Protein AF-A0A3C0VDK7-F1 (afdb_monomer_lite)

Radius of gyration: 65.08 Å; chains: 1; bounding box: 127×152×174 Å

Sequence (1157 aa):
PPAIGKFSNLSITDSTGPVTLPDAIAPVGVYDGAARIVPTGVYASWKASAETAYFVAERTQNGATEEIMLPGDMREVIDDGAAVGFVSYRLTAYTGAGVAGGNATINIWTNGMNGAGYVKQWNISPHLNQPYGWWPSIPDALKDYITDGAGITEANILPIPGTQVNTAFGGAAASTGCQCGPWLGAACTCAPVTFMYKADRGDGYLDFNDIFSDINDVMTYMVAYATNTTGADLGLYFEFNSDDSMVIMIDNTVWNIYQGCCNGNGVGLLPPGEHRLMLKVFEGGGGHNARLRILNTQTMQPFPTGDLLISAYPAAMTSVPGPLPAPVGMTMGGFVTDWLLIGQYRQPYGCGPSVANMLKDYLTEGAGGTQKTEENIVPVEGMQVFTDYAVAESTSCEKGTAAGATCDPLTVLATYTGDGRVNFSSIFGDQNDLMAYMVAYVTNNTDADVVVQLGTGSDDSIAVKLDNIVWQAVSWCRGYTANQDTTIMVIPPGTHRLMAKVFEGGGGFDGGVSLRDWETRGPLAPGVLSVSRTPPVGFVVPPAPVCISGLAAALTGEGVELAWTSPQAYDRFVIERKAVLENNWAVIATDVDGAATSFVDDEPLAGVAAAYYRVTPVIVIGPVSFGVCQQVAGVVNPGYVVYQEGMFPTAAYTGTQDTHIIINTADSNQGSSPLFEEGDWNAPNGYDHKEALLGFDIAALPAGKELQGATLGVFFDSSRNGVYNDHTVYIRQVMKQWNQGTGCCSDGPTAQTGEASWNWARQNEEAWEIPGAYGSTDITTPSPEVSAVFGAAAQRWVTFGGEGLKNILDTWFYEIFPNNGFKITQCEGVGTCTPGEANTYIQGAYDFCSSEHGDVTRRPVLVLNINRAPKVTVTPAGPLAAQLCFPAIAFDLAATVTDGDGDPLTIAWTSTGGTLTVGDPPTTANAAFDAIGEYVVTCTASDGITSTSKDVAISITECTNTAPTVALDPAGPVSIELCGATASQSFAATVSDPDEGQTLTAT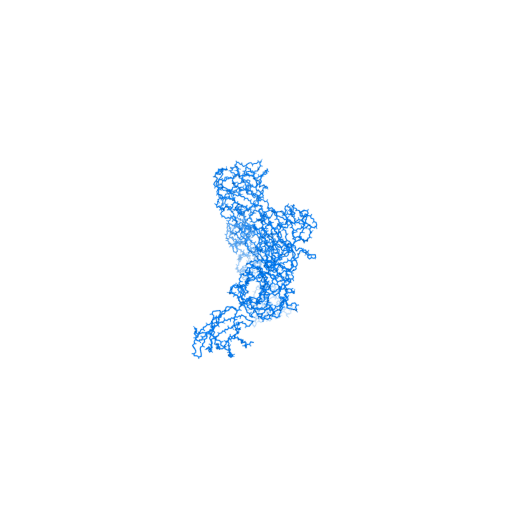WSATGGTVVADGTSAIVTFDAVGEYEVTVSVSDGIATTTATAAVSVVECAGVQLYVGDANCSKALDIADAICILGYLFGPESDACKSPCCLAQMDTNDSNAVDIADAIRLLSYLFVNGDMKGPDASTIMPANAGCHLYPQPDVTLPCARSCPEY

Secondary structure (DSSP, 8-state):
-----EESS-------------TTS-SSBEEEEEEEEETTEEEEEEEE-TT--EEEEEEEETTEEEEEEEETT--EEEETT--SSEEEEEEEEE-TTS-EEEEEEEEEESSSB-TTSBB-EEEE--EEE-TT-SS--HHHHTS-SS--SSS--TTT----TT-EE---BTTTBS--EEE--TTSGGG--BTTEE-EEEE-SSSS-EEHHHHH-S-SSEEEEEEEEEEE-SSSPEEEEEEEEESS-EEEEETTEEEEEE-SSS-EEEEEEE-SEEEEEEEEEEESSS--EEEEEEEETTTSSPPPTTTEEEESS-SS--SPPPPPPPPBSB-TTSBB-EEEEEEEEE-SSTT---HHHHHS-S--B-SSTT---TTT----TT-EE-B-TTTSS--EE---S-TT--TTTEE-EEEE-TTS-EEHHHHH-S-SSEEEEEEEEEEE-SSS-EEEEEEEEESSEEEEEETTEEEEEE-------TTSEEEEEEE-SEEEEEEEEEEESSS--EEEEEEEETTTSSPPPTTSEEEESSPPTT--PPPPPPPPEEEEEEEETTEEEEEEE-SS--SEEEEEEEETT--PPEEEEEEEETT-SEEEE-S--TT-SEEEEEEEEEEEETTEEEE---EEEEEE-TTEEEEBTTTBS-TT---EEEEEEESTTTTB--TT-SEEEEEETTTTS-S-EEEEEEEE-PPPPPTTEEEEEEEEEEEEEEETTS----EEEEEEEB-S-----S--STT-SBPPTTS--SSEEETTTEE-SSTTTTSTTTBPPPPTT-EEEE-SS-SEEEEEESHHHHHHHHHHHTTSS----EEEES--STTSS-TTS---PPBEEEEEE-TT-SSGGGS-EEEEEEEEPPEEEEES-S-EEEEE-SS-EEEEEEEEEE-SS----EEEEEESSSEEEE-SSTTEEEEEE-SSEEEEEEEEEE-SS-EEEEEEEEEEEE----PPEEEEES-S-EEEEESSS-EEEEEEEEEE-SSTT---EEEEEESSSEEEEETTEEEEEE-SSEEEEEEEEEE-SS-EEEEEEEEEEEE--EEEE-TT-TTSSSS-SHHHHHHHHHHHHS-TT-GGGS-SBGGGT--SSSSS--HHHHHHHHHHHHH---EE-TTSPEE-TTT-S-EEEETTT--S-BSS-GGG-

Structure (mmCIF, N/CA/C/O backbone):
data_AF-A0A3C0VDK7-F1
#
_entry.id   AF-A0A3C0VDK7-F1
#
loop_
_atom_site.group_PDB
_atom_site.id
_atom_site.type_symbol
_atom_site.label_atom_id
_atom_site.label_alt_id
_atom_site.label_comp_id
_atom_site.label_asym_id
_atom_site.label_entity_id
_atom_site.label_seq_id
_atom_site.pdbx_PDB_ins_code
_atom_site.Cartn_x
_atom_site.Cartn_y
_atom_site.Cartn_z
_atom_site.occupancy
_atom_site.B_iso_or_equiv
_atom_site.auth_seq_id
_atom_site.auth_comp_id
_atom_site.auth_asym_id
_atom_site.auth_atom_id
_atom_site.pdbx_PDB_model_num
ATOM 1 N N . PRO A 1 1 ? 59.991 -10.531 -40.711 1.00 26.83 1 PRO A N 1
ATOM 2 C CA . PRO A 1 1 ? 60.380 -9.819 -39.470 1.00 26.83 1 PRO A CA 1
ATOM 3 C C . PRO A 1 1 ? 61.558 -10.535 -38.797 1.00 26.83 1 PRO A C 1
ATOM 5 O O . PRO A 1 1 ? 61.674 -11.748 -38.989 1.00 26.83 1 PRO A O 1
ATOM 8 N N . PRO A 1 2 ? 62.403 -9.829 -38.027 1.00 27.52 2 PRO A N 1
ATOM 9 C CA . PRO A 1 2 ? 63.231 -10.449 -36.991 1.00 27.52 2 PRO A CA 1
ATOM 10 C C . PRO A 1 2 ? 62.355 -11.276 -36.034 1.00 27.52 2 PRO A C 1
ATOM 12 O O . PRO A 1 2 ? 61.133 -11.105 -36.008 1.00 27.52 2 PRO A O 1
ATOM 15 N N . ALA A 1 3 ? 62.947 -12.185 -35.261 1.00 36.28 3 ALA A N 1
ATOM 16 C CA . ALA A 1 3 ? 62.185 -12.981 -34.302 1.00 36.28 3 ALA A CA 1
ATOM 17 C C . ALA A 1 3 ? 61.598 -12.076 -33.201 1.00 36.28 3 ALA A C 1
ATOM 19 O O . ALA A 1 3 ? 62.323 -11.608 -32.329 1.00 36.28 3 ALA A O 1
ATOM 20 N N . ILE A 1 4 ? 60.285 -11.829 -33.247 1.00 43.25 4 ILE A N 1
ATOM 21 C CA . ILE A 1 4 ? 59.568 -11.085 -32.204 1.00 43.25 4 ILE A CA 1
ATOM 22 C C . ILE A 1 4 ? 59.483 -11.986 -30.965 1.00 43.25 4 ILE A C 1
ATOM 24 O O . ILE A 1 4 ? 58.785 -13.003 -30.986 1.00 43.25 4 ILE A O 1
ATOM 28 N N . GLY A 1 5 ? 60.204 -11.628 -29.902 1.00 47.78 5 GLY A N 1
ATOM 29 C CA . GLY A 1 5 ? 60.156 -12.330 -28.619 1.00 47.78 5 GLY A CA 1
ATOM 30 C C . GLY A 1 5 ? 58.871 -12.033 -27.836 1.00 47.78 5 GLY A C 1
ATOM 31 O O . GLY A 1 5 ? 58.411 -10.892 -27.812 1.00 47.78 5 GLY A O 1
ATOM 32 N N . LYS A 1 6 ? 58.313 -13.063 -27.187 1.00 44.38 6 LYS A N 1
ATOM 33 C CA . LYS A 1 6 ? 57.185 -12.988 -26.235 1.00 44.38 6 LYS A CA 1
ATOM 34 C C . LYS A 1 6 ? 57.665 -13.404 -24.842 1.00 44.38 6 LYS A C 1
ATOM 36 O O . LYS A 1 6 ? 58.492 -14.316 -24.764 1.00 44.38 6 LYS A O 1
ATOM 41 N N . PHE A 1 7 ? 57.145 -12.789 -23.777 1.00 51.00 7 PHE A N 1
ATOM 42 C CA . PHE A 1 7 ? 57.640 -12.983 -22.411 1.00 51.00 7 PHE A CA 1
ATOM 43 C C . PHE A 1 7 ? 56.571 -12.863 -21.324 1.00 51.00 7 PHE A C 1
ATOM 45 O O . PHE A 1 7 ? 56.129 -11.757 -21.024 1.00 51.00 7 PHE A O 1
ATOM 52 N N . SER A 1 8 ? 56.355 -13.972 -20.605 1.00 46.56 8 SER A N 1
ATOM 53 C CA . SER A 1 8 ? 55.557 -14.035 -19.368 1.00 46.56 8 SER A CA 1
ATOM 54 C C . SER A 1 8 ? 56.127 -13.234 -18.191 1.00 46.56 8 SER A C 1
ATOM 56 O O . SER A 1 8 ? 55.441 -13.037 -17.193 1.00 46.56 8 SER A O 1
ATOM 58 N N . ASN A 1 9 ? 57.389 -12.809 -18.289 1.00 46.94 9 ASN A N 1
ATOM 59 C CA . ASN A 1 9 ? 57.920 -11.510 -17.864 1.00 46.94 9 ASN A CA 1
ATOM 60 C C . ASN A 1 9 ? 59.316 -11.342 -18.520 1.00 46.94 9 ASN A C 1
ATOM 62 O O . ASN A 1 9 ? 59.993 -12.322 -18.843 1.00 46.94 9 ASN A O 1
ATOM 66 N N . LEU A 1 10 ? 59.694 -10.095 -18.796 1.00 48.69 10 LEU A N 1
ATOM 67 C CA . LEU A 1 10 ? 60.588 -9.641 -19.880 1.00 48.69 10 LEU A CA 1
ATOM 68 C C . LEU A 1 10 ? 62.064 -10.157 -19.852 1.00 48.69 10 LEU A C 1
ATOM 70 O O . LEU A 1 10 ? 62.749 -10.047 -18.838 1.00 48.69 10 LEU A O 1
ATOM 74 N N . SER A 1 11 ? 62.593 -10.658 -20.989 1.00 34.03 11 SER A N 1
ATOM 75 C CA . SER A 1 11 ? 64.037 -10.931 -21.259 1.00 34.03 11 SER A CA 1
ATOM 76 C C . SER A 1 11 ? 64.343 -10.890 -22.787 1.00 34.03 11 SER A C 1
ATOM 78 O O . SER A 1 11 ? 63.443 -10.490 -23.515 1.00 34.03 11 SER A O 1
ATOM 80 N N . ILE A 1 12 ? 65.562 -11.197 -23.305 1.00 33.84 12 ILE A N 1
ATOM 81 C CA . ILE A 1 12 ? 65.876 -11.445 -24.761 1.00 33.84 12 ILE A CA 1
ATOM 82 C C . ILE A 1 12 ? 67.352 -11.846 -25.020 1.00 33.84 12 ILE A C 1
ATOM 84 O O . ILE A 1 12 ? 68.192 -11.681 -24.139 1.00 33.84 12 ILE A O 1
ATOM 88 N N . THR A 1 13 ? 67.629 -12.348 -26.240 1.00 29.30 13 THR A N 1
ATOM 89 C CA . THR A 1 13 ? 6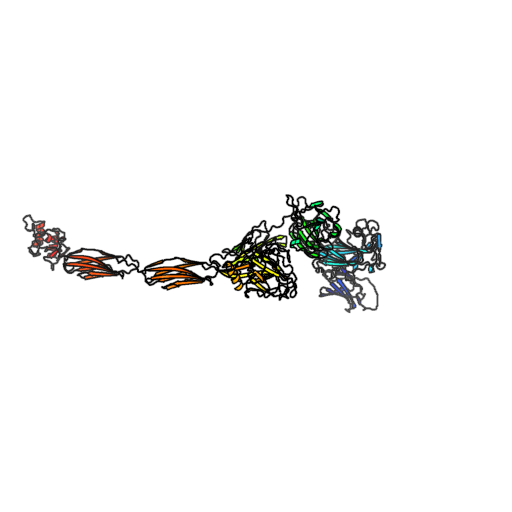8.892 -12.390 -27.042 1.00 29.30 13 THR A CA 1
ATOM 90 C C . THR A 1 13 ? 68.514 -12.666 -28.527 1.00 29.30 13 THR A C 1
ATOM 92 O O . THR A 1 13 ? 67.419 -13.179 -28.754 1.00 29.30 13 THR A O 1
ATOM 95 N N . ASP A 1 14 ? 69.275 -12.408 -29.608 1.00 32.03 14 ASP A N 1
ATOM 96 C CA . ASP A 1 14 ? 70.532 -11.664 -29.888 1.00 32.03 14 ASP A CA 1
ATOM 97 C C . ASP A 1 14 ? 70.614 -11.317 -31.415 1.00 32.03 14 ASP A C 1
ATOM 99 O O . ASP A 1 14 ? 69.988 -12.000 -32.233 1.00 32.03 14 ASP A O 1
ATOM 103 N N . SER A 1 15 ? 71.414 -10.302 -31.788 1.00 26.67 15 SER A N 1
ATOM 104 C CA . SER A 1 15 ? 72.238 -10.139 -33.021 1.00 26.67 15 SER A CA 1
ATOM 105 C C . SER A 1 15 ? 72.021 -8.887 -33.906 1.00 26.67 15 SER A C 1
ATOM 107 O O . SER A 1 15 ? 70.914 -8.424 -34.175 1.00 26.67 15 SER A O 1
ATOM 109 N N . THR A 1 16 ? 73.141 -8.308 -34.369 1.00 29.38 16 THR A N 1
ATOM 110 C CA . THR A 1 16 ? 73.264 -6.912 -34.845 1.00 29.38 16 THR A CA 1
ATOM 111 C C . THR A 1 16 ? 73.231 -6.697 -36.370 1.00 29.38 16 THR A C 1
ATOM 113 O O . THR A 1 16 ? 73.725 -7.504 -37.156 1.00 29.38 16 THR A O 1
ATOM 116 N N . GLY A 1 17 ? 72.757 -5.511 -36.784 1.00 27.64 17 GLY A N 1
ATOM 117 C CA . GLY A 1 17 ? 72.985 -4.891 -38.101 1.00 27.64 17 GLY A CA 1
ATOM 118 C C . GLY A 1 17 ? 72.663 -3.375 -38.054 1.00 27.64 17 GLY A C 1
ATOM 119 O O . GLY A 1 17 ? 71.754 -3.014 -37.309 1.00 27.64 17 GLY A O 1
ATOM 120 N N . PRO A 1 18 ? 73.419 -2.460 -38.710 1.00 36.03 18 PRO A N 1
ATOM 121 C CA . PRO A 1 18 ? 73.851 -1.256 -37.971 1.00 36.03 18 PRO A CA 1
ATOM 122 C C . PRO A 1 18 ? 73.666 0.137 -38.648 1.00 36.03 18 PRO A C 1
ATOM 124 O O . PRO A 1 18 ? 73.374 0.216 -39.838 1.00 36.03 18 PRO A O 1
ATOM 127 N N . VAL A 1 19 ? 74.011 1.200 -37.878 1.00 32.91 19 VAL A N 1
ATOM 128 C CA . VAL A 1 19 ? 74.494 2.571 -38.272 1.00 32.91 19 VAL A CA 1
ATOM 129 C C . VAL A 1 19 ? 73.453 3.663 -38.660 1.00 32.91 19 VAL A C 1
ATOM 131 O O . VAL A 1 19 ? 72.521 3.350 -39.389 1.00 32.91 19 VAL A O 1
ATOM 134 N N . THR A 1 20 ? 73.543 4.985 -38.342 1.00 32.81 20 THR A N 1
ATOM 135 C CA . THR A 1 20 ? 74.218 5.872 -37.319 1.00 32.81 20 THR A CA 1
ATOM 136 C C . THR A 1 20 ? 73.711 7.339 -37.497 1.00 32.81 20 THR A C 1
ATOM 138 O O . THR A 1 20 ? 73.282 7.646 -38.604 1.00 32.81 20 THR A O 1
ATOM 141 N N . LEU A 1 21 ? 73.785 8.233 -36.475 1.00 30.28 21 LEU A N 1
ATOM 142 C CA . LEU A 1 21 ? 74.039 9.725 -36.469 1.00 30.28 21 LEU A CA 1
ATOM 143 C C . LEU A 1 21 ? 73.641 10.329 -35.076 1.00 30.28 21 LEU A C 1
ATOM 145 O O . LEU A 1 21 ? 72.786 9.715 -34.440 1.00 30.28 21 LEU A O 1
ATOM 149 N N . PRO A 1 22 ? 74.048 11.551 -34.621 1.00 37.16 22 PRO A N 1
ATOM 150 C CA . PRO A 1 22 ? 75.329 12.294 -34.684 1.00 37.16 22 PRO A CA 1
ATOM 151 C C . PRO A 1 22 ? 75.871 12.795 -33.290 1.00 37.16 22 PRO A C 1
ATOM 153 O O . PRO A 1 22 ? 75.269 12.583 -32.241 1.00 37.16 22 PRO A O 1
ATOM 156 N N . ASP A 1 23 ? 77.001 13.523 -33.278 1.00 40.81 23 ASP A N 1
ATOM 157 C CA . ASP A 1 23 ? 78.022 13.591 -32.193 1.00 40.81 23 ASP A CA 1
ATOM 158 C C . ASP A 1 23 ? 77.792 14.441 -30.900 1.00 40.81 23 ASP A C 1
ATOM 160 O O . ASP A 1 23 ? 78.776 14.804 -30.250 1.00 40.81 23 ASP A O 1
ATOM 164 N N . ALA A 1 24 ? 76.571 14.822 -30.493 1.00 43.38 24 ALA A N 1
ATOM 165 C CA . ALA A 1 24 ? 76.382 15.836 -29.418 1.00 43.38 24 ALA A CA 1
ATOM 166 C C . ALA A 1 24 ? 75.483 15.454 -28.220 1.00 43.38 24 ALA A C 1
ATOM 168 O O . ALA A 1 24 ? 75.142 16.312 -27.404 1.00 43.38 24 ALA A O 1
ATOM 169 N N . ILE A 1 25 ?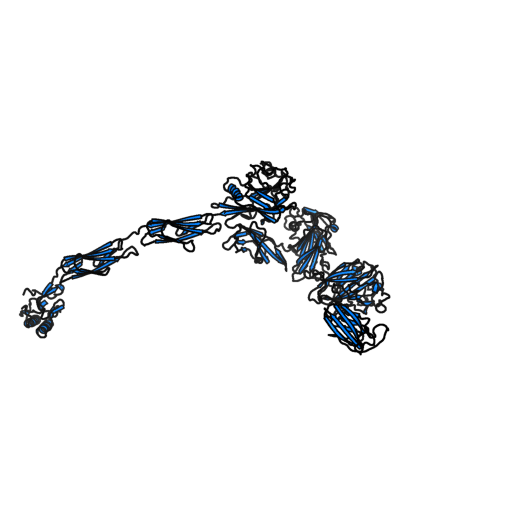 75.118 14.181 -28.081 1.00 43.25 25 ILE A N 1
ATOM 170 C CA . ILE A 1 25 ? 74.449 13.629 -26.888 1.00 43.25 25 ILE A CA 1
ATOM 171 C C . ILE A 1 25 ? 75.426 12.639 -26.225 1.00 43.25 25 ILE A C 1
ATOM 173 O O . ILE A 1 25 ? 76.427 12.269 -26.840 1.00 43.25 25 ILE A O 1
ATOM 177 N N . ALA A 1 26 ? 75.207 12.264 -24.957 1.00 50.00 26 ALA A N 1
ATOM 178 C CA . ALA A 1 26 ? 76.058 11.307 -24.239 1.00 50.00 26 ALA A CA 1
ATOM 179 C C . ALA A 1 26 ? 76.410 10.090 -25.128 1.00 50.00 26 ALA A C 1
ATOM 181 O O . ALA A 1 26 ? 75.528 9.614 -25.844 1.00 50.00 26 ALA A O 1
ATOM 182 N N . PRO A 1 27 ? 77.653 9.564 -25.084 1.00 56.44 27 PRO A N 1
ATOM 183 C CA . PRO A 1 27 ? 78.163 8.601 -26.074 1.00 56.44 27 PRO A CA 1
ATOM 184 C C . PRO A 1 27 ? 77.418 7.254 -26.109 1.00 56.44 27 PRO A C 1
ATOM 186 O O . PRO A 1 27 ? 77.722 6.408 -26.938 1.00 56.44 27 PRO A O 1
ATOM 189 N N . VAL A 1 28 ? 76.438 7.059 -25.225 1.00 61.75 28 VAL A N 1
ATOM 190 C CA . VAL A 1 28 ? 75.443 5.989 -25.260 1.00 61.75 28 VAL A CA 1
ATOM 191 C C . VAL A 1 28 ? 74.068 6.610 -24.998 1.00 61.75 28 VAL A C 1
ATOM 193 O O . VAL A 1 28 ? 73.945 7.440 -24.095 1.00 61.75 28 VAL A O 1
ATOM 196 N N . GLY A 1 29 ? 73.024 6.202 -25.721 1.00 66.12 29 GLY A N 1
ATOM 197 C CA . GLY A 1 29 ? 71.654 6.635 -25.440 1.00 66.12 29 GLY A CA 1
ATOM 198 C C . GLY A 1 29 ? 70.573 5.861 -26.197 1.00 66.12 29 GLY A C 1
ATOM 199 O O . GLY A 1 29 ? 70.860 5.192 -27.189 1.00 66.12 29 GLY A O 1
ATOM 200 N N . VAL A 1 30 ? 69.330 5.973 -25.719 1.00 66.69 30 VAL A N 1
ATOM 201 C CA . VAL A 1 30 ? 68.099 5.469 -26.363 1.00 66.69 30 VAL A CA 1
ATOM 202 C C . VAL A 1 30 ? 67.367 6.622 -27.057 1.00 66.69 30 VAL A C 1
ATOM 204 O O . VAL A 1 30 ? 67.351 7.733 -26.532 1.00 66.69 30 VAL A O 1
ATOM 207 N N . TYR A 1 31 ? 66.757 6.380 -28.219 1.00 67.38 31 TYR A N 1
ATOM 208 C CA . TYR A 1 31 ? 65.971 7.371 -28.968 1.00 67.38 31 TYR A CA 1
ATOM 209 C C . TYR A 1 31 ? 64.865 6.706 -29.808 1.00 67.38 31 TYR A C 1
ATOM 211 O O . TYR A 1 31 ? 64.861 5.490 -29.988 1.00 67.38 31 TYR A O 1
ATOM 219 N N . ASP A 1 32 ? 63.908 7.499 -30.299 1.00 64.50 32 ASP A N 1
ATOM 220 C CA . ASP A 1 32 ? 62.759 7.063 -31.115 1.00 64.50 32 ASP A CA 1
ATOM 221 C C . ASP A 1 32 ? 61.973 5.868 -30.531 1.00 64.50 32 ASP A C 1
ATOM 223 O O . ASP A 1 32 ? 61.628 4.924 -31.241 1.00 64.50 32 ASP A O 1
ATOM 227 N N . GLY A 1 33 ? 61.715 5.898 -29.219 1.00 63.97 33 GLY A N 1
ATOM 228 C CA . GLY A 1 33 ? 60.898 4.897 -28.533 1.00 63.97 33 GLY A CA 1
ATOM 229 C C . GLY A 1 33 ? 59.406 5.038 -28.854 1.00 63.97 33 GLY A C 1
ATOM 230 O O . GLY A 1 33 ? 58.841 6.121 -28.716 1.00 63.97 33 GLY A O 1
ATOM 231 N N . ALA A 1 34 ? 58.763 3.941 -29.244 1.00 61.16 34 ALA A N 1
ATOM 232 C CA . ALA A 1 34 ? 57.342 3.848 -29.556 1.00 61.16 34 ALA A CA 1
ATOM 233 C C . ALA A 1 34 ? 56.737 2.572 -28.950 1.00 61.16 34 ALA A C 1
ATOM 235 O O . ALA A 1 34 ? 57.418 1.561 -28.800 1.00 61.16 34 ALA A O 1
ATOM 236 N N . ALA A 1 35 ? 55.441 2.590 -28.639 1.00 67.69 35 ALA A N 1
ATOM 237 C CA . ALA A 1 35 ? 54.700 1.392 -28.252 1.00 67.69 35 ALA A CA 1
ATOM 238 C C . ALA A 1 35 ? 53.276 1.395 -28.821 1.00 67.69 35 ALA A C 1
ATOM 240 O O . ALA A 1 35 ? 52.722 2.444 -29.154 1.00 67.69 35 ALA A O 1
ATOM 241 N N . ARG A 1 36 ? 52.687 0.202 -28.927 1.00 62.09 36 ARG A N 1
ATOM 242 C CA . ARG A 1 36 ? 51.284 -0.042 -29.288 1.00 62.09 36 ARG A CA 1
ATOM 243 C C . ARG A 1 36 ? 50.771 -1.277 -28.549 1.00 62.09 36 ARG A C 1
ATOM 245 O O . ARG A 1 36 ? 51.556 -2.163 -28.215 1.00 62.09 36 ARG A O 1
ATOM 252 N N . ILE A 1 37 ? 49.464 -1.363 -28.326 1.00 66.50 37 ILE A N 1
ATOM 253 C CA . ILE A 1 37 ? 48.863 -2.609 -27.835 1.00 66.50 37 ILE A CA 1
ATOM 254 C C . ILE A 1 37 ? 48.857 -3.620 -28.984 1.00 66.50 37 ILE A C 1
ATOM 256 O O . ILE A 1 37 ? 48.680 -3.258 -30.149 1.00 66.50 37 ILE A O 1
ATOM 260 N N . VAL A 1 38 ? 49.064 -4.887 -28.650 1.00 59.88 38 VAL A N 1
ATOM 261 C CA . VAL A 1 38 ? 48.845 -6.042 -29.519 1.00 59.88 38 VAL A CA 1
ATOM 262 C C . VAL A 1 38 ? 48.029 -7.094 -28.748 1.00 59.88 38 VAL A C 1
ATOM 264 O O . VAL A 1 38 ? 47.970 -7.032 -27.522 1.00 59.88 38 VAL A O 1
ATOM 267 N N . PRO A 1 39 ? 47.434 -8.099 -29.417 1.00 54.47 39 PRO A N 1
ATOM 268 C CA . PRO A 1 39 ? 46.597 -9.126 -28.779 1.00 54.47 39 PRO A CA 1
ATOM 269 C C . PRO A 1 39 ? 47.213 -9.865 -27.587 1.00 54.47 39 PRO A C 1
ATOM 271 O O . PRO A 1 39 ? 46.504 -10.465 -26.789 1.00 54.47 39 PRO A O 1
ATOM 274 N N . THR A 1 40 ? 48.542 -9.864 -27.493 1.00 58.97 40 THR A N 1
ATOM 275 C CA . THR A 1 40 ? 49.301 -10.538 -26.440 1.00 58.97 40 THR A CA 1
ATOM 276 C C . THR A 1 40 ? 50.105 -9.549 -25.594 1.00 58.97 40 THR A C 1
ATOM 278 O O . THR A 1 40 ? 51.230 -9.870 -25.242 1.00 58.97 40 THR A O 1
ATOM 281 N N . GLY A 1 41 ? 49.597 -8.336 -25.344 1.00 67.62 41 GLY A N 1
ATOM 282 C CA . GLY A 1 41 ? 50.217 -7.355 -24.440 1.00 67.62 41 GLY A CA 1
ATOM 283 C C . GLY A 1 41 ? 50.727 -6.078 -25.117 1.00 67.62 41 GLY A C 1
ATOM 284 O O . GLY A 1 41 ? 50.204 -5.638 -26.141 1.00 67.62 41 GLY A O 1
ATOM 285 N N . VAL A 1 42 ? 51.753 -5.449 -24.544 1.00 71.69 42 VAL A N 1
ATOM 286 C CA . VAL A 1 42 ? 52.343 -4.206 -25.071 1.00 71.69 42 VAL A CA 1
ATOM 287 C C . VAL A 1 42 ? 53.491 -4.521 -26.017 1.00 71.69 42 VAL A C 1
ATOM 289 O O . VAL A 1 42 ? 54.535 -4.994 -25.582 1.00 71.69 42 VAL A O 1
ATOM 292 N N . TYR A 1 43 ? 53.350 -4.177 -27.296 1.00 71.62 43 TYR A N 1
ATOM 293 C CA . TYR A 1 43 ? 54.487 -4.110 -28.211 1.00 71.62 43 TYR A CA 1
ATOM 294 C C . TYR A 1 43 ? 55.233 -2.790 -28.013 1.00 71.62 43 TYR A C 1
ATOM 296 O O . TYR A 1 43 ? 54.630 -1.726 -28.154 1.00 71.62 43 TYR A O 1
ATOM 304 N N . ALA A 1 44 ? 56.542 -2.839 -27.785 1.00 72.12 44 ALA A N 1
ATOM 305 C CA . ALA A 1 44 ? 57.412 -1.666 -27.739 1.00 72.12 44 ALA A CA 1
ATOM 306 C C . ALA A 1 44 ? 58.575 -1.800 -28.733 1.00 72.12 44 ALA A C 1
ATOM 308 O O . ALA A 1 44 ? 59.042 -2.906 -29.002 1.00 72.12 44 ALA A O 1
ATOM 309 N N . SER A 1 45 ? 59.048 -0.677 -29.271 1.00 68.50 45 SER A N 1
ATOM 310 C CA . SER A 1 45 ? 60.205 -0.587 -30.166 1.00 68.50 45 SER A CA 1
ATOM 311 C C . SER A 1 45 ? 61.000 0.706 -29.955 1.00 68.50 45 SER A C 1
ATOM 313 O O . SER A 1 45 ? 60.440 1.720 -29.549 1.00 68.50 45 SER A O 1
ATOM 315 N N . TRP A 1 46 ? 62.315 0.688 -30.187 1.00 71.75 46 TRP A N 1
ATOM 316 C CA . TRP A 1 46 ? 63.205 1.845 -30.004 1.00 71.75 46 TRP A CA 1
ATOM 317 C C . TRP A 1 46 ? 64.506 1.723 -30.809 1.00 71.75 46 TRP A C 1
ATOM 319 O O . TRP A 1 46 ? 64.875 0.657 -31.305 1.00 71.75 46 TRP A O 1
ATOM 329 N N . LYS A 1 47 ? 65.251 2.828 -30.893 1.00 73.69 47 LYS A N 1
ATOM 330 C CA . LYS A 1 47 ? 66.630 2.893 -31.397 1.00 73.69 47 LYS A CA 1
ATOM 331 C C . LYS A 1 47 ? 67.602 3.165 -30.246 1.00 73.69 47 LYS A C 1
ATOM 333 O O . LYS A 1 47 ? 67.213 3.645 -29.183 1.00 73.69 47 LYS A O 1
ATOM 338 N N . ALA A 1 48 ? 68.882 2.865 -30.454 1.00 73.75 48 ALA A N 1
ATOM 339 C CA . ALA A 1 48 ? 69.934 3.159 -29.484 1.00 73.75 48 ALA A CA 1
ATOM 340 C C . ALA A 1 48 ? 71.306 3.334 -30.151 1.00 73.75 48 ALA A C 1
ATOM 342 O O . ALA A 1 48 ? 71.520 2.860 -31.270 1.00 73.75 48 ALA A O 1
ATOM 343 N N . SER A 1 49 ? 72.233 3.998 -29.456 1.00 75.31 49 SER A N 1
ATOM 344 C CA . SER A 1 49 ? 73.637 4.145 -29.869 1.00 75.31 49 SER A CA 1
ATOM 345 C C . SER A 1 49 ? 74.346 2.789 -29.965 1.00 75.31 49 SER A C 1
ATOM 347 O O . SER A 1 49 ? 73.989 1.843 -29.254 1.00 75.31 49 SER A O 1
ATOM 349 N N . ALA A 1 50 ? 75.369 2.697 -30.819 1.00 70.44 50 ALA A N 1
ATOM 350 C CA . ALA A 1 50 ? 76.111 1.459 -31.081 1.00 70.44 50 ALA A CA 1
ATOM 351 C C . ALA A 1 50 ? 76.914 0.966 -29.860 1.00 70.44 50 ALA A C 1
ATOM 353 O O . ALA A 1 50 ? 77.217 -0.215 -29.736 1.00 70.44 50 ALA A O 1
ATOM 354 N N . GLU A 1 51 ? 77.223 1.880 -28.948 1.00 75.81 51 GLU A N 1
ATOM 355 C CA . GLU A 1 51 ? 78.015 1.710 -27.733 1.00 75.81 51 GLU A CA 1
ATOM 356 C C . GLU A 1 51 ? 77.203 1.133 -26.553 1.00 75.81 51 GLU A C 1
ATOM 358 O O . GLU A 1 51 ? 77.740 0.940 -25.457 1.00 75.81 51 GLU A O 1
ATOM 363 N N . THR A 1 52 ? 75.907 0.865 -26.757 1.00 77.69 52 THR A N 1
ATOM 364 C CA . THR A 1 52 ? 75.024 0.293 -25.732 1.00 77.69 52 THR A CA 1
ATOM 365 C C . THR A 1 52 ? 75.296 -1.197 -25.550 1.00 77.69 52 THR A C 1
ATOM 367 O O . THR A 1 52 ? 75.055 -1.989 -26.457 1.00 77.69 52 THR A O 1
ATOM 370 N N . ALA A 1 53 ? 75.748 -1.598 -24.362 1.00 76.75 53 ALA A N 1
ATOM 371 C CA . ALA A 1 53 ? 75.964 -3.003 -24.007 1.00 76.75 53 ALA A CA 1
ATOM 372 C C . ALA A 1 53 ? 74.729 -3.649 -23.360 1.00 76.75 53 ALA A C 1
ATOM 374 O O . ALA A 1 53 ? 74.463 -4.829 -23.580 1.00 76.75 53 ALA A O 1
ATOM 375 N N . TYR A 1 54 ? 73.965 -2.878 -22.584 1.00 76.88 54 TYR A N 1
ATOM 376 C CA . TYR A 1 54 ? 72.683 -3.280 -22.003 1.00 76.88 54 TYR A CA 1
ATOM 377 C C . TYR A 1 54 ? 71.802 -2.050 -21.745 1.00 76.88 54 TYR A C 1
ATOM 379 O O . TYR A 1 54 ? 72.301 -0.923 -21.716 1.00 76.88 54 TYR A O 1
ATOM 387 N N . PHE A 1 55 ? 70.504 -2.261 -21.544 1.00 78.44 55 PHE A N 1
ATOM 388 C CA . PHE A 1 55 ? 69.597 -1.271 -20.971 1.00 78.44 55 PHE A CA 1
ATOM 389 C C . PHE A 1 55 ? 69.099 -1.742 -19.601 1.00 78.44 55 PHE A C 1
ATOM 391 O O . PHE A 1 55 ? 68.985 -2.942 -19.355 1.00 78.44 55 PHE A O 1
ATOM 398 N N . VAL A 1 56 ? 68.744 -0.795 -18.738 1.00 82.44 56 VAL A N 1
ATOM 399 C CA . VAL A 1 56 ? 67.791 -1.021 -17.643 1.00 82.44 56 VAL A CA 1
ATOM 400 C C . VAL A 1 56 ? 66.457 -0.454 -18.109 1.00 82.44 56 VAL A C 1
ATOM 402 O O . VAL A 1 56 ? 66.393 0.728 -18.446 1.00 82.44 56 VAL A O 1
ATOM 405 N N . ALA A 1 57 ? 65.419 -1.281 -18.165 1.00 78.31 57 ALA A N 1
ATOM 406 C CA . ALA A 1 57 ? 64.044 -0.855 -18.374 1.00 78.31 57 ALA A CA 1
ATOM 407 C C . ALA A 1 57 ? 63.315 -0.828 -17.028 1.00 78.31 57 ALA A C 1
ATOM 409 O O . ALA A 1 57 ? 63.065 -1.874 -16.435 1.00 78.31 57 ALA A O 1
ATOM 410 N N . GLU A 1 58 ? 62.985 0.365 -16.547 1.00 82.31 58 GLU A N 1
ATOM 411 C CA . GLU A 1 58 ? 62.113 0.555 -15.388 1.00 82.31 58 GLU A CA 1
ATOM 412 C C . GLU A 1 58 ? 60.654 0.485 -15.878 1.00 82.31 58 GLU A C 1
ATOM 414 O O . GLU A 1 58 ? 60.200 1.410 -16.557 1.00 82.31 58 GLU A O 1
ATOM 419 N N . ARG A 1 59 ? 59.918 -0.596 -15.582 1.00 82.25 59 ARG A N 1
ATOM 420 C CA . ARG A 1 59 ? 58.469 -0.691 -15.842 1.00 82.25 59 ARG A CA 1
ATOM 421 C C . ARG A 1 59 ? 57.715 -0.177 -14.621 1.00 82.25 59 ARG A C 1
ATOM 423 O O . ARG A 1 59 ? 57.704 -0.841 -13.590 1.00 82.25 59 ARG A O 1
ATOM 430 N N . THR A 1 60 ? 57.055 0.973 -14.739 1.00 77.56 60 THR A N 1
ATOM 431 C CA . THR A 1 60 ? 56.124 1.493 -13.727 1.00 77.56 60 THR A CA 1
ATOM 432 C C . THR A 1 60 ? 54.681 1.208 -14.126 1.00 77.56 60 THR A C 1
ATOM 434 O O . THR A 1 60 ? 54.213 1.715 -15.146 1.00 77.56 60 THR A O 1
ATOM 437 N N . GLN A 1 61 ? 53.954 0.468 -13.287 1.00 75.38 61 GLN A N 1
ATOM 438 C CA . GLN A 1 61 ? 52.512 0.243 -13.405 1.00 75.38 61 GLN A CA 1
ATOM 439 C C . GLN A 1 61 ? 51.850 0.301 -12.021 1.00 75.38 61 GLN A C 1
ATOM 441 O O . GLN A 1 61 ? 52.390 -0.207 -11.043 1.00 75.38 61 GLN A O 1
ATOM 446 N N . ASN A 1 62 ? 50.675 0.933 -11.922 1.00 71.25 62 ASN A N 1
ATOM 447 C CA . ASN A 1 62 ? 49.889 1.048 -10.680 1.00 71.25 62 ASN A CA 1
ATOM 448 C C . ASN A 1 62 ? 50.689 1.571 -9.460 1.00 71.25 62 ASN A C 1
ATOM 450 O O . ASN A 1 62 ? 50.410 1.215 -8.319 1.00 71.25 62 ASN A O 1
ATOM 454 N N . GLY A 1 63 ? 51.698 2.417 -9.702 1.00 69.81 63 GLY A N 1
ATOM 455 C CA . GLY A 1 63 ? 52.580 2.977 -8.670 1.00 69.81 63 GLY A CA 1
ATOM 456 C C . GLY A 1 63 ? 53.736 2.071 -8.222 1.00 69.81 63 GLY A C 1
ATOM 457 O O . GLY A 1 63 ? 54.591 2.532 -7.470 1.00 69.81 63 GLY A O 1
ATOM 458 N N . ALA A 1 64 ? 53.808 0.825 -8.697 1.00 74.56 64 ALA A N 1
ATOM 459 C CA . ALA A 1 64 ? 54.958 -0.053 -8.511 1.00 74.56 64 ALA A CA 1
ATOM 460 C C . ALA A 1 64 ? 55.923 0.078 -9.700 1.00 74.56 64 ALA A C 1
ATOM 462 O O . ALA A 1 64 ? 55.475 0.116 -10.845 1.00 74.56 64 ALA A O 1
ATOM 463 N N . THR A 1 65 ? 57.231 0.122 -9.435 1.00 81.81 65 THR A N 1
ATOM 464 C CA . THR A 1 65 ? 58.282 0.058 -10.464 1.00 81.81 65 THR A CA 1
ATOM 465 C C . THR A 1 65 ? 59.096 -1.217 -10.289 1.00 81.81 65 THR A C 1
ATOM 467 O O . THR A 1 65 ? 59.560 -1.499 -9.185 1.00 81.81 65 THR A O 1
ATOM 470 N N . GLU A 1 66 ? 59.317 -1.946 -11.378 1.00 82.38 66 GLU A N 1
ATOM 471 C CA . GLU A 1 66 ? 60.299 -3.030 -11.470 1.00 82.38 66 GLU A CA 1
ATOM 472 C C . GLU A 1 66 ? 61.421 -2.658 -12.451 1.00 82.38 66 GLU A C 1
ATOM 474 O O . GLU A 1 66 ? 61.179 -1.989 -13.455 1.00 82.38 66 GLU A O 1
ATOM 479 N N . GLU A 1 67 ? 62.652 -3.080 -12.161 1.00 78.00 67 GLU A N 1
ATOM 480 C CA . GLU A 1 67 ? 63.807 -2.892 -13.045 1.00 78.00 67 GLU A CA 1
ATOM 481 C C . GLU A 1 67 ? 64.122 -4.183 -13.798 1.00 78.00 67 GLU A C 1
ATOM 483 O O . GLU A 1 67 ? 64.235 -5.256 -13.201 1.00 78.00 67 GLU A O 1
ATOM 488 N N . ILE A 1 68 ? 64.313 -4.071 -15.111 1.00 73.31 68 ILE A N 1
ATOM 489 C CA . ILE A 1 68 ? 64.525 -5.212 -15.997 1.00 73.31 68 ILE A CA 1
ATOM 490 C C . ILE A 1 68 ? 65.778 -4.976 -16.839 1.00 73.31 68 ILE A C 1
ATOM 492 O O . ILE A 1 68 ? 65.891 -3.987 -17.563 1.00 73.31 68 ILE A O 1
ATOM 496 N N . MET A 1 69 ? 66.730 -5.904 -16.765 1.00 74.06 69 MET A N 1
ATOM 497 C CA . MET A 1 69 ? 67.966 -5.853 -17.547 1.00 74.06 69 MET A CA 1
ATOM 498 C C . MET A 1 69 ? 67.724 -6.379 -18.965 1.00 74.06 69 MET A C 1
ATOM 500 O O . MET A 1 69 ? 67.403 -7.551 -19.158 1.00 74.06 69 MET A O 1
ATOM 504 N N . LEU A 1 70 ? 67.917 -5.515 -19.958 1.00 70.19 70 LEU A N 1
ATOM 505 C CA . LEU A 1 70 ? 67.712 -5.794 -21.379 1.00 70.19 70 LEU A CA 1
ATOM 506 C C . LEU A 1 70 ? 69.059 -5.820 -22.125 1.00 70.19 70 LEU A C 1
ATOM 508 O O . LEU A 1 70 ? 69.898 -4.956 -21.871 1.00 70.19 70 LEU A O 1
ATOM 512 N N . PRO A 1 71 ? 69.297 -6.734 -23.080 1.00 71.44 71 PRO A N 1
ATOM 513 C CA . PRO A 1 71 ? 70.488 -6.687 -23.932 1.00 71.44 71 PRO A CA 1
ATOM 514 C C . PRO A 1 71 ? 70.581 -5.408 -24.769 1.00 71.44 71 PRO A C 1
ATOM 516 O O . PRO A 1 71 ? 69.572 -4.908 -25.264 1.00 71.44 71 PRO A O 1
ATOM 519 N N . GLY A 1 72 ? 71.798 -4.888 -24.962 1.00 68.31 72 GLY A N 1
ATOM 520 C CA . GLY A 1 72 ? 72.047 -3.606 -25.636 1.00 68.31 72 GLY A CA 1
ATOM 521 C C . GLY A 1 72 ? 71.744 -3.588 -27.137 1.00 68.31 72 GLY A C 1
ATOM 522 O O . GLY A 1 72 ? 71.694 -2.521 -27.754 1.00 68.31 72 GLY A O 1
ATOM 523 N N . ASP A 1 73 ? 71.490 -4.751 -27.728 1.00 64.38 73 ASP A N 1
ATOM 524 C CA . ASP A 1 73 ? 71.081 -4.982 -29.112 1.00 64.38 73 ASP A CA 1
ATOM 525 C C . ASP A 1 73 ? 69.558 -5.149 -29.289 1.00 64.38 73 ASP A C 1
ATOM 527 O O . ASP A 1 73 ? 69.077 -5.053 -30.416 1.00 64.38 73 ASP A O 1
ATOM 531 N N . MET A 1 74 ? 68.775 -5.286 -28.208 1.00 66.88 74 MET A N 1
ATOM 532 C CA . MET A 1 74 ? 67.307 -5.329 -28.286 1.00 66.88 74 MET A CA 1
ATOM 533 C C . MET A 1 74 ? 66.734 -4.026 -28.858 1.00 66.88 74 MET A C 1
ATOM 535 O O . MET A 1 74 ? 67.101 -2.937 -28.412 1.00 66.88 74 MET A O 1
ATOM 539 N N . ARG A 1 75 ? 65.817 -4.126 -29.827 1.00 67.19 75 ARG A N 1
ATOM 540 C CA . ARG A 1 75 ? 65.133 -2.968 -30.435 1.00 67.19 75 ARG A CA 1
ATOM 541 C C . ARG A 1 75 ? 63.608 -3.069 -30.457 1.00 67.19 75 ARG A C 1
ATOM 543 O O . ARG A 1 75 ? 62.978 -2.037 -30.640 1.00 67.19 75 ARG A O 1
ATOM 550 N N . GLU A 1 76 ? 63.021 -4.257 -30.289 1.00 69.88 76 GLU A N 1
ATOM 551 C CA . GLU A 1 76 ? 61.565 -4.480 -30.273 1.00 69.88 76 GLU A CA 1
ATOM 552 C C . GLU A 1 76 ? 61.203 -5.636 -29.320 1.00 69.88 76 GLU A C 1
ATOM 554 O O . GLU A 1 76 ? 61.979 -6.587 -29.203 1.00 69.88 76 GLU A O 1
ATOM 559 N N . VAL A 1 77 ? 60.043 -5.578 -28.654 1.00 69.00 77 VAL A N 1
ATOM 560 C CA . VAL A 1 77 ? 59.584 -6.602 -27.691 1.00 69.00 77 VAL A CA 1
ATOM 561 C C . VAL A 1 77 ? 58.061 -6.595 -27.500 1.00 69.00 77 VAL A C 1
ATOM 563 O O . VAL A 1 77 ? 57.411 -5.604 -27.829 1.00 69.00 77 VAL A O 1
ATOM 566 N N . ILE A 1 78 ? 57.494 -7.678 -26.952 1.00 71.12 78 ILE A N 1
ATOM 567 C CA . ILE A 1 78 ? 56.129 -7.715 -26.404 1.00 71.12 78 ILE A CA 1
ATOM 568 C C . ILE A 1 78 ? 56.181 -8.032 -24.898 1.00 71.12 78 ILE A C 1
ATOM 570 O O . ILE A 1 78 ? 56.687 -9.088 -24.517 1.00 71.12 78 ILE A O 1
ATOM 574 N N . ASP A 1 79 ? 55.641 -7.140 -24.065 1.00 72.75 79 ASP A N 1
ATOM 575 C CA . ASP A 1 79 ? 55.364 -7.370 -22.639 1.00 72.75 79 ASP A CA 1
ATOM 576 C C . ASP A 1 79 ? 53.938 -7.920 -22.481 1.00 72.75 79 ASP A C 1
ATOM 578 O O . ASP A 1 79 ? 52.966 -7.166 -22.568 1.00 72.75 79 ASP A O 1
ATOM 582 N N . ASP A 1 80 ? 53.820 -9.238 -22.288 1.00 69.00 80 ASP A N 1
ATOM 583 C CA . ASP A 1 80 ? 52.534 -9.927 -22.106 1.00 69.00 80 ASP A CA 1
ATOM 584 C C . ASP A 1 80 ? 52.054 -9.971 -20.639 1.00 69.00 80 ASP A C 1
ATOM 586 O O . ASP A 1 80 ? 50.909 -10.337 -20.373 1.00 69.00 80 ASP A O 1
ATOM 590 N N . GLY A 1 81 ? 52.882 -9.487 -19.701 1.00 66.81 81 GLY A N 1
ATOM 591 C CA . GLY A 1 81 ? 52.550 -9.336 -18.281 1.00 66.81 81 GLY A CA 1
ATOM 592 C C . GLY A 1 81 ? 51.965 -7.968 -17.900 1.00 66.81 81 GLY A C 1
ATOM 593 O O . GLY A 1 81 ? 51.594 -7.768 -16.743 1.00 66.81 81 GLY A O 1
ATOM 594 N N . ALA A 1 82 ? 51.886 -7.020 -18.839 1.00 67.81 82 ALA A N 1
ATOM 595 C CA . ALA A 1 82 ? 51.333 -5.689 -18.606 1.00 67.81 82 ALA A CA 1
ATOM 596 C C . ALA A 1 82 ? 49.806 -5.740 -18.394 1.00 67.81 82 ALA A C 1
ATOM 598 O O . ALA A 1 82 ? 49.043 -5.996 -19.327 1.00 67.81 82 ALA A O 1
ATOM 599 N N . ALA A 1 83 ? 49.345 -5.456 -17.172 1.00 66.62 83 ALA A N 1
ATOM 600 C CA . ALA A 1 83 ? 47.917 -5.446 -16.841 1.00 66.62 83 ALA A CA 1
ATOM 601 C C . ALA A 1 83 ? 47.177 -4.262 -17.500 1.00 66.62 83 ALA A C 1
ATOM 603 O O . ALA A 1 83 ? 47.804 -3.345 -18.036 1.00 66.62 83 ALA A O 1
ATOM 604 N N . VAL A 1 84 ? 45.843 -4.231 -17.421 1.00 66.75 84 VAL A N 1
ATOM 605 C CA . VAL A 1 84 ? 45.013 -3.121 -17.929 1.00 66.75 84 VAL A CA 1
ATOM 606 C C . VAL A 1 84 ? 45.277 -1.836 -17.119 1.00 66.75 84 VAL A C 1
ATOM 608 O O . VAL A 1 84 ? 45.113 -1.828 -15.902 1.00 66.75 84 VAL A O 1
ATOM 611 N N . GLY A 1 85 ? 45.700 -0.745 -17.769 1.00 62.69 85 GLY A N 1
ATOM 612 C CA . GLY A 1 85 ? 46.005 0.540 -17.123 1.00 62.69 85 GLY A CA 1
ATOM 613 C C . GLY A 1 85 ? 47.090 1.362 -17.831 1.00 62.69 85 GLY A C 1
ATOM 614 O O . GLY A 1 85 ? 47.422 1.116 -18.989 1.00 62.69 85 GLY A O 1
ATOM 615 N N . PHE A 1 86 ? 47.650 2.357 -17.136 1.00 65.38 86 PHE A N 1
ATOM 616 C CA 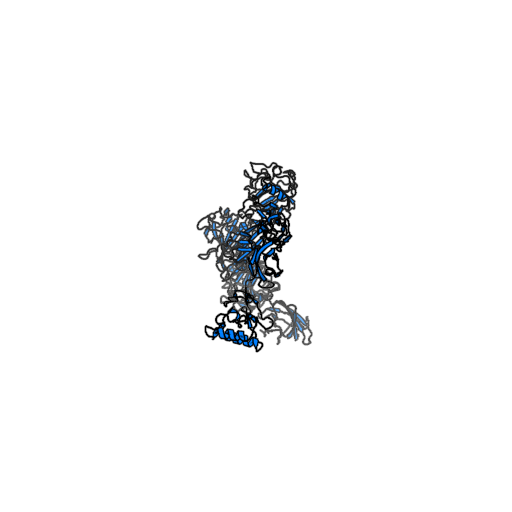. PHE A 1 86 ? 48.817 3.110 -17.610 1.00 65.38 86 PHE A CA 1
ATOM 617 C C . PHE A 1 86 ? 50.117 2.395 -17.235 1.00 65.38 86 PHE A C 1
ATOM 619 O O . PHE A 1 86 ? 50.310 2.028 -16.073 1.00 65.38 86 PHE A O 1
ATOM 626 N N . VAL A 1 87 ? 51.014 2.251 -18.210 1.00 70.00 87 VAL A N 1
ATOM 627 C CA . VAL A 1 87 ? 52.350 1.680 -18.040 1.00 70.00 87 VAL A CA 1
ATOM 628 C C . VAL A 1 87 ? 53.387 2.625 -18.639 1.00 70.00 87 VAL A C 1
ATOM 630 O O . VAL A 1 87 ? 53.262 3.086 -19.775 1.00 70.00 87 VAL A O 1
ATOM 633 N N . SER A 1 88 ? 54.421 2.909 -17.856 1.00 75.38 88 SER A N 1
ATOM 634 C CA . SER A 1 88 ? 55.603 3.664 -18.269 1.00 75.38 88 SER A CA 1
ATOM 635 C C . SER A 1 88 ? 56.796 2.720 -18.308 1.00 75.38 88 SER A C 1
ATOM 637 O O . SER A 1 88 ? 57.061 2.036 -17.323 1.00 75.38 88 SER A O 1
ATOM 639 N N . TYR A 1 89 ? 57.529 2.702 -19.417 1.00 74.19 89 TYR A N 1
ATOM 640 C CA . TYR A 1 89 ? 58.799 1.998 -19.559 1.00 74.19 89 TYR A CA 1
ATOM 641 C C . TYR A 1 89 ? 59.909 3.029 -19.725 1.00 74.19 89 TYR A C 1
ATOM 643 O O . TYR A 1 89 ? 59.978 3.699 -20.757 1.00 74.19 89 TYR A O 1
ATOM 651 N N . ARG A 1 90 ? 60.804 3.165 -18.748 1.00 82.19 90 ARG A N 1
ATOM 652 C CA . ARG A 1 90 ? 61.982 4.030 -18.872 1.00 82.19 90 ARG A CA 1
ATOM 653 C C . ARG A 1 90 ? 63.216 3.193 -19.174 1.00 82.19 90 ARG A C 1
ATOM 655 O O . ARG A 1 90 ? 63.753 2.520 -18.303 1.00 82.19 90 ARG A O 1
ATOM 662 N N . LEU A 1 91 ? 63.657 3.237 -20.429 1.00 79.56 91 LEU A N 1
ATOM 663 C CA . LEU A 1 91 ? 64.832 2.526 -20.916 1.00 79.56 91 LEU A CA 1
ATOM 664 C C . LEU A 1 91 ? 66.065 3.422 -20.796 1.00 79.56 91 LEU A C 1
ATOM 666 O O . LEU A 1 91 ? 66.205 4.405 -21.523 1.00 79.56 91 LEU A O 1
ATOM 670 N N . THR A 1 92 ? 66.981 3.064 -19.903 1.00 82.56 92 THR A N 1
ATOM 671 C CA . THR A 1 92 ? 68.287 3.713 -19.735 1.00 82.56 92 THR A CA 1
ATOM 672 C C . THR A 1 92 ? 69.369 2.834 -20.346 1.00 82.56 92 THR A C 1
ATOM 674 O O . THR A 1 92 ? 69.547 1.700 -19.916 1.00 82.56 92 THR A O 1
ATOM 677 N N . ALA A 1 93 ? 70.102 3.338 -21.340 1.00 81.25 93 ALA A N 1
ATOM 678 C CA . ALA A 1 93 ? 71.216 2.620 -21.962 1.00 81.25 93 ALA A CA 1
ATOM 679 C C . ALA A 1 93 ? 72.494 2.680 -21.106 1.00 81.25 93 ALA A C 1
ATOM 681 O O . ALA A 1 93 ? 72.755 3.694 -20.463 1.00 81.25 93 ALA A O 1
ATOM 682 N N . TYR A 1 94 ? 73.324 1.635 -21.142 1.00 81.69 94 TYR A N 1
ATOM 683 C CA . TYR A 1 94 ? 74.598 1.548 -20.419 1.00 81.69 94 TYR A CA 1
ATOM 684 C C . TYR A 1 94 ? 75.735 1.042 -21.318 1.00 81.69 94 TYR A C 1
ATOM 686 O O . TYR A 1 94 ? 75.539 0.184 -22.180 1.00 81.69 94 TYR A O 1
ATOM 694 N N . THR A 1 95 ? 76.953 1.540 -21.086 1.00 81.56 95 THR A N 1
ATOM 695 C CA . THR A 1 95 ? 78.190 0.988 -21.681 1.00 81.56 95 THR A CA 1
ATOM 696 C C . THR A 1 95 ? 78.541 -0.385 -21.095 1.00 81.56 95 THR A C 1
ATOM 698 O O . THR A 1 95 ? 78.140 -0.728 -19.983 1.00 81.56 95 THR A O 1
ATOM 701 N N . GLY A 1 96 ? 79.436 -1.124 -21.762 1.00 74.31 96 GLY A N 1
ATOM 702 C CA . GLY A 1 96 ? 80.049 -2.345 -21.210 1.00 74.31 96 GLY A CA 1
ATOM 703 C C . GLY A 1 96 ? 80.916 -2.131 -19.955 1.00 74.31 96 GLY A C 1
ATOM 704 O O . GLY A 1 96 ? 81.358 -3.102 -19.351 1.00 74.31 96 GLY A O 1
ATOM 705 N N . ALA A 1 97 ? 81.150 -0.877 -19.549 1.00 78.94 97 ALA A N 1
ATOM 706 C CA . ALA A 1 97 ? 81.795 -0.505 -18.289 1.00 78.94 97 ALA A CA 1
ATOM 707 C C . ALA A 1 97 ? 80.787 -0.105 -17.187 1.00 78.94 97 ALA A C 1
ATOM 709 O O . ALA A 1 97 ? 81.194 0.394 -16.141 1.00 78.94 97 ALA A O 1
ATOM 710 N N . GLY A 1 98 ? 79.479 -0.279 -17.419 1.00 75.62 98 GLY A N 1
ATOM 711 C CA . GLY A 1 98 ? 78.417 0.051 -16.461 1.00 75.62 98 GLY A CA 1
ATOM 712 C C . GLY A 1 98 ? 78.091 1.545 -16.343 1.00 75.62 98 GLY A C 1
ATOM 713 O O . GLY A 1 98 ? 77.380 1.951 -15.427 1.00 75.62 98 GLY A O 1
ATOM 714 N N . VAL A 1 99 ? 78.595 2.386 -17.252 1.00 78.12 99 VAL A N 1
ATOM 715 C CA . VAL A 1 99 ? 78.291 3.829 -17.275 1.00 78.12 99 VAL A CA 1
ATOM 716 C C . VAL A 1 99 ? 76.951 4.065 -17.969 1.00 78.12 99 VAL A C 1
ATOM 718 O O . VAL A 1 99 ? 76.817 3.705 -19.140 1.00 78.12 99 VAL A O 1
ATOM 721 N N . ALA A 1 100 ? 76.001 4.678 -17.257 1.00 73.56 100 ALA A N 1
ATOM 722 C CA . ALA A 1 100 ? 74.691 5.074 -17.775 1.00 73.56 100 ALA A CA 1
ATOM 723 C C . ALA A 1 100 ? 74.794 6.191 -18.828 1.00 73.56 100 ALA A C 1
ATOM 725 O O . ALA A 1 100 ? 75.591 7.122 -18.695 1.00 73.56 100 ALA A O 1
ATOM 726 N N . GLY A 1 101 ? 73.954 6.101 -19.854 1.00 71.44 101 GLY A N 1
ATOM 727 C CA . GLY A 1 101 ? 73.812 7.057 -20.945 1.00 71.44 101 GLY A CA 1
ATOM 728 C C . GLY A 1 101 ? 72.449 7.755 -20.963 1.00 71.44 101 GLY A C 1
ATOM 729 O O . GLY A 1 101 ? 71.743 7.831 -19.956 1.00 71.44 101 GLY A O 1
ATOM 730 N N . GLY A 1 102 ? 72.068 8.275 -22.131 1.00 72.62 102 GLY A N 1
ATOM 731 C CA . GLY A 1 102 ? 70.740 8.846 -22.362 1.00 72.62 102 GLY A CA 1
ATOM 732 C C . GLY A 1 102 ? 69.630 7.800 -22.203 1.00 72.62 102 GLY A C 1
ATOM 733 O O . GLY A 1 102 ? 69.765 6.668 -22.669 1.00 72.62 102 GLY A O 1
ATOM 734 N N . ASN A 1 103 ? 68.529 8.188 -21.559 1.00 74.50 103 ASN A N 1
ATOM 735 C CA . ASN A 1 103 ? 67.341 7.350 -21.390 1.00 74.50 103 ASN A CA 1
ATOM 736 C C . ASN A 1 103 ? 66.173 7.855 -22.246 1.00 74.50 103 ASN A C 1
ATOM 738 O O . ASN A 1 103 ? 66.090 9.048 -22.536 1.00 74.50 103 ASN A O 1
ATOM 742 N N . ALA A 1 104 ? 65.278 6.942 -22.617 1.00 66.88 104 ALA A N 1
ATOM 743 C CA . ALA A 1 104 ? 64.002 7.242 -23.254 1.00 66.88 104 ALA A CA 1
ATOM 744 C C . ALA A 1 104 ? 62.862 6.661 -22.411 1.00 66.88 104 ALA A C 1
ATOM 746 O O . ALA A 1 104 ? 62.968 5.541 -21.912 1.00 66.88 104 ALA A O 1
ATOM 747 N N . THR A 1 105 ? 61.765 7.405 -22.284 1.00 70.06 105 THR A N 1
ATOM 748 C CA . THR A 1 105 ? 60.554 6.944 -21.596 1.00 70.06 105 THR A CA 1
ATOM 749 C C . THR A 1 105 ? 59.456 6.693 -22.619 1.00 70.06 105 THR A C 1
ATOM 751 O O . THR A 1 105 ? 59.110 7.588 -23.388 1.00 70.06 105 THR A O 1
ATOM 754 N N . ILE A 1 106 ? 58.907 5.483 -22.617 1.00 69.06 106 ILE A N 1
ATOM 755 C CA . ILE A 1 106 ? 57.805 5.046 -23.470 1.00 69.06 106 ILE A CA 1
ATOM 756 C C . ILE A 1 106 ? 56.575 4.883 -22.579 1.00 69.06 106 ILE A C 1
ATOM 758 O O . ILE A 1 106 ? 56.529 4.006 -21.722 1.00 69.06 106 ILE A O 1
ATOM 762 N N . ASN A 1 107 ? 55.582 5.744 -22.777 1.00 64.31 107 ASN A N 1
ATOM 763 C CA . ASN A 1 107 ? 54.345 5.764 -22.002 1.00 64.31 107 ASN A CA 1
ATOM 764 C C . ASN A 1 107 ? 53.202 5.193 -22.841 1.00 64.31 107 ASN A C 1
ATOM 766 O O . ASN A 1 107 ? 52.968 5.667 -23.953 1.00 64.31 107 ASN A O 1
ATOM 770 N N . ILE A 1 108 ? 52.458 4.225 -22.310 1.00 64.06 108 ILE A N 1
ATOM 771 C CA . ILE A 1 108 ? 51.318 3.624 -23.003 1.00 64.06 108 ILE A CA 1
ATOM 772 C C . ILE A 1 108 ? 50.178 3.302 -22.037 1.00 64.06 108 ILE A C 1
ATOM 774 O O . ILE A 1 108 ? 50.384 2.946 -20.882 1.00 64.06 108 ILE A O 1
ATOM 778 N N . TRP A 1 109 ? 48.947 3.439 -22.521 1.00 62.03 109 TRP A N 1
ATOM 779 C CA . TRP A 1 109 ? 47.787 2.820 -21.887 1.00 62.03 109 TRP A CA 1
ATOM 780 C C . TRP A 1 109 ? 47.573 1.461 -22.549 1.00 62.03 109 TRP A C 1
ATOM 782 O O . TRP A 1 109 ? 47.549 1.392 -23.775 1.00 62.03 109 TRP A O 1
ATOM 792 N N . THR A 1 110 ? 47.462 0.400 -21.754 1.00 67.56 110 THR A N 1
ATOM 793 C CA . THR A 1 110 ? 47.299 -0.991 -22.220 1.00 67.56 110 THR A CA 1
ATOM 794 C C . THR A 1 110 ? 45.852 -1.347 -22.554 1.00 67.56 110 THR A C 1
ATOM 796 O O . THR A 1 110 ? 45.590 -2.400 -23.123 1.00 67.56 110 THR A O 1
ATOM 799 N N . ASN A 1 111 ? 44.925 -0.438 -22.252 1.00 75.06 111 ASN A N 1
ATOM 800 C CA . ASN A 1 111 ? 43.649 -0.313 -22.939 1.00 75.06 111 ASN A CA 1
ATOM 801 C C . ASN A 1 111 ? 43.805 0.754 -24.037 1.00 75.06 111 ASN A C 1
ATOM 803 O O . ASN A 1 111 ? 44.397 1.809 -23.793 1.00 75.06 111 ASN A O 1
ATOM 807 N N . GLY A 1 112 ? 43.245 0.530 -25.226 1.00 77.50 112 GLY A N 1
ATOM 808 C CA . GLY A 1 112 ? 43.176 1.497 -26.330 1.00 77.50 112 GLY A CA 1
ATOM 809 C C . GLY A 1 112 ? 42.270 2.699 -26.041 1.00 77.50 112 GLY A C 1
ATOM 810 O O . GLY A 1 112 ? 41.905 3.428 -26.958 1.00 77.50 112 GLY A O 1
ATOM 811 N N . MET A 1 113 ? 41.922 2.907 -24.772 1.00 83.38 113 MET A N 1
ATOM 812 C CA . MET A 1 113 ? 41.087 3.954 -24.209 1.00 83.38 113 MET A CA 1
ATOM 813 C C . MET A 1 113 ? 41.838 4.622 -23.039 1.00 83.38 113 MET A C 1
ATOM 815 O O . MET A 1 113 ? 42.605 3.962 -22.336 1.00 83.38 113 MET A O 1
ATOM 819 N N . ASN A 1 114 ? 41.682 5.933 -22.817 1.00 79.62 114 ASN A N 1
ATOM 820 C CA . ASN A 1 114 ? 42.213 6.578 -21.601 1.00 79.62 114 ASN A CA 1
ATOM 821 C C . ASN A 1 114 ? 41.254 6.439 -20.406 1.00 79.62 114 ASN A C 1
ATOM 823 O O . ASN A 1 114 ? 40.075 6.148 -20.571 1.00 79.62 114 ASN A O 1
ATOM 827 N N . GLY A 1 115 ? 41.744 6.727 -19.195 1.00 77.44 115 GLY A N 1
ATOM 828 C CA . GLY A 1 115 ? 40.934 6.709 -17.967 1.00 77.44 115 GLY A CA 1
ATOM 829 C C . GLY A 1 115 ? 39.779 7.724 -17.906 1.00 77.44 115 GLY A C 1
ATOM 830 O O . GLY A 1 115 ? 39.108 7.794 -16.885 1.00 77.44 115 GLY A O 1
ATOM 831 N N . ALA A 1 116 ? 39.542 8.510 -18.963 1.00 85.81 116 ALA A N 1
ATOM 832 C CA . ALA A 1 116 ? 38.362 9.358 -19.114 1.00 85.81 116 ALA A CA 1
ATOM 833 C C . ALA A 1 116 ? 37.337 8.790 -20.118 1.00 85.81 116 ALA A C 1
ATOM 835 O O . ALA A 1 116 ? 36.299 9.418 -20.310 1.00 85.81 116 ALA A O 1
ATOM 836 N N . GLY A 1 117 ? 37.585 7.625 -20.730 1.00 88.50 117 GLY A N 1
ATOM 837 C CA . GLY A 1 117 ? 36.669 6.946 -21.656 1.00 88.50 117 GLY A CA 1
ATOM 838 C C . GLY A 1 117 ? 36.942 7.193 -23.147 1.00 88.50 117 GLY A C 1
ATOM 839 O O . GLY A 1 117 ? 36.229 6.659 -23.990 1.00 88.50 117 GLY A O 1
ATOM 840 N N . TYR A 1 118 ? 37.946 7.998 -23.512 1.00 90.38 118 TYR A N 1
ATOM 841 C CA . TYR A 1 118 ? 38.216 8.323 -24.919 1.00 90.38 118 TYR A CA 1
ATOM 842 C C . TYR A 1 118 ? 39.016 7.235 -25.627 1.00 90.38 118 TYR A C 1
ATOM 844 O O . TYR A 1 118 ? 40.039 6.798 -25.097 1.00 90.38 118 TYR A O 1
ATOM 852 N N . VAL A 1 119 ? 38.586 6.849 -26.831 1.00 90.06 119 VAL A N 1
ATOM 853 C CA . VAL A 1 119 ? 39.261 5.859 -27.681 1.00 90.06 119 VAL A CA 1
ATOM 854 C C . VAL A 1 119 ? 40.441 6.492 -28.415 1.00 90.06 119 VAL A C 1
ATOM 856 O O . VAL A 1 119 ? 40.310 7.521 -29.074 1.00 90.06 119 VAL A O 1
ATOM 859 N N . LYS A 1 120 ? 41.597 5.837 -28.316 1.00 85.31 120 LYS A N 1
ATOM 860 C CA . LYS A 1 120 ? 42.913 6.375 -28.682 1.00 85.31 120 LYS A CA 1
ATOM 861 C C . LYS A 1 120 ? 43.645 5.604 -29.767 1.00 85.31 120 LYS A C 1
ATOM 863 O O . LYS A 1 120 ? 44.678 6.065 -30.242 1.00 85.31 120 LYS A O 1
ATOM 868 N N . GLN A 1 121 ? 43.176 4.406 -30.101 1.00 82.69 121 GLN A N 1
ATOM 869 C CA . GLN A 1 121 ? 43.834 3.513 -31.049 1.00 82.69 121 GLN A CA 1
ATOM 870 C C . GLN A 1 121 ? 42.878 3.145 -32.168 1.00 82.69 121 GLN A C 1
ATOM 872 O O . GLN A 1 121 ? 41.819 2.576 -31.917 1.00 82.69 121 GLN A O 1
ATOM 877 N N . TRP A 1 122 ? 43.291 3.448 -33.394 1.00 89.81 122 TRP A N 1
ATOM 878 C CA . TRP A 1 122 ? 42.470 3.272 -34.579 1.00 89.81 122 TRP A CA 1
ATOM 879 C C . TRP A 1 122 ? 43.297 2.730 -35.741 1.00 89.81 122 TRP A C 1
ATOM 881 O O . TRP A 1 122 ? 44.418 3.177 -35.997 1.00 89.81 122 TRP A O 1
ATOM 891 N N . ASN A 1 123 ? 42.705 1.810 -36.494 1.00 90.88 123 ASN A N 1
ATOM 892 C CA . ASN A 1 123 ? 43.105 1.518 -37.861 1.00 90.88 123 ASN A CA 1
ATOM 893 C C . ASN A 1 123 ? 42.284 2.403 -38.778 1.00 90.88 123 ASN A C 1
ATOM 895 O O . ASN A 1 123 ? 41.068 2.233 -38.861 1.00 90.88 123 ASN A O 1
ATOM 899 N N . ILE A 1 124 ? 42.937 3.333 -39.463 1.00 92.62 124 ILE A N 1
ATOM 900 C CA . ILE A 1 124 ? 42.253 4.249 -40.370 1.00 92.62 124 ILE A CA 1
ATOM 901 C C . ILE A 1 124 ? 42.507 3.884 -41.827 1.00 92.62 124 ILE A C 1
ATOM 903 O O . ILE A 1 124 ? 43.600 3.424 -42.177 1.00 92.62 124 ILE A O 1
ATOM 907 N N . SER A 1 125 ? 41.509 4.098 -42.681 1.00 93.38 125 SER A N 1
ATOM 908 C CA . SER A 1 125 ? 41.741 4.160 -44.124 1.00 93.38 125 SER A CA 1
ATOM 909 C C . SER A 1 125 ? 42.477 5.466 -44.480 1.00 93.38 125 SER A C 1
ATOM 911 O O . SER A 1 125 ? 42.540 6.389 -43.663 1.00 93.38 125 SER A O 1
ATOM 913 N N . PRO A 1 126 ? 43.021 5.602 -45.699 1.00 91.69 126 PRO A N 1
ATOM 914 C CA . PRO A 1 126 ? 43.183 6.913 -46.319 1.00 91.69 126 PRO A CA 1
ATOM 915 C C . PRO A 1 126 ? 41.812 7.574 -46.544 1.00 91.69 126 PRO A C 1
ATOM 917 O O . PRO A 1 126 ? 40.772 6.927 -46.369 1.00 91.69 126 PRO A O 1
ATOM 920 N N . HIS A 1 127 ? 41.803 8.825 -47.002 1.00 92.12 127 HIS A N 1
ATOM 921 C CA . HIS A 1 127 ? 40.568 9.460 -47.461 1.00 92.12 127 HIS A CA 1
ATOM 922 C C . HIS A 1 127 ? 40.012 8.711 -48.669 1.00 92.12 127 HIS A C 1
ATOM 924 O O . HIS A 1 127 ? 40.739 8.442 -49.627 1.00 92.12 127 HIS A O 1
ATOM 930 N N . LEU A 1 128 ? 38.720 8.413 -48.639 1.00 93.81 128 LEU A N 1
ATOM 931 C CA . LEU A 1 128 ? 37.967 7.841 -49.746 1.00 93.81 128 LEU A CA 1
ATOM 932 C C . LEU A 1 128 ? 37.057 8.931 -50.313 1.00 93.81 128 LEU A C 1
ATOM 934 O O . LEU A 1 128 ? 36.226 9.473 -49.590 1.00 93.81 128 LEU A O 1
ATOM 938 N N . ASN A 1 129 ? 37.204 9.262 -51.594 1.00 93.31 129 ASN A N 1
ATOM 939 C CA . ASN A 1 129 ? 36.434 10.326 -52.239 1.00 93.31 129 ASN A CA 1
ATOM 940 C C . ASN A 1 129 ? 34.948 9.950 -52.248 1.00 93.31 129 ASN A C 1
ATOM 942 O O . ASN A 1 129 ? 34.580 8.918 -52.824 1.00 93.31 129 ASN A O 1
ATOM 946 N N . GLN A 1 130 ? 34.095 10.782 -51.654 1.00 89.69 130 GLN A N 1
ATOM 947 C CA . GLN A 1 130 ? 32.673 10.502 -51.460 1.00 89.69 130 GLN A CA 1
ATOM 948 C C . GLN A 1 130 ? 31.819 11.605 -52.121 1.00 89.69 130 GLN A C 1
ATOM 950 O O . GLN A 1 130 ? 32.107 12.782 -51.948 1.00 89.69 130 GLN A O 1
ATOM 955 N N . PRO A 1 131 ? 30.798 11.265 -52.929 1.00 86.81 131 PRO A N 1
ATOM 956 C CA . PRO A 1 131 ? 30.090 12.243 -53.764 1.00 86.81 131 PRO A CA 1
ATOM 957 C C . PRO A 1 131 ? 28.887 12.929 -53.084 1.00 86.81 131 PRO A C 1
ATOM 959 O O . PRO A 1 131 ? 28.080 13.543 -53.782 1.00 86.81 131 PRO A O 1
ATOM 962 N N . TYR A 1 132 ? 28.709 12.781 -51.769 1.00 87.88 132 TYR A N 1
ATOM 963 C CA . TYR A 1 132 ? 27.500 13.181 -51.035 1.00 87.88 132 TYR A CA 1
ATOM 964 C C . TYR A 1 132 ? 27.707 14.398 -50.109 1.00 87.88 132 TYR A C 1
ATOM 966 O O . TYR A 1 132 ? 26.742 14.872 -49.511 1.00 87.88 132 TYR A O 1
ATOM 974 N N . GLY A 1 133 ? 28.932 14.929 -50.025 1.00 84.50 133 GLY A N 1
ATOM 975 C CA . GLY A 1 133 ? 29.284 16.102 -49.220 1.00 84.50 133 GLY A CA 1
ATOM 976 C C . GLY A 1 133 ? 29.166 15.877 -47.709 1.00 84.50 133 GLY A C 1
ATOM 977 O O . GLY A 1 133 ? 29.076 14.747 -47.236 1.00 84.50 133 GLY A O 1
ATOM 978 N N . TRP A 1 134 ? 29.162 16.971 -46.951 1.00 81.56 134 TRP A N 1
ATOM 979 C CA . TRP A 1 134 ? 29.197 16.984 -45.483 1.00 81.56 134 TRP A CA 1
ATOM 980 C C . TRP A 1 134 ? 27.977 16.353 -44.789 1.00 81.56 134 TRP A C 1
ATOM 982 O O . TRP A 1 134 ? 28.068 15.888 -43.650 1.00 81.56 134 TRP A O 1
ATOM 992 N N . TRP A 1 135 ? 26.837 16.303 -45.485 1.00 85.88 135 TRP A N 1
ATOM 993 C CA . TRP A 1 135 ? 25.552 15.798 -44.989 1.00 85.88 135 TRP A CA 1
ATOM 994 C C . TRP A 1 135 ? 25.004 14.695 -45.920 1.00 85.88 135 TRP A C 1
ATOM 996 O O . TRP A 1 135 ? 23.998 14.904 -46.608 1.00 85.88 135 TRP A O 1
ATOM 1006 N N . PRO A 1 136 ? 25.645 13.508 -45.984 1.00 88.81 136 PRO A N 1
ATOM 1007 C CA . PRO A 1 136 ? 25.118 12.376 -46.742 1.00 88.81 136 PRO A CA 1
ATOM 1008 C C . PRO A 1 136 ? 23.739 11.981 -46.205 1.00 88.81 136 PRO A C 1
ATOM 1010 O O . PRO A 1 136 ? 23.515 12.006 -44.993 1.00 88.81 136 PRO A O 1
ATOM 1013 N N . SER A 1 137 ? 22.806 11.573 -47.073 1.00 87.94 137 SER A N 1
ATOM 1014 C CA . SER A 1 137 ? 21.529 11.019 -46.600 1.00 87.94 137 SER A CA 1
ATOM 1015 C C . SER A 1 137 ? 21.761 9.717 -45.818 1.00 87.94 137 SER A C 1
ATOM 1017 O O . SER A 1 137 ? 22.778 9.054 -46.018 1.00 87.94 137 SER A O 1
ATOM 1019 N N . ILE A 1 138 ? 20.825 9.304 -44.951 1.00 85.94 138 ILE A N 1
ATOM 1020 C CA . ILE A 1 138 ? 20.949 8.038 -44.200 1.00 85.94 138 ILE A CA 1
ATOM 1021 C C . ILE A 1 138 ? 21.253 6.847 -45.144 1.00 85.94 138 ILE A C 1
ATOM 1023 O O . ILE A 1 138 ? 22.235 6.146 -44.900 1.00 85.94 138 ILE A O 1
ATOM 1027 N N . PRO A 1 139 ? 20.528 6.642 -46.266 1.00 89.94 139 PRO A N 1
ATOM 1028 C CA . PRO A 1 139 ? 20.890 5.627 -47.258 1.00 89.94 139 PRO A CA 1
ATOM 1029 C C . PRO A 1 139 ? 22.290 5.771 -47.873 1.00 89.94 139 PRO A C 1
ATOM 1031 O O . PRO A 1 139 ? 22.877 4.759 -48.245 1.00 89.94 139 PRO A O 1
ATOM 1034 N N . ASP A 1 140 ? 22.831 6.985 -48.006 1.00 91.25 140 ASP A N 1
ATOM 1035 C CA . ASP A 1 140 ? 24.170 7.217 -48.565 1.00 91.25 140 ASP A CA 1
ATOM 1036 C C . ASP A 1 140 ? 25.280 6.954 -47.539 1.00 91.25 140 ASP A C 1
ATOM 1038 O O . ASP A 1 140 ? 26.288 6.324 -47.867 1.00 91.25 140 ASP A O 1
ATOM 1042 N N . ALA A 1 141 ? 25.078 7.359 -46.284 1.00 90.19 141 ALA A N 1
ATOM 1043 C CA . ALA A 1 141 ? 25.997 7.095 -45.178 1.00 90.19 141 ALA A CA 1
ATOM 1044 C C . ALA A 1 141 ? 26.145 5.583 -44.897 1.00 90.19 141 ALA A C 1
ATOM 1046 O O . ALA A 1 141 ? 27.213 5.096 -44.515 1.00 90.19 141 ALA A O 1
ATOM 1047 N N . LEU A 1 142 ? 25.082 4.814 -45.149 1.00 91.38 142 LEU A N 1
ATOM 1048 C CA . LEU A 1 142 ? 25.034 3.363 -44.959 1.00 91.38 142 LEU A CA 1
ATOM 1049 C C . LEU A 1 142 ? 25.606 2.532 -46.120 1.00 91.38 142 LEU A C 1
ATOM 1051 O O . LEU A 1 142 ? 25.678 1.311 -46.001 1.00 91.38 142 LEU A O 1
ATOM 1055 N N . LYS A 1 143 ? 26.052 3.147 -47.223 1.00 93.56 143 LYS A N 1
ATOM 1056 C CA . LYS A 1 143 ? 26.708 2.416 -48.322 1.00 93.56 143 LYS A CA 1
ATOM 1057 C C . LYS A 1 143 ? 28.076 1.857 -47.915 1.00 93.56 143 LYS A C 1
ATOM 1059 O O . LYS A 1 143 ? 28.738 2.392 -47.027 1.00 93.56 143 LYS A O 1
ATOM 1064 N N . ASP A 1 144 ? 28.513 0.818 -48.623 1.00 94.31 144 ASP A N 1
ATOM 1065 C CA . ASP A 1 144 ? 29.870 0.269 -48.546 1.00 94.31 144 ASP A CA 1
ATOM 1066 C C . ASP A 1 144 ? 30.827 1.123 -49.401 1.00 94.31 144 ASP A C 1
ATOM 1068 O O . ASP A 1 144 ? 30.639 1.259 -50.614 1.00 94.31 144 ASP A O 1
ATOM 1072 N N . TYR A 1 145 ? 31.853 1.711 -48.782 1.00 94.94 145 TYR A N 1
ATOM 1073 C CA . TYR A 1 145 ? 32.874 2.519 -49.460 1.00 94.94 145 TYR A CA 1
ATOM 1074 C C . TYR A 1 145 ? 34.200 1.761 -49.662 1.00 94.94 145 TYR A C 1
ATOM 1076 O O . TYR A 1 145 ? 35.137 2.340 -50.217 1.00 94.94 145 TYR A O 1
ATOM 1084 N N . ILE A 1 146 ? 34.311 0.493 -49.246 1.00 92.44 146 ILE A N 1
ATOM 1085 C CA . ILE A 1 146 ? 35.573 -0.267 -49.217 1.00 92.44 146 ILE A CA 1
ATOM 1086 C C . ILE A 1 146 ? 35.427 -1.746 -49.622 1.00 92.44 146 ILE A C 1
ATOM 1088 O O . ILE A 1 146 ? 36.128 -2.622 -49.118 1.00 92.44 146 ILE A O 1
ATOM 1092 N N . THR A 1 147 ? 34.561 -2.032 -50.596 1.00 94.19 147 THR A N 1
ATOM 1093 C CA . THR A 1 147 ? 34.472 -3.353 -51.239 1.00 94.19 147 THR A CA 1
ATOM 1094 C C . THR A 1 147 ? 35.394 -3.496 -52.455 1.00 94.19 147 THR A C 1
ATOM 1096 O O . THR A 1 147 ? 35.578 -2.559 -53.234 1.00 94.19 147 THR A O 1
ATOM 1099 N N . ASP A 1 148 ? 35.940 -4.699 -52.660 1.00 93.25 148 ASP A N 1
ATOM 1100 C CA . ASP A 1 148 ? 36.663 -5.091 -53.880 1.00 93.25 148 ASP A CA 1
ATOM 1101 C C . ASP A 1 148 ? 35.743 -5.611 -55.007 1.00 93.25 148 ASP A C 1
ATOM 1103 O O . ASP A 1 148 ? 36.208 -5.907 -56.108 1.00 93.25 148 ASP A O 1
ATOM 1107 N N . GLY A 1 149 ? 34.435 -5.744 -54.748 1.00 88.88 149 GLY A N 1
ATOM 1108 C CA . GLY A 1 149 ? 33.460 -6.333 -55.671 1.00 88.88 149 GLY A CA 1
ATOM 1109 C C . GLY A 1 149 ? 33.631 -7.841 -55.925 1.00 88.88 149 GLY A C 1
ATOM 1110 O O . GLY A 1 149 ? 32.941 -8.388 -56.785 1.00 88.88 149 GLY A O 1
ATOM 1111 N N . ALA A 1 150 ? 34.533 -8.514 -55.203 1.00 86.25 150 ALA A N 1
ATOM 1112 C CA . ALA A 1 150 ? 34.917 -9.914 -55.402 1.00 86.25 150 ALA A CA 1
ATOM 1113 C C . ALA A 1 150 ? 34.822 -10.778 -54.126 1.00 86.25 150 ALA A C 1
ATOM 1115 O O . ALA A 1 150 ? 34.880 -12.006 -54.218 1.00 86.25 150 ALA A O 1
ATOM 1116 N N . GLY A 1 151 ? 34.633 -10.169 -52.954 1.00 85.62 151 GLY A N 1
ATOM 1117 C CA . GLY A 1 151 ? 34.318 -10.869 -51.707 1.00 85.62 151 GLY A CA 1
ATOM 1118 C C . GLY A 1 151 ? 34.663 -10.103 -50.430 1.00 85.62 151 GLY A C 1
ATOM 1119 O O . GLY A 1 151 ? 34.129 -10.445 -49.377 1.00 85.62 151 GLY A O 1
ATOM 1120 N N . ILE A 1 152 ? 35.509 -9.072 -50.503 1.00 92.31 152 ILE A N 1
ATOM 1121 C CA . ILE A 1 152 ? 35.784 -8.166 -49.382 1.00 92.31 152 ILE A CA 1
ATOM 1122 C C . ILE A 1 152 ? 34.737 -7.052 -49.396 1.00 92.31 152 ILE A C 1
ATOM 1124 O O . ILE A 1 152 ? 34.474 -6.444 -50.436 1.00 92.31 152 ILE A O 1
ATOM 1128 N N . THR A 1 153 ? 34.141 -6.787 -48.240 1.00 94.31 153 THR A N 1
ATOM 1129 C CA . THR A 1 153 ? 33.128 -5.749 -48.025 1.00 94.31 153 THR A CA 1
ATOM 1130 C C . THR A 1 153 ? 33.356 -5.062 -46.685 1.00 94.31 153 THR A C 1
ATOM 1132 O O . THR A 1 153 ? 33.998 -5.610 -45.783 1.00 94.31 153 THR A O 1
ATOM 1135 N N . GLU A 1 154 ? 32.746 -3.895 -46.505 1.00 93.12 154 GLU A N 1
ATOM 1136 C CA . GLU A 1 154 ? 32.577 -3.269 -45.193 1.00 93.12 154 GLU A CA 1
ATOM 1137 C C . GLU A 1 154 ? 32.015 -4.264 -44.165 1.00 93.12 154 GLU A C 1
ATOM 1139 O O . GLU A 1 154 ? 32.439 -4.268 -43.011 1.00 93.12 154 GLU A O 1
ATOM 1144 N N . ALA A 1 155 ? 31.120 -5.165 -44.580 1.00 92.12 155 ALA A N 1
ATOM 1145 C CA . ALA A 1 155 ? 30.441 -6.079 -43.670 1.00 92.12 155 ALA A CA 1
ATOM 1146 C C . ALA A 1 155 ? 31.313 -7.229 -43.121 1.00 92.12 155 ALA A C 1
ATOM 1148 O O . ALA A 1 155 ? 30.959 -7.833 -42.109 1.00 92.12 155 ALA A O 1
ATOM 1149 N N . ASN A 1 156 ? 32.437 -7.563 -43.769 1.00 93.94 156 ASN A N 1
ATOM 1150 C CA . ASN A 1 156 ? 33.267 -8.715 -43.383 1.00 93.94 156 ASN A CA 1
ATOM 1151 C C . ASN A 1 156 ? 34.752 -8.406 -43.145 1.00 93.94 156 ASN A C 1
ATOM 1153 O O . ASN A 1 156 ? 35.477 -9.271 -42.649 1.00 93.94 156 ASN A O 1
ATOM 1157 N N . ILE A 1 157 ? 35.216 -7.196 -43.463 1.00 93.50 157 ILE A N 1
ATOM 1158 C CA . ILE A 1 157 ? 36.620 -6.825 -43.302 1.00 93.50 157 ILE A CA 1
ATOM 1159 C C . ILE A 1 157 ? 37.038 -6.738 -41.823 1.00 93.50 157 ILE A C 1
ATOM 1161 O O . ILE A 1 157 ? 36.391 -6.085 -41.003 1.00 93.50 157 ILE A O 1
ATOM 1165 N N . LEU A 1 158 ? 38.180 -7.346 -41.497 1.00 92.50 158 LEU A N 1
ATOM 1166 C CA . LEU A 1 158 ? 38.875 -7.204 -40.214 1.00 92.50 158 LEU A CA 1
ATOM 1167 C C . LEU A 1 158 ? 40.181 -6.431 -40.445 1.00 92.50 158 LEU A C 1
ATOM 1169 O O . LEU A 1 158 ? 41.247 -7.039 -40.593 1.00 92.50 158 LEU A O 1
ATOM 1173 N N . PRO A 1 159 ? 40.124 -5.094 -40.591 1.00 91.00 159 PRO A N 1
ATOM 1174 C CA . PRO A 1 159 ? 41.303 -4.319 -40.915 1.00 91.00 159 PRO A CA 1
ATOM 1175 C C . PRO A 1 159 ? 42.239 -4.252 -39.710 1.00 91.00 159 PRO A C 1
ATOM 1177 O O . PRO A 1 159 ? 41.853 -3.849 -38.610 1.00 91.00 159 PRO A O 1
ATOM 1180 N N . ILE A 1 160 ? 43.487 -4.627 -39.960 1.00 86.56 160 ILE A N 1
ATOM 1181 C CA . ILE A 1 160 ? 44.657 -4.369 -39.126 1.00 86.56 160 ILE A CA 1
ATOM 1182 C C . ILE A 1 160 ? 45.621 -3.472 -39.923 1.00 86.56 160 ILE A C 1
ATOM 1184 O O . ILE A 1 160 ? 45.457 -3.313 -41.138 1.00 86.56 160 ILE A O 1
ATOM 1188 N N . PRO A 1 161 ? 46.643 -2.868 -39.298 1.00 84.06 161 PRO A N 1
ATOM 1189 C CA . PRO A 1 161 ? 47.639 -2.080 -40.016 1.00 84.06 161 PRO A CA 1
ATOM 1190 C C . PRO A 1 161 ? 48.322 -2.910 -41.110 1.00 84.06 161 PRO A C 1
ATOM 1192 O O . PRO A 1 161 ? 48.875 -3.975 -40.836 1.00 84.06 161 PRO A O 1
ATOM 1195 N N . GLY A 1 162 ? 48.284 -2.416 -42.347 1.00 84.12 162 GLY A N 1
ATOM 1196 C CA . GLY A 1 162 ? 48.759 -3.126 -43.533 1.00 84.12 162 GLY A CA 1
ATOM 1197 C C . GLY A 1 162 ? 47.698 -3.958 -44.266 1.00 84.12 162 GLY A C 1
ATOM 1198 O O . GLY A 1 162 ? 48.021 -4.505 -45.318 1.00 84.12 162 GLY A O 1
ATOM 1199 N N . THR A 1 163 ? 46.450 -4.051 -43.783 1.00 90.75 163 THR A N 1
ATOM 1200 C CA . THR A 1 163 ? 45.356 -4.690 -44.540 1.00 90.75 163 THR A CA 1
ATOM 1201 C C . THR A 1 163 ? 45.107 -3.925 -45.836 1.00 90.75 163 THR A C 1
ATOM 1203 O O . THR A 1 163 ? 44.874 -2.717 -45.803 1.00 90.75 163 THR A O 1
ATOM 1206 N N . GLN A 1 164 ? 45.140 -4.640 -46.964 1.00 92.19 164 GLN A N 1
ATOM 1207 C CA . GLN A 1 164 ? 45.013 -4.078 -48.308 1.00 92.19 164 GLN A CA 1
ATOM 1208 C C . GLN A 1 164 ? 43.700 -4.500 -48.973 1.00 92.19 164 GLN A C 1
ATOM 1210 O O . GLN A 1 164 ? 43.378 -5.687 -48.993 1.00 92.19 164 GLN A O 1
ATOM 1215 N N . VAL A 1 165 ? 42.982 -3.548 -49.573 1.00 92.81 165 VAL A N 1
ATOM 1216 C CA . VAL A 1 165 ? 41.749 -3.788 -50.338 1.00 92.81 165 VAL A CA 1
ATOM 1217 C C . VAL A 1 165 ? 41.881 -3.202 -51.741 1.00 92.81 165 VAL A C 1
ATOM 1219 O O . VAL A 1 165 ? 42.218 -2.031 -51.909 1.00 92.81 165 VAL A O 1
ATOM 1222 N N . ASN A 1 166 ? 41.599 -3.999 -52.772 1.00 92.88 166 ASN A N 1
ATOM 1223 C CA . ASN A 1 166 ? 41.549 -3.520 -54.156 1.00 92.88 166 ASN A CA 1
ATOM 1224 C C . ASN A 1 166 ? 40.179 -2.883 -54.439 1.00 92.88 166 ASN A C 1
ATOM 1226 O O . ASN A 1 166 ? 39.387 -3.434 -55.197 1.00 92.88 166 ASN A O 1
ATOM 1230 N N . THR A 1 167 ? 39.889 -1.760 -53.777 1.00 94.12 167 THR A N 1
ATOM 1231 C CA . THR A 1 167 ? 38.566 -1.121 -53.780 1.00 94.12 167 THR A CA 1
ATOM 1232 C C . THR A 1 167 ? 38.055 -0.848 -55.195 1.00 94.12 167 THR A C 1
ATOM 1234 O O . THR A 1 167 ? 38.727 -0.208 -56.007 1.00 94.12 167 THR A O 1
ATOM 1237 N N . ALA A 1 168 ? 36.838 -1.306 -55.488 1.00 93.94 168 ALA A N 1
ATOM 1238 C CA . ALA A 1 168 ? 36.177 -1.165 -56.781 1.00 93.94 168 ALA A CA 1
ATOM 1239 C C . ALA A 1 168 ? 35.537 0.230 -56.940 1.00 93.94 168 ALA A C 1
ATOM 1241 O O . ALA A 1 168 ? 34.312 0.358 -57.044 1.00 93.94 168 ALA A O 1
ATOM 1242 N N . PHE A 1 169 ? 36.382 1.267 -56.921 1.00 93.56 169 PHE A N 1
ATOM 1243 C CA . PHE A 1 169 ? 35.999 2.681 -56.975 1.00 93.56 169 PHE A CA 1
ATOM 1244 C C . PHE A 1 169 ? 35.084 3.016 -58.159 1.00 93.56 169 PHE A C 1
ATOM 1246 O O . PHE A 1 169 ? 35.359 2.633 -59.298 1.00 93.56 169 PHE A O 1
ATOM 1253 N N . GLY A 1 170 ? 34.004 3.756 -57.894 1.00 84.56 170 GLY A N 1
ATOM 1254 C CA . GLY A 1 170 ? 33.008 4.140 -58.901 1.00 84.56 170 GLY A CA 1
ATOM 1255 C C . GLY A 1 170 ? 32.233 2.960 -59.507 1.00 84.56 170 GLY A C 1
ATOM 1256 O O . GLY A 1 170 ? 31.597 3.119 -60.549 1.00 84.56 170 GLY A O 1
ATOM 1257 N N . GLY A 1 171 ? 32.317 1.780 -58.884 1.00 89.50 171 GLY A N 1
ATOM 1258 C CA . GLY A 1 171 ? 31.682 0.538 -59.312 1.00 89.50 171 GLY A CA 1
ATOM 1259 C C . GLY A 1 171 ? 30.850 -0.071 -58.187 1.00 89.50 171 GLY A C 1
ATOM 1260 O O . GLY A 1 171 ? 29.730 0.365 -57.941 1.00 89.50 171 GLY A O 1
ATOM 1261 N N . ALA A 1 172 ? 31.384 -1.105 -57.530 1.00 89.88 172 ALA A N 1
ATOM 1262 C CA . ALA A 1 172 ? 30.715 -1.749 -56.396 1.00 89.88 172 ALA A CA 1
ATOM 1263 C C . ALA A 1 172 ? 30.865 -0.949 -55.089 1.00 89.88 172 ALA A C 1
ATOM 1265 O O . ALA A 1 172 ? 29.976 -1.003 -54.245 1.00 89.88 172 ALA A O 1
ATOM 1266 N N . ALA A 1 173 ? 31.962 -0.198 -54.935 1.00 93.25 173 ALA A N 1
ATOM 1267 C CA . ALA A 1 173 ? 32.156 0.707 -53.809 1.00 93.25 173 ALA A CA 1
ATOM 1268 C C . ALA A 1 173 ? 31.519 2.076 -54.092 1.00 93.25 173 ALA A C 1
ATOM 1270 O O . ALA A 1 173 ? 31.626 2.607 -55.199 1.00 93.25 173 ALA A O 1
ATOM 1271 N N . ALA A 1 174 ? 30.901 2.674 -53.071 1.00 94.62 174 ALA A N 1
ATOM 1272 C CA . ALA A 1 174 ? 30.331 4.021 -53.135 1.00 94.62 174 ALA A CA 1
ATOM 1273 C C . ALA A 1 174 ? 31.389 5.138 -53.165 1.00 94.62 174 ALA A C 1
ATOM 1275 O O . ALA A 1 174 ? 31.075 6.272 -53.531 1.00 94.62 174 ALA A O 1
ATOM 1276 N N . SER A 1 175 ? 32.636 4.820 -52.809 1.00 94.69 175 SER A N 1
ATOM 1277 C CA . SER A 1 175 ? 33.785 5.700 -52.999 1.00 94.69 175 SER A CA 1
ATOM 1278 C C . SER A 1 175 ? 34.147 5.799 -54.485 1.00 94.69 175 SER A C 1
ATOM 1280 O O . SER A 1 175 ? 34.139 4.816 -55.226 1.00 94.69 175 SER A O 1
ATOM 1282 N N . THR A 1 176 ? 34.483 7.002 -54.944 1.00 94.25 176 THR A N 1
ATOM 1283 C CA . THR A 1 176 ? 34.844 7.274 -56.352 1.00 94.25 176 THR A CA 1
ATOM 1284 C C . THR A 1 176 ? 36.355 7.291 -56.594 1.00 94.25 176 THR A C 1
ATOM 1286 O O . THR A 1 176 ? 36.806 7.291 -57.738 1.00 94.25 176 THR A O 1
ATOM 1289 N N . GLY A 1 177 ? 37.140 7.263 -55.519 1.00 92.38 177 GLY A N 1
ATOM 1290 C CA . GLY A 1 177 ? 38.594 7.298 -55.519 1.00 92.38 177 GLY A CA 1
ATOM 1291 C C . GLY A 1 177 ? 39.133 7.297 -54.091 1.00 92.38 177 GLY A C 1
ATOM 1292 O O . GLY A 1 177 ? 38.384 7.101 -53.133 1.00 92.38 177 GLY A O 1
ATOM 1293 N N . CYS A 1 178 ? 40.436 7.517 -53.956 1.00 91.25 178 CYS A N 1
ATOM 1294 C CA . CYS A 1 178 ? 41.114 7.609 -52.670 1.00 91.25 178 CYS A CA 1
ATOM 1295 C C . CYS A 1 178 ? 42.285 8.590 -52.753 1.00 91.25 178 CYS A C 1
ATOM 1297 O O . CYS A 1 178 ? 42.941 8.694 -53.796 1.00 91.25 178 CYS A O 1
ATOM 1299 N N . GLN A 1 179 ? 42.575 9.270 -51.643 1.00 87.62 179 GLN A N 1
ATOM 1300 C CA . GLN A 1 179 ? 43.666 10.230 -51.512 1.00 87.62 179 GLN A CA 1
ATOM 1301 C C . GLN A 1 179 ? 44.545 9.926 -50.287 1.00 87.62 179 GLN A C 1
ATOM 1303 O O . GLN A 1 179 ? 44.073 9.688 -49.176 1.00 87.62 179 GLN A O 1
ATOM 1308 N N . CYS A 1 180 ? 45.860 9.962 -50.513 1.00 79.31 180 CYS A N 1
ATOM 1309 C CA . CYS A 1 180 ? 46.895 9.912 -49.484 1.00 79.31 180 CYS A CA 1
ATOM 1310 C C . CYS A 1 180 ? 47.602 11.267 -49.429 1.00 79.31 180 CYS A C 1
ATOM 1312 O O . CYS A 1 180 ? 48.008 11.791 -50.469 1.00 79.31 180 CYS A O 1
ATOM 1314 N N . GLY A 1 181 ? 47.806 11.801 -48.225 1.00 69.81 181 GLY A N 1
ATOM 1315 C CA . GLY A 1 181 ? 48.553 13.040 -48.037 1.00 69.81 181 GLY A CA 1
ATOM 1316 C C . GLY A 1 181 ? 50.036 12.916 -48.399 1.00 69.81 181 GLY A C 1
ATOM 1317 O O . GLY A 1 181 ? 50.616 11.829 -48.299 1.00 69.81 181 GLY A O 1
ATOM 1318 N N . PRO A 1 182 ? 50.693 14.035 -48.756 1.00 63.53 182 PRO A N 1
ATOM 1319 C CA . PRO A 1 182 ? 52.074 14.043 -49.244 1.00 63.53 182 PRO A CA 1
ATOM 1320 C C . PRO A 1 182 ? 53.114 13.605 -48.196 1.00 63.53 182 PRO A C 1
ATOM 1322 O O . PRO A 1 182 ? 54.245 13.283 -48.556 1.00 63.53 182 PRO A O 1
ATOM 1325 N N . TRP A 1 183 ? 52.749 13.573 -46.911 1.00 63.59 183 TRP A N 1
ATOM 1326 C CA . TRP A 1 183 ? 53.670 13.361 -45.788 1.00 63.59 183 TRP A CA 1
ATOM 1327 C C . TRP A 1 183 ? 53.840 11.895 -45.350 1.00 63.59 183 TRP A C 1
ATOM 1329 O O . TRP A 1 183 ? 54.757 11.596 -44.588 1.00 63.59 183 TRP A O 1
ATOM 1339 N N . LEU A 1 184 ? 52.993 10.966 -45.816 1.00 65.31 184 LEU A N 1
ATOM 1340 C CA . LEU A 1 184 ? 52.966 9.574 -45.321 1.00 65.31 184 LEU A CA 1
ATOM 1341 C C . LEU A 1 184 ? 53.861 8.591 -46.100 1.00 65.31 184 LEU A C 1
ATOM 1343 O O . LEU A 1 184 ? 54.069 7.459 -45.655 1.00 65.31 184 LEU A O 1
ATOM 1347 N N . GLY A 1 185 ? 54.408 8.999 -47.249 1.00 65.06 185 GLY A N 1
ATOM 1348 C CA . GLY A 1 185 ? 55.299 8.164 -48.062 1.00 65.06 185 GLY A CA 1
ATOM 1349 C C . GLY A 1 185 ? 54.693 6.795 -48.406 1.00 65.06 185 GLY A C 1
ATOM 1350 O O . GLY A 1 185 ? 53.522 6.692 -48.754 1.00 65.06 185 GLY A O 1
ATOM 1351 N N . ALA A 1 186 ? 55.487 5.728 -48.285 1.00 62.41 186 ALA A N 1
ATOM 1352 C CA . ALA A 1 186 ? 55.059 4.362 -48.610 1.00 62.41 186 ALA A CA 1
ATOM 1353 C C . ALA A 1 186 ? 54.093 3.719 -47.588 1.00 62.41 186 ALA A C 1
ATOM 1355 O O . ALA A 1 186 ? 53.668 2.586 -47.800 1.00 62.41 186 ALA A O 1
ATOM 1356 N N . ALA A 1 187 ? 53.761 4.398 -46.480 1.00 65.31 187 ALA A N 1
ATOM 1357 C CA . ALA A 1 187 ? 52.853 3.861 -45.462 1.00 65.31 187 ALA A CA 1
ATOM 1358 C C . ALA A 1 187 ? 51.367 4.001 -45.841 1.00 65.31 187 ALA A C 1
ATOM 1360 O O . ALA A 1 187 ? 50.546 3.228 -45.355 1.00 65.31 187 ALA A O 1
ATOM 1361 N N . CYS A 1 188 ? 51.032 4.950 -46.721 1.00 77.75 188 CYS A N 1
ATOM 1362 C CA . CYS A 1 188 ? 49.684 5.159 -47.245 1.00 77.75 188 CYS A CA 1
ATOM 1363 C C . CYS A 1 188 ? 49.639 4.756 -48.721 1.00 77.75 188 CYS A C 1
ATOM 1365 O O . CYS A 1 188 ? 50.446 5.229 -49.520 1.00 77.75 188 CYS A O 1
ATOM 1367 N N . THR A 1 189 ? 48.688 3.902 -49.101 1.00 81.44 189 THR A N 1
ATOM 1368 C CA . THR A 1 189 ? 48.417 3.584 -50.511 1.00 81.44 189 THR A CA 1
ATOM 1369 C C . THR A 1 189 ? 46.914 3.538 -50.767 1.00 81.44 189 THR A C 1
ATOM 1371 O O . THR A 1 189 ? 46.139 3.186 -49.877 1.00 81.44 189 THR A O 1
ATOM 1374 N N . CYS A 1 190 ? 46.525 3.929 -51.983 1.00 82.06 190 CYS A N 1
ATOM 1375 C CA . CYS A 1 190 ? 45.132 3.996 -52.440 1.00 82.06 190 CYS A CA 1
ATOM 1376 C C . CYS A 1 190 ? 44.760 2.942 -53.491 1.00 82.06 190 CYS A C 1
ATOM 1378 O O . CYS A 1 190 ? 43.583 2.757 -53.779 1.00 82.06 190 CYS A O 1
ATOM 1380 N N . ALA A 1 191 ? 45.744 2.258 -54.077 1.00 81.25 191 ALA A N 1
ATOM 1381 C CA . ALA A 1 191 ? 45.537 1.165 -55.022 1.00 81.25 191 ALA A CA 1
ATOM 1382 C C . ALA A 1 191 ? 46.620 0.087 -54.798 1.00 81.25 191 ALA A C 1
ATOM 1384 O O . ALA A 1 191 ? 47.694 0.179 -55.401 1.00 81.25 191 ALA A O 1
ATOM 1385 N N . PRO A 1 192 ? 46.384 -0.905 -53.917 1.00 89.69 192 PRO A N 1
ATOM 1386 C CA . PRO A 1 192 ? 45.198 -1.077 -53.063 1.00 89.69 192 PRO A CA 1
ATOM 1387 C C . PRO A 1 192 ? 45.082 -0.011 -51.961 1.00 89.69 192 PRO A C 1
ATOM 1389 O O . PRO A 1 192 ? 46.075 0.608 -51.584 1.00 89.69 192 PRO A O 1
ATOM 1392 N N . VAL A 1 193 ? 43.878 0.175 -51.419 1.00 92.50 193 VAL A N 1
ATOM 1393 C CA . VAL A 1 193 ? 43.646 0.927 -50.177 1.00 92.50 193 VAL A CA 1
ATOM 1394 C C . VAL A 1 193 ? 44.298 0.174 -49.025 1.00 92.50 193 VAL A C 1
ATOM 1396 O O . VAL A 1 193 ? 43.961 -0.985 -48.799 1.00 92.50 193 VAL A O 1
ATOM 1399 N N . THR A 1 194 ? 45.212 0.813 -48.293 1.00 90.62 194 THR A N 1
ATOM 1400 C CA . THR A 1 194 ? 45.882 0.202 -47.132 1.00 90.62 194 THR A CA 1
ATOM 1401 C C . THR A 1 194 ? 45.478 0.876 -45.824 1.00 90.62 194 THR A C 1
ATOM 1403 O O . THR A 1 194 ? 45.669 2.081 -45.665 1.00 90.62 194 THR A O 1
ATOM 1406 N N . PHE A 1 195 ? 44.977 0.089 -44.867 1.00 91.06 195 PHE A N 1
ATOM 1407 C CA . PHE A 1 195 ? 44.698 0.552 -43.504 1.00 91.06 195 PHE A CA 1
ATOM 1408 C C . PHE A 1 195 ? 45.987 0.803 -42.711 1.00 91.06 195 PHE A C 1
ATOM 1410 O O . PHE A 1 195 ? 46.953 0.043 -42.807 1.00 91.06 195 PHE A O 1
ATOM 1417 N N . MET A 1 196 ? 45.995 1.844 -41.879 1.00 86.44 196 MET A N 1
ATOM 1418 C CA . MET A 1 196 ? 47.160 2.286 -41.107 1.00 86.44 196 MET A CA 1
ATOM 1419 C C . MET A 1 196 ? 46.831 2.432 -39.624 1.00 86.44 196 MET A C 1
ATOM 1421 O O . MET A 1 196 ? 45.781 2.961 -39.273 1.00 86.44 196 MET A O 1
ATOM 1425 N N . TYR A 1 197 ? 47.770 2.055 -38.754 1.00 84.75 197 TYR A N 1
ATOM 1426 C CA . TYR A 1 197 ? 47.691 2.384 -37.329 1.00 84.75 197 TYR A CA 1
ATOM 1427 C C . TYR A 1 197 ? 47.846 3.891 -37.116 1.00 84.75 197 TYR A C 1
ATOM 1429 O O . TYR A 1 197 ? 48.830 4.484 -37.576 1.00 84.75 197 TYR A O 1
ATOM 1437 N N . LYS A 1 198 ? 46.937 4.489 -36.348 1.00 79.69 198 LYS A N 1
ATOM 1438 C CA . LYS A 1 198 ? 47.108 5.816 -35.758 1.00 79.69 198 LYS A CA 1
ATOM 1439 C C . LYS A 1 198 ? 46.729 5.796 -34.281 1.00 79.69 198 LYS A C 1
ATOM 1441 O O . LYS A 1 198 ? 45.706 5.238 -33.887 1.00 79.69 198 LYS A O 1
ATOM 1446 N N . ALA A 1 199 ? 47.589 6.429 -33.491 1.00 67.75 199 ALA A N 1
ATOM 1447 C CA . ALA A 1 199 ? 47.267 6.870 -32.146 1.00 67.75 199 ALA A CA 1
ATOM 1448 C C . ALA A 1 199 ? 46.812 8.337 -32.196 1.00 67.75 199 ALA A C 1
ATOM 1450 O O . ALA A 1 199 ? 47.221 9.084 -33.088 1.00 67.75 199 ALA A O 1
ATOM 1451 N N . ASP A 1 200 ? 45.963 8.715 -31.251 1.00 72.44 200 ASP A N 1
ATOM 1452 C CA . ASP A 1 200 ? 45.445 10.068 -31.050 1.00 72.44 200 ASP A CA 1
ATOM 1453 C C . ASP A 1 200 ? 46.482 11.038 -30.434 1.00 72.44 200 ASP A C 1
ATOM 1455 O O . ASP A 1 200 ? 47.633 10.682 -30.167 1.00 72.44 200 ASP A O 1
ATOM 1459 N N . ARG A 1 201 ? 46.058 12.278 -30.141 1.00 69.44 201 ARG A N 1
ATOM 1460 C CA . ARG A 1 201 ? 46.850 13.251 -29.359 1.00 69.44 201 ARG A CA 1
ATOM 1461 C C . ARG A 1 201 ? 46.833 12.984 -27.831 1.00 69.44 201 ARG A C 1
ATOM 1463 O O . ARG A 1 201 ? 47.341 13.795 -27.061 1.00 69.44 201 ARG A O 1
ATOM 1470 N N . GLY A 1 202 ? 46.292 11.845 -27.381 1.00 67.50 202 GLY A N 1
ATOM 1471 C CA . GLY A 1 202 ? 46.184 11.397 -25.982 1.00 67.50 202 GLY A CA 1
ATOM 1472 C C . GLY A 1 202 ? 44.838 11.678 -25.290 1.00 67.50 202 GLY A C 1
ATOM 1473 O O . GLY A 1 202 ? 44.539 11.072 -24.250 1.00 67.50 202 GLY A O 1
ATOM 1474 N N . ASP A 1 203 ? 44.029 12.572 -25.856 1.00 75.88 203 ASP A N 1
ATOM 1475 C CA . ASP A 1 203 ? 42.735 13.048 -25.353 1.00 75.88 203 ASP A CA 1
ATOM 1476 C C . ASP A 1 203 ? 41.517 12.480 -26.113 1.00 75.88 203 ASP A C 1
ATOM 1478 O O . ASP A 1 203 ? 40.379 12.824 -25.794 1.00 75.88 203 ASP A O 1
ATOM 1482 N N . GLY A 1 204 ? 41.734 11.608 -27.092 1.00 82.19 204 GLY A N 1
ATOM 1483 C CA . GLY A 1 204 ? 40.751 11.043 -28.015 1.00 82.19 204 GLY A CA 1
ATOM 1484 C C . GLY A 1 204 ? 40.673 11.738 -29.372 1.00 82.19 204 GLY A C 1
ATOM 1485 O O . GLY A 1 204 ? 40.025 11.203 -30.268 1.00 82.19 204 GLY A O 1
ATOM 1486 N N . TYR A 1 205 ? 41.262 12.927 -29.531 1.00 88.00 205 TYR A N 1
ATOM 1487 C CA . TYR A 1 205 ? 41.095 13.728 -30.742 1.00 88.00 205 TYR A CA 1
ATOM 1488 C C . TYR A 1 205 ? 42.051 13.268 -31.848 1.00 88.00 205 TYR A C 1
ATOM 1490 O O . TYR A 1 205 ? 43.278 13.274 -31.675 1.00 88.00 205 TYR A O 1
ATOM 1498 N N . LEU A 1 206 ? 41.483 12.892 -32.996 1.00 88.81 206 LEU A N 1
ATOM 1499 C CA . LEU A 1 206 ? 42.216 12.588 -34.218 1.00 88.81 206 LEU A CA 1
ATOM 1500 C C . LEU A 1 206 ? 41.891 13.630 -35.291 1.00 88.81 206 LEU A C 1
ATOM 1502 O O . LEU A 1 206 ? 40.747 13.793 -35.706 1.00 88.81 206 LEU A O 1
ATOM 1506 N N . ASP A 1 207 ? 42.936 14.318 -35.734 1.00 89.25 207 ASP A N 1
ATOM 1507 C CA . ASP A 1 207 ? 42.899 15.353 -36.760 1.00 89.25 207 ASP A CA 1
ATOM 1508 C C . ASP A 1 207 ? 43.384 14.740 -38.078 1.00 89.25 207 ASP A C 1
ATOM 1510 O O . ASP A 1 207 ? 44.546 14.338 -38.192 1.00 89.25 207 ASP A O 1
ATOM 1514 N N . PHE A 1 208 ? 42.495 14.580 -39.056 1.00 88.50 208 PHE A N 1
ATOM 1515 C CA . PHE A 1 208 ? 42.849 13.972 -40.336 1.00 88.50 208 PHE A CA 1
ATOM 1516 C C . PHE A 1 208 ? 43.585 14.960 -41.246 1.00 88.50 208 PHE A C 1
ATOM 1518 O O . PHE A 1 208 ? 44.437 14.524 -42.024 1.00 88.50 208 PHE A O 1
ATOM 1525 N N . ASN A 1 209 ? 43.367 16.271 -41.085 1.00 85.75 209 ASN A N 1
ATOM 1526 C CA . ASN A 1 209 ? 44.062 17.301 -41.861 1.00 85.75 209 ASN A CA 1
ATOM 1527 C C . ASN A 1 209 ? 45.578 17.284 -41.575 1.00 85.75 209 ASN A C 1
ATOM 1529 O O . ASN A 1 209 ? 46.381 17.379 -42.504 1.00 85.75 209 ASN A O 1
ATOM 1533 N N . ASP A 1 210 ? 45.989 17.032 -40.327 1.00 83.56 210 ASP A N 1
ATOM 1534 C CA . ASP A 1 210 ? 47.397 16.782 -39.953 1.00 83.56 210 ASP A CA 1
ATOM 1535 C C . ASP A 1 210 ? 48.003 15.544 -40.646 1.00 83.56 210 ASP A C 1
ATOM 1537 O O . ASP A 1 210 ? 49.211 15.468 -40.887 1.00 83.56 210 ASP A O 1
ATOM 1541 N N . ILE A 1 211 ? 47.179 14.532 -40.928 1.00 81.31 211 ILE A N 1
ATOM 1542 C CA . ILE A 1 211 ? 47.617 13.219 -41.419 1.00 81.31 211 ILE A CA 1
ATOM 1543 C C . ILE A 1 211 ? 47.668 13.193 -42.951 1.00 81.31 211 ILE A C 1
ATOM 1545 O O . ILE A 1 211 ? 48.588 12.609 -43.533 1.00 81.31 211 ILE A O 1
ATOM 1549 N N . PHE A 1 212 ? 46.690 13.820 -43.602 1.00 84.56 212 PHE A N 1
ATOM 1550 C CA . PHE A 1 212 ? 46.431 13.685 -45.032 1.00 84.56 212 PHE A CA 1
ATOM 1551 C C . PHE A 1 212 ? 46.435 15.009 -45.808 1.00 84.56 212 PHE A C 1
ATOM 1553 O O . PHE A 1 212 ? 46.478 14.977 -47.037 1.00 84.56 212 PHE A O 1
ATOM 1560 N N . SER A 1 213 ? 46.565 16.151 -45.125 1.00 83.94 213 SER A N 1
ATOM 1561 C CA . SER A 1 213 ? 46.192 17.497 -45.599 1.00 83.94 213 SER A CA 1
ATOM 1562 C C . SER A 1 213 ? 44.680 17.725 -45.621 1.00 83.94 213 SER A C 1
ATOM 1564 O O . SER A 1 213 ? 43.898 16.783 -45.639 1.00 83.94 213 SER A O 1
ATOM 1566 N N . ASP A 1 214 ? 44.312 19.002 -45.620 1.00 86.88 214 ASP A N 1
ATOM 1567 C CA . ASP A 1 214 ? 42.953 19.505 -45.815 1.00 86.88 214 ASP A CA 1
ATOM 1568 C C . ASP A 1 214 ? 42.450 19.153 -47.232 1.00 86.88 214 ASP A C 1
ATOM 1570 O O . ASP A 1 214 ? 43.089 19.512 -48.231 1.00 86.88 214 ASP A O 1
ATOM 1574 N N . ILE A 1 215 ? 41.383 18.353 -47.310 1.00 85.38 215 ILE A N 1
ATOM 1575 C CA . ILE A 1 215 ? 40.813 17.782 -48.540 1.00 85.38 215 ILE A CA 1
ATOM 1576 C C . ILE A 1 215 ? 39.298 17.669 -48.357 1.00 85.38 215 ILE A C 1
ATOM 1578 O O . ILE A 1 215 ? 38.867 16.963 -47.453 1.00 85.38 215 ILE A O 1
ATOM 1582 N N . ASN A 1 216 ? 38.536 18.271 -49.274 1.00 88.62 216 ASN A N 1
ATOM 1583 C CA . ASN A 1 216 ? 37.072 18.244 -49.281 1.00 88.62 216 ASN A CA 1
ATOM 1584 C C . ASN A 1 216 ? 36.466 16.976 -49.924 1.00 88.62 216 ASN A C 1
ATOM 1586 O O . ASN A 1 216 ? 37.067 16.390 -50.830 1.00 88.62 216 ASN A O 1
ATOM 1590 N N . ASP A 1 217 ? 35.215 16.668 -49.567 1.00 90.62 217 ASP A N 1
ATOM 1591 C CA . ASP A 1 217 ? 34.335 15.654 -50.183 1.00 90.62 217 ASP A CA 1
ATOM 1592 C C . ASP A 1 217 ? 34.895 14.226 -50.046 1.00 90.62 217 ASP A C 1
ATOM 1594 O O . ASP A 1 217 ? 35.077 13.455 -51.001 1.00 90.62 217 ASP A O 1
ATOM 1598 N N . VAL A 1 218 ? 35.188 13.858 -48.799 1.00 92.25 218 VAL A N 1
ATOM 1599 C CA . VAL A 1 218 ? 35.922 12.642 -48.426 1.00 92.25 218 VAL A CA 1
ATOM 1600 C C . VAL A 1 218 ? 35.302 11.922 -47.230 1.00 92.25 218 VAL A C 1
ATOM 1602 O O . VAL A 1 218 ? 34.519 12.476 -46.467 1.00 92.25 218 VAL A O 1
ATOM 1605 N N . MET A 1 219 ? 35.630 10.641 -47.074 1.00 93.19 219 MET A N 1
ATOM 1606 C CA . MET A 1 219 ? 35.259 9.837 -45.912 1.00 93.19 219 MET A CA 1
ATOM 1607 C C . MET A 1 219 ? 36.446 8.997 -45.442 1.00 93.19 219 MET A C 1
ATOM 1609 O O . MET A 1 219 ? 37.188 8.448 -46.260 1.00 93.19 219 MET A O 1
ATOM 1613 N N . THR A 1 220 ? 36.613 8.882 -44.127 1.00 93.94 220 THR A N 1
ATOM 1614 C CA . THR A 1 220 ? 37.649 8.059 -43.495 1.00 93.94 220 THR A CA 1
ATOM 1615 C C . THR A 1 220 ? 37.005 7.023 -42.580 1.00 93.94 220 THR A C 1
ATOM 1617 O O . THR A 1 220 ? 36.243 7.370 -41.676 1.00 93.94 220 THR A O 1
ATOM 1620 N N . TYR A 1 221 ? 37.340 5.745 -42.776 1.00 95.44 221 TYR A N 1
ATOM 1621 C CA . TYR A 1 221 ? 37.020 4.707 -41.797 1.00 95.44 221 TYR A CA 1
ATOM 1622 C C . TYR A 1 221 ? 37.961 4.817 -40.600 1.00 95.44 221 TYR A C 1
ATOM 1624 O O . TYR A 1 221 ? 39.168 4.967 -40.789 1.00 95.44 221 TYR A O 1
ATOM 1632 N N . MET A 1 222 ? 37.440 4.631 -39.389 1.00 94.56 222 MET A N 1
ATOM 1633 C CA . MET A 1 222 ? 38.238 4.345 -38.192 1.00 94.56 222 MET A CA 1
ATOM 1634 C C . MET A 1 222 ? 37.760 3.020 -37.607 1.00 94.56 222 MET A C 1
ATOM 1636 O O . MET A 1 222 ? 36.569 2.851 -37.366 1.00 94.56 222 MET A O 1
ATOM 1640 N N . VAL A 1 223 ? 38.662 2.065 -37.387 1.00 95.19 223 VAL A N 1
ATOM 1641 C CA . VAL A 1 223 ? 38.299 0.734 -36.881 1.00 95.19 223 VAL A CA 1
ATOM 1642 C C . VAL A 1 223 ? 39.145 0.355 -35.676 1.00 95.19 223 VAL A C 1
ATOM 1644 O O . VAL A 1 223 ? 40.369 0.483 -35.696 1.00 95.19 223 VAL A O 1
ATOM 1647 N N . ALA A 1 224 ? 38.480 -0.138 -34.642 1.00 93.19 224 ALA A N 1
ATOM 1648 C CA . ALA A 1 224 ? 39.065 -0.729 -33.453 1.00 93.19 224 ALA A CA 1
ATOM 1649 C C . ALA A 1 224 ? 38.301 -2.016 -33.095 1.00 93.19 224 ALA A C 1
ATOM 1651 O O . ALA A 1 224 ? 37.272 -2.340 -33.687 1.00 93.19 224 ALA A O 1
ATOM 1652 N N . TYR A 1 225 ? 38.804 -2.754 -32.115 1.00 91.81 225 TYR A N 1
ATOM 1653 C CA . TYR A 1 225 ? 38.198 -3.975 -31.599 1.00 91.81 225 TYR A CA 1
ATOM 1654 C C . TYR A 1 225 ? 37.859 -3.744 -30.132 1.00 91.81 225 TYR A C 1
ATOM 1656 O O . TYR A 1 225 ? 38.736 -3.380 -29.349 1.00 91.81 225 TYR A O 1
ATOM 1664 N N . ALA A 1 226 ? 36.579 -3.882 -29.799 1.00 93.00 226 ALA A N 1
ATOM 1665 C CA . ALA A 1 226 ? 36.019 -3.688 -28.473 1.00 93.00 226 ALA A CA 1
ATOM 1666 C C . ALA A 1 226 ? 35.707 -5.057 -27.865 1.00 93.00 226 ALA A C 1
ATOM 1668 O O . ALA A 1 226 ? 34.924 -5.815 -28.426 1.00 93.00 226 ALA A O 1
ATOM 1669 N N . THR A 1 227 ? 36.316 -5.382 -26.729 1.00 90.69 227 THR A N 1
ATOM 1670 C CA . THR A 1 227 ? 36.038 -6.615 -25.987 1.00 90.69 227 THR A CA 1
ATOM 1671 C C . THR A 1 227 ? 35.296 -6.283 -24.704 1.00 90.69 227 THR A C 1
ATOM 1673 O O . THR A 1 227 ? 35.841 -5.592 -23.844 1.00 90.69 227 THR A O 1
ATOM 1676 N N . ASN A 1 228 ? 34.078 -6.801 -24.577 1.00 92.56 228 ASN A N 1
ATOM 1677 C CA . ASN A 1 228 ? 33.378 -6.934 -23.308 1.00 92.56 228 ASN A CA 1
ATOM 1678 C C . ASN A 1 228 ? 33.899 -8.201 -22.619 1.00 92.56 228 ASN A C 1
ATOM 1680 O O . ASN A 1 228 ? 33.716 -9.311 -23.126 1.00 92.56 228 ASN A O 1
ATOM 1684 N N . THR A 1 229 ? 34.572 -8.044 -21.480 1.00 89.06 229 THR A N 1
ATOM 1685 C CA . THR A 1 229 ? 35.129 -9.174 -20.717 1.00 89.06 229 THR A CA 1
ATOM 1686 C C . THR A 1 229 ? 34.168 -9.719 -19.660 1.00 89.06 229 THR A C 1
ATOM 1688 O O . THR A 1 229 ? 34.531 -10.633 -18.918 1.00 89.06 229 THR A O 1
ATOM 1691 N N . THR A 1 230 ? 32.980 -9.130 -19.530 1.00 89.31 230 THR A N 1
ATOM 1692 C CA . THR A 1 230 ? 31.978 -9.491 -18.524 1.00 89.31 230 THR A CA 1
ATOM 1693 C C . THR A 1 230 ? 31.038 -10.588 -19.038 1.00 89.31 230 THR A C 1
ATOM 1695 O O . THR A 1 230 ? 31.051 -10.951 -20.213 1.00 89.31 230 THR A O 1
ATOM 1698 N N . GLY A 1 231 ? 30.226 -11.154 -18.141 1.00 88.56 231 GLY A N 1
ATOM 1699 C CA . GLY A 1 231 ? 29.229 -12.175 -18.482 1.00 88.56 231 GLY A CA 1
ATOM 1700 C C . GLY A 1 231 ? 27.864 -11.629 -18.919 1.00 88.56 231 GLY A C 1
ATOM 1701 O O . GLY A 1 231 ? 26.954 -12.430 -19.106 1.00 88.56 231 GLY A O 1
ATOM 1702 N N . ALA A 1 232 ? 27.708 -10.307 -19.036 1.00 89.31 232 ALA A N 1
ATOM 1703 C CA . ALA A 1 232 ? 26.451 -9.625 -19.348 1.00 89.31 232 ALA A CA 1
ATOM 1704 C C . ALA A 1 232 ? 26.662 -8.553 -20.431 1.00 89.31 232 ALA A C 1
ATOM 1706 O O . ALA A 1 232 ? 27.798 -8.180 -20.729 1.00 89.31 232 ALA A O 1
ATOM 1707 N N . ASP A 1 233 ? 25.583 -8.054 -21.028 1.00 90.38 233 ASP A N 1
ATOM 1708 C CA . ASP A 1 233 ? 25.663 -6.982 -22.023 1.00 90.38 233 ASP A CA 1
ATOM 1709 C C . ASP A 1 233 ? 26.100 -5.658 -21.367 1.00 90.38 233 ASP A C 1
ATOM 1711 O O . ASP A 1 233 ? 25.623 -5.287 -20.294 1.00 90.38 233 ASP A O 1
ATOM 1715 N N . LEU A 1 234 ? 26.992 -4.906 -22.021 1.00 92.00 234 LEU A N 1
ATOM 1716 C CA . LEU A 1 234 ? 27.386 -3.569 -21.571 1.00 92.00 234 LEU A CA 1
ATOM 1717 C C . LEU A 1 234 ? 26.618 -2.493 -22.343 1.00 92.00 234 LEU A C 1
ATOM 1719 O O . LEU A 1 234 ? 26.771 -2.355 -23.559 1.00 92.00 234 LEU A O 1
ATOM 1723 N N . GLY A 1 235 ? 25.839 -1.685 -21.622 1.00 92.25 235 GLY A N 1
ATOM 1724 C CA . GLY A 1 235 ? 25.237 -0.465 -22.158 1.00 92.25 235 GLY A CA 1
ATOM 1725 C C . GLY A 1 235 ? 26.291 0.623 -22.361 1.00 92.25 235 GLY A C 1
ATOM 1726 O O . GLY A 1 235 ? 26.928 1.088 -21.410 1.00 92.25 235 GLY A O 1
ATOM 1727 N N . LEU A 1 236 ? 26.494 1.011 -23.619 1.00 94.19 236 LEU A N 1
ATOM 1728 C CA . LEU A 1 236 ? 27.478 2.000 -24.038 1.00 94.19 236 LEU A CA 1
ATOM 1729 C C . LEU A 1 236 ? 26.808 3.358 -24.241 1.00 94.19 236 LEU A C 1
ATOM 1731 O O . LEU A 1 236 ? 25.858 3.476 -25.011 1.00 94.19 236 LEU A O 1
ATOM 1735 N N . TYR A 1 237 ? 27.328 4.395 -23.595 1.00 93.81 237 TYR A N 1
ATOM 1736 C CA . TYR A 1 237 ? 26.988 5.782 -23.880 1.00 93.81 237 TYR A CA 1
ATOM 1737 C C . TYR A 1 237 ? 28.127 6.403 -24.679 1.00 93.81 237 TYR A C 1
ATOM 1739 O O . TYR A 1 237 ? 29.276 6.415 -24.231 1.00 93.81 237 TYR A O 1
ATOM 1747 N N . PHE A 1 238 ? 27.815 6.903 -25.866 1.00 93.62 238 PHE A N 1
ATOM 1748 C CA . PHE A 1 238 ? 28.780 7.544 -26.742 1.00 93.62 238 PHE A CA 1
ATOM 1749 C C . PHE A 1 238 ? 28.692 9.060 -26.593 1.00 93.62 238 PHE A C 1
ATOM 1751 O O . PHE A 1 238 ? 27.617 9.632 -26.753 1.00 93.62 238 PHE A O 1
ATOM 1758 N N . GLU A 1 239 ? 29.830 9.711 -26.365 1.00 93.69 239 GLU A N 1
ATOM 1759 C CA . GLU A 1 239 ? 30.006 11.139 -26.657 1.00 93.69 239 GLU A CA 1
ATOM 1760 C C . GLU A 1 239 ? 30.984 11.231 -27.822 1.00 93.69 239 GLU A C 1
ATOM 1762 O O . GLU A 1 239 ? 32.047 10.601 -27.790 1.00 93.69 239 GLU A O 1
ATOM 1767 N N . PHE A 1 240 ? 30.638 11.971 -28.867 1.00 90.56 240 PHE A N 1
ATOM 1768 C CA . PHE A 1 240 ? 31.442 12.016 -30.077 1.00 90.56 240 PHE A CA 1
ATOM 1769 C C . PHE A 1 240 ? 31.494 13.407 -30.699 1.00 90.56 240 PHE A C 1
ATOM 1771 O O . PHE A 1 240 ? 30.534 14.176 -30.686 1.00 90.56 240 PHE A O 1
ATOM 1778 N N . ASN A 1 241 ? 32.647 13.709 -31.287 1.00 88.31 241 ASN A N 1
ATOM 1779 C CA . ASN A 1 241 ? 32.886 14.928 -32.045 1.00 88.31 241 ASN A CA 1
ATOM 1780 C C . ASN A 1 241 ? 33.367 14.543 -33.438 1.00 88.31 241 ASN A C 1
ATOM 1782 O O . ASN A 1 241 ? 34.191 13.642 -33.581 1.00 88.31 241 ASN A O 1
ATOM 1786 N N . SER A 1 242 ? 32.867 15.238 -34.446 1.00 87.06 242 SER A N 1
ATOM 1787 C CA . SER A 1 242 ? 33.413 15.274 -35.799 1.00 87.06 242 SER A CA 1
ATOM 1788 C C . SER A 1 242 ? 33.086 16.638 -36.389 1.00 87.06 242 SER A C 1
ATOM 1790 O O . SER A 1 242 ? 32.132 17.266 -35.933 1.00 87.06 242 SER A O 1
ATOM 1792 N N . ASP A 1 243 ? 33.867 17.127 -37.349 1.00 82.94 243 ASP A N 1
ATOM 1793 C CA . ASP A 1 243 ? 33.536 18.393 -38.020 1.00 82.94 243 ASP A CA 1
ATOM 1794 C C . ASP A 1 243 ? 32.236 18.288 -38.822 1.00 82.94 243 ASP A C 1
ATOM 1796 O O . ASP A 1 243 ? 31.478 19.248 -38.887 1.00 82.94 243 ASP A O 1
ATOM 1800 N N . ASP A 1 244 ? 31.958 17.098 -39.350 1.00 88.31 244 ASP A N 1
ATOM 1801 C CA . ASP A 1 244 ? 30.842 16.778 -40.231 1.00 88.31 244 ASP A CA 1
ATOM 1802 C C . ASP A 1 244 ? 30.202 15.436 -39.794 1.00 88.31 244 ASP A C 1
ATOM 1804 O O . ASP A 1 244 ? 30.359 14.971 -38.660 1.00 88.31 244 ASP A O 1
ATOM 1808 N N . SER A 1 245 ? 29.412 14.815 -40.672 1.00 90.00 245 SER A N 1
ATOM 1809 C CA . SER A 1 245 ? 28.603 13.638 -40.337 1.00 90.00 245 SER A CA 1
ATOM 1810 C C . SER A 1 245 ? 29.431 12.402 -39.950 1.00 90.00 245 SER A C 1
ATOM 1812 O O . SER A 1 245 ? 30.468 12.105 -40.548 1.00 90.00 245 SER A O 1
ATOM 1814 N N . MET A 1 246 ? 28.915 11.583 -39.025 1.00 92.00 246 MET A N 1
ATOM 1815 C CA . MET A 1 246 ? 29.526 10.298 -38.667 1.00 92.00 246 MET A CA 1
ATOM 1816 C C . MET A 1 246 ? 28.526 9.150 -38.491 1.00 92.00 246 MET A C 1
ATOM 1818 O O . MET A 1 246 ? 27.361 9.350 -38.155 1.00 92.00 246 MET A O 1
ATOM 1822 N N . VAL A 1 247 ? 29.001 7.919 -38.673 1.00 93.06 247 VAL A N 1
ATOM 1823 C CA . VAL A 1 247 ? 28.260 6.683 -38.371 1.00 93.06 247 VAL A CA 1
ATOM 1824 C C . VAL A 1 247 ? 29.070 5.861 -37.377 1.00 93.06 247 VAL A C 1
ATOM 1826 O O . VAL A 1 247 ? 30.250 5.629 -37.623 1.00 93.06 247 VAL A O 1
ATOM 1829 N N . ILE A 1 248 ? 28.443 5.390 -36.295 1.00 94.06 248 ILE A N 1
ATOM 1830 C CA . ILE A 1 248 ? 29.046 4.483 -35.304 1.00 94.06 248 ILE A CA 1
ATOM 1831 C C . ILE A 1 248 ? 28.395 3.104 -35.436 1.00 94.06 248 ILE A C 1
ATOM 1833 O O . ILE A 1 248 ? 27.177 2.960 -35.290 1.00 94.06 248 ILE A O 1
ATOM 1837 N N . MET A 1 249 ? 29.220 2.088 -35.685 1.00 93.75 249 MET A N 1
ATOM 1838 C CA . MET A 1 249 ? 28.814 0.699 -35.887 1.00 93.75 249 MET A CA 1
ATOM 1839 C C . MET A 1 249 ? 29.562 -0.226 -34.921 1.00 93.75 249 MET A C 1
ATOM 1841 O O . MET A 1 249 ? 30.759 -0.051 -34.683 1.00 93.75 249 MET A O 1
ATOM 1845 N N . ILE A 1 250 ? 28.867 -1.240 -34.405 1.00 93.94 250 ILE A N 1
ATOM 1846 C CA . ILE A 1 250 ? 29.479 -2.382 -33.715 1.00 93.94 250 ILE A CA 1
ATOM 1847 C C . ILE A 1 250 ? 29.152 -3.624 -34.531 1.00 93.94 250 ILE A C 1
ATOM 1849 O O . ILE A 1 250 ? 27.986 -3.919 -34.799 1.00 93.94 250 ILE A O 1
ATOM 1853 N N . ASP A 1 251 ? 30.200 -4.315 -34.962 1.00 93.94 251 ASP A N 1
ATOM 1854 C CA . ASP A 1 251 ? 30.185 -5.350 -35.987 1.00 93.94 251 ASP A CA 1
ATOM 1855 C C . ASP A 1 251 ? 29.541 -4.843 -37.275 1.00 93.94 251 ASP A C 1
ATOM 1857 O O . ASP A 1 251 ? 30.177 -4.112 -38.036 1.00 93.94 251 ASP A O 1
ATOM 1861 N N . ASN A 1 252 ? 28.281 -5.207 -37.494 1.00 91.56 252 ASN A N 1
ATOM 1862 C CA . ASN A 1 252 ? 27.447 -4.784 -38.614 1.00 91.56 252 ASN A CA 1
ATOM 1863 C C . ASN A 1 252 ? 26.179 -4.038 -38.161 1.00 91.56 252 ASN A C 1
ATOM 1865 O O . ASN A 1 252 ? 25.362 -3.641 -38.989 1.00 91.56 252 ASN A O 1
ATOM 1869 N N . THR A 1 253 ? 26.014 -3.832 -36.853 1.00 90.81 253 THR A N 1
ATOM 1870 C CA . THR A 1 253 ? 24.896 -3.098 -36.254 1.00 90.81 253 THR A CA 1
ATOM 1871 C C . THR A 1 253 ? 25.215 -1.611 -36.246 1.00 90.81 253 THR A C 1
ATOM 1873 O O . THR A 1 253 ? 26.200 -1.186 -35.640 1.00 90.81 253 THR A O 1
ATOM 1876 N N . VAL A 1 254 ? 24.378 -0.808 -36.900 1.00 90.69 254 VAL A N 1
ATOM 1877 C CA . VAL A 1 254 ? 24.465 0.655 -36.836 1.00 90.69 254 VAL A CA 1
ATOM 1878 C C . VAL A 1 254 ? 23.784 1.114 -35.558 1.00 90.69 254 VAL A C 1
ATOM 1880 O O . VAL A 1 254 ? 22.587 0.904 -35.386 1.00 90.69 254 VAL A O 1
ATOM 1883 N N . TRP A 1 255 ? 24.546 1.751 -34.675 1.00 89.31 255 TRP A N 1
ATOM 1884 C CA . TRP A 1 255 ? 24.026 2.251 -33.407 1.00 89.31 255 TRP A CA 1
ATOM 1885 C C . TRP A 1 255 ? 23.649 3.723 -33.482 1.00 89.31 255 TRP A C 1
ATOM 1887 O O . TRP A 1 255 ? 22.610 4.114 -32.960 1.00 89.31 255 TRP A O 1
ATOM 1897 N N . ASN A 1 256 ? 24.469 4.536 -34.154 1.00 89.06 256 ASN A N 1
ATOM 1898 C CA . ASN A 1 256 ? 24.242 5.973 -34.268 1.00 89.06 256 ASN A CA 1
ATOM 1899 C C . ASN A 1 256 ? 24.602 6.458 -35.672 1.00 89.06 256 ASN A C 1
ATOM 1901 O O . ASN A 1 256 ? 25.633 6.072 -36.226 1.00 89.06 256 ASN A O 1
ATOM 1905 N N . ILE A 1 257 ? 23.757 7.329 -36.222 1.00 88.25 257 ILE A N 1
ATOM 1906 C CA . ILE A 1 257 ? 24.029 8.111 -37.428 1.00 88.25 257 ILE A CA 1
ATOM 1907 C C . ILE A 1 257 ? 23.867 9.569 -37.025 1.00 88.25 257 ILE A C 1
ATOM 1909 O O . ILE A 1 257 ? 22.773 9.996 -36.662 1.00 88.25 257 ILE A O 1
ATOM 1913 N N . TYR A 1 258 ? 24.958 10.318 -37.077 1.00 86.94 258 TYR A N 1
ATOM 1914 C CA . TYR A 1 258 ? 24.973 11.745 -36.828 1.00 86.94 258 TYR A CA 1
ATOM 1915 C C . TYR A 1 258 ? 25.122 12.478 -38.154 1.00 86.94 258 TYR A C 1
ATOM 1917 O O . TYR A 1 258 ? 26.095 12.254 -38.872 1.00 86.94 258 TYR A O 1
ATOM 1925 N N . GLN A 1 259 ? 24.152 13.329 -38.481 1.00 85.62 259 GLN A N 1
ATOM 1926 C CA . GLN A 1 259 ? 24.195 14.185 -39.660 1.00 85.62 259 GLN A CA 1
ATOM 1927 C C . GLN A 1 259 ? 24.290 15.643 -39.196 1.00 85.62 259 GLN A C 1
ATOM 1929 O O . GLN A 1 259 ? 23.336 16.159 -38.613 1.00 85.62 259 GLN A O 1
ATOM 1934 N N . GLY A 1 260 ? 25.443 16.278 -39.401 1.00 77.00 260 GLY A N 1
ATOM 1935 C CA . GLY A 1 260 ? 25.762 17.604 -38.860 1.00 77.00 260 GLY A CA 1
ATOM 1936 C C . GLY A 1 260 ? 27.144 17.657 -38.203 1.00 77.00 260 GLY A C 1
ATOM 1937 O O . GLY A 1 260 ? 27.878 16.677 -38.246 1.00 77.00 260 GLY A O 1
ATOM 1938 N N . CYS A 1 261 ? 27.489 18.799 -37.598 1.00 77.50 261 CYS A N 1
ATOM 1939 C CA . CYS A 1 261 ? 28.828 19.083 -37.070 1.00 77.50 261 CYS A CA 1
ATOM 1940 C C . CYS A 1 261 ? 28.969 18.911 -35.554 1.00 77.50 261 CYS A C 1
ATOM 1942 O O . CYS A 1 261 ? 28.010 18.962 -34.788 1.00 77.50 261 CYS A O 1
ATOM 1944 N N . CYS A 1 262 ? 30.213 18.983 -35.104 1.00 81.38 262 CYS A N 1
ATOM 1945 C CA . CYS A 1 262 ? 30.621 19.483 -33.800 1.00 81.38 262 CYS A CA 1
ATOM 1946 C C . CYS A 1 262 ? 30.503 18.488 -32.628 1.00 81.38 262 CYS A C 1
ATOM 1948 O O . CYS A 1 262 ? 31.527 17.985 -32.161 1.00 81.38 262 CYS A O 1
ATOM 1950 N N . ASN A 1 263 ? 29.311 18.230 -32.079 1.00 86.50 263 ASN A N 1
ATOM 1951 C CA . ASN A 1 263 ? 29.156 17.371 -30.895 1.00 86.50 263 ASN A CA 1
ATOM 1952 C C . ASN A 1 263 ? 27.808 16.649 -30.898 1.00 86.50 263 ASN A C 1
ATOM 1954 O O . ASN A 1 263 ? 26.758 17.288 -30.973 1.00 86.50 263 ASN A O 1
ATOM 1958 N N . GLY A 1 264 ? 27.847 15.331 -30.735 1.00 86.88 264 GLY A N 1
ATOM 1959 C CA . GLY A 1 264 ? 26.666 14.493 -30.614 1.00 86.88 264 GLY A CA 1
ATOM 1960 C C . GLY A 1 264 ? 26.860 13.406 -29.567 1.00 86.88 264 GLY A C 1
ATOM 1961 O O . GLY A 1 264 ? 27.979 13.034 -29.214 1.00 86.88 264 GLY A O 1
ATOM 1962 N N . ASN A 1 265 ? 25.733 12.911 -29.068 1.00 89.75 265 ASN A N 1
ATOM 1963 C CA . ASN A 1 265 ? 25.685 11.837 -28.090 1.00 89.75 265 ASN A CA 1
ATOM 1964 C C . ASN A 1 265 ? 24.870 10.678 -28.667 1.00 89.75 265 ASN A C 1
ATOM 1966 O O . ASN A 1 265 ? 24.016 10.879 -29.533 1.00 89.75 265 ASN A O 1
ATOM 1970 N N . GLY A 1 266 ? 25.119 9.471 -28.177 1.00 88.31 266 GLY A N 1
ATOM 1971 C CA . GLY A 1 266 ? 24.482 8.262 -28.676 1.00 88.31 266 GLY A CA 1
ATOM 1972 C C . GLY A 1 266 ? 24.478 7.136 -27.659 1.00 88.31 266 GLY A C 1
ATOM 1973 O O . GLY A 1 266 ? 25.105 7.231 -26.605 1.00 88.31 266 GLY A O 1
ATOM 1974 N N . VAL A 1 267 ? 23.800 6.042 -27.991 1.00 89.44 267 VAL A N 1
ATOM 1975 C CA . VAL A 1 267 ? 23.800 4.821 -27.173 1.00 89.44 267 VAL A CA 1
ATOM 1976 C C . VAL A 1 267 ? 24.145 3.593 -28.003 1.00 89.44 267 VAL A C 1
ATOM 1978 O O . VAL A 1 267 ? 24.023 3.601 -29.228 1.00 89.44 267 VAL A O 1
ATOM 1981 N N . GLY A 1 268 ? 24.605 2.545 -27.331 1.00 90.75 268 GLY A N 1
ATOM 1982 C CA . GLY A 1 268 ? 24.925 1.251 -27.910 1.00 90.75 268 GLY A CA 1
ATOM 1983 C C . GLY A 1 268 ? 24.788 0.125 -26.896 1.00 90.75 268 GLY A C 1
ATOM 1984 O O . GLY A 1 268 ? 24.688 0.367 -25.695 1.00 90.75 268 GLY A O 1
ATOM 1985 N N . LEU A 1 269 ? 24.820 -1.106 -27.390 1.00 90.38 269 LEU A N 1
ATOM 1986 C CA . LEU A 1 269 ? 24.917 -2.316 -26.581 1.00 90.38 269 LEU A CA 1
ATOM 1987 C C . LEU A 1 269 ? 26.100 -3.140 -27.090 1.00 90.38 269 LEU A C 1
ATOM 1989 O O . LEU A 1 269 ? 26.284 -3.285 -28.302 1.00 90.38 269 LEU A O 1
ATOM 1993 N N . LEU A 1 270 ? 26.900 -3.663 -26.167 1.00 91.75 270 LEU A N 1
ATOM 1994 C CA . LEU A 1 270 ? 28.045 -4.517 -26.459 1.00 91.75 270 LEU A CA 1
ATOM 1995 C C . LEU A 1 270 ? 27.870 -5.862 -25.738 1.00 91.75 270 LEU A C 1
ATOM 1997 O O . LEU A 1 270 ? 28.099 -5.923 -24.526 1.00 91.75 270 LEU A O 1
ATOM 2001 N N . PRO A 1 271 ? 27.463 -6.925 -26.452 1.00 90.62 271 PRO A N 1
ATOM 2002 C CA . PRO A 1 271 ? 27.342 -8.264 -25.879 1.00 90.62 271 PRO A CA 1
ATOM 2003 C C . PRO A 1 271 ? 28.673 -8.809 -25.330 1.00 90.62 271 PRO A C 1
ATOM 2005 O O . PRO A 1 271 ? 29.728 -8.243 -25.620 1.00 90.62 271 PRO A O 1
ATOM 2008 N N . PRO A 1 272 ? 28.667 -9.888 -24.527 1.00 92.00 272 PRO A N 1
ATOM 2009 C CA . PRO A 1 272 ? 29.882 -10.571 -24.088 1.00 92.00 272 PRO A CA 1
ATOM 2010 C C . PRO A 1 272 ? 30.754 -11.061 -25.250 1.00 92.00 272 PRO A C 1
ATOM 2012 O O . PRO A 1 272 ? 30.284 -11.786 -26.131 1.00 92.00 272 PRO A O 1
ATOM 2015 N N . GLY A 1 273 ? 32.054 -10.755 -25.199 1.00 90.19 273 GLY A N 1
ATOM 2016 C CA . GLY A 1 273 ? 33.033 -11.175 -26.203 1.00 90.19 273 GLY A CA 1
ATOM 2017 C C . GLY A 1 273 ? 33.707 -10.020 -26.942 1.00 90.19 273 GLY A C 1
ATOM 2018 O O . GLY A 1 273 ? 33.690 -8.871 -26.506 1.00 90.19 273 GLY A 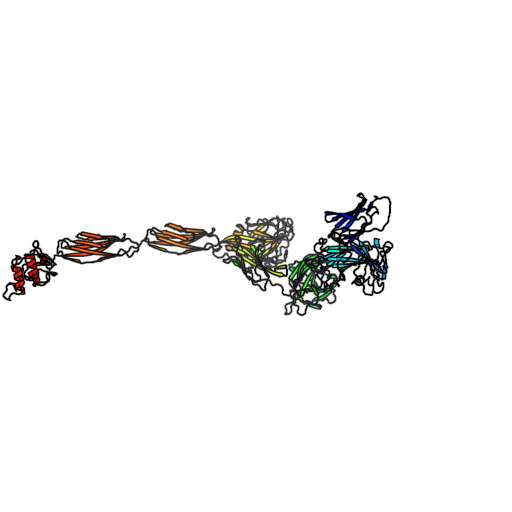O 1
ATOM 2019 N N . GLU A 1 274 ? 34.372 -10.352 -28.050 1.00 91.62 274 GLU A N 1
ATOM 2020 C CA . GLU A 1 274 ? 35.084 -9.398 -28.903 1.00 91.62 274 GLU A CA 1
ATOM 2021 C C . GLU A 1 274 ? 34.234 -8.995 -30.114 1.00 91.62 274 GLU A C 1
ATOM 2023 O O . GLU A 1 274 ? 33.706 -9.852 -30.823 1.00 91.62 274 GLU A O 1
ATOM 2028 N N . HIS A 1 275 ? 34.181 -7.688 -30.371 1.00 94.31 275 HIS A N 1
ATOM 2029 C CA . HIS A 1 275 ? 33.391 -7.027 -31.405 1.00 94.31 275 HIS A CA 1
ATOM 2030 C C . HIS A 1 275 ? 34.238 -6.004 -32.181 1.00 94.31 275 HIS A C 1
ATOM 2032 O O . HIS A 1 275 ? 35.209 -5.447 -31.665 1.00 94.31 275 HIS A O 1
ATOM 2038 N N . ARG A 1 276 ? 33.870 -5.702 -33.426 1.00 95.06 276 ARG A N 1
ATOM 2039 C CA . ARG A 1 276 ? 34.518 -4.686 -34.270 1.00 95.06 276 ARG A CA 1
ATOM 2040 C C . ARG A 1 276 ? 33.814 -3.338 -34.113 1.00 95.06 276 ARG A C 1
ATOM 2042 O O . ARG A 1 276 ? 32.712 -3.160 -34.621 1.00 95.06 276 ARG A O 1
ATOM 2049 N N . LEU A 1 277 ? 34.465 -2.361 -33.491 1.00 96.19 277 LEU A N 1
ATOM 2050 C CA . LEU A 1 277 ? 34.006 -0.971 -33.455 1.00 96.19 277 LEU A CA 1
ATOM 2051 C C . LEU A 1 277 ? 34.450 -0.259 -34.741 1.00 96.19 277 LEU A C 1
ATOM 2053 O O . LEU A 1 277 ? 35.646 -0.089 -34.970 1.00 96.19 277 LEU A O 1
ATOM 2057 N N . MET A 1 278 ? 33.505 0.158 -35.580 1.00 96.00 278 MET A N 1
ATOM 2058 C CA . MET A 1 278 ? 33.774 0.822 -36.859 1.00 96.00 278 MET A CA 1
ATOM 2059 C C . MET A 1 278 ? 33.054 2.166 -36.935 1.00 96.00 278 MET A C 1
ATOM 2061 O O . MET A 1 278 ? 31.849 2.252 -36.711 1.00 96.00 278 MET A O 1
ATOM 2065 N N . LEU A 1 279 ? 33.799 3.209 -37.287 1.00 95.50 279 LEU A N 1
ATOM 2066 C CA . LEU A 1 279 ? 33.288 4.544 -37.559 1.00 95.50 279 LEU A CA 1
ATOM 2067 C C . LEU A 1 279 ? 33.462 4.862 -39.043 1.00 95.50 279 LEU A C 1
ATOM 2069 O O . LEU A 1 279 ? 34.505 4.554 -39.625 1.00 95.50 279 LEU A O 1
ATOM 2073 N N . LYS A 1 280 ? 32.471 5.540 -39.621 1.00 94.75 280 LYS A N 1
ATOM 2074 C CA . LYS A 1 280 ? 32.615 6.297 -40.872 1.00 94.75 280 LYS A CA 1
ATOM 2075 C C . LYS A 1 280 ? 32.593 7.771 -40.508 1.00 94.75 280 LYS A C 1
ATOM 2077 O O . LYS A 1 280 ? 31.633 8.201 -39.873 1.00 94.75 280 LYS A O 1
ATOM 2082 N N . VAL A 1 281 ? 33.617 8.521 -40.893 1.00 93.75 281 VAL A N 1
ATOM 2083 C CA . VAL A 1 281 ? 33.690 9.967 -40.658 1.00 93.75 281 VAL A CA 1
ATOM 2084 C C . VAL A 1 281 ? 33.689 10.651 -42.012 1.00 93.75 281 VAL A C 1
ATOM 2086 O O . VAL A 1 281 ? 34.632 10.463 -42.782 1.00 93.75 281 VAL A O 1
ATOM 2089 N N . PHE A 1 282 ? 32.622 11.378 -42.318 1.00 92.62 282 PHE A N 1
ATOM 2090 C CA . PHE A 1 282 ? 32.450 12.112 -43.567 1.00 92.62 282 PHE A CA 1
ATOM 2091 C C . PHE A 1 282 ? 32.942 13.544 -43.402 1.00 92.62 282 PHE A C 1
ATOM 2093 O O . PHE A 1 282 ? 32.937 14.073 -42.299 1.00 92.62 282 PHE A O 1
ATOM 2100 N N . GLU A 1 283 ? 33.326 14.155 -44.513 1.00 90.38 283 GLU A N 1
ATOM 2101 C CA . GLU A 1 283 ? 33.640 15.572 -44.632 1.00 90.38 283 GLU A CA 1
ATOM 2102 C C . GLU A 1 283 ? 33.144 16.070 -46.003 1.00 90.38 283 GLU A C 1
ATOM 2104 O O . GLU A 1 283 ? 33.113 15.307 -46.982 1.00 90.38 283 GLU A O 1
ATOM 2109 N N . GLY A 1 284 ? 32.706 17.332 -46.066 1.00 83.94 284 GLY A N 1
ATOM 2110 C CA . GLY A 1 284 ? 32.436 18.051 -47.321 1.00 83.94 284 GLY A CA 1
ATOM 2111 C C . GLY A 1 284 ? 33.038 19.457 -47.417 1.00 83.94 284 GLY A C 1
ATOM 2112 O O . GLY A 1 284 ? 32.994 20.068 -48.491 1.00 83.94 284 GLY A O 1
ATOM 2113 N N . GLY A 1 285 ? 33.599 20.001 -46.336 1.00 80.38 285 GLY A N 1
ATOM 2114 C CA . GLY A 1 285 ? 34.472 21.166 -46.445 1.00 80.38 285 GLY A CA 1
ATOM 2115 C C . GLY A 1 285 ? 34.796 21.872 -45.138 1.00 80.38 285 GLY A C 1
ATOM 2116 O O . GLY A 1 285 ? 33.979 22.653 -44.653 1.00 80.38 285 GLY A O 1
ATOM 2117 N N . GLY A 1 286 ? 36.035 21.738 -44.666 1.00 82.69 286 GLY A N 1
ATOM 2118 C CA . GLY A 1 286 ? 36.558 22.555 -43.569 1.00 82.69 286 GLY A CA 1
ATOM 2119 C C . GLY A 1 286 ? 37.651 21.859 -42.767 1.00 82.69 286 GLY A C 1
ATOM 2120 O O . GLY A 1 286 ? 38.809 21.807 -43.173 1.00 82.69 286 GLY A O 1
ATOM 2121 N N . GLY A 1 287 ? 37.313 21.389 -41.572 1.00 82.12 287 GLY A N 1
ATOM 2122 C CA . GLY A 1 287 ? 38.143 20.447 -40.842 1.00 82.12 287 GLY A CA 1
ATOM 2123 C C . GLY A 1 287 ? 37.747 19.017 -41.193 1.00 82.12 287 GLY A C 1
ATOM 2124 O O . GLY A 1 287 ? 36.573 18.721 -41.370 1.00 82.12 287 GLY A O 1
ATOM 2125 N N . HIS A 1 288 ? 38.703 18.089 -41.189 1.00 89.31 288 HIS A N 1
ATOM 2126 C CA . HIS A 1 288 ? 38.374 16.673 -41.039 1.00 89.31 288 HIS A CA 1
ATOM 2127 C C . HIS A 1 288 ? 38.929 16.163 -39.718 1.00 89.31 288 HIS A C 1
ATOM 2129 O O . HIS A 1 288 ? 40.143 16.064 -39.530 1.00 89.31 288 HIS A O 1
ATOM 2135 N N . ASN A 1 289 ? 38.047 15.853 -38.772 1.00 89.62 289 ASN A N 1
ATOM 2136 C CA . ASN A 1 289 ? 38.428 15.356 -37.454 1.00 89.62 289 ASN A CA 1
ATOM 2137 C C . ASN A 1 289 ? 37.377 14.403 -36.876 1.00 89.62 289 ASN A C 1
ATOM 2139 O O . ASN A 1 289 ? 36.213 14.405 -37.289 1.00 89.62 289 ASN A O 1
ATOM 2143 N N . ALA A 1 290 ? 37.807 13.583 -35.918 1.00 91.44 290 ALA A N 1
ATOM 2144 C CA . ALA A 1 290 ? 36.921 12.742 -35.131 1.00 91.44 290 ALA A CA 1
ATOM 2145 C C . ALA A 1 290 ? 37.451 12.476 -33.717 1.00 91.44 290 ALA A C 1
ATOM 2147 O O . ALA A 1 290 ? 38.658 12.406 -33.469 1.00 91.44 290 ALA A O 1
ATOM 2148 N N . ARG A 1 291 ? 36.517 12.260 -32.793 1.00 91.12 291 ARG A N 1
ATOM 2149 C CA . ARG A 1 291 ? 36.743 11.847 -31.408 1.00 91.12 291 ARG A CA 1
ATOM 2150 C C . ARG A 1 291 ? 35.577 10.981 -30.958 1.00 91.12 291 ARG A C 1
ATOM 2152 O O . ARG A 1 291 ? 34.427 11.336 -31.199 1.00 91.12 291 ARG A O 1
ATOM 2159 N N . LEU A 1 292 ? 35.871 9.886 -30.261 1.00 93.44 292 LEU A N 1
ATOM 2160 C CA . LEU A 1 292 ? 34.860 9.052 -29.612 1.00 93.44 292 LEU A CA 1
ATOM 2161 C C . LEU A 1 292 ? 35.239 8.799 -28.156 1.00 93.44 292 LEU A C 1
ATOM 2163 O O . LEU A 1 292 ? 36.364 8.400 -27.844 1.00 93.44 292 LEU A O 1
ATOM 2167 N N . ARG A 1 293 ? 34.260 8.985 -27.281 1.00 93.75 293 ARG A N 1
ATOM 2168 C CA . ARG A 1 293 ? 34.267 8.601 -25.878 1.00 93.75 293 ARG A CA 1
ATOM 2169 C C . ARG A 1 293 ? 33.206 7.534 -25.660 1.00 93.75 293 ARG A C 1
ATOM 2171 O O . ARG A 1 293 ? 32.106 7.655 -26.192 1.00 93.75 293 ARG A O 1
ATOM 2178 N N . ILE A 1 294 ? 33.529 6.517 -24.873 1.00 94.75 294 ILE A N 1
ATOM 2179 C CA . ILE A 1 294 ? 32.590 5.472 -24.472 1.00 94.75 294 ILE A CA 1
ATOM 2180 C C . ILE A 1 294 ? 32.526 5.459 -22.946 1.00 94.75 294 ILE A C 1
ATOM 2182 O O . ILE A 1 294 ? 33.545 5.322 -22.265 1.00 94.75 294 ILE A O 1
ATOM 2186 N N . LEU A 1 295 ? 31.321 5.636 -22.422 1.00 94.75 295 LEU A N 1
ATOM 2187 C CA . LEU A 1 295 ? 30.989 5.638 -21.003 1.00 94.75 295 LEU A CA 1
ATOM 2188 C C . LEU A 1 295 ? 29.951 4.547 -20.730 1.00 94.75 295 LEU A C 1
ATOM 2190 O O . LEU A 1 295 ? 29.298 4.048 -21.643 1.00 94.75 295 LEU A O 1
ATOM 2194 N N . ASN A 1 296 ? 29.795 4.178 -19.469 1.00 92.94 296 ASN A N 1
ATOM 2195 C CA . ASN A 1 296 ? 28.735 3.290 -19.017 1.00 92.94 296 ASN A CA 1
ATOM 2196 C C . ASN A 1 296 ? 27.414 4.083 -18.908 1.00 92.94 296 ASN A C 1
ATOM 2198 O O . ASN A 1 296 ? 27.382 5.133 -18.263 1.00 92.94 296 ASN A O 1
ATOM 2202 N N . THR A 1 297 ? 26.327 3.596 -19.520 1.00 89.25 297 THR A N 1
ATOM 2203 C CA . THR A 1 297 ? 25.009 4.276 -19.547 1.00 89.25 297 THR A CA 1
ATOM 2204 C C . THR A 1 297 ? 24.338 4.436 -18.179 1.00 89.25 297 THR A C 1
ATOM 2206 O O . THR A 1 297 ? 23.484 5.306 -18.025 1.00 89.25 297 THR A O 1
ATOM 2209 N N . GLN A 1 298 ? 24.707 3.631 -17.181 1.00 86.31 298 GLN A N 1
ATOM 2210 C CA . GLN A 1 298 ? 24.141 3.685 -15.831 1.00 86.31 298 GLN A CA 1
ATOM 2211 C C . GLN A 1 298 ? 24.831 4.745 -14.961 1.00 86.31 298 GLN A C 1
ATOM 2213 O O . GLN A 1 298 ? 24.169 5.446 -14.198 1.00 86.31 298 GLN A O 1
ATOM 2218 N N . THR A 1 299 ? 26.159 4.860 -15.052 1.00 89.06 299 THR A N 1
ATOM 2219 C CA . THR A 1 299 ? 26.957 5.763 -14.199 1.00 89.06 299 THR A CA 1
ATOM 2220 C C . THR A 1 299 ? 27.347 7.071 -14.881 1.00 89.06 299 THR A C 1
ATOM 2222 O O . THR A 1 299 ? 27.756 8.013 -14.201 1.00 89.06 299 THR A O 1
ATOM 2225 N N . MET A 1 300 ? 27.266 7.137 -16.215 1.00 90.56 300 MET A N 1
ATOM 2226 C CA . MET A 1 300 ? 27.830 8.214 -17.040 1.00 90.56 300 MET A CA 1
ATOM 2227 C C . MET A 1 300 ? 29.337 8.430 -16.788 1.00 90.56 300 MET A C 1
ATOM 2229 O O . MET A 1 300 ? 29.868 9.524 -16.981 1.00 90.56 300 MET A O 1
ATOM 2233 N N . GLN A 1 301 ? 30.034 7.383 -16.335 1.00 92.19 301 GLN A N 1
ATOM 2234 C CA . GLN A 1 301 ? 31.475 7.354 -16.079 1.00 92.19 301 GLN A CA 1
ATOM 2235 C C . GLN A 1 301 ? 32.165 6.314 -16.977 1.00 92.19 301 GLN A C 1
ATOM 2237 O O . GLN A 1 301 ? 31.496 5.456 -17.558 1.00 92.19 301 GLN A O 1
ATOM 2242 N N . PRO A 1 302 ? 33.503 6.364 -17.118 1.00 88.75 302 PRO A N 1
ATOM 2243 C CA . PRO A 1 302 ? 34.258 5.303 -17.778 1.00 88.75 302 PRO A CA 1
ATOM 2244 C C . PRO A 1 302 ? 34.021 3.949 -17.100 1.00 88.75 302 PRO A C 1
ATOM 2246 O O . PRO A 1 302 ? 33.801 3.885 -15.889 1.00 88.75 302 PRO A O 1
ATOM 2249 N N . PHE A 1 303 ? 34.090 2.870 -17.877 1.00 87.31 303 PHE A N 1
ATOM 2250 C CA . PHE A 1 303 ? 33.952 1.513 -17.348 1.00 87.31 303 PHE A CA 1
ATOM 2251 C C . PHE A 1 303 ? 35.039 1.188 -16.308 1.00 87.31 303 PHE A C 1
ATOM 2253 O O . PHE A 1 303 ? 36.163 1.694 -16.423 1.00 87.31 303 PHE A O 1
ATOM 2260 N N . PRO A 1 304 ? 34.742 0.320 -15.321 1.00 83.31 304 PRO A N 1
ATOM 2261 C CA . PRO A 1 304 ? 35.757 -0.257 -14.448 1.00 83.31 304 PRO A CA 1
ATOM 2262 C C . PRO A 1 304 ? 36.917 -0.872 -15.242 1.00 83.31 304 PRO A C 1
ATOM 2264 O O . PRO A 1 304 ? 36.754 -1.372 -16.358 1.00 83.31 304 PRO A O 1
ATOM 2267 N N . THR A 1 305 ? 38.119 -0.820 -14.666 1.00 74.69 305 THR A N 1
ATOM 2268 C CA . THR A 1 305 ? 39.352 -1.271 -15.322 1.00 74.69 305 THR A CA 1
ATOM 2269 C C . THR A 1 305 ? 39.311 -2.770 -15.624 1.00 74.69 305 THR A C 1
ATOM 2271 O O . THR A 1 305 ? 39.626 -3.588 -14.762 1.00 74.69 305 THR A O 1
ATOM 2274 N N . GLY A 1 306 ? 38.986 -3.117 -16.868 1.00 74.81 306 GLY A N 1
ATOM 2275 C CA . GLY A 1 306 ? 38.943 -4.495 -17.358 1.00 74.81 306 GLY A CA 1
ATOM 2276 C C . GLY A 1 306 ? 37.710 -4.774 -18.211 1.00 74.81 306 GLY A C 1
ATOM 2277 O O . GLY A 1 306 ? 37.862 -5.365 -19.271 1.00 74.81 306 GLY A O 1
ATOM 2278 N N . ASP A 1 307 ? 36.545 -4.272 -17.793 1.00 86.62 307 ASP A N 1
ATOM 2279 C CA . ASP A 1 307 ? 35.227 -4.643 -18.335 1.00 86.62 307 ASP A CA 1
ATOM 2280 C C . ASP A 1 307 ? 35.091 -4.374 -19.842 1.00 86.62 307 ASP A C 1
ATOM 2282 O O . ASP A 1 307 ? 34.556 -5.203 -20.579 1.00 86.62 307 ASP A O 1
ATOM 2286 N N . LEU A 1 308 ? 35.607 -3.224 -20.293 1.00 90.31 308 LEU A N 1
ATOM 2287 C CA . LEU A 1 308 ? 35.674 -2.822 -21.697 1.00 90.31 308 LEU A CA 1
ATOM 2288 C C . LEU A 1 308 ? 37.128 -2.583 -22.119 1.00 90.31 308 LEU A C 1
ATOM 2290 O O . LEU A 1 308 ? 37.769 -1.623 -21.678 1.00 90.31 308 LEU A O 1
ATOM 2294 N N . LEU A 1 309 ? 37.632 -3.415 -23.029 1.00 85.69 309 LEU A N 1
ATOM 2295 C CA . LEU A 1 309 ? 38.958 -3.277 -23.635 1.00 85.69 309 LEU A CA 1
ATOM 2296 C C . LEU A 1 309 ? 38.840 -2.826 -25.090 1.00 85.69 309 LEU A C 1
ATOM 2298 O O . LEU A 1 309 ? 38.075 -3.408 -25.851 1.00 85.69 309 LEU A O 1
ATOM 2302 N N . ILE A 1 310 ? 39.630 -1.833 -25.499 1.00 87.50 310 ILE A N 1
ATOM 2303 C CA . ILE A 1 310 ? 39.770 -1.410 -26.896 1.00 87.50 310 ILE A CA 1
ATOM 2304 C C . ILE A 1 310 ? 41.176 -1.739 -27.413 1.00 87.50 310 ILE A C 1
ATOM 2306 O O . ILE A 1 310 ? 42.163 -1.561 -26.701 1.00 87.50 310 ILE A O 1
ATOM 2310 N N . SER A 1 311 ? 41.286 -2.172 -28.668 1.00 83.31 311 SER A N 1
ATOM 2311 C CA . SER A 1 311 ? 42.551 -2.502 -29.337 1.00 83.31 311 SER A CA 1
ATOM 2312 C C . SER A 1 311 ? 42.510 -2.145 -30.828 1.00 83.31 311 SER A C 1
ATOM 2314 O O . SER A 1 311 ? 41.468 -2.246 -31.467 1.00 83.31 311 SER A O 1
ATOM 2316 N N . ALA A 1 312 ? 43.654 -1.800 -31.428 1.00 82.56 312 ALA A N 1
ATOM 2317 C CA . ALA A 1 312 ? 43.801 -1.721 -32.891 1.00 82.56 312 ALA A CA 1
ATOM 2318 C C . ALA A 1 312 ? 44.005 -3.099 -33.568 1.00 82.56 312 ALA A C 1
ATOM 2320 O O . ALA A 1 312 ? 44.270 -3.181 -34.765 1.00 82.56 312 ALA A O 1
ATOM 2321 N N . TYR A 1 313 ? 43.915 -4.200 -32.826 1.00 82.62 313 TYR A N 1
ATOM 2322 C CA . TYR A 1 313 ? 44.094 -5.561 -33.337 1.00 82.62 313 TYR A CA 1
ATOM 2323 C C . TYR A 1 313 ? 43.098 -6.516 -32.669 1.00 82.62 313 TYR A C 1
ATOM 2325 O O . TYR A 1 313 ? 42.961 -6.434 -31.446 1.00 82.62 313 TYR A O 1
ATOM 2333 N N . PRO A 1 314 ? 42.472 -7.445 -33.415 1.00 82.12 314 PRO A N 1
ATOM 2334 C CA . PRO A 1 314 ? 41.591 -8.442 -32.827 1.00 82.12 314 PRO A CA 1
ATOM 2335 C C . PRO A 1 314 ? 42.401 -9.461 -32.017 1.00 82.12 314 PRO A C 1
ATOM 2337 O O . PRO A 1 314 ? 43.470 -9.905 -32.450 1.00 82.12 314 PRO A O 1
ATOM 2340 N N . ALA A 1 315 ? 41.887 -9.842 -30.854 1.00 73.06 315 ALA A N 1
ATOM 2341 C CA . ALA A 1 315 ? 42.454 -10.842 -29.967 1.00 73.06 315 ALA A CA 1
ATOM 2342 C C . ALA A 1 315 ? 42.189 -12.272 -30.455 1.00 73.06 315 ALA A C 1
ATOM 2344 O O . ALA A 1 315 ? 43.101 -13.104 -30.468 1.00 73.06 315 ALA A O 1
ATOM 2345 N N . ALA A 1 316 ? 40.954 -12.546 -30.880 1.00 77.69 316 ALA A N 1
ATOM 2346 C CA . ALA A 1 316 ? 40.503 -13.853 -31.356 1.00 77.69 316 ALA A CA 1
ATOM 2347 C C . ALA A 1 316 ? 39.502 -13.784 -32.528 1.00 77.69 316 ALA A C 1
ATOM 2349 O O . ALA A 1 316 ? 39.247 -14.811 -33.166 1.00 77.69 316 ALA A O 1
ATOM 2350 N N . MET A 1 317 ? 38.941 -12.610 -32.841 1.00 83.69 317 MET A N 1
ATOM 2351 C CA . MET A 1 317 ? 37.982 -12.438 -33.933 1.00 83.69 317 MET A CA 1
ATOM 2352 C C . MET A 1 317 ? 38.585 -12.830 -35.294 1.00 83.69 317 MET A C 1
ATOM 2354 O O . MET A 1 317 ? 39.576 -12.265 -35.755 1.00 83.69 317 MET A O 1
ATOM 2358 N N . THR A 1 318 ? 37.940 -13.792 -35.962 1.00 86.94 318 THR A N 1
ATOM 2359 C CA . THR A 1 318 ? 38.298 -14.285 -37.311 1.00 86.94 318 THR A CA 1
ATOM 2360 C C . THR A 1 318 ? 37.217 -14.025 -38.365 1.00 86.94 318 THR A C 1
ATOM 2362 O O . THR A 1 318 ? 37.474 -14.165 -39.559 1.00 86.94 318 THR A O 1
ATOM 2365 N N . SER A 1 319 ? 36.030 -13.591 -37.939 1.00 91.19 319 SER A N 1
ATOM 2366 C CA . SER A 1 319 ? 34.924 -13.127 -38.780 1.00 91.19 319 SER A CA 1
ATOM 2367 C C . SER A 1 319 ? 34.123 -12.069 -38.026 1.00 91.19 319 SER A C 1
ATOM 2369 O O . SER A 1 319 ? 33.919 -12.227 -36.824 1.00 91.19 319 SER A O 1
ATOM 2371 N N . VAL A 1 320 ? 33.626 -11.045 -38.721 1.00 91.31 320 VAL A N 1
ATOM 2372 C CA . VAL A 1 320 ? 32.704 -10.056 -38.139 1.00 91.31 320 VAL A CA 1
ATOM 2373 C C . VAL A 1 320 ? 31.341 -10.724 -37.877 1.00 91.31 320 VAL A C 1
ATOM 2375 O O . VAL A 1 320 ? 30.803 -11.344 -38.801 1.00 91.31 320 VAL A O 1
ATOM 2378 N N . PRO A 1 321 ? 30.765 -10.621 -36.665 1.00 90.12 321 PRO A N 1
ATOM 2379 C CA . PRO A 1 321 ? 29.385 -11.013 -36.388 1.00 90.12 321 PRO A CA 1
ATOM 2380 C C . PRO A 1 321 ? 28.363 -10.373 -37.341 1.00 90.12 321 PRO A C 1
ATOM 2382 O O . PRO A 1 321 ? 28.568 -9.288 -37.888 1.00 90.12 321 PRO A O 1
ATOM 2385 N N . GLY A 1 322 ? 27.230 -11.048 -37.549 1.00 86.50 322 GLY A N 1
ATOM 2386 C CA . GLY A 1 322 ? 26.103 -10.459 -38.278 1.00 86.50 322 GLY A CA 1
ATOM 2387 C C . GLY A 1 322 ? 25.530 -9.236 -37.546 1.00 86.50 322 GLY A C 1
ATOM 2388 O O . GLY A 1 322 ? 25.780 -9.072 -36.352 1.00 86.50 322 GLY A O 1
ATOM 2389 N N . PRO A 1 323 ? 24.760 -8.371 -38.231 1.00 85.56 323 PRO A N 1
ATOM 2390 C CA . PRO A 1 323 ? 24.042 -7.301 -37.550 1.00 85.56 323 PRO A CA 1
ATOM 2391 C C . PRO A 1 323 ? 23.070 -7.908 -36.534 1.00 85.56 323 PRO A C 1
ATOM 2393 O O . PRO A 1 323 ? 22.428 -8.926 -36.815 1.00 85.56 323 PRO A O 1
ATOM 2396 N N . LEU A 1 324 ? 22.931 -7.266 -35.375 1.00 83.25 324 LEU A N 1
ATOM 2397 C CA . LEU A 1 324 ? 21.817 -7.557 -34.482 1.00 83.25 324 LEU A CA 1
ATOM 2398 C C . LEU A 1 324 ? 20.497 -7.243 -35.215 1.00 83.25 324 LEU A C 1
ATOM 2400 O O . LEU A 1 324 ? 20.467 -6.335 -36.055 1.00 83.25 324 LEU A O 1
ATOM 2404 N N . PRO A 1 325 ? 19.400 -7.969 -34.926 1.00 82.56 325 PRO A N 1
ATOM 2405 C CA . PRO A 1 325 ? 18.082 -7.611 -35.437 1.00 82.56 325 PRO A CA 1
ATOM 2406 C C . PRO A 1 325 ? 17.748 -6.147 -35.129 1.00 82.56 325 PRO A C 1
ATOM 2408 O O . PRO A 1 325 ? 18.103 -5.636 -34.069 1.00 82.56 325 PRO A O 1
ATOM 2411 N N . ALA A 1 326 ? 17.033 -5.468 -36.024 1.00 79.44 326 ALA A N 1
ATOM 2412 C CA . ALA A 1 326 ? 16.456 -4.172 -35.683 1.00 79.44 326 ALA A CA 1
ATOM 2413 C C . ALA A 1 326 ? 15.303 -4.375 -34.675 1.00 79.44 326 ALA A C 1
ATOM 2415 O O . ALA A 1 326 ? 14.506 -5.301 -34.866 1.00 79.44 326 ALA A O 1
ATOM 2416 N N . PRO A 1 327 ? 15.169 -3.530 -33.635 1.00 86.81 327 PRO A N 1
ATOM 2417 C CA . PRO A 1 327 ? 13.971 -3.484 -32.808 1.00 86.81 327 PRO A CA 1
ATOM 2418 C C . PRO A 1 327 ? 12.724 -3.252 -33.669 1.00 86.81 327 PRO A C 1
ATOM 2420 O O . PRO A 1 327 ? 12.740 -2.478 -34.626 1.00 86.81 327 PRO A O 1
ATOM 2423 N N . VAL A 1 328 ? 11.632 -3.940 -33.340 1.00 93.12 328 VAL A N 1
ATOM 2424 C CA . VAL A 1 328 ? 10.365 -3.832 -34.075 1.00 93.12 328 VAL A CA 1
ATOM 2425 C C . VAL A 1 328 ? 9.479 -2.813 -33.367 1.00 93.12 328 VAL A C 1
ATOM 2427 O O . VAL A 1 328 ? 9.217 -2.964 -32.177 1.00 93.12 328 VAL A O 1
ATOM 2430 N N . GLY A 1 329 ? 9.037 -1.777 -34.085 1.00 93.00 329 GLY A N 1
ATOM 2431 C CA . GLY A 1 329 ? 8.193 -0.699 -33.546 1.00 93.00 329 GLY A CA 1
ATOM 2432 C C . GLY A 1 329 ? 8.895 0.258 -32.571 1.00 93.00 329 GLY A C 1
ATOM 2433 O O . GLY A 1 329 ? 8.228 1.036 -31.887 1.00 93.00 329 GLY A O 1
ATOM 2434 N N . MET A 1 330 ? 10.228 0.187 -32.482 1.00 93.00 330 MET A N 1
ATOM 2435 C CA . MET A 1 330 ? 11.064 0.981 -31.579 1.00 93.00 330 MET A CA 1
ATOM 2436 C C . MET A 1 330 ? 12.372 1.408 -32.265 1.00 93.00 330 MET A C 1
ATOM 2438 O O . MET A 1 330 ? 12.853 0.740 -33.180 1.00 93.00 330 MET A O 1
ATOM 2442 N N . THR A 1 331 ? 12.992 2.492 -31.796 1.00 89.50 331 THR A N 1
ATOM 2443 C CA . THR A 1 331 ? 14.358 2.881 -32.181 1.00 89.50 331 THR A CA 1
ATOM 2444 C C . THR A 1 331 ? 15.405 2.029 -31.455 1.00 89.50 331 THR A C 1
ATOM 2446 O O . THR A 1 331 ? 15.124 1.434 -30.413 1.00 89.50 331 THR A O 1
ATOM 2449 N N . MET A 1 332 ? 16.659 2.036 -31.933 1.00 83.50 332 MET A N 1
ATOM 2450 C CA . MET A 1 332 ? 17.794 1.445 -31.196 1.00 83.50 332 MET A CA 1
ATOM 2451 C C . MET A 1 332 ? 17.976 2.057 -29.795 1.00 83.50 332 MET A C 1
ATOM 2453 O O . MET A 1 332 ? 18.518 1.404 -28.914 1.00 83.50 332 MET A O 1
ATOM 2457 N N . GLY A 1 333 ? 17.513 3.293 -29.566 1.00 83.75 333 GLY A N 1
ATOM 2458 C CA . GLY A 1 333 ? 17.524 3.947 -28.252 1.00 83.75 333 GLY A CA 1
ATOM 2459 C C . GLY A 1 333 ? 16.357 3.559 -27.336 1.00 83.75 333 GLY A C 1
ATOM 2460 O O . GLY A 1 333 ? 16.226 4.130 -26.256 1.00 83.75 333 GLY A O 1
ATOM 2461 N N . GLY A 1 334 ? 15.493 2.633 -27.760 1.00 91.19 334 GLY A N 1
ATOM 2462 C CA . GLY A 1 334 ? 14.337 2.163 -26.997 1.00 91.19 334 GLY A CA 1
ATOM 2463 C C . GLY A 1 334 ? 13.080 3.028 -27.120 1.00 91.19 334 GLY A C 1
ATOM 2464 O O . GLY A 1 334 ? 12.080 2.711 -26.486 1.00 91.19 334 GLY A O 1
ATOM 2465 N N . PHE A 1 335 ? 13.079 4.110 -27.906 1.00 93.94 335 PHE A N 1
ATOM 2466 C CA . PHE A 1 335 ? 11.877 4.937 -28.088 1.00 93.94 335 PHE A CA 1
ATOM 2467 C C . PHE A 1 335 ? 10.846 4.227 -28.963 1.00 93.94 335 PHE A C 1
ATOM 2469 O O . PHE A 1 335 ? 11.204 3.710 -30.017 1.00 93.94 335 PHE A O 1
ATOM 2476 N N . VAL A 1 336 ? 9.577 4.225 -28.560 1.00 97.06 336 VAL A N 1
ATOM 2477 C CA . VAL A 1 336 ? 8.489 3.616 -29.338 1.00 97.06 336 VAL A CA 1
ATOM 2478 C C . VAL A 1 336 ? 8.139 4.509 -30.529 1.00 97.06 336 VAL A C 1
ATOM 2480 O O . VAL A 1 336 ? 7.827 5.687 -30.353 1.00 97.06 336 VAL A O 1
ATOM 2483 N N . THR A 1 337 ? 8.168 3.937 -31.733 1.00 96.12 337 THR A N 1
ATOM 2484 C CA . THR A 1 337 ? 7.938 4.650 -33.003 1.00 96.12 337 THR A CA 1
ATOM 2485 C C . THR A 1 337 ? 6.540 4.430 -33.568 1.00 96.12 337 THR A C 1
ATOM 2487 O O . THR A 1 337 ? 6.054 5.244 -34.346 1.00 96.12 337 THR A O 1
ATOM 2490 N N . ASP A 1 338 ? 5.894 3.322 -33.207 1.00 95.81 338 ASP A N 1
ATOM 2491 C CA . ASP A 1 338 ? 4.645 2.843 -33.798 1.00 95.81 338 ASP A CA 1
ATOM 2492 C C . ASP A 1 338 ? 3.466 3.033 -32.832 1.00 95.81 338 ASP A C 1
ATOM 2494 O O . ASP A 1 338 ? 3.302 2.262 -31.888 1.00 95.81 338 ASP A O 1
ATOM 2498 N N . TRP A 1 339 ? 2.611 4.029 -33.097 1.00 97.81 339 TRP A N 1
ATOM 2499 C CA . TRP A 1 339 ? 1.513 4.422 -32.202 1.00 97.81 339 TRP A CA 1
ATOM 2500 C C . TRP A 1 339 ? 0.140 4.484 -32.883 1.00 97.81 339 TRP A C 1
ATOM 2502 O O . TRP A 1 339 ? 0.007 4.914 -34.030 1.00 97.81 339 TRP A O 1
ATOM 2512 N N . LEU A 1 340 ? -0.900 4.102 -32.144 1.00 97.88 340 LEU A N 1
ATOM 2513 C CA . LEU A 1 340 ? -2.294 4.453 -32.403 1.00 97.88 340 LEU A CA 1
ATOM 2514 C C . LEU A 1 340 ? -2.656 5.679 -31.559 1.00 97.88 340 LEU A C 1
ATOM 2516 O O . LEU A 1 340 ? -2.491 5.658 -30.343 1.00 97.88 340 LEU A O 1
ATOM 2520 N N . LEU A 1 341 ? -3.162 6.734 -32.185 1.00 96.62 341 LEU A N 1
ATOM 2521 C CA . LEU A 1 341 ? -3.588 7.958 -31.517 1.00 96.62 341 LEU A CA 1
ATOM 2522 C C . LEU A 1 341 ? -5.109 7.963 -31.352 1.00 96.62 341 LEU A C 1
ATOM 2524 O O . LEU A 1 341 ? -5.833 7.683 -32.311 1.00 96.62 341 LEU A O 1
ATOM 2528 N N . ILE A 1 342 ? -5.590 8.312 -30.156 1.00 94.00 342 ILE A N 1
ATOM 2529 C CA . ILE A 1 342 ? -7.018 8.534 -29.884 1.00 94.00 342 ILE A CA 1
ATOM 2530 C C . ILE A 1 342 ? -7.185 9.918 -29.262 1.00 94.00 342 ILE A C 1
ATOM 2532 O O . ILE A 1 342 ? -6.700 10.170 -28.161 1.00 94.00 342 ILE A O 1
ATOM 2536 N N . GLY A 1 343 ? -7.847 10.824 -29.975 1.00 87.06 343 GLY A N 1
ATOM 2537 C CA . GLY A 1 343 ? -7.965 12.221 -29.573 1.00 87.06 343 GLY A CA 1
ATOM 2538 C C . GLY A 1 343 ? -8.207 13.152 -30.767 1.00 87.06 343 GLY A C 1
ATOM 2539 O O . GLY A 1 343 ? -8.310 12.695 -31.903 1.00 87.06 343 GLY A O 1
ATOM 2540 N N . GLN A 1 344 ? -8.304 14.460 -30.548 1.00 91.81 344 GLN A N 1
ATOM 2541 C CA . GLN A 1 344 ? -7.981 15.148 -29.289 1.00 91.81 344 GLN A CA 1
ATOM 2542 C C . GLN A 1 344 ? -9.238 15.336 -28.426 1.00 91.81 344 GLN A C 1
ATOM 2544 O O . GLN A 1 344 ? -10.309 15.631 -28.950 1.00 91.81 344 GLN A O 1
ATOM 2549 N N . TYR A 1 345 ? -9.125 15.146 -27.114 1.00 95.00 345 TYR A N 1
ATOM 2550 C CA . TYR A 1 345 ? -10.191 15.387 -26.137 1.00 95.00 345 TYR A CA 1
ATOM 2551 C C . TYR A 1 345 ? -9.989 16.739 -25.459 1.00 95.00 345 TYR A C 1
ATOM 2553 O O . TYR A 1 345 ? -8.867 17.040 -25.070 1.00 95.00 345 TYR A O 1
ATOM 2561 N N . ARG A 1 346 ? -11.052 17.525 -25.255 1.00 93.94 346 ARG A N 1
ATOM 2562 C CA . ARG A 1 346 ? -10.983 18.724 -24.405 1.00 93.94 346 ARG A CA 1
ATOM 2563 C C . ARG A 1 346 ? -10.975 18.343 -22.931 1.00 93.94 346 ARG A C 1
ATOM 2565 O O . ARG A 1 346 ? -11.772 17.502 -22.505 1.00 93.94 346 ARG A O 1
ATOM 2572 N N . GLN A 1 347 ? -10.105 18.995 -22.166 1.00 90.69 347 GLN A N 1
ATOM 2573 C CA . GLN A 1 347 ? -9.895 18.750 -20.739 1.00 90.69 347 GLN A CA 1
ATOM 2574 C C . GLN A 1 347 ? -9.906 20.082 -19.953 1.00 90.69 347 GLN A C 1
ATOM 2576 O O . GLN A 1 347 ? -9.421 21.082 -20.475 1.00 90.69 347 GLN A O 1
ATOM 2581 N N . PRO A 1 348 ? -10.496 20.150 -18.743 1.00 85.19 348 PRO A N 1
ATOM 2582 C CA . PRO A 1 348 ? -10.767 21.423 -18.060 1.00 85.19 348 PRO A CA 1
ATOM 2583 C C . PRO A 1 348 ? -9.653 21.910 -17.110 1.00 85.19 348 PRO A C 1
ATOM 2585 O O . PRO A 1 348 ? -9.876 22.855 -16.355 1.00 85.19 348 PRO A O 1
ATOM 2588 N N . TYR A 1 349 ? -8.484 21.264 -17.084 1.00 86.19 349 TYR A N 1
ATOM 2589 C CA . TYR A 1 349 ? -7.469 21.426 -16.032 1.00 86.19 349 TYR A CA 1
ATOM 2590 C C . TYR A 1 349 ? -6.190 22.163 -16.466 1.00 86.19 349 TYR A C 1
ATOM 2592 O O . TYR A 1 349 ? -5.293 22.357 -15.641 1.00 86.19 349 TYR A O 1
ATOM 2600 N N . GLY A 1 350 ? -6.084 22.571 -17.734 1.00 86.12 350 GLY A N 1
ATOM 2601 C CA . GLY A 1 350 ? -4.891 23.219 -18.281 1.00 86.12 350 GLY A CA 1
ATOM 2602 C C . GLY A 1 350 ? -3.647 22.323 -18.226 1.00 86.12 350 GLY A C 1
ATOM 2603 O O . GLY A 1 350 ? -3.745 21.099 -18.261 1.00 86.12 350 GLY A O 1
ATOM 2604 N N . CYS A 1 351 ? -2.464 22.926 -18.124 1.00 88.06 351 CYS A N 1
ATOM 2605 C CA . CYS A 1 351 ? -1.175 22.240 -18.284 1.00 88.06 351 CYS A CA 1
ATOM 2606 C C . CYS A 1 351 ? -0.798 21.254 -17.157 1.00 88.06 351 CYS A C 1
ATOM 2608 O O . CYS A 1 351 ? 0.061 20.388 -17.334 1.00 88.06 351 CYS A O 1
ATOM 2610 N N . GLY A 1 352 ? -1.408 21.387 -15.975 1.00 88.44 352 GLY A N 1
ATOM 2611 C CA . GLY A 1 352 ? -1.037 20.647 -14.763 1.00 88.44 352 GLY A CA 1
ATOM 2612 C C . GLY A 1 352 ? -2.219 19.954 -14.081 1.00 88.44 352 GLY A C 1
ATOM 2613 O O . GLY A 1 352 ? -2.485 20.259 -12.916 1.00 88.44 352 GLY A O 1
ATOM 2614 N N . PRO A 1 353 ? -2.953 19.055 -14.767 1.00 90.06 353 PRO A N 1
ATOM 2615 C CA . PRO A 1 353 ? -4.004 18.258 -14.143 1.00 90.06 353 PRO A CA 1
ATOM 2616 C C . PRO A 1 353 ? -3.436 17.439 -12.985 1.00 90.06 353 PRO A C 1
ATOM 2618 O O . PRO A 1 353 ? -2.466 16.709 -13.162 1.00 90.06 353 PRO A O 1
ATOM 2621 N N . SER A 1 354 ? -4.083 17.484 -11.817 1.00 87.69 354 SER A N 1
ATOM 2622 C CA . SER A 1 354 ? -3.697 16.629 -10.687 1.00 87.69 354 SER A CA 1
ATOM 2623 C C . SER A 1 354 ? -3.644 15.153 -11.103 1.00 87.69 354 SER A C 1
ATOM 2625 O O . SER A 1 354 ? -4.425 14.711 -11.947 1.00 87.69 354 SER A O 1
ATOM 2627 N N . VAL A 1 355 ? -2.770 14.355 -10.480 1.00 89.81 355 VAL A N 1
ATOM 2628 C CA . VAL A 1 355 ? -2.639 12.919 -10.807 1.00 89.81 355 VAL A CA 1
ATOM 2629 C C . VAL A 1 355 ? -3.988 12.191 -10.721 1.00 89.81 355 VAL A C 1
ATOM 2631 O O . VAL A 1 355 ? -4.291 11.368 -11.579 1.00 89.81 355 VAL A O 1
ATOM 2634 N N . ALA A 1 356 ? -4.842 12.547 -9.756 1.00 86.94 356 ALA A N 1
ATOM 2635 C CA . ALA A 1 356 ? -6.204 12.022 -9.675 1.00 86.94 356 ALA A CA 1
ATOM 2636 C C . ALA A 1 356 ? -7.013 12.319 -10.953 1.00 86.94 356 ALA A C 1
ATOM 2638 O O . ALA A 1 356 ? -7.592 11.402 -11.531 1.00 86.94 356 ALA A O 1
ATOM 2639 N N . ASN A 1 357 ? -6.990 13.563 -11.444 1.00 90.06 357 ASN A N 1
ATOM 2640 C CA . ASN A 1 357 ? -7.672 13.966 -12.677 1.00 90.06 357 ASN A CA 1
ATOM 2641 C C . ASN A 1 357 ? -7.047 13.352 -13.938 1.00 90.06 357 ASN A C 1
ATOM 2643 O O . ASN A 1 357 ? -7.780 13.015 -14.864 1.00 90.06 357 ASN A O 1
ATOM 2647 N N . MET A 1 358 ? -5.725 13.154 -13.982 1.00 94.31 358 MET A N 1
ATOM 2648 C CA . MET A 1 358 ? -5.051 12.480 -15.103 1.00 94.31 358 MET A CA 1
ATOM 2649 C C . MET A 1 358 ? -5.486 11.017 -15.261 1.00 94.31 358 MET A C 1
ATOM 2651 O O . MET A 1 358 ? -5.528 10.486 -16.374 1.00 94.31 358 MET A O 1
ATOM 2655 N N . LEU A 1 359 ? -5.785 10.344 -14.147 1.00 92.88 359 LEU A N 1
ATOM 2656 C CA . LEU A 1 359 ? -6.073 8.909 -14.113 1.00 92.88 359 LEU A CA 1
ATOM 2657 C C . LEU A 1 359 ? -7.551 8.549 -14.311 1.00 92.88 359 LEU A C 1
ATOM 2659 O O . LEU A 1 359 ? -7.831 7.376 -14.567 1.00 92.88 359 LEU A O 1
ATOM 2663 N N . LYS A 1 360 ? -8.461 9.533 -14.265 1.00 93.25 360 LYS A N 1
ATOM 2664 C CA . LYS A 1 360 ? -9.876 9.382 -14.647 1.00 93.25 360 LYS A CA 1
ATOM 2665 C C . LYS A 1 360 ? -10.040 8.937 -16.103 1.00 93.25 360 LYS A C 1
ATOM 2667 O O . LYS A 1 360 ? -9.157 9.163 -16.929 1.00 93.25 360 LYS A O 1
ATOM 2672 N N . ASP A 1 361 ? -11.189 8.360 -16.430 1.00 93.19 361 ASP A N 1
ATOM 2673 C CA . ASP A 1 361 ? -11.517 7.886 -17.776 1.00 93.19 361 ASP A CA 1
ATOM 2674 C C . ASP A 1 361 ? -12.035 9.041 -18.668 1.00 93.19 361 ASP A C 1
ATOM 2676 O O . ASP A 1 361 ? -13.097 9.605 -18.413 1.00 93.19 361 ASP A O 1
ATOM 2680 N N . TYR A 1 362 ? -11.287 9.406 -19.719 1.00 93.38 362 TYR A N 1
ATOM 2681 C CA . TYR A 1 362 ? -11.690 10.424 -20.714 1.00 93.38 362 TYR A CA 1
ATOM 2682 C C . TYR A 1 362 ? -12.302 9.791 -21.978 1.00 93.38 362 TYR A C 1
ATOM 2684 O O . TYR A 1 362 ? -12.673 10.510 -22.909 1.00 93.38 362 TYR A O 1
ATOM 2692 N N . LEU A 1 363 ? -12.390 8.461 -22.035 1.00 89.94 363 LEU A N 1
ATOM 2693 C CA . LEU A 1 363 ? -12.817 7.653 -23.171 1.00 89.94 363 LEU A CA 1
ATOM 2694 C C . LEU A 1 363 ? -13.820 6.610 -22.674 1.00 89.94 363 LEU A C 1
ATOM 2696 O O . LEU A 1 363 ? -13.513 5.430 -22.551 1.00 89.94 363 LEU A O 1
ATOM 2700 N N . THR A 1 364 ? -15.043 7.052 -22.408 1.00 90.69 364 THR A N 1
ATOM 2701 C CA . THR A 1 364 ? -16.160 6.172 -22.060 1.00 90.69 364 THR A CA 1
ATOM 2702 C C . THR A 1 364 ? -17.291 6.384 -23.053 1.00 90.69 364 THR A C 1
ATOM 2704 O O . THR A 1 364 ? -17.775 7.499 -23.220 1.00 90.69 364 THR A O 1
ATOM 2707 N N . GLU A 1 365 ? -17.709 5.322 -23.738 1.00 88.44 365 GLU A N 1
ATOM 2708 C CA . GLU A 1 365 ? -18.951 5.320 -24.518 1.00 88.44 365 GLU A CA 1
ATOM 2709 C C . GLU A 1 365 ? -20.170 5.246 -23.580 1.00 88.44 365 GLU A C 1
ATOM 2711 O O . GLU A 1 365 ? -20.062 4.785 -22.444 1.00 88.44 365 GLU A O 1
ATOM 2716 N N . GLY A 1 366 ? -21.346 5.672 -24.044 1.00 72.69 366 GLY A N 1
ATOM 2717 C CA . GLY A 1 366 ? -22.583 5.605 -23.253 1.00 72.69 366 GLY A CA 1
ATOM 2718 C C . GLY A 1 366 ? -23.051 4.167 -22.969 1.00 72.69 366 GLY A C 1
ATOM 2719 O O . GLY A 1 366 ? -22.649 3.212 -23.640 1.00 72.69 366 GLY A O 1
ATOM 2720 N N . ALA A 1 367 ? -23.932 3.999 -21.978 1.00 66.25 367 ALA A N 1
ATOM 2721 C CA . ALA A 1 367 ? -24.350 2.684 -21.480 1.00 66.25 367 ALA A CA 1
ATOM 2722 C C . ALA A 1 367 ? -24.957 1.769 -22.571 1.00 66.25 367 ALA A C 1
ATOM 2724 O O . ALA A 1 367 ? -26.039 2.025 -23.106 1.00 66.25 367 ALA A O 1
ATOM 2725 N N . GLY A 1 368 ? -24.287 0.646 -22.856 1.00 56.62 368 GLY A N 1
ATOM 2726 C CA . GLY A 1 368 ? -24.710 -0.338 -23.856 1.00 56.62 368 GLY A CA 1
ATOM 2727 C C . GLY A 1 368 ? -23.833 -1.596 -23.866 1.00 56.62 368 GLY A C 1
ATOM 2728 O O . GLY A 1 368 ? -22.711 -1.594 -23.376 1.00 56.62 368 GLY A O 1
ATOM 2729 N N . GLY A 1 369 ? -24.327 -2.697 -24.443 1.00 46.62 369 GLY A N 1
ATOM 2730 C CA . GLY A 1 369 ? -23.701 -4.031 -24.341 1.00 46.62 369 GLY A CA 1
ATOM 2731 C C . GLY A 1 369 ? -22.342 -4.238 -25.037 1.00 46.62 369 GLY A C 1
ATOM 2732 O O . GLY A 1 369 ? -21.881 -5.373 -25.114 1.00 46.62 369 GLY A O 1
ATOM 2733 N N . THR A 1 370 ? -21.723 -3.181 -25.569 1.00 60.59 370 THR A N 1
ATOM 2734 C CA . THR A 1 370 ? -20.384 -3.176 -26.196 1.00 60.59 370 THR A CA 1
ATOM 2735 C C . THR A 1 370 ? -19.619 -1.881 -25.876 1.00 60.59 370 THR A C 1
ATOM 2737 O O . THR A 1 370 ? -18.873 -1.383 -26.719 1.00 60.59 370 THR A O 1
ATOM 2740 N N . GLN A 1 371 ? -19.878 -1.299 -24.703 1.00 83.62 371 GLN A N 1
ATOM 2741 C CA . GLN A 1 371 ? -19.313 -0.031 -24.239 1.00 83.62 371 GLN A CA 1
ATOM 2742 C C . GLN A 1 371 ? -17.781 -0.091 -24.174 1.00 83.62 371 GLN A C 1
ATOM 2744 O O . GLN A 1 371 ? -17.228 -0.888 -23.412 1.00 83.62 371 GLN A O 1
ATOM 2749 N N . LYS A 1 372 ? -17.094 0.751 -24.955 1.00 89.62 372 LYS A N 1
ATOM 2750 C CA . LYS A 1 372 ? -15.650 0.968 -24.802 1.00 89.62 372 LYS A CA 1
ATOM 2751 C C . LYS A 1 372 ? -15.390 1.937 -23.652 1.00 89.62 372 LYS A C 1
ATOM 2753 O O . LYS A 1 372 ? -16.018 2.991 -23.585 1.00 89.62 372 LYS A O 1
ATOM 2758 N N . THR A 1 373 ? -14.458 1.566 -22.790 1.00 92.62 373 THR A N 1
ATOM 2759 C CA . THR A 1 373 ? -13.900 2.389 -21.710 1.00 92.62 373 THR A CA 1
ATOM 2760 C C . THR A 1 373 ? -12.383 2.465 -21.871 1.00 92.62 373 THR A C 1
ATOM 2762 O O . THR A 1 373 ? -11.798 1.665 -22.613 1.00 92.62 373 THR A O 1
ATOM 2765 N N . GLU A 1 374 ? -11.710 3.359 -21.148 1.00 92.56 374 GLU A N 1
ATOM 2766 C CA . GLU A 1 374 ? -10.248 3.357 -21.058 1.00 92.56 374 GLU A CA 1
ATOM 2767 C C . GLU A 1 374 ? -9.737 1.991 -20.566 1.00 92.56 374 GLU A C 1
ATOM 2769 O O . GLU A 1 374 ? -8.724 1.489 -21.058 1.00 92.56 374 GLU A O 1
ATOM 2774 N N . GLU A 1 375 ? -10.482 1.329 -19.674 1.00 92.44 375 GLU A N 1
ATOM 2775 C CA . GLU A 1 375 ? -10.137 0.008 -19.144 1.00 92.44 375 GLU A CA 1
ATOM 2776 C C . GLU A 1 375 ? -10.126 -1.094 -20.220 1.00 92.44 375 GLU A C 1
ATOM 2778 O O . GLU A 1 375 ? -9.186 -1.888 -20.292 1.00 92.44 375 GLU A O 1
ATOM 2783 N N . ASN A 1 376 ? -11.151 -1.150 -21.077 1.00 93.06 376 ASN A N 1
ATOM 2784 C CA . ASN A 1 376 ? -11.398 -2.318 -21.932 1.00 93.06 376 ASN A CA 1
ATOM 2785 C C . ASN A 1 376 ? -11.057 -2.128 -23.424 1.00 93.06 376 ASN A C 1
ATOM 2787 O O . ASN A 1 376 ? -11.053 -3.108 -24.174 1.00 93.06 376 ASN A O 1
ATOM 2791 N N . ILE A 1 377 ? -10.778 -0.899 -23.882 1.00 93.88 377 ILE A N 1
ATOM 2792 C CA . ILE A 1 377 ? -10.598 -0.629 -25.313 1.00 93.88 377 ILE A CA 1
ATOM 2793 C C . ILE A 1 377 ? -9.352 -1.322 -25.892 1.00 93.88 377 ILE A C 1
ATOM 2795 O O . ILE A 1 377 ? -8.227 -1.157 -25.413 1.00 93.88 377 ILE A O 1
ATOM 2799 N N . VAL A 1 378 ? -9.558 -2.052 -26.991 1.00 96.00 378 VAL A N 1
ATOM 2800 C CA . VAL A 1 378 ? -8.513 -2.658 -27.832 1.00 96.00 378 VAL A CA 1
ATOM 2801 C C . VAL A 1 378 ? -8.489 -1.900 -29.168 1.00 96.00 378 VAL A C 1
ATOM 2803 O O . VAL A 1 378 ? -9.152 -2.317 -30.121 1.00 96.00 378 VAL A O 1
ATOM 2806 N N . PRO A 1 379 ? -7.823 -0.730 -29.249 1.00 95.81 379 PRO A N 1
ATOM 2807 C CA . PRO A 1 379 ? -7.876 0.112 -30.438 1.00 95.81 379 PRO A CA 1
ATOM 2808 C C . PRO A 1 379 ? -7.173 -0.530 -31.641 1.00 95.81 379 PRO A C 1
ATOM 2810 O O . PRO A 1 379 ? -6.160 -1.220 -31.508 1.00 95.81 379 PRO A O 1
ATOM 2813 N N . VAL A 1 380 ? -7.699 -0.247 -32.831 1.00 95.88 380 VAL A N 1
ATOM 2814 C CA . VAL A 1 380 ? -7.082 -0.539 -34.134 1.00 95.88 380 VAL A CA 1
ATOM 2815 C C . VAL A 1 380 ? -7.245 0.678 -35.039 1.00 95.88 380 VAL A C 1
ATOM 2817 O O . VAL A 1 380 ? -8.156 1.479 -34.829 1.00 95.88 380 VAL A O 1
ATOM 2820 N N . GLU A 1 381 ? -6.391 0.823 -36.050 1.00 96.12 381 GLU A N 1
ATOM 2821 C CA . GLU A 1 381 ? -6.498 1.913 -37.028 1.00 96.12 381 GLU A CA 1
ATOM 2822 C C . GLU A 1 381 ? -7.898 1.969 -37.667 1.00 96.12 381 GLU A C 1
ATOM 2824 O O . GLU A 1 381 ? -8.452 0.951 -38.083 1.00 96.12 381 GLU A O 1
ATOM 2829 N N . GLY A 1 382 ? -8.485 3.166 -37.725 1.00 94.19 382 GLY A N 1
ATOM 2830 C CA . GLY A 1 382 ? -9.827 3.385 -38.262 1.00 94.19 382 GLY A CA 1
ATOM 2831 C C . GLY A 1 382 ? -10.977 2.977 -37.331 1.00 94.19 382 GLY A C 1
ATOM 2832 O O . GLY A 1 382 ? -12.136 3.135 -37.717 1.00 94.19 382 GLY A O 1
ATOM 2833 N N . MET A 1 383 ? -10.706 2.477 -36.116 1.00 94.56 383 MET A N 1
ATOM 2834 C CA . MET A 1 383 ? -11.750 2.264 -35.107 1.00 94.56 383 MET A CA 1
ATOM 2835 C C . MET A 1 383 ? -12.446 3.592 -34.783 1.00 94.56 383 MET A C 1
ATOM 2837 O O . MET A 1 383 ? -11.786 4.602 -34.550 1.00 94.56 383 MET A O 1
ATOM 2841 N N . GLN A 1 384 ? -13.778 3.563 -34.721 1.00 92.75 384 GLN A N 1
ATOM 2842 C CA . GLN A 1 384 ? -14.591 4.680 -34.248 1.00 92.75 384 GLN A CA 1
ATOM 2843 C C . GLN A 1 384 ? -14.944 4.508 -32.767 1.00 92.75 384 GLN A C 1
ATOM 2845 O O . GLN A 1 384 ? -15.338 3.417 -32.343 1.00 92.75 384 GLN A O 1
ATOM 2850 N N . VAL A 1 385 ? -14.813 5.593 -32.005 1.00 91.50 385 VAL A N 1
ATOM 2851 C CA . VAL A 1 385 ? -15.102 5.681 -30.569 1.00 91.50 385 VAL A CA 1
ATOM 2852 C C . VAL A 1 385 ? -16.205 6.715 -30.351 1.00 91.50 385 VAL A C 1
ATOM 2854 O O . VAL A 1 385 ? -16.068 7.869 -30.762 1.00 91.50 385 VAL A O 1
ATOM 2857 N N . PHE A 1 386 ? -17.311 6.291 -29.738 1.00 91.31 386 PHE A N 1
ATOM 2858 C CA . PHE A 1 386 ? -18.522 7.096 -29.543 1.00 91.31 386 PHE A CA 1
ATOM 2859 C C . PHE A 1 386 ? -18.621 7.592 -28.094 1.00 91.31 386 PHE A C 1
ATOM 2861 O O . PHE A 1 386 ? -19.480 7.140 -27.335 1.00 91.31 386 PHE A O 1
ATOM 2868 N N . THR A 1 387 ? -17.693 8.466 -27.704 1.00 91.12 387 THR A N 1
ATOM 2869 C CA . THR A 1 387 ? -17.568 8.967 -26.328 1.00 91.12 387 THR A CA 1
ATOM 2870 C C . THR A 1 387 ? -18.832 9.702 -25.876 1.00 91.12 387 THR A C 1
ATOM 2872 O O . THR A 1 387 ? -19.380 10.527 -26.601 1.00 91.12 387 THR A O 1
ATOM 2875 N N . ASP A 1 388 ? -19.291 9.395 -24.666 1.00 91.94 388 ASP A N 1
ATOM 2876 C CA . ASP A 1 388 ? -20.407 10.063 -24.007 1.00 91.94 388 ASP A CA 1
ATOM 2877 C C . ASP A 1 388 ? -19.859 11.071 -22.991 1.00 91.94 388 ASP A C 1
ATOM 2879 O O . ASP A 1 388 ? -19.485 10.719 -21.872 1.00 91.94 388 ASP A O 1
ATOM 2883 N N . TYR A 1 389 ? -19.806 12.341 -23.394 1.00 89.88 389 TYR A N 1
ATOM 2884 C CA . TYR A 1 389 ? -19.300 13.454 -22.579 1.00 89.88 389 TYR A CA 1
ATOM 2885 C C . TYR A 1 389 ? -20.176 13.803 -21.361 1.00 89.88 389 TYR A C 1
ATOM 2887 O O . TYR A 1 389 ? -19.848 14.725 -20.620 1.00 89.88 389 TYR A O 1
ATOM 2895 N N . ALA A 1 390 ? -21.291 13.096 -21.134 1.00 87.88 390 ALA A N 1
ATOM 2896 C CA . ALA A 1 390 ? -22.022 13.160 -19.868 1.00 87.88 390 ALA A CA 1
ATOM 2897 C C . ALA A 1 390 ? -21.498 12.157 -18.817 1.00 87.88 390 ALA A C 1
ATOM 2899 O O . ALA A 1 390 ? -21.914 12.223 -17.660 1.00 87.88 390 ALA A O 1
ATOM 2900 N N . VAL A 1 391 ? -20.623 11.223 -19.214 1.00 88.88 391 VAL A N 1
ATOM 2901 C CA . VAL A 1 391 ? -20.066 10.154 -18.362 1.00 88.88 391 VAL A CA 1
ATOM 2902 C C . VAL A 1 391 ? -18.533 10.166 -18.353 1.00 88.88 391 VAL A C 1
ATOM 2904 O O . VAL A 1 391 ? -17.929 9.901 -17.316 1.00 88.88 391 VAL A O 1
ATOM 2907 N N . ALA A 1 392 ? -17.902 10.469 -19.488 1.00 90.94 392 ALA A N 1
ATOM 2908 C CA . ALA A 1 392 ? -16.456 10.632 -19.594 1.00 90.94 392 ALA A CA 1
ATOM 2909 C C . ALA A 1 392 ? -15.974 11.933 -18.927 1.00 90.94 392 ALA A C 1
ATOM 2911 O O . ALA A 1 392 ? -16.699 12.920 -18.852 1.00 90.94 392 ALA A O 1
ATOM 2912 N N . GLU A 1 393 ? -14.709 11.955 -18.507 1.00 94.06 393 GLU A N 1
ATOM 2913 C CA . GLU A 1 393 ? -14.044 13.151 -17.973 1.00 94.06 393 GLU A CA 1
ATOM 2914 C C . GLU A 1 393 ? -13.690 14.184 -19.063 1.00 94.06 393 GLU A C 1
ATOM 2916 O O . GLU A 1 393 ? -13.460 15.360 -18.780 1.00 94.06 393 GLU A O 1
ATOM 2921 N N . SER A 1 394 ? -13.653 13.769 -20.332 1.00 93.25 394 SER A N 1
ATOM 2922 C CA . SER A 1 394 ? -13.545 14.709 -21.446 1.00 93.25 394 SER A CA 1
ATOM 2923 C C . SER A 1 394 ? -14.852 15.487 -21.616 1.00 93.25 394 SER A C 1
ATOM 2925 O O . SER A 1 394 ? -15.940 14.938 -21.484 1.00 93.25 394 SER A O 1
ATOM 2927 N N . THR A 1 395 ? -14.760 16.777 -21.941 1.00 91.44 395 THR A N 1
ATOM 2928 C CA . THR A 1 395 ? -15.956 17.633 -22.105 1.00 91.44 395 THR A CA 1
ATOM 2929 C C . THR A 1 395 ? -16.460 17.697 -23.548 1.00 91.44 395 THR A C 1
ATOM 2931 O O . THR A 1 395 ? -17.591 18.107 -23.799 1.00 91.44 395 THR A O 1
ATOM 2934 N N . SER A 1 396 ? -15.596 17.358 -24.508 1.00 92.12 396 SER A N 1
ATOM 2935 C CA . SER A 1 396 ? -15.846 17.290 -25.956 1.00 92.12 396 SER A CA 1
ATOM 2936 C C . SER A 1 396 ? -14.589 16.759 -26.669 1.00 92.12 396 SER A C 1
ATOM 2938 O O . SER A 1 396 ? -13.585 16.450 -26.017 1.00 92.12 396 SER A O 1
ATOM 2940 N N . CYS A 1 397 ? -14.604 16.675 -28.002 1.00 92.06 397 CYS A N 1
ATOM 2941 C CA . CYS A 1 397 ? -13.408 16.458 -28.819 1.00 92.06 397 CYS A CA 1
ATOM 2942 C C . CYS A 1 397 ? -13.057 17.650 -29.716 1.00 92.06 397 CYS A C 1
ATOM 2944 O O . CYS A 1 397 ? -13.887 18.499 -30.031 1.00 92.06 397 CYS A O 1
ATOM 2946 N N . GLU A 1 398 ? -11.813 17.654 -30.186 1.00 91.56 398 GLU A N 1
ATOM 2947 C CA . GLU A 1 398 ? -11.317 18.516 -31.250 1.00 91.56 398 GLU A CA 1
ATOM 2948 C C . GLU A 1 398 ? -10.770 17.664 -32.391 1.00 91.56 398 GLU A C 1
ATOM 2950 O O . GLU A 1 398 ? -9.850 16.859 -32.232 1.00 91.56 398 GLU A O 1
ATOM 2955 N N . LYS A 1 399 ? -11.351 17.854 -33.578 1.00 86.62 399 LYS A N 1
ATOM 2956 C CA . LYS A 1 399 ? -11.016 17.085 -34.785 1.00 86.62 399 LYS A CA 1
ATOM 2957 C C . LYS A 1 399 ? -9.576 17.329 -35.255 1.00 86.62 399 LYS A C 1
ATOM 2959 O O . LYS A 1 399 ? -8.947 16.440 -35.825 1.00 86.62 399 LYS A O 1
ATOM 2964 N N . GLY A 1 400 ? -9.099 18.562 -35.102 1.00 84.94 400 GLY A N 1
ATOM 2965 C CA . GLY A 1 400 ? -7.848 19.009 -35.699 1.00 84.94 400 GLY A CA 1
ATOM 2966 C C . GLY A 1 400 ? -7.828 18.982 -37.237 1.00 84.94 400 GLY A C 1
ATOM 2967 O O . GLY A 1 400 ? -8.861 18.967 -37.917 1.00 84.94 400 GLY A O 1
ATOM 2968 N N . THR A 1 401 ? -6.616 19.002 -37.790 1.00 89.00 401 THR A N 1
ATOM 2969 C CA . THR A 1 401 ? -6.297 19.101 -39.224 1.00 89.00 401 THR A CA 1
ATOM 2970 C C . THR A 1 401 ? -5.888 17.772 -39.869 1.00 89.00 401 THR A C 1
ATOM 2972 O O . THR A 1 401 ? -5.811 17.703 -41.099 1.00 89.00 401 THR A O 1
ATOM 2975 N N . ALA A 1 402 ? -5.670 16.718 -39.075 1.00 89.06 402 ALA A N 1
ATOM 2976 C CA . ALA A 1 402 ? -5.228 15.406 -39.541 1.00 89.06 402 ALA A CA 1
ATOM 2977 C C . ALA A 1 402 ? -6.174 14.805 -40.599 1.00 89.06 402 ALA A C 1
ATOM 2979 O O . ALA A 1 402 ? -7.404 14.805 -40.466 1.00 89.06 402 ALA A O 1
ATOM 2980 N N . ALA A 1 403 ? -5.597 14.243 -41.663 1.00 87.19 403 ALA A N 1
ATOM 2981 C CA . ALA A 1 403 ? -6.365 13.578 -42.708 1.00 87.19 403 ALA A CA 1
ATOM 2982 C C . ALA A 1 403 ? -7.037 12.307 -42.159 1.00 87.19 403 ALA A C 1
ATOM 2984 O O . ALA A 1 403 ? -6.372 11.429 -41.621 1.00 87.19 403 ALA A O 1
ATOM 2985 N N . GLY A 1 404 ? -8.360 12.206 -42.309 1.00 85.62 404 GLY A N 1
ATOM 2986 C CA . GLY A 1 404 ? -9.144 11.083 -41.782 1.00 85.62 404 GLY A CA 1
ATOM 2987 C C . GLY A 1 404 ? -9.580 11.227 -40.319 1.00 85.62 404 GLY A C 1
ATOM 2988 O O . GLY A 1 404 ? -10.420 10.446 -39.885 1.00 85.62 404 GLY A O 1
ATOM 2989 N N . ALA A 1 405 ? -9.103 12.241 -39.586 1.00 89.62 405 ALA A N 1
ATOM 2990 C CA . ALA A 1 405 ? -9.621 12.533 -38.253 1.00 89.62 405 ALA A CA 1
ATOM 2991 C C . ALA A 1 405 ? -11.106 12.914 -38.301 1.00 89.62 405 ALA A C 1
ATOM 2993 O O . ALA A 1 405 ? -11.567 13.650 -39.184 1.00 89.62 405 ALA A O 1
ATOM 2994 N N . THR A 1 406 ? -11.843 12.450 -37.301 1.00 91.88 406 THR A N 1
ATOM 2995 C CA . THR A 1 406 ? -13.231 12.820 -37.019 1.00 91.88 406 THR A CA 1
ATOM 2996 C C . THR A 1 406 ? -13.351 13.144 -35.538 1.00 91.88 406 THR A C 1
ATOM 2998 O O . THR A 1 406 ? -12.531 12.700 -34.745 1.00 91.88 406 THR A O 1
ATOM 3001 N N . CYS A 1 407 ? -14.364 13.921 -35.186 1.00 88.38 407 CYS A N 1
ATOM 3002 C CA . CYS A 1 407 ? -14.807 14.170 -33.821 1.00 88.38 407 CYS A CA 1
ATOM 3003 C C . CYS A 1 407 ? -16.314 13.870 -33.833 1.00 88.38 407 CYS A C 1
ATOM 3005 O O . CYS A 1 407 ? -16.984 14.247 -34.799 1.00 88.38 407 CYS A O 1
ATOM 3007 N N . ASP A 1 408 ? -16.787 13.103 -32.851 1.00 84.19 408 ASP A N 1
ATOM 3008 C CA . ASP A 1 408 ? -18.118 12.480 -32.771 1.00 84.19 408 ASP A CA 1
ATOM 3009 C C . ASP A 1 408 ? -18.571 11.675 -34.012 1.00 84.19 408 ASP A C 1
ATOM 3011 O O . ASP A 1 408 ? -19.363 12.150 -34.834 1.00 84.19 408 ASP A O 1
ATOM 3015 N N . PRO A 1 409 ? -18.124 10.407 -34.155 1.00 90.00 409 PRO A N 1
ATOM 3016 C CA . PRO A 1 409 ? -17.168 9.696 -33.295 1.00 90.00 409 PRO A CA 1
ATOM 3017 C C . PRO A 1 409 ? -15.724 10.158 -33.515 1.00 90.00 409 PRO A C 1
ATOM 3019 O O . PRO A 1 409 ? -15.374 10.657 -34.587 1.00 90.00 409 PRO A O 1
ATOM 3022 N N . LEU A 1 410 ? -14.854 9.907 -32.541 1.00 91.62 410 LEU A N 1
ATOM 3023 C CA . LEU A 1 410 ? -13.405 9.979 -32.737 1.00 91.62 410 LEU A CA 1
ATOM 3024 C C . LEU A 1 410 ? -12.922 8.781 -33.563 1.00 91.62 410 LEU A C 1
ATOM 3026 O O . LEU A 1 410 ? -13.378 7.659 -33.350 1.00 91.62 410 LEU A O 1
ATOM 3030 N N . THR A 1 411 ? -11.992 9.007 -34.494 1.00 93.56 411 THR A N 1
ATOM 3031 C CA . THR A 1 411 ? -11.348 7.935 -35.275 1.00 93.56 411 THR A CA 1
ATOM 3032 C C . THR A 1 411 ? -9.927 7.704 -34.771 1.00 93.56 411 THR A C 1
ATOM 3034 O O . THR A 1 411 ? -9.140 8.644 -34.698 1.00 93.56 411 THR A O 1
ATOM 3037 N N . VAL A 1 412 ? -9.586 6.451 -34.467 1.00 95.81 412 VAL A N 1
ATOM 3038 C CA . VAL A 1 412 ? -8.226 6.038 -34.090 1.00 95.81 412 VAL A CA 1
ATOM 3039 C C . VAL A 1 412 ? -7.298 6.133 -35.304 1.00 95.81 412 VAL A C 1
ATOM 3041 O O . VAL A 1 412 ? -7.542 5.484 -36.325 1.00 95.81 412 VAL A O 1
ATOM 3044 N N . LEU A 1 413 ? -6.214 6.904 -35.194 1.00 95.56 413 LEU A N 1
ATOM 3045 C CA . LEU A 1 413 ? -5.245 7.114 -36.278 1.00 95.56 413 LEU A CA 1
ATOM 3046 C C . LEU A 1 413 ? -3.934 6.378 -36.015 1.00 95.56 413 LEU A C 1
ATOM 3048 O O . LEU A 1 413 ? -3.432 6.384 -34.899 1.00 95.56 413 LEU A O 1
ATOM 3052 N N . ALA A 1 414 ? -3.333 5.792 -37.045 1.00 95.69 414 ALA A N 1
ATOM 3053 C CA . ALA A 1 414 ? -2.016 5.179 -36.942 1.00 95.69 414 ALA A CA 1
ATOM 3054 C C . ALA A 1 414 ? -0.916 6.183 -37.329 1.00 95.69 414 ALA A C 1
ATOM 3056 O O . ALA A 1 414 ? -0.990 6.806 -38.386 1.00 95.69 414 ALA A O 1
ATOM 3057 N N . THR A 1 415 ? 0.136 6.302 -36.517 1.00 93.75 415 THR A N 1
ATOM 3058 C CA . THR A 1 415 ? 1.307 7.146 -36.810 1.00 93.75 415 THR A CA 1
ATOM 3059 C C . THR A 1 415 ? 2.621 6.368 -36.694 1.00 93.75 415 THR A C 1
ATOM 3061 O O . THR A 1 415 ? 2.680 5.311 -36.061 1.00 93.75 415 THR A O 1
ATOM 3064 N N . TYR A 1 416 ? 3.664 6.890 -37.338 1.00 94.38 416 TYR A N 1
ATOM 3065 C CA . TYR A 1 416 ? 5.041 6.409 -37.245 1.00 94.38 416 TYR A CA 1
ATOM 3066 C C . TYR A 1 416 ? 5.982 7.598 -37.028 1.00 94.38 416 TYR A C 1
ATOM 3068 O O . TYR A 1 416 ? 5.988 8.530 -37.834 1.00 94.38 416 TYR A O 1
ATOM 3076 N N . THR A 1 417 ? 6.786 7.558 -35.967 1.00 89.00 417 THR A N 1
ATOM 3077 C CA . THR A 1 417 ? 7.713 8.631 -35.581 1.00 89.00 417 THR A CA 1
ATOM 3078 C C . THR A 1 417 ? 9.134 8.081 -35.484 1.00 89.00 417 THR A C 1
ATOM 3080 O O . THR A 1 417 ? 9.458 7.315 -34.585 1.00 89.00 417 THR A O 1
ATOM 3083 N N . GLY A 1 418 ? 10.001 8.430 -36.441 1.00 84.25 418 GLY A N 1
ATOM 3084 C CA . GLY A 1 418 ? 11.330 7.807 -36.581 1.00 84.25 418 GLY A CA 1
ATOM 3085 C C . GLY A 1 418 ? 12.310 8.073 -35.428 1.00 84.25 418 GLY A C 1
ATOM 3086 O O . GLY A 1 418 ? 13.265 7.320 -35.255 1.00 84.25 418 GLY A O 1
ATOM 3087 N N . ASP A 1 419 ? 12.065 9.116 -34.635 1.00 82.75 419 ASP A N 1
ATOM 3088 C CA . ASP A 1 419 ? 12.777 9.470 -33.401 1.00 82.75 419 ASP A CA 1
ATOM 3089 C C . ASP A 1 419 ? 11.990 9.104 -32.122 1.00 82.75 419 ASP A C 1
ATOM 3091 O O . ASP A 1 419 ? 12.507 9.243 -31.015 1.00 82.75 419 ASP A O 1
ATOM 3095 N N . GLY A 1 420 ? 10.749 8.625 -32.267 1.00 91.25 420 GLY A N 1
ATOM 3096 C CA . GLY A 1 420 ? 9.818 8.325 -31.179 1.00 91.25 420 GLY A CA 1
ATOM 3097 C C . GLY A 1 420 ? 9.087 9.527 -30.564 1.00 91.25 420 GLY A C 1
ATOM 3098 O O . GLY A 1 420 ? 8.324 9.334 -29.617 1.00 91.25 420 GLY A O 1
ATOM 3099 N N . ARG A 1 421 ? 9.262 10.751 -31.088 1.00 94.75 421 ARG A N 1
ATOM 3100 C CA . ARG A 1 421 ? 8.517 11.944 -30.647 1.00 94.75 421 ARG A CA 1
ATOM 3101 C C . ARG A 1 421 ? 7.205 12.063 -31.421 1.00 94.75 421 ARG A C 1
ATOM 3103 O O . ARG A 1 421 ? 7.208 12.249 -32.635 1.00 94.75 421 ARG A O 1
ATOM 3110 N N . VAL A 1 422 ? 6.070 12.007 -30.729 1.00 96.19 422 VAL A N 1
ATOM 3111 C CA . VAL A 1 422 ? 4.754 12.325 -31.302 1.00 96.19 422 VAL A CA 1
ATOM 3112 C C . VAL A 1 422 ? 4.473 13.809 -31.095 1.00 96.19 422 VAL A C 1
ATOM 3114 O O . VAL A 1 422 ? 4.153 14.222 -29.987 1.00 96.19 422 VAL A O 1
ATOM 3117 N N . ASN A 1 423 ? 4.573 14.600 -32.166 1.00 95.06 423 ASN A N 1
ATOM 3118 C CA . ASN A 1 423 ? 4.183 16.011 -32.166 1.00 95.06 423 ASN A CA 1
ATOM 3119 C C . ASN A 1 423 ? 2.721 16.156 -32.611 1.00 95.06 423 ASN A C 1
ATOM 3121 O O . ASN A 1 423 ? 2.412 16.121 -33.806 1.00 95.06 423 ASN A O 1
ATOM 3125 N N . PHE A 1 424 ? 1.816 16.303 -31.647 1.00 94.56 424 PHE A N 1
ATOM 3126 C CA . PHE A 1 424 ? 0.382 16.425 -31.891 1.00 94.56 424 PHE A CA 1
ATOM 3127 C C . PHE A 1 424 ? 0.042 17.727 -32.623 1.00 94.56 424 PHE A C 1
ATOM 3129 O O . PHE A 1 424 ? -0.748 17.673 -33.566 1.00 94.56 424 PHE A O 1
ATOM 3136 N N . SER A 1 425 ? 0.704 18.850 -32.314 1.00 92.25 425 SER A N 1
ATOM 3137 C CA . SER A 1 425 ? 0.494 20.135 -33.010 1.00 92.25 425 SER A CA 1
ATOM 3138 C C . SER A 1 425 ? 0.750 20.044 -34.526 1.00 92.25 425 SER A C 1
ATOM 3140 O O . SER A 1 425 ? 0.073 20.699 -35.315 1.00 92.25 425 SER A O 1
ATOM 3142 N N . SER A 1 426 ? 1.688 19.201 -34.973 1.00 91.75 426 SER A N 1
ATOM 3143 C CA . SER A 1 426 ? 1.971 18.965 -36.400 1.00 91.75 426 SER A CA 1
ATOM 3144 C C . SER A 1 426 ? 0.988 17.996 -37.057 1.00 91.75 426 SER A C 1
ATOM 3146 O O . SER A 1 426 ? 0.763 18.081 -38.264 1.00 91.75 426 SER A O 1
ATOM 3148 N N . ILE A 1 427 ? 0.416 17.065 -36.287 1.00 91.62 427 ILE A N 1
ATOM 3149 C CA . ILE A 1 427 ? -0.533 16.056 -36.781 1.00 91.62 427 ILE A CA 1
ATOM 3150 C C . ILE A 1 427 ? -1.947 16.647 -36.854 1.00 91.62 427 ILE A C 1
ATOM 3152 O O . ILE A 1 427 ? -2.598 16.564 -37.893 1.00 91.62 427 ILE A O 1
ATOM 3156 N N . PHE A 1 428 ? -2.412 17.251 -35.760 1.00 91.88 428 PHE A N 1
ATOM 3157 C CA . PHE A 1 428 ? -3.775 17.746 -35.566 1.00 91.88 428 PHE A CA 1
ATOM 3158 C C . PHE A 1 428 ? -3.898 19.276 -35.636 1.00 91.88 428 PHE A C 1
ATOM 3160 O O . PHE A 1 428 ? -5.016 19.788 -35.662 1.00 91.88 428 PHE A O 1
ATOM 3167 N N . GLY A 1 429 ? -2.797 20.016 -35.736 1.00 89.38 429 GLY A N 1
ATOM 3168 C CA . GLY A 1 429 ? -2.815 21.473 -35.639 1.00 89.38 429 GLY A CA 1
ATOM 3169 C C . GLY A 1 429 ? -2.705 21.954 -34.193 1.00 89.38 429 GLY A C 1
ATOM 3170 O O . GLY A 1 429 ? -3.038 21.241 -33.251 1.00 89.38 429 GLY A O 1
ATOM 3171 N N . ASP A 1 430 ? -2.220 23.181 -34.053 1.00 89.19 430 ASP A N 1
ATOM 3172 C CA . ASP A 1 430 ? -1.949 23.837 -32.778 1.00 89.19 430 ASP A CA 1
ATOM 3173 C C . ASP A 1 430 ? -3.248 24.287 -32.083 1.00 89.19 430 ASP A C 1
ATOM 3175 O O . ASP A 1 430 ? -4.032 25.043 -32.672 1.00 89.19 430 ASP A O 1
ATOM 3179 N N . GLN A 1 431 ? -3.511 23.772 -30.877 1.00 86.12 431 GLN A N 1
ATOM 3180 C CA . GLN A 1 431 ? -4.705 24.039 -30.068 1.00 86.12 431 GLN A CA 1
ATOM 3181 C C . GLN A 1 431 ? -4.461 23.725 -28.587 1.00 86.12 431 GLN A C 1
ATOM 3183 O O . GLN A 1 431 ? -3.783 22.749 -28.281 1.00 86.12 431 GLN A O 1
ATOM 3188 N N . ASN A 1 432 ? -5.129 24.491 -27.716 1.00 90.19 432 ASN A N 1
ATOM 3189 C CA . ASN A 1 432 ? -4.967 24.431 -26.264 1.00 90.19 432 ASN A CA 1
ATOM 3190 C C . ASN A 1 432 ? -6.072 23.639 -25.533 1.00 90.19 432 ASN A C 1
ATOM 3192 O O . ASN A 1 432 ? -7.220 23.559 -26.005 1.00 90.19 432 ASN A O 1
ATOM 3196 N N . ASP A 1 433 ? -5.731 23.203 -24.317 1.00 91.12 433 ASP A N 1
ATOM 3197 C CA . ASP A 1 433 ? -6.582 22.557 -23.306 1.00 91.12 433 ASP A CA 1
ATOM 3198 C C . ASP A 1 433 ? -7.064 21.174 -23.761 1.00 91.12 433 ASP A C 1
ATOM 3200 O O . ASP A 1 433 ? -8.264 20.855 -23.784 1.00 91.12 433 ASP A O 1
ATOM 3204 N N . LEU A 1 434 ? -6.095 20.350 -24.171 1.00 94.12 434 LEU A N 1
ATOM 3205 C CA . LEU A 1 434 ? -6.320 19.063 -24.822 1.00 94.12 434 LEU A CA 1
ATOM 3206 C C . LEU A 1 434 ? -5.662 17.876 -24.109 1.00 94.12 434 LEU A C 1
ATOM 3208 O O . LEU A 1 434 ? -4.738 18.003 -23.311 1.00 94.12 434 LEU A O 1
ATOM 3212 N N . MET A 1 435 ? -6.162 16.681 -24.423 1.00 95.12 435 MET A N 1
ATOM 3213 C CA . MET A 1 435 ? -5.556 15.404 -24.066 1.00 95.12 435 MET A CA 1
ATOM 3214 C C . MET A 1 435 ? -5.652 14.419 -25.234 1.00 95.12 435 MET A C 1
ATOM 3216 O O . MET A 1 435 ? -6.665 14.359 -25.939 1.00 95.12 435 MET A O 1
ATOM 3220 N N . ALA A 1 436 ? -4.602 13.630 -25.443 1.00 95.94 436 ALA A N 1
ATOM 3221 C CA . ALA A 1 436 ? -4.558 12.579 -26.449 1.00 95.94 436 ALA A CA 1
ATOM 3222 C C . ALA A 1 436 ? -3.956 11.286 -25.883 1.00 95.94 436 ALA A C 1
ATOM 3224 O O . ALA A 1 436 ? -2.969 11.297 -25.143 1.00 95.94 436 ALA A O 1
ATOM 3225 N N . TYR A 1 437 ? -4.536 10.156 -26.281 1.00 97.38 437 TYR A N 1
ATOM 3226 C CA . TYR A 1 437 ? -3.987 8.834 -26.010 1.00 97.38 437 TYR A CA 1
ATOM 3227 C C . TYR A 1 437 ? -2.984 8.438 -27.094 1.00 97.38 437 TYR A C 1
ATOM 3229 O O . TYR A 1 437 ? -3.270 8.575 -28.285 1.00 97.38 437 TYR A O 1
ATOM 3237 N N . MET A 1 438 ? -1.867 7.847 -26.681 1.00 97.94 438 MET A N 1
ATOM 3238 C CA . MET A 1 438 ? -0.946 7.076 -27.515 1.00 97.94 438 MET A CA 1
ATOM 3239 C C . MET A 1 438 ? -1.038 5.614 -27.070 1.00 97.94 438 MET A C 1
ATOM 3241 O O . MET A 1 438 ? -0.746 5.308 -25.918 1.00 97.94 438 MET A O 1
ATOM 3245 N N . VAL A 1 439 ? -1.455 4.703 -27.948 1.00 98.38 439 VAL A N 1
ATOM 3246 C CA . VAL A 1 439 ? -1.621 3.275 -27.630 1.00 98.38 439 VAL A CA 1
ATOM 3247 C C . VAL A 1 439 ? -0.794 2.409 -28.571 1.00 98.38 439 VAL A C 1
ATOM 3249 O O . VAL A 1 439 ? -0.793 2.617 -29.782 1.00 98.38 439 VAL A O 1
ATOM 3252 N N . ALA A 1 440 ? -0.103 1.418 -28.024 1.00 98.25 440 ALA A N 1
ATOM 3253 C CA . ALA A 1 440 ? 0.638 0.417 -28.777 1.00 98.25 440 ALA A CA 1
ATOM 3254 C C . ALA A 1 440 ? 0.560 -0.947 -28.076 1.00 98.25 440 ALA A C 1
ATOM 3256 O O . ALA A 1 440 ? 0.242 -1.038 -26.892 1.00 98.25 440 ALA A O 1
ATOM 3257 N N . TYR A 1 441 ? 0.863 -2.019 -28.800 1.00 98.50 441 TYR A N 1
ATOM 3258 C CA . TYR A 1 441 ? 0.912 -3.374 -28.256 1.00 98.50 441 TYR A CA 1
ATOM 3259 C C . TYR A 1 441 ? 2.368 -3.800 -28.131 1.00 98.50 441 TYR A C 1
ATOM 3261 O O . TYR A 1 441 ? 3.021 -4.052 -29.144 1.00 98.50 441 TYR A O 1
ATOM 3269 N N . VAL A 1 442 ? 2.877 -3.850 -26.901 1.00 98.19 442 VAL A N 1
ATOM 3270 C CA . VAL A 1 442 ? 4.230 -4.331 -26.601 1.00 98.19 442 VAL A CA 1
ATOM 3271 C C . VAL A 1 442 ? 4.171 -5.824 -26.317 1.00 98.19 442 VAL A C 1
ATOM 3273 O O . VAL A 1 442 ? 3.323 -6.283 -25.561 1.00 98.19 442 VAL A O 1
ATOM 3276 N N . THR A 1 443 ? 5.047 -6.596 -26.947 1.00 97.81 443 THR A N 1
ATOM 3277 C CA . THR A 1 443 ? 5.182 -8.036 -26.726 1.00 97.81 443 THR A CA 1
ATOM 3278 C C . THR A 1 443 ? 6.554 -8.327 -26.154 1.00 97.81 443 THR A C 1
ATOM 3280 O O . THR A 1 443 ? 7.566 -8.026 -26.787 1.00 97.81 443 THR A O 1
ATOM 3283 N N . ASN A 1 444 ? 6.575 -8.917 -24.964 1.00 97.38 444 ASN A N 1
ATOM 3284 C CA . ASN A 1 444 ? 7.740 -9.579 -24.408 1.00 97.38 444 ASN A CA 1
ATOM 3285 C C . ASN A 1 444 ? 7.842 -10.974 -25.033 1.00 97.38 444 ASN A C 1
ATOM 3287 O O . ASN A 1 444 ? 6.940 -11.800 -24.883 1.00 97.38 444 ASN A O 1
ATOM 3291 N N . ASN A 1 445 ? 8.934 -11.211 -25.758 1.00 95.94 445 ASN A N 1
ATOM 3292 C CA . ASN A 1 445 ? 9.188 -12.455 -26.486 1.00 95.94 445 ASN A CA 1
ATOM 3293 C C . ASN A 1 445 ? 10.006 -13.469 -25.661 1.00 95.94 445 ASN A C 1
ATOM 3295 O O . ASN A 1 445 ? 10.536 -14.427 -26.223 1.00 95.94 445 ASN A O 1
ATOM 3299 N N . THR A 1 446 ? 10.154 -13.243 -24.352 1.00 95.25 446 THR A N 1
ATOM 3300 C CA . THR A 1 446 ? 10.894 -14.107 -23.423 1.00 95.25 446 THR A CA 1
ATOM 3301 C C . THR A 1 446 ? 9.950 -14.807 -22.442 1.00 95.25 446 THR A C 1
ATOM 3303 O O . THR A 1 446 ? 8.837 -14.347 -22.198 1.00 95.25 446 THR A O 1
ATOM 3306 N N . ASP A 1 447 ? 10.411 -15.908 -21.844 1.00 96.00 447 ASP A N 1
ATOM 3307 C CA . ASP A 1 447 ? 9.652 -16.680 -20.846 1.00 96.00 447 ASP A CA 1
ATOM 3308 C C . ASP A 1 447 ? 9.720 -16.073 -19.420 1.00 96.00 447 ASP A C 1
ATOM 3310 O O . ASP A 1 447 ? 9.320 -16.722 -18.453 1.00 96.00 447 ASP A O 1
ATOM 3314 N N . ALA A 1 448 ? 10.257 -14.856 -19.264 1.00 95.12 448 ALA A N 1
ATOM 3315 C CA . ALA A 1 448 ? 10.470 -14.185 -17.979 1.00 95.12 448 ALA A CA 1
ATOM 3316 C C . ALA A 1 448 ? 10.045 -12.706 -18.021 1.00 95.12 448 ALA A C 1
ATOM 3318 O O . ALA A 1 448 ? 9.908 -12.115 -19.090 1.00 95.12 448 ALA A O 1
ATOM 3319 N N . ASP A 1 449 ? 9.858 -12.094 -16.851 1.00 95.69 449 ASP A N 1
ATOM 3320 C CA . ASP A 1 449 ? 9.591 -10.658 -16.729 1.00 95.69 449 ASP A CA 1
ATOM 3321 C C . ASP A 1 449 ? 10.757 -9.830 -17.295 1.00 95.69 449 ASP A C 1
ATOM 3323 O O . ASP A 1 449 ? 11.904 -9.977 -16.867 1.00 95.69 449 ASP A O 1
ATOM 3327 N N . VAL A 1 450 ? 10.464 -8.909 -18.217 1.00 96.06 450 VAL A N 1
ATOM 3328 C CA . VAL A 1 450 ? 11.447 -7.942 -18.725 1.00 96.06 450 VAL A CA 1
ATOM 3329 C C . VAL A 1 450 ? 11.323 -6.652 -17.922 1.00 96.06 450 VAL A C 1
ATOM 3331 O O . VAL A 1 450 ? 10.312 -5.950 -17.994 1.00 96.06 450 VAL A O 1
ATOM 3334 N N . VAL A 1 451 ? 12.362 -6.336 -17.149 1.00 96.06 451 VAL A N 1
ATOM 3335 C CA . VAL A 1 451 ? 12.435 -5.110 -16.346 1.00 96.06 451 VAL A CA 1
ATOM 3336 C C . VAL A 1 451 ? 13.074 -4.001 -17.178 1.00 96.06 451 VAL A C 1
ATOM 3338 O O . VAL A 1 451 ? 14.215 -4.116 -17.622 1.00 96.06 451 VAL A O 1
ATOM 3341 N N . VAL A 1 452 ? 12.345 -2.906 -17.378 1.00 95.94 452 VAL A N 1
ATOM 3342 C CA . VAL A 1 452 ? 12.774 -1.757 -18.180 1.00 95.94 452 VAL A CA 1
ATOM 3343 C C . VAL A 1 452 ? 12.860 -0.486 -17.338 1.00 95.94 452 VAL A C 1
ATOM 3345 O O . VAL A 1 452 ? 12.118 -0.288 -16.375 1.00 95.94 452 VAL A O 1
ATOM 3348 N N . GLN A 1 453 ? 13.743 0.429 -17.726 1.00 95.31 453 GLN A N 1
ATOM 3349 C CA . GLN A 1 453 ? 13.548 1.842 -17.445 1.00 95.31 453 GLN A CA 1
ATOM 3350 C C . GLN A 1 453 ? 12.495 2.371 -18.425 1.00 95.31 453 GLN A C 1
ATOM 3352 O O . GLN A 1 453 ? 12.777 2.538 -19.615 1.00 95.31 453 GLN A O 1
ATOM 3357 N N . LEU A 1 454 ? 11.297 2.658 -17.913 1.00 97.25 454 LEU A N 1
ATOM 3358 C CA . LEU A 1 454 ? 10.331 3.496 -18.611 1.00 97.25 454 LEU A CA 1
ATOM 3359 C C . LEU A 1 454 ? 10.889 4.920 -18.616 1.00 97.25 454 LEU A C 1
ATOM 3361 O O . LEU A 1 454 ? 11.144 5.480 -17.550 1.00 97.25 454 LEU A O 1
ATOM 3365 N N . GLY A 1 455 ? 11.095 5.494 -19.795 1.00 96.19 455 GLY A N 1
ATOM 3366 C CA . GLY A 1 455 ? 11.381 6.915 -19.963 1.00 96.19 455 GLY A CA 1
ATOM 3367 C C . GLY A 1 455 ? 10.221 7.617 -20.651 1.00 96.19 455 GLY A C 1
ATOM 3368 O O . GLY A 1 455 ? 9.659 7.081 -21.601 1.00 96.19 455 GLY A O 1
ATOM 3369 N N . THR A 1 456 ? 9.866 8.807 -20.190 1.00 97.12 456 THR A N 1
ATOM 3370 C CA . THR A 1 456 ? 8.763 9.606 -20.734 1.00 97.12 456 THR A CA 1
ATOM 3371 C C . THR A 1 456 ? 9.189 11.046 -20.975 1.00 97.12 456 THR A C 1
ATOM 3373 O O . THR A 1 456 ? 10.183 11.526 -20.428 1.00 97.12 456 THR A O 1
ATOM 3376 N N . GLY A 1 457 ? 8.451 11.726 -21.844 1.00 95.25 457 GLY A N 1
ATOM 3377 C CA . GLY A 1 457 ? 8.533 13.167 -22.032 1.00 95.25 457 GLY A CA 1
ATOM 3378 C C . GLY A 1 457 ? 7.217 13.696 -22.581 1.00 95.25 457 GLY A C 1
ATOM 3379 O O . GLY A 1 457 ? 6.549 13.002 -23.353 1.00 95.25 457 GLY A O 1
ATOM 3380 N N . SER A 1 458 ? 6.866 14.914 -22.191 1.00 94.00 458 SER A N 1
ATOM 3381 C CA . SER A 1 458 ? 5.658 15.615 -22.626 1.00 94.00 458 SER A CA 1
ATOM 3382 C C . SER A 1 458 ? 5.902 17.113 -22.714 1.00 94.00 458 SER A C 1
ATOM 3384 O O . SER A 1 458 ? 6.679 17.660 -21.932 1.00 94.00 458 SER A O 1
ATOM 3386 N N . ASP A 1 459 ? 5.248 17.759 -23.678 1.00 87.06 459 ASP A N 1
ATOM 3387 C CA . ASP A 1 459 ? 4.879 19.161 -23.507 1.00 87.06 459 ASP A CA 1
ATOM 3388 C C . ASP A 1 459 ? 3.665 19.144 -22.578 1.00 87.06 459 ASP A C 1
ATOM 3390 O O . ASP A 1 459 ? 2.676 18.473 -22.871 1.00 87.06 459 ASP A O 1
ATOM 3394 N N . ASP A 1 460 ? 3.831 19.748 -21.410 1.00 89.94 460 ASP A N 1
ATOM 3395 C CA . ASP A 1 460 ? 3.024 19.577 -20.208 1.00 89.94 460 ASP A CA 1
ATOM 3396 C C . ASP A 1 460 ? 3.054 18.148 -19.619 1.00 89.94 460 ASP A C 1
ATOM 3398 O O . ASP A 1 460 ? 4.129 17.651 -19.263 1.00 89.94 460 ASP A O 1
ATOM 3402 N N . SER A 1 461 ? 1.908 17.488 -19.425 1.00 95.56 461 SER A N 1
ATOM 3403 C CA . SER A 1 461 ? 1.766 16.381 -18.457 1.00 95.56 461 SER A CA 1
ATOM 3404 C C . SER A 1 461 ? 1.530 15.011 -19.113 1.00 95.56 461 SER A C 1
ATOM 3406 O O . SER A 1 461 ? 0.858 14.909 -20.138 1.00 95.56 461 SER A O 1
ATOM 3408 N N . ILE A 1 462 ? 2.024 13.921 -18.505 1.00 97.44 462 ILE A N 1
ATOM 3409 C CA . ILE A 1 462 ? 1.905 12.555 -19.060 1.00 97.44 462 ILE A CA 1
ATOM 3410 C C . ILE A 1 462 ? 1.618 11.473 -18.013 1.00 97.44 462 ILE A C 1
ATOM 3412 O O . ILE A 1 462 ? 2.232 11.435 -16.950 1.00 97.44 462 ILE A O 1
ATOM 3416 N N . ALA A 1 463 ? 0.714 10.543 -18.326 1.00 97.69 463 ALA A N 1
ATOM 3417 C CA . ALA A 1 463 ? 0.522 9.304 -17.567 1.00 97.69 463 ALA A CA 1
ATOM 3418 C C . ALA A 1 463 ? 0.691 8.076 -18.467 1.00 97.69 463 ALA A C 1
ATOM 3420 O O . ALA A 1 463 ? 0.232 8.088 -19.604 1.00 97.69 463 ALA A O 1
ATOM 3421 N N . VAL A 1 464 ? 1.321 7.011 -17.965 1.00 98.19 464 VAL A N 1
ATOM 3422 C CA . VAL A 1 464 ? 1.563 5.762 -18.704 1.00 98.19 464 VAL A CA 1
ATOM 3423 C C . VAL A 1 464 ? 1.023 4.562 -17.932 1.00 98.19 464 VAL A C 1
ATOM 3425 O O . VAL A 1 464 ? 1.327 4.361 -16.752 1.00 98.19 464 VAL A O 1
ATOM 3428 N N . LYS A 1 465 ? 0.241 3.746 -18.639 1.00 96.75 465 LYS A N 1
ATOM 3429 C CA . LYS A 1 465 ? -0.335 2.480 -18.197 1.00 96.75 465 LYS A CA 1
ATOM 3430 C C . LYS A 1 465 ? 0.219 1.321 -19.031 1.00 96.75 465 LYS A C 1
ATOM 3432 O O . LYS A 1 465 ? 0.400 1.456 -20.242 1.00 96.75 465 LYS A O 1
ATOM 3437 N N . LEU A 1 466 ? 0.435 0.178 -18.385 1.00 97.44 466 LEU A N 1
ATOM 3438 C CA . LEU A 1 466 ? 0.562 -1.119 -19.051 1.00 97.44 466 LEU A CA 1
ATOM 3439 C C . LEU A 1 466 ? -0.690 -1.918 -18.694 1.00 97.44 466 LEU A C 1
ATOM 3441 O O . LEU A 1 466 ? -0.997 -2.092 -17.514 1.00 97.44 466 LEU A O 1
ATOM 3445 N N . ASP A 1 467 ? -1.440 -2.319 -19.713 1.00 96.31 467 ASP A N 1
ATOM 3446 C CA . ASP A 1 467 ? -2.816 -2.798 -19.613 1.00 96.31 467 ASP A CA 1
ATOM 3447 C C . ASP A 1 467 ? -3.704 -1.823 -18.833 1.00 96.31 467 ASP A C 1
ATOM 3449 O O . ASP A 1 467 ? -4.133 -0.814 -19.399 1.00 96.31 467 ASP A O 1
ATOM 3453 N N . ASN A 1 468 ? -3.946 -2.100 -17.551 1.00 93.81 468 ASN A N 1
ATOM 3454 C CA . ASN A 1 468 ? -4.742 -1.279 -16.638 1.00 93.81 468 ASN A CA 1
ATOM 3455 C C . ASN A 1 468 ? -3.989 -0.858 -15.364 1.00 93.81 468 ASN A C 1
ATOM 3457 O O . ASN A 1 468 ? -4.586 -0.316 -14.438 1.00 93.81 468 ASN A O 1
ATOM 3461 N N . ILE A 1 469 ? -2.667 -1.051 -15.331 1.00 93.44 469 ILE A N 1
ATOM 3462 C CA . ILE A 1 469 ? -1.805 -0.682 -14.204 1.00 93.44 469 ILE A CA 1
ATOM 3463 C C . ILE A 1 469 ? -1.032 0.588 -14.550 1.00 93.44 469 ILE A C 1
ATOM 3465 O O . ILE A 1 469 ? -0.361 0.662 -15.580 1.00 93.44 469 ILE A O 1
ATOM 3469 N N . VAL A 1 470 ? -1.136 1.596 -13.683 1.00 94.00 470 VAL A N 1
ATOM 3470 C CA . VAL A 1 470 ? -0.422 2.873 -13.809 1.00 94.00 470 VAL A CA 1
ATOM 3471 C C . VAL A 1 470 ? 1.020 2.689 -13.360 1.00 94.00 470 VAL A C 1
ATOM 3473 O O . VAL A 1 470 ? 1.275 2.407 -12.194 1.00 94.00 470 VAL A O 1
ATOM 3476 N N . TRP A 1 471 ? 1.963 2.906 -14.273 1.00 95.62 471 TRP A N 1
ATOM 3477 C CA . TRP A 1 471 ? 3.396 2.863 -13.971 1.00 95.62 471 TRP A CA 1
ATOM 3478 C C . TRP A 1 471 ? 3.986 4.250 -13.723 1.00 95.62 471 TRP A C 1
ATOM 3480 O O . TRP A 1 471 ? 4.976 4.384 -13.006 1.00 95.62 471 TRP A O 1
ATOM 3490 N N . GLN A 1 472 ? 3.383 5.290 -14.303 1.00 96.19 472 GLN A N 1
ATOM 3491 C CA . GLN A 1 472 ? 3.843 6.666 -14.151 1.00 96.19 472 GLN A CA 1
ATOM 3492 C C . GLN A 1 472 ? 2.694 7.657 -14.357 1.00 96.19 472 GLN A C 1
ATOM 3494 O O . GLN A 1 472 ? 1.853 7.453 -15.229 1.00 96.19 472 GLN A O 1
ATOM 3499 N N . ALA A 1 473 ? 2.687 8.748 -13.593 1.00 96.44 473 ALA A N 1
ATOM 3500 C CA . ALA A 1 473 ? 1.857 9.924 -13.838 1.00 96.44 473 ALA A CA 1
ATOM 3501 C C . ALA A 1 473 ? 2.625 11.174 -13.389 1.00 96.44 473 ALA A C 1
ATOM 3503 O O . ALA A 1 473 ? 3.018 11.277 -12.227 1.00 96.44 473 ALA A O 1
ATOM 3504 N N . VAL A 1 474 ? 2.873 12.094 -14.318 1.00 96.50 474 VAL A N 1
ATOM 3505 C CA . VAL A 1 474 ? 3.653 13.319 -14.122 1.00 96.50 474 VAL A CA 1
ATOM 3506 C C . VAL A 1 474 ? 2.774 14.510 -14.478 1.00 96.50 474 VAL A C 1
ATOM 3508 O O . VAL A 1 474 ? 2.500 14.759 -15.648 1.00 96.50 474 VAL A O 1
ATOM 3511 N N . SER A 1 475 ? 2.342 15.233 -13.446 1.00 94.81 475 SER A N 1
ATOM 3512 C CA . SER A 1 475 ? 1.604 16.495 -13.542 1.00 94.81 475 SER A CA 1
ATOM 3513 C C . SER A 1 475 ? 2.594 17.656 -13.472 1.00 94.81 475 SER A C 1
ATOM 3515 O O . SER A 1 475 ? 3.018 18.025 -12.373 1.00 94.81 475 SER A O 1
ATOM 3517 N N . TRP A 1 476 ? 2.995 18.223 -14.610 1.00 91.56 476 TRP A N 1
ATOM 3518 C CA . TRP A 1 476 ? 3.947 19.334 -14.647 1.00 91.56 476 TRP A CA 1
ATOM 3519 C C . TRP A 1 476 ? 3.820 20.176 -15.923 1.00 91.56 476 TRP A C 1
ATOM 3521 O O . TRP A 1 476 ? 3.999 19.655 -17.012 1.00 91.56 476 TRP A O 1
ATOM 3531 N N . CYS A 1 477 ? 3.625 21.491 -15.799 1.00 90.06 477 CYS A N 1
ATOM 3532 C CA . CYS A 1 477 ? 3.598 22.394 -16.956 1.00 90.06 477 CYS A CA 1
ATOM 3533 C C . CYS A 1 477 ? 5.026 22.673 -17.475 1.00 90.06 477 CYS A C 1
ATOM 3535 O O . CYS A 1 477 ? 5.798 23.340 -16.772 1.00 90.06 477 CYS A O 1
ATOM 3537 N N . ARG A 1 478 ? 5.425 22.141 -18.643 1.00 91.38 478 ARG A N 1
ATOM 3538 C CA . ARG A 1 478 ? 6.778 22.317 -19.234 1.00 91.38 478 ARG A CA 1
ATOM 3539 C C . ARG A 1 478 ? 6.905 21.770 -20.661 1.00 91.38 478 ARG A C 1
ATOM 3541 O O . ARG A 1 478 ? 6.381 20.711 -20.947 1.00 91.38 478 ARG A O 1
ATOM 3548 N N . GLY A 1 479 ? 7.756 22.395 -21.479 1.00 90.88 479 GLY A N 1
ATOM 3549 C CA . GLY A 1 479 ? 8.102 21.926 -22.832 1.00 90.88 479 GLY A CA 1
ATOM 3550 C C . GLY A 1 479 ? 8.677 20.505 -22.910 1.00 90.88 479 GLY A C 1
ATOM 3551 O O . GLY A 1 479 ? 9.452 20.112 -22.035 1.00 90.88 479 GLY A O 1
ATOM 3552 N N . TYR A 1 480 ? 8.385 19.778 -23.996 1.00 93.69 480 TYR A N 1
ATOM 3553 C CA . TYR A 1 480 ? 8.882 18.412 -24.234 1.00 93.69 480 TYR A CA 1
ATOM 3554 C C . TYR A 1 480 ? 10.408 18.300 -24.266 1.00 93.69 480 TYR A C 1
ATOM 3556 O O . TYR A 1 480 ? 11.123 19.094 -24.884 1.00 93.69 480 TYR A O 1
ATOM 3564 N N . THR A 1 481 ? 10.923 17.222 -23.680 1.00 92.62 481 THR A N 1
ATOM 3565 C CA . THR A 1 481 ? 12.280 16.712 -23.896 1.00 92.62 481 THR A CA 1
ATOM 3566 C C . THR A 1 481 ? 12.263 15.186 -23.763 1.00 92.62 481 THR A C 1
ATOM 3568 O O . THR A 1 481 ? 11.502 14.615 -22.989 1.00 92.62 481 THR A O 1
ATOM 3571 N N . ALA A 1 482 ? 13.093 14.487 -24.533 1.00 88.88 482 ALA A N 1
ATOM 3572 C CA . ALA A 1 482 ? 13.135 13.029 -24.494 1.00 88.88 482 ALA A CA 1
ATOM 3573 C C . ALA A 1 482 ? 13.669 12.514 -23.139 1.00 88.88 482 ALA A C 1
ATOM 3575 O O . ALA A 1 482 ? 14.731 12.952 -22.698 1.00 88.88 482 ALA A O 1
ATOM 3576 N N . ASN A 1 483 ? 12.974 11.554 -22.513 1.00 90.06 483 ASN A N 1
ATOM 3577 C CA . ASN A 1 483 ? 13.328 10.975 -21.204 1.00 90.06 483 ASN A CA 1
ATOM 3578 C C . ASN A 1 483 ? 13.464 12.011 -20.063 1.00 90.06 483 ASN A C 1
ATOM 3580 O O . ASN A 1 483 ? 14.361 11.884 -19.228 1.00 90.06 483 ASN A O 1
ATOM 3584 N N . GLN A 1 484 ? 12.588 13.022 -20.027 1.00 92.94 484 GLN A N 1
ATOM 3585 C CA . GLN A 1 484 ? 12.471 13.978 -18.913 1.00 92.94 484 GLN A CA 1
ATOM 3586 C C . GLN A 1 484 ? 12.278 13.289 -17.569 1.00 92.94 484 GLN A C 1
ATOM 3588 O O . GLN A 1 484 ? 12.927 13.645 -16.587 1.00 92.94 484 GLN A O 1
ATOM 3593 N N . ASP A 1 485 ? 11.397 12.295 -17.545 1.00 95.44 485 ASP A N 1
ATOM 3594 C CA . ASP A 1 485 ? 11.085 11.515 -16.363 1.00 95.44 485 ASP A CA 1
ATOM 3595 C C . ASP A 1 485 ? 11.394 10.052 -16.643 1.00 95.44 485 ASP A C 1
ATOM 3597 O O . ASP A 1 485 ? 11.230 9.559 -17.762 1.00 95.44 485 ASP A O 1
ATOM 3601 N N . THR A 1 486 ? 11.838 9.329 -15.617 1.00 94.19 486 THR A N 1
ATOM 3602 C CA . THR A 1 486 ? 12.044 7.887 -15.739 1.00 94.19 486 THR A CA 1
ATOM 3603 C C . THR A 1 486 ? 11.613 7.157 -14.479 1.00 94.19 486 THR A C 1
ATOM 3605 O O . THR A 1 486 ? 11.745 7.681 -13.375 1.00 94.19 486 THR A O 1
ATOM 3608 N N . THR A 1 487 ? 11.133 5.931 -14.650 1.00 95.12 487 THR A N 1
ATOM 3609 C CA . THR A 1 487 ? 10.769 5.017 -13.564 1.00 95.12 487 THR A CA 1
ATOM 3610 C C . THR A 1 487 ? 11.092 3.575 -13.968 1.00 95.12 487 THR A C 1
ATOM 3612 O O . THR A 1 487 ? 11.543 3.313 -15.086 1.00 95.12 487 THR A O 1
ATOM 3615 N N . ILE A 1 488 ? 10.909 2.632 -13.050 1.00 94.88 488 ILE A N 1
ATOM 3616 C CA . ILE A 1 488 ? 10.919 1.202 -13.360 1.00 94.88 488 ILE A CA 1
ATOM 3617 C C . ILE A 1 488 ? 9.582 0.811 -14.001 1.00 94.88 488 ILE A C 1
ATOM 3619 O O . ILE A 1 488 ? 8.531 1.276 -13.570 1.00 94.88 488 ILE A O 1
ATOM 3623 N N . MET A 1 489 ? 9.617 -0.052 -15.013 1.00 97.00 489 MET A N 1
ATOM 3624 C CA . MET A 1 489 ? 8.453 -0.785 -15.506 1.00 97.00 489 MET A CA 1
ATOM 3625 C C . MET A 1 489 ? 8.809 -2.261 -15.658 1.00 97.00 489 MET A C 1
ATOM 3627 O O . MET A 1 489 ? 9.945 -2.599 -15.978 1.00 97.00 489 MET A O 1
ATOM 3631 N N . VAL A 1 490 ? 7.846 -3.143 -15.413 1.00 97.25 490 VAL A N 1
ATOM 3632 C CA . VAL A 1 490 ? 7.992 -4.586 -15.625 1.00 97.25 490 VAL A CA 1
ATOM 3633 C C . VAL A 1 490 ? 6.978 -5.007 -16.674 1.00 97.25 490 VAL A C 1
ATOM 3635 O O . VAL A 1 490 ? 5.801 -4.665 -16.568 1.00 97.25 490 VAL A O 1
ATOM 3638 N N . ILE A 1 491 ? 7.444 -5.720 -17.695 1.00 97.38 491 ILE A N 1
ATOM 3639 C CA . ILE A 1 491 ? 6.622 -6.229 -18.791 1.00 97.38 491 ILE A CA 1
ATOM 3640 C C . ILE A 1 491 ? 6.624 -7.761 -18.678 1.00 97.38 491 ILE A C 1
ATOM 3642 O O . ILE A 1 491 ? 7.648 -8.380 -18.987 1.00 97.38 491 ILE A O 1
ATOM 3646 N N . PRO A 1 492 ? 5.523 -8.381 -18.212 1.00 96.12 492 PRO A N 1
ATOM 3647 C CA . PRO A 1 492 ? 5.411 -9.836 -18.118 1.00 96.12 492 PRO A CA 1
ATOM 3648 C C . PRO A 1 492 ? 5.520 -10.536 -19.486 1.00 96.12 492 PRO A C 1
ATOM 3650 O O . PRO A 1 492 ? 5.491 -9.867 -20.522 1.00 96.12 492 PRO A O 1
ATOM 3653 N N . PRO A 1 493 ? 5.674 -11.871 -19.532 1.00 96.81 493 PRO A N 1
ATOM 3654 C CA . PRO A 1 493 ? 5.673 -12.636 -20.779 1.00 96.81 493 PRO A CA 1
ATOM 3655 C C . PRO A 1 493 ? 4.374 -12.487 -21.585 1.00 96.81 493 PRO A C 1
ATOM 3657 O O . PRO A 1 493 ? 3.277 -12.668 -21.053 1.00 96.81 493 PRO A O 1
ATOM 3660 N N . GLY A 1 494 ? 4.495 -12.260 -22.898 1.00 96.75 494 GLY A N 1
ATOM 3661 C CA . GLY A 1 494 ? 3.357 -12.118 -23.812 1.00 96.75 494 GLY A CA 1
ATOM 3662 C C . GLY A 1 494 ? 3.099 -10.680 -24.271 1.00 96.75 494 GLY A C 1
ATOM 3663 O O . GLY A 1 494 ? 3.971 -9.815 -24.198 1.00 96.75 494 GLY A O 1
ATOM 3664 N N . THR A 1 495 ? 1.911 -10.439 -24.834 1.00 97.75 495 THR A N 1
ATOM 3665 C CA . THR A 1 495 ? 1.510 -9.127 -25.369 1.00 97.75 495 THR A CA 1
ATOM 3666 C C . THR A 1 495 ? 0.672 -8.349 -24.361 1.00 97.75 495 THR A C 1
ATOM 3668 O O . THR A 1 495 ? -0.275 -8.893 -23.804 1.00 97.75 495 THR A O 1
ATOM 3671 N N . HIS A 1 496 ? 0.974 -7.059 -24.225 1.00 98.00 496 HIS A N 1
ATOM 3672 C CA . HIS A 1 496 ? 0.333 -6.098 -23.332 1.00 98.00 496 HIS A CA 1
ATOM 3673 C C . HIS A 1 496 ? -0.015 -4.803 -24.083 1.00 98.00 496 HIS A C 1
ATOM 3675 O O . HIS A 1 496 ? 0.651 -4.425 -25.054 1.00 98.00 496 HIS A O 1
ATOM 3681 N N . ARG A 1 497 ? -1.047 -4.088 -23.629 1.00 98.06 497 ARG A N 1
ATOM 3682 C CA . ARG A 1 497 ? -1.448 -2.773 -24.151 1.00 98.06 497 ARG A CA 1
ATOM 3683 C C . ARG A 1 497 ? -0.668 -1.674 -23.427 1.00 98.06 497 ARG A C 1
ATOM 3685 O O . ARG A 1 497 ? -0.989 -1.332 -22.293 1.00 98.06 497 ARG A O 1
ATOM 3692 N N . LEU A 1 498 ? 0.326 -1.083 -24.082 1.00 98.44 498 LEU A N 1
ATOM 3693 C CA . LEU A 1 498 ? 0.986 0.133 -23.608 1.00 98.44 498 LEU A CA 1
ATOM 3694 C C . LEU A 1 498 ? 0.121 1.344 -23.981 1.00 98.44 498 LEU A C 1
ATOM 3696 O O . LEU A 1 498 ? -0.169 1.555 -25.157 1.00 98.44 498 LEU A O 1
ATOM 3700 N N . MET A 1 499 ? -0.284 2.141 -22.996 1.00 98.31 499 MET A N 1
ATOM 3701 C CA . MET A 1 499 ? -1.111 3.335 -23.190 1.00 98.31 499 MET A CA 1
ATOM 3702 C C . MET A 1 499 ? -0.481 4.527 -22.471 1.00 98.31 499 MET A C 1
ATOM 3704 O O . MET A 1 499 ? -0.299 4.485 -21.259 1.00 98.31 499 MET A O 1
ATOM 3708 N N . ALA A 1 500 ? -0.198 5.606 -23.193 1.00 97.81 500 ALA A N 1
ATOM 3709 C CA . ALA A 1 500 ? 0.144 6.902 -22.620 1.00 97.81 500 ALA A CA 1
ATOM 3710 C C . ALA A 1 500 ? -0.997 7.906 -22.839 1.00 97.81 500 ALA A C 1
ATOM 3712 O O . ALA A 1 500 ? -1.670 7.872 -23.867 1.00 97.81 500 ALA A O 1
ATOM 3713 N N . LYS A 1 501 ? -1.201 8.799 -21.873 1.00 96.81 501 LYS A N 1
ATOM 3714 C CA . LYS A 1 501 ? -2.140 9.926 -21.901 1.00 96.81 501 LYS A CA 1
ATOM 3715 C C . LYS A 1 501 ? -1.313 11.191 -21.797 1.00 96.81 501 LYS A C 1
ATOM 3717 O O . LYS A 1 501 ? -0.647 11.372 -20.780 1.00 96.81 501 LYS A O 1
ATOM 3722 N N . VAL A 1 502 ? -1.325 12.015 -22.835 1.00 96.75 502 VAL A N 1
ATOM 3723 C CA . VAL A 1 502 ? -0.542 13.252 -22.911 1.00 96.75 502 VAL A CA 1
ATOM 3724 C C . VAL A 1 502 ? -1.514 14.419 -22.855 1.00 96.75 502 VAL A C 1
ATOM 3726 O O . VAL A 1 502 ? -2.478 14.437 -23.619 1.00 96.75 502 VAL A O 1
ATOM 3729 N N . PHE A 1 503 ? -1.287 15.345 -21.932 1.00 95.75 503 PHE A N 1
ATOM 3730 C CA . PHE A 1 503 ? -2.134 16.496 -21.633 1.00 95.75 503 PHE A CA 1
ATOM 3731 C C . PHE A 1 503 ? -1.388 17.776 -21.973 1.00 95.75 503 PHE A C 1
ATOM 3733 O O . PHE A 1 503 ? -0.200 17.861 -21.689 1.00 95.75 503 PHE A O 1
ATOM 3740 N N . GLU A 1 504 ? -2.108 18.767 -22.478 1.00 92.88 504 GLU A N 1
ATOM 3741 C CA . GLU A 1 504 ? -1.608 20.092 -22.829 1.00 92.88 504 GLU A CA 1
ATOM 3742 C C . GLU A 1 504 ? -2.571 21.168 -22.294 1.00 92.88 504 GLU A C 1
ATOM 3744 O O . GLU A 1 504 ? -3.782 20.933 -22.184 1.00 92.88 504 GLU A O 1
ATOM 3749 N N . GLY A 1 505 ? -2.030 22.334 -21.920 1.00 86.00 505 GLY A N 1
ATOM 3750 C CA . GLY A 1 505 ? -2.811 23.540 -21.604 1.00 86.00 505 GLY A CA 1
ATOM 3751 C C . GLY A 1 505 ? -2.332 24.831 -22.279 1.00 86.00 505 GLY A C 1
ATOM 3752 O O . GLY A 1 505 ? -3.000 25.863 -22.179 1.00 86.00 505 GLY A O 1
ATOM 3753 N N . GLY A 1 506 ? -1.189 24.820 -22.964 1.00 84.38 506 GLY A N 1
ATOM 3754 C CA . GLY A 1 506 ? -0.854 25.899 -23.888 1.00 84.38 506 GLY A CA 1
ATOM 3755 C C . GLY A 1 506 ? 0.586 25.909 -24.374 1.00 84.38 506 GLY A C 1
ATOM 3756 O O . GLY A 1 506 ? 1.487 26.278 -23.622 1.00 84.38 506 GLY A O 1
ATOM 3757 N N . GLY A 1 507 ? 0.791 25.672 -25.668 1.00 86.19 507 GLY A N 1
ATOM 3758 C CA . GLY A 1 507 ? 2.083 25.897 -26.315 1.00 86.19 507 GLY A CA 1
ATOM 3759 C C . GLY A 1 507 ? 2.368 24.894 -27.420 1.00 86.19 507 GLY A C 1
ATOM 3760 O O . GLY A 1 507 ? 1.757 24.948 -28.477 1.00 86.19 507 GLY A O 1
ATOM 3761 N N . GLY A 1 508 ? 3.356 24.027 -27.208 1.00 87.12 508 GLY A N 1
ATOM 3762 C CA . GLY A 1 508 ? 3.501 22.826 -28.021 1.00 87.12 508 GLY A CA 1
ATOM 3763 C C . GLY A 1 508 ? 2.641 21.706 -27.443 1.00 87.12 508 GLY A C 1
ATOM 3764 O O . GLY A 1 508 ? 2.326 21.712 -26.259 1.00 87.12 508 GLY A O 1
ATOM 3765 N N . PHE A 1 509 ? 2.293 20.720 -28.267 1.00 94.00 509 PHE A N 1
ATOM 3766 C CA . PHE A 1 509 ? 1.697 19.476 -27.795 1.00 94.00 509 PHE A CA 1
ATOM 3767 C C . PHE A 1 509 ? 2.529 18.303 -28.313 1.00 94.00 509 PHE A C 1
ATOM 3769 O O . PHE A 1 509 ? 2.516 17.975 -29.505 1.00 94.00 509 PHE A O 1
ATOM 3776 N N . ASP A 1 510 ? 3.286 17.676 -27.416 1.00 94.56 510 ASP A N 1
ATOM 3777 C CA . ASP A 1 510 ? 4.237 16.611 -27.729 1.00 94.56 510 ASP A CA 1
ATOM 3778 C C . ASP A 1 510 ? 4.230 15.516 -26.666 1.00 94.56 510 ASP A C 1
ATOM 3780 O O . ASP A 1 510 ? 4.088 15.799 -25.481 1.00 94.56 510 ASP A O 1
ATOM 3784 N N . GLY A 1 511 ? 4.468 14.271 -27.080 1.00 96.25 511 GLY A N 1
ATOM 3785 C CA . GLY A 1 511 ? 4.639 13.134 -26.179 1.00 96.25 511 GLY A CA 1
ATOM 3786 C C . GLY A 1 511 ? 5.631 12.100 -26.707 1.00 96.25 511 GLY A C 1
ATOM 3787 O O . GLY A 1 511 ? 5.835 11.965 -27.915 1.00 96.25 511 GLY A O 1
ATOM 3788 N N . GLY A 1 512 ? 6.253 11.345 -25.804 1.00 97.06 512 GLY A N 1
ATOM 3789 C CA . GLY A 1 512 ? 7.185 10.275 -26.157 1.00 97.06 512 GLY A CA 1
ATOM 3790 C C . GLY A 1 512 ? 7.386 9.277 -25.020 1.00 97.06 512 GLY A C 1
ATOM 3791 O O . GLY A 1 512 ? 7.352 9.644 -23.844 1.00 97.06 512 GLY A O 1
ATOM 3792 N N . VAL A 1 513 ? 7.617 8.010 -25.377 1.00 97.94 513 VAL A N 1
ATOM 3793 C CA . VAL A 1 513 ? 7.907 6.920 -24.429 1.00 97.94 513 VAL A CA 1
ATOM 3794 C C . VAL A 1 513 ? 9.103 6.110 -24.927 1.00 97.94 513 VAL A C 1
ATOM 3796 O O . VAL A 1 513 ? 9.165 5.761 -26.108 1.00 97.94 513 VAL A O 1
ATOM 3799 N N . SER A 1 514 ? 10.034 5.774 -24.031 1.00 95.94 514 SER A N 1
ATOM 3800 C CA . SER A 1 514 ? 11.083 4.780 -24.261 1.00 95.94 514 SER A CA 1
ATOM 3801 C C . SER A 1 514 ? 11.013 3.618 -23.274 1.00 95.94 514 SER A C 1
ATOM 3803 O O . SER A 1 514 ? 10.671 3.791 -22.104 1.00 95.94 514 SER A O 1
ATOM 3805 N N . LEU A 1 515 ? 11.359 2.433 -23.771 1.00 96.44 515 LEU A N 1
ATOM 3806 C CA . LEU A 1 515 ? 11.560 1.207 -23.011 1.00 96.44 515 LEU A CA 1
ATOM 3807 C C . LEU A 1 515 ? 13.037 0.832 -23.174 1.00 96.44 515 LEU A C 1
ATOM 3809 O O . LEU A 1 515 ? 13.467 0.384 -24.240 1.00 96.44 515 LEU A O 1
ATOM 3813 N N . ARG A 1 516 ? 13.829 1.095 -22.137 1.00 92.75 516 ARG A N 1
ATOM 3814 C CA . ARG A 1 516 ? 15.276 0.833 -22.093 1.00 92.75 516 ARG A CA 1
ATOM 3815 C C . ARG A 1 516 ? 15.578 -0.230 -21.053 1.00 92.75 516 ARG A C 1
ATOM 3817 O O . ARG A 1 516 ? 14.799 -0.406 -20.127 1.00 92.75 516 ARG A O 1
ATOM 3824 N N . ASP A 1 517 ? 16.688 -0.935 -21.183 1.00 91.81 517 ASP A N 1
ATOM 3825 C CA . ASP A 1 517 ? 17.065 -1.956 -20.209 1.00 91.81 517 ASP A CA 1
ATOM 3826 C C . ASP A 1 517 ? 17.250 -1.341 -18.804 1.00 91.81 517 ASP A C 1
ATOM 3828 O O . ASP A 1 517 ? 17.819 -0.254 -18.659 1.00 91.81 517 ASP A O 1
ATOM 3832 N N . TRP A 1 518 ? 16.724 -1.992 -17.761 1.00 91.12 518 TRP A N 1
ATOM 3833 C CA . TRP A 1 518 ? 16.745 -1.432 -16.404 1.00 91.12 518 TRP A CA 1
ATOM 3834 C C . TRP A 1 518 ? 18.138 -1.445 -15.767 1.00 91.12 518 TRP A C 1
ATOM 3836 O O . TRP A 1 518 ? 18.488 -0.496 -15.058 1.00 91.12 518 TRP A O 1
ATOM 3846 N N . GLU A 1 519 ? 18.929 -2.494 -15.996 1.00 85.94 519 GLU A N 1
ATOM 3847 C CA . GLU A 1 519 ? 20.239 -2.647 -15.357 1.00 85.94 519 GLU A CA 1
ATOM 3848 C C . GLU A 1 519 ? 21.251 -1.677 -15.970 1.00 85.94 519 GLU A C 1
ATOM 3850 O O . GLU A 1 519 ? 21.848 -0.852 -15.272 1.00 85.94 519 GLU A O 1
ATOM 3855 N N . THR A 1 520 ? 21.376 -1.709 -17.295 1.00 86.19 520 THR A N 1
ATOM 3856 C CA . THR A 1 520 ? 22.323 -0.890 -18.048 1.00 86.19 520 THR A CA 1
ATOM 3857 C C . THR A 1 520 ? 21.848 0.544 -18.271 1.00 86.19 520 THR A C 1
ATOM 3859 O O . THR A 1 520 ? 22.693 1.416 -18.452 1.00 86.19 520 THR A O 1
ATOM 3862 N N . ARG A 1 521 ? 20.534 0.827 -18.269 1.00 84.69 521 ARG A N 1
ATOM 3863 C CA . ARG A 1 521 ? 19.911 2.089 -18.762 1.00 84.69 521 ARG A CA 1
ATOM 3864 C C . ARG A 1 521 ? 20.021 2.311 -20.274 1.00 84.69 521 ARG A C 1
ATOM 3866 O O . ARG A 1 521 ? 19.616 3.368 -20.774 1.00 84.69 521 ARG A O 1
ATOM 3873 N N . GLY A 1 522 ? 20.578 1.339 -20.990 1.00 85.56 522 GLY A N 1
ATOM 3874 C CA . GLY A 1 522 ? 20.840 1.388 -22.419 1.00 85.56 522 GLY A CA 1
ATOM 3875 C C . GLY A 1 522 ? 19.737 0.746 -23.269 1.00 85.56 522 GLY A C 1
ATOM 3876 O O . GLY A 1 522 ? 18.625 0.499 -22.796 1.00 85.56 522 GLY A O 1
ATOM 3877 N N . PRO A 1 523 ? 20.033 0.486 -24.549 1.00 87.88 523 PRO A N 1
ATOM 3878 C CA . PRO A 1 523 ? 19.191 -0.313 -25.432 1.00 87.88 523 PRO A CA 1
ATOM 3879 C C . PRO A 1 523 ? 18.889 -1.696 -24.846 1.00 87.88 523 PRO A C 1
ATOM 3881 O O . PRO A 1 523 ? 19.773 -2.339 -24.290 1.00 87.88 523 PRO A O 1
ATOM 3884 N N . LEU A 1 524 ? 17.663 -2.185 -25.037 1.00 89.50 524 LEU A N 1
ATOM 3885 C CA . LEU A 1 524 ? 17.352 -3.599 -24.822 1.00 89.50 524 LEU A CA 1
ATOM 3886 C C . LEU A 1 524 ? 18.044 -4.463 -25.885 1.00 89.50 524 LEU A C 1
ATOM 3888 O O . LEU A 1 524 ? 18.165 -4.050 -27.043 1.00 89.50 524 LEU A O 1
ATOM 3892 N N . ALA A 1 525 ? 18.431 -5.686 -25.516 1.00 86.12 525 ALA A N 1
ATOM 3893 C CA . ALA A 1 525 ? 18.912 -6.677 -26.472 1.00 86.12 525 ALA A CA 1
ATOM 3894 C C . ALA A 1 525 ? 17.842 -6.918 -27.566 1.00 86.12 525 ALA A C 1
ATOM 3896 O O . ALA A 1 525 ? 16.681 -7.201 -27.240 1.00 86.12 525 ALA A O 1
ATOM 3897 N N . PRO A 1 526 ? 18.167 -6.784 -28.868 1.00 82.81 526 PRO A N 1
ATOM 3898 C CA . PRO A 1 526 ? 17.137 -6.831 -29.898 1.00 82.81 526 PRO A CA 1
ATOM 3899 C C . PRO A 1 526 ? 16.412 -8.175 -29.984 1.00 82.81 526 PRO A C 1
ATOM 3901 O O . PRO A 1 526 ? 17.024 -9.241 -29.971 1.00 82.81 526 PRO A O 1
ATOM 3904 N N . GLY A 1 527 ? 15.086 -8.105 -30.103 1.00 86.25 527 GLY A N 1
ATOM 3905 C CA . GLY A 1 527 ? 14.192 -9.263 -30.073 1.00 86.25 527 GLY A CA 1
ATOM 3906 C C . GLY A 1 527 ? 13.562 -9.537 -28.704 1.00 86.25 527 GLY A C 1
ATOM 3907 O O . GLY A 1 527 ? 12.517 -10.179 -28.676 1.00 86.25 527 GLY A O 1
ATOM 3908 N N . VAL A 1 528 ? 14.104 -9.008 -27.596 1.00 92.50 528 VAL A N 1
ATOM 3909 C CA . VAL A 1 528 ? 13.491 -9.145 -26.255 1.00 92.50 528 VAL A CA 1
ATOM 3910 C C . VAL A 1 528 ? 12.075 -8.562 -26.240 1.00 92.50 528 VAL A C 1
ATOM 3912 O O . VAL A 1 528 ? 11.129 -9.257 -25.872 1.00 92.50 528 VAL A O 1
ATOM 3915 N N . LEU A 1 529 ? 11.917 -7.328 -26.730 1.00 95.69 529 LEU A N 1
ATOM 3916 C CA . LEU A 1 529 ? 10.616 -6.691 -26.947 1.00 95.69 529 LEU A CA 1
ATOM 3917 C C . LEU A 1 529 ? 10.353 -6.431 -28.435 1.00 95.69 529 LEU A C 1
ATOM 3919 O O . LEU A 1 529 ? 11.274 -6.199 -29.224 1.00 95.69 529 LEU A O 1
ATOM 3923 N N . SER A 1 530 ? 9.074 -6.412 -28.799 1.00 95.69 530 SER A N 1
ATOM 3924 C CA . SER A 1 530 ? 8.570 -5.929 -30.088 1.00 95.69 530 SER A CA 1
ATOM 3925 C C . SER A 1 530 ? 7.282 -5.128 -29.888 1.00 95.69 530 SER A C 1
ATOM 3927 O O . SER A 1 530 ? 6.437 -5.500 -29.078 1.00 95.69 530 SER A O 1
ATOM 3929 N N . VAL A 1 531 ? 7.117 -4.021 -30.614 1.00 97.06 531 VAL A N 1
ATOM 3930 C CA . VAL A 1 531 ? 5.937 -3.147 -30.531 1.00 97.06 531 VAL A CA 1
ATOM 3931 C C . VAL A 1 531 ? 5.171 -3.136 -31.855 1.00 97.06 531 VAL A C 1
ATOM 3933 O O . VAL A 1 531 ? 5.756 -3.182 -32.937 1.00 97.06 531 VAL A O 1
ATOM 3936 N N . SER A 1 532 ? 3.841 -3.098 -31.767 1.00 96.19 532 SER A N 1
ATOM 3937 C CA . SER A 1 532 ? 2.916 -3.164 -32.899 1.00 96.19 532 SER A CA 1
ATOM 3938 C C . SER A 1 532 ? 1.735 -2.203 -32.725 1.00 96.19 532 SER A C 1
ATOM 3940 O O . SER A 1 532 ? 1.216 -2.029 -31.625 1.00 96.19 532 SER A O 1
ATOM 3942 N N . ARG A 1 533 ? 1.234 -1.649 -33.838 1.00 96.50 533 ARG A N 1
ATOM 3943 C CA . ARG A 1 533 ? -0.066 -0.944 -33.921 1.00 96.50 533 ARG A CA 1
ATOM 3944 C C . ARG A 1 533 ? -1.260 -1.883 -34.135 1.00 96.50 533 ARG A C 1
ATOM 3946 O O . ARG A 1 533 ? -2.397 -1.435 -34.194 1.00 96.50 533 ARG A O 1
ATOM 3953 N N . THR A 1 534 ? -1.016 -3.183 -34.291 1.00 95.44 534 THR A N 1
ATOM 3954 C CA . THR A 1 534 ? -2.049 -4.213 -34.474 1.00 95.44 534 THR A CA 1
ATOM 3955 C C . THR A 1 534 ? -2.014 -5.199 -33.302 1.00 95.44 534 THR A C 1
ATOM 3957 O O . THR A 1 534 ? -0.953 -5.789 -33.070 1.00 95.44 534 THR A O 1
ATOM 3960 N N . PRO A 1 535 ? -3.132 -5.412 -32.583 1.00 95.31 535 PRO A N 1
ATOM 3961 C CA . PRO A 1 535 ? -3.212 -6.407 -31.520 1.00 95.31 535 PRO A CA 1
ATOM 3962 C C . PRO A 1 535 ? -3.173 -7.837 -32.084 1.00 95.31 535 PRO A C 1
ATOM 3964 O O . PRO A 1 535 ? -3.639 -8.072 -33.205 1.00 95.31 535 PRO A O 1
ATOM 3967 N N . PRO A 1 536 ? -2.706 -8.825 -31.302 1.00 94.88 536 PRO A N 1
ATOM 3968 C CA . PRO A 1 536 ? -2.931 -10.234 -31.599 1.00 94.88 536 PRO A CA 1
ATOM 3969 C C . PRO A 1 536 ? -4.425 -10.561 -31.748 1.00 94.88 536 PRO A C 1
ATOM 3971 O O . PRO A 1 536 ? -5.286 -9.972 -31.091 1.00 94.88 536 PRO A O 1
ATOM 3974 N N . VAL A 1 537 ? -4.748 -11.544 -32.592 1.00 93.06 537 VAL A N 1
ATOM 3975 C CA . VAL A 1 537 ? -6.135 -11.999 -32.779 1.00 93.06 537 VAL A CA 1
ATOM 3976 C C . VAL A 1 537 ? -6.677 -12.560 -31.464 1.00 93.06 537 VAL A C 1
ATOM 3978 O O . VAL A 1 537 ? -6.137 -13.526 -30.933 1.00 93.06 537 VAL A O 1
ATOM 3981 N N . GLY A 1 538 ? -7.769 -11.975 -30.968 1.00 92.25 538 GLY A N 1
ATOM 3982 C CA . GLY A 1 538 ? -8.380 -12.369 -29.696 1.00 92.25 538 GLY A CA 1
ATOM 3983 C C . GLY A 1 538 ? -7.710 -11.775 -28.453 1.00 92.25 538 GLY A C 1
ATOM 3984 O O . GLY A 1 538 ? -8.029 -12.217 -27.354 1.00 92.25 538 GLY A O 1
ATOM 3985 N N . PHE A 1 539 ? -6.814 -10.792 -28.604 1.00 95.31 539 PHE A N 1
ATOM 3986 C CA . PHE A 1 539 ? -6.299 -10.018 -27.474 1.00 95.31 539 PHE A CA 1
ATOM 3987 C C . PHE A 1 539 ? -7.440 -9.322 -26.716 1.00 95.31 539 PHE A C 1
ATOM 3989 O O . PHE A 1 539 ? -8.326 -8.712 -27.318 1.00 95.31 539 PHE A O 1
ATOM 3996 N N . VAL A 1 540 ? -7.383 -9.403 -25.389 1.00 94.31 540 VAL A N 1
ATOM 3997 C CA . VAL A 1 540 ? -8.275 -8.731 -24.441 1.00 94.31 540 VAL A CA 1
ATOM 3998 C C . VAL A 1 540 ? -7.381 -8.103 -23.382 1.00 94.31 540 VAL A C 1
ATOM 4000 O O . VAL A 1 540 ? -6.442 -8.752 -22.925 1.00 94.31 540 VAL A O 1
ATOM 4003 N N . VAL A 1 541 ? -7.661 -6.857 -22.997 1.00 94.44 541 VAL A N 1
ATOM 4004 C CA . VAL A 1 541 ? -6.918 -6.191 -21.919 1.00 94.44 541 VAL A CA 1
ATOM 4005 C C . VAL A 1 541 ? -7.211 -6.918 -20.596 1.00 94.44 541 VAL A C 1
ATOM 4007 O O . VAL A 1 541 ? -8.388 -7.109 -20.279 1.00 94.44 541 VAL A O 1
ATOM 4010 N N . PRO A 1 542 ? -6.194 -7.328 -19.816 1.00 91.88 542 PRO A N 1
ATOM 4011 C CA . PRO A 1 542 ? -6.388 -7.792 -18.445 1.00 91.88 542 PRO A CA 1
ATOM 4012 C C . PRO A 1 542 ? -7.209 -6.779 -17.625 1.00 91.88 542 PRO A C 1
ATOM 4014 O O . PRO A 1 542 ? -6.939 -5.579 -17.723 1.00 91.88 542 PRO A O 1
ATOM 4017 N N . PRO A 1 543 ? -8.209 -7.217 -16.836 1.00 88.88 543 PRO A N 1
ATOM 4018 C CA . PRO A 1 543 ? -9.050 -6.306 -16.058 1.00 88.88 543 PRO A CA 1
ATOM 4019 C C . PRO A 1 543 ? -8.219 -5.506 -15.050 1.00 88.88 543 PRO A C 1
ATOM 4021 O O . PRO A 1 543 ? -7.165 -5.965 -14.598 1.00 88.88 543 PRO A O 1
ATOM 4024 N N . ALA A 1 544 ? -8.690 -4.314 -14.684 1.00 89.06 544 ALA A N 1
ATOM 4025 C CA . ALA A 1 544 ? -8.051 -3.538 -13.631 1.00 89.06 544 ALA A CA 1
ATOM 4026 C C . ALA A 1 544 ? -8.080 -4.312 -12.295 1.00 89.06 544 ALA A C 1
ATOM 4028 O O . ALA A 1 544 ? -9.092 -4.946 -11.981 1.00 89.06 544 ALA A O 1
ATOM 4029 N N . PRO A 1 545 ? -7.010 -4.255 -11.478 1.00 90.88 545 PRO A N 1
ATOM 4030 C CA . PRO A 1 545 ? -7.043 -4.792 -10.123 1.00 90.88 545 PRO A CA 1
ATOM 4031 C C . PRO A 1 545 ? -8.171 -4.134 -9.319 1.00 90.88 545 PRO A C 1
ATOM 4033 O O . PRO A 1 545 ? -8.179 -2.920 -9.115 1.00 90.88 545 PRO A O 1
ATOM 4036 N N . VAL A 1 546 ? -9.138 -4.931 -8.872 1.00 91.44 546 VAL A N 1
ATOM 4037 C CA . VAL A 1 546 ? -10.317 -4.433 -8.155 1.00 91.44 546 VAL A CA 1
ATOM 4038 C C . VAL A 1 546 ? -9.962 -4.205 -6.685 1.00 91.44 546 VAL A C 1
ATOM 4040 O O . VAL A 1 546 ? -9.197 -4.966 -6.092 1.00 91.44 546 VAL A O 1
ATOM 4043 N N . CYS A 1 547 ? -10.522 -3.162 -6.075 1.00 92.19 547 CYS A N 1
ATOM 4044 C CA . CYS A 1 547 ? -10.359 -2.874 -4.651 1.00 92.19 547 CYS A CA 1
ATOM 4045 C C . CYS A 1 547 ? -11.144 -3.861 -3.763 1.00 92.19 547 CYS A C 1
ATOM 4047 O O . CYS A 1 547 ? -12.223 -4.311 -4.149 1.00 92.19 547 CYS A O 1
ATOM 4049 N N . ILE A 1 548 ? -10.653 -4.155 -2.552 1.00 95.62 548 ILE A N 1
ATOM 4050 C CA . ILE A 1 548 ? -11.477 -4.828 -1.533 1.00 95.62 548 ILE A CA 1
ATOM 4051 C C . ILE A 1 548 ? -12.680 -3.959 -1.143 1.00 95.62 548 ILE A C 1
ATOM 4053 O O . ILE A 1 548 ? -12.664 -2.742 -1.313 1.00 95.62 548 ILE A O 1
ATOM 4057 N N . SER A 1 549 ? -13.729 -4.577 -0.605 1.00 95.44 549 SER A N 1
ATOM 4058 C CA . SER A 1 549 ? -14.958 -3.871 -0.221 1.00 95.44 549 SER A CA 1
ATOM 4059 C C . SER A 1 549 ? -15.500 -4.335 1.128 1.00 95.44 549 SER A C 1
ATOM 4061 O O . SER A 1 549 ? -15.135 -5.402 1.624 1.00 95.44 549 SER A O 1
ATOM 4063 N N . GLY A 1 550 ? -16.371 -3.521 1.732 1.00 93.75 550 GLY A N 1
ATOM 4064 C CA . GLY A 1 550 ? -17.026 -3.854 2.998 1.00 93.75 550 GLY A CA 1
ATOM 4065 C C . GLY A 1 550 ? -16.063 -3.985 4.179 1.00 93.75 550 GLY A C 1
ATOM 4066 O O . GLY A 1 550 ? -16.317 -4.806 5.055 1.00 93.75 550 GLY A O 1
ATOM 4067 N N . LEU A 1 551 ? -14.960 -3.222 4.185 1.00 96.12 551 LEU A N 1
ATOM 4068 C CA . LEU A 1 551 ? -14.032 -3.197 5.313 1.00 96.12 551 LEU A CA 1
ATOM 4069 C C . LEU A 1 551 ? -14.756 -2.684 6.567 1.00 96.12 551 LEU A C 1
ATOM 4071 O O . LEU A 1 551 ? -15.287 -1.574 6.575 1.00 96.12 551 LEU A O 1
ATOM 4075 N N . ALA A 1 552 ? -14.744 -3.485 7.625 1.00 95.31 552 ALA A N 1
ATOM 4076 C CA . ALA A 1 552 ? -15.269 -3.142 8.938 1.00 95.31 552 ALA A CA 1
ATOM 4077 C C . ALA A 1 552 ? -14.219 -3.431 10.016 1.00 95.31 552 ALA A C 1
ATOM 4079 O O . ALA A 1 552 ? -13.384 -4.318 9.845 1.00 95.31 552 ALA A O 1
ATOM 4080 N N . ALA A 1 553 ? -14.286 -2.690 11.123 1.00 94.12 553 ALA A N 1
ATOM 4081 C CA . ALA A 1 553 ? -13.457 -2.877 12.308 1.00 94.12 553 ALA A CA 1
ATOM 4082 C C . ALA A 1 553 ? -14.365 -3.011 13.539 1.00 94.12 553 ALA A C 1
ATOM 4084 O O . ALA A 1 553 ? -15.284 -2.208 13.719 1.00 94.12 553 ALA A O 1
ATOM 4085 N N . ALA A 1 554 ? -14.130 -4.019 14.376 1.00 91.75 554 ALA A N 1
ATOM 4086 C CA . ALA A 1 554 ? -14.939 -4.301 15.558 1.00 91.75 554 ALA A CA 1
ATOM 4087 C C . ALA A 1 554 ? -14.066 -4.703 16.751 1.00 91.75 554 ALA A C 1
ATOM 4089 O O . ALA A 1 554 ? -13.100 -5.446 16.605 1.00 91.75 554 ALA A O 1
ATOM 4090 N N . LEU A 1 555 ? -14.428 -4.241 17.948 1.00 88.94 555 LEU A N 1
ATOM 4091 C CA . LEU A 1 555 ? -13.806 -4.701 19.189 1.00 88.94 555 LEU A CA 1
ATOM 4092 C C . LEU A 1 555 ? -14.290 -6.111 19.536 1.00 88.94 555 LEU A C 1
ATOM 4094 O O . LEU A 1 555 ? -15.494 -6.380 19.546 1.00 88.94 555 LEU A O 1
ATOM 4098 N N . THR A 1 556 ? -13.350 -6.986 19.875 1.00 87.75 556 THR A N 1
ATOM 4099 C CA . THR A 1 556 ? -13.594 -8.360 20.324 1.00 87.75 556 THR A CA 1
ATOM 4100 C C . THR A 1 556 ? -12.900 -8.608 21.667 1.00 87.75 556 THR A C 1
ATOM 4102 O O . THR A 1 556 ? -12.255 -7.723 22.227 1.00 87.75 556 THR A O 1
ATOM 4105 N N . GLY A 1 557 ? -13.024 -9.821 22.213 1.00 80.62 557 GLY A N 1
ATOM 4106 C CA . GLY A 1 557 ? -12.257 -10.222 23.399 1.00 80.62 557 GLY A CA 1
ATOM 4107 C C . GLY A 1 557 ? -10.757 -10.427 23.142 1.00 80.62 557 GLY A C 1
ATOM 4108 O O . GLY A 1 557 ? -10.016 -10.617 24.101 1.00 80.62 557 GLY A O 1
ATOM 4109 N N . GLU A 1 558 ? -10.325 -10.406 21.877 1.00 80.00 558 GLU A N 1
ATOM 4110 C CA . GLU A 1 558 ? -8.943 -10.665 21.446 1.00 80.00 558 GLU A CA 1
ATOM 4111 C C . GLU A 1 558 ? -8.244 -9.409 20.890 1.00 80.00 558 GLU A C 1
ATOM 4113 O O . GLU A 1 558 ? -7.059 -9.473 20.590 1.00 80.00 558 GLU A O 1
ATOM 4118 N N . GLY A 1 559 ? -8.946 -8.272 20.772 1.00 88.69 559 GLY A N 1
ATOM 4119 C CA . GLY A 1 559 ? -8.403 -7.021 20.232 1.00 88.69 559 GLY A CA 1
ATOM 4120 C C . GLY A 1 559 ? -9.386 -6.309 19.300 1.00 88.69 559 GLY A C 1
ATOM 4121 O O . GLY A 1 559 ? -10.586 -6.251 19.581 1.00 88.69 559 GLY A O 1
ATOM 4122 N N . VAL A 1 560 ? -8.892 -5.773 18.180 1.00 93.62 560 VAL A N 1
ATOM 4123 C CA . VAL A 1 560 ? -9.727 -5.261 17.080 1.00 93.62 560 VAL A CA 1
ATOM 4124 C C . VAL A 1 560 ? -9.698 -6.248 15.915 1.00 93.62 560 VAL A C 1
ATOM 4126 O O . VAL A 1 560 ? -8.660 -6.457 15.293 1.00 93.62 560 VAL A O 1
ATOM 4129 N N . GLU A 1 561 ? -10.850 -6.826 15.583 1.00 95.06 561 GLU A N 1
ATOM 4130 C CA . GLU A 1 561 ? -11.030 -7.635 14.378 1.00 95.06 561 GLU A CA 1
ATOM 4131 C C . GLU A 1 561 ? -11.400 -6.733 13.193 1.00 95.06 561 GLU A C 1
ATOM 4133 O O . GLU A 1 561 ? -12.393 -6.001 13.219 1.00 95.06 561 GLU A O 1
ATOM 4138 N N . LEU A 1 562 ? -10.592 -6.803 12.138 1.00 96.88 562 LEU A N 1
ATOM 4139 C CA . LEU A 1 562 ? -10.865 -6.247 10.820 1.00 96.88 562 LEU A CA 1
ATOM 4140 C C . LEU A 1 562 ? -11.427 -7.347 9.923 1.00 96.88 562 LEU A C 1
ATOM 4142 O O . LEU A 1 562 ? -10.876 -8.445 9.901 1.00 96.88 562 LEU A O 1
ATOM 4146 N N . ALA A 1 563 ? -12.452 -7.049 9.129 1.00 97.25 563 ALA A N 1
ATOM 4147 C CA . ALA A 1 563 ? -13.012 -7.979 8.145 1.00 97.25 563 ALA A CA 1
ATOM 4148 C C . ALA A 1 563 ? -13.347 -7.263 6.830 1.00 97.25 563 ALA A C 1
ATOM 4150 O O . ALA A 1 563 ? -13.799 -6.120 6.852 1.00 97.25 563 ALA A O 1
ATOM 4151 N N . TRP A 1 564 ? -13.133 -7.921 5.687 1.00 97.56 564 TRP A N 1
ATOM 4152 C CA . TRP A 1 564 ? -13.378 -7.373 4.346 1.00 97.56 564 TRP A CA 1
ATOM 4153 C C . TRP A 1 564 ? -13.738 -8.458 3.318 1.00 97.56 564 TRP A C 1
ATOM 4155 O O . TRP A 1 564 ? -13.540 -9.653 3.528 1.00 97.56 564 TRP A O 1
ATOM 4165 N N . THR A 1 565 ? -14.248 -8.030 2.161 1.00 97.19 565 THR A N 1
ATOM 4166 C CA . THR A 1 565 ? -14.518 -8.889 0.999 1.00 97.19 565 THR A CA 1
ATOM 4167 C C . THR A 1 565 ? -13.464 -8.678 -0.086 1.00 97.19 565 THR A C 1
ATOM 4169 O O . THR A 1 565 ? -13.313 -7.567 -0.602 1.00 97.19 565 THR A O 1
ATOM 4172 N N . SER A 1 566 ? -12.782 -9.759 -0.470 1.00 94.81 566 SER A N 1
ATOM 4173 C CA . SER A 1 566 ? -11.782 -9.788 -1.546 1.00 94.81 566 SER A CA 1
ATOM 4174 C C . SER A 1 566 ? -12.424 -10.223 -2.878 1.00 94.81 566 SER A C 1
ATOM 4176 O O . SER A 1 566 ? -12.856 -11.372 -2.983 1.00 94.81 566 SER A O 1
ATOM 4178 N N . PRO A 1 567 ? -12.515 -9.353 -3.907 1.00 93.25 567 PRO A N 1
ATOM 4179 C CA . PRO A 1 567 ? -13.086 -9.705 -5.217 1.00 93.25 567 PRO A CA 1
ATOM 4180 C C . PRO A 1 567 ? -12.142 -10.537 -6.100 1.00 93.25 567 PRO A C 1
ATOM 4182 O O . PRO A 1 567 ? -12.581 -11.152 -7.070 1.00 93.25 567 PRO A O 1
ATOM 4185 N N . GLN A 1 568 ? -10.850 -10.547 -5.774 1.00 92.12 568 GLN A N 1
ATOM 4186 C CA . GLN A 1 568 ? -9.786 -11.266 -6.469 1.00 92.12 568 GLN A CA 1
ATOM 4187 C C . GLN A 1 568 ? -8.726 -11.729 -5.459 1.00 92.12 568 GLN A C 1
ATOM 4189 O O . GLN A 1 568 ? -8.769 -11.339 -4.292 1.00 92.12 568 GLN A O 1
ATOM 4194 N N . ALA A 1 569 ? -7.771 -12.539 -5.915 1.00 90.19 569 ALA A N 1
ATOM 4195 C CA . ALA A 1 569 ? -6.554 -12.806 -5.155 1.00 90.19 569 ALA A CA 1
ATOM 4196 C C . ALA A 1 569 ? -5.577 -11.622 -5.261 1.00 90.19 569 ALA A C 1
ATOM 4198 O O . ALA A 1 569 ? -5.525 -10.933 -6.286 1.00 90.19 569 ALA A O 1
ATOM 4199 N N . TYR A 1 570 ? -4.788 -11.430 -4.209 1.00 95.69 570 TYR A N 1
ATOM 4200 C CA . TYR A 1 570 ? -3.661 -10.500 -4.147 1.00 95.69 570 TYR A CA 1
ATOM 4201 C C . TYR A 1 570 ? -2.415 -11.268 -3.689 1.00 95.69 570 TYR A C 1
ATOM 4203 O O . TYR A 1 570 ? -2.522 -12.426 -3.285 1.00 95.69 570 TYR A O 1
ATOM 4211 N N . ASP A 1 571 ? -1.244 -10.636 -3.718 1.00 96.69 571 ASP A N 1
ATOM 4212 C CA . ASP A 1 571 ? -0.017 -11.241 -3.188 1.00 96.69 571 ASP A CA 1
ATOM 4213 C C . ASP A 1 571 ? 0.053 -11.105 -1.660 1.00 96.69 571 ASP A C 1
ATOM 4215 O O . ASP A 1 571 ? 0.472 -12.031 -0.967 1.00 96.69 571 ASP A O 1
ATOM 4219 N N . ARG A 1 572 ? -0.385 -9.954 -1.129 1.00 97.25 572 ARG A N 1
ATOM 4220 C CA . ARG A 1 572 ? -0.461 -9.662 0.314 1.00 97.25 572 ARG A CA 1
ATOM 4221 C C . ARG A 1 572 ? -1.363 -8.465 0.618 1.00 97.25 572 ARG A C 1
ATOM 4223 O O . ARG A 1 572 ? -1.713 -7.701 -0.282 1.00 97.25 572 ARG A O 1
ATOM 4230 N N . PHE A 1 573 ? -1.663 -8.245 1.895 1.00 98.00 573 PHE A N 1
ATOM 4231 C CA . PHE A 1 573 ? -2.212 -6.987 2.408 1.00 98.00 573 PHE A CA 1
ATOM 4232 C C . PHE A 1 573 ? -1.219 -6.284 3.338 1.00 98.00 573 PHE A C 1
ATOM 4234 O O . PHE A 1 573 ? -0.541 -6.923 4.146 1.00 98.00 573 PHE A O 1
ATOM 4241 N N . VAL A 1 574 ? -1.195 -4.953 3.258 1.00 98.06 574 VAL A N 1
ATOM 4242 C CA . VAL A 1 574 ? -0.583 -4.080 4.267 1.00 98.06 574 VAL A CA 1
ATOM 4243 C C . VAL A 1 574 ? -1.696 -3.510 5.145 1.00 98.06 574 VAL A C 1
ATOM 4245 O O . VAL A 1 574 ? -2.679 -2.976 4.624 1.00 98.06 574 VAL A O 1
ATOM 4248 N N . ILE A 1 575 ? -1.531 -3.628 6.462 1.00 97.38 575 ILE A N 1
ATOM 4249 C CA . ILE A 1 575 ? -2.458 -3.131 7.481 1.00 97.38 575 ILE A CA 1
ATOM 4250 C C . ILE A 1 575 ? -1.789 -1.985 8.238 1.00 97.38 575 ILE A C 1
ATOM 4252 O O . ILE A 1 575 ? -0.672 -2.118 8.750 1.00 97.38 575 ILE A O 1
ATOM 4256 N N . GLU A 1 576 ? -2.488 -0.862 8.331 1.00 96.88 576 GLU A N 1
ATOM 4257 C CA . GLU A 1 576 ? -2.038 0.341 9.022 1.00 96.88 576 GLU A CA 1
ATOM 4258 C C . GLU A 1 576 ? -3.096 0.843 10.004 1.00 96.88 576 GLU A C 1
ATOM 4260 O O . GLU A 1 576 ? -4.296 0.653 9.802 1.00 96.88 576 GLU A O 1
ATOM 4265 N N . ARG A 1 577 ? -2.645 1.532 11.053 1.00 95.06 577 ARG A N 1
ATOM 4266 C CA . ARG A 1 577 ? -3.466 2.084 12.134 1.00 95.06 577 ARG A CA 1
ATOM 4267 C C . ARG A 1 577 ? -3.033 3.513 12.458 1.00 95.06 577 ARG A C 1
ATOM 4269 O O . ARG A 1 577 ? -1.840 3.807 12.433 1.00 95.06 577 ARG A O 1
ATOM 4276 N N . LYS A 1 578 ? -3.975 4.391 12.804 1.00 93.88 578 LYS A N 1
ATOM 4277 C CA . LYS A 1 578 ? -3.694 5.679 13.469 1.00 93.88 578 LYS A CA 1
ATOM 4278 C C . LYS A 1 578 ? -4.822 6.047 14.426 1.00 93.88 578 LYS A C 1
ATOM 4280 O O . LYS A 1 578 ? -5.969 5.667 14.177 1.00 93.88 578 LYS A O 1
ATOM 4285 N N . ALA A 1 579 ? -4.537 6.799 15.487 1.00 93.88 579 ALA A N 1
ATOM 4286 C CA . ALA A 1 579 ? -5.608 7.294 16.344 1.00 93.88 579 ALA A CA 1
ATOM 4287 C C . ALA A 1 579 ? -6.438 8.378 15.631 1.00 93.88 579 ALA A C 1
ATOM 4289 O O . ALA A 1 579 ? -5.976 9.067 14.714 1.00 93.88 579 ALA A O 1
ATOM 4290 N N . VAL A 1 580 ? -7.683 8.557 16.067 1.00 93.81 580 VAL A N 1
ATOM 4291 C CA . VAL A 1 580 ? -8.467 9.746 15.710 1.00 93.81 580 VAL A CA 1
ATOM 4292 C C . VAL A 1 580 ? -7.784 10.986 16.309 1.00 93.81 580 VAL A C 1
ATOM 4294 O O . VAL A 1 580 ? -7.251 10.924 17.413 1.00 93.81 580 VAL A O 1
ATOM 4297 N N . LEU A 1 581 ? -7.773 12.101 15.566 1.00 94.19 581 LEU A N 1
ATOM 4298 C CA . LEU A 1 581 ? -6.974 13.315 15.832 1.00 94.19 581 LEU A CA 1
ATOM 4299 C C . LEU A 1 581 ? -5.446 13.177 15.650 1.00 94.19 581 LEU A C 1
ATOM 4301 O O . LEU A 1 581 ? -4.707 14.118 15.942 1.00 94.19 581 LEU A O 1
ATOM 4305 N N . GLU A 1 582 ? -4.960 12.076 15.070 1.00 92.88 582 GLU A N 1
ATOM 4306 C CA . GLU A 1 582 ? -3.580 11.960 14.578 1.00 92.88 582 GLU A CA 1
ATOM 4307 C C . GLU A 1 582 ? -3.497 12.059 13.044 1.00 92.88 582 GLU A C 1
ATOM 4309 O O . GLU A 1 582 ? -4.473 11.847 12.313 1.00 92.88 582 GLU A O 1
ATOM 4314 N N . ASN A 1 583 ? -2.312 12.418 12.539 1.00 88.62 583 ASN A N 1
ATOM 4315 C CA . ASN A 1 583 ? -2.048 12.528 11.099 1.00 88.62 583 ASN A CA 1
ATOM 4316 C C . ASN A 1 583 ? -1.377 11.263 10.527 1.00 88.62 583 ASN A C 1
ATOM 4318 O O . ASN A 1 583 ? -1.775 10.759 9.476 1.00 88.62 583 ASN A O 1
ATOM 4322 N N . ASN A 1 584 ? -0.375 10.735 11.236 1.00 91.44 584 ASN A N 1
ATOM 4323 C CA . ASN A 1 584 ? 0.524 9.702 10.723 1.00 91.44 584 ASN A CA 1
ATOM 4324 C C . ASN A 1 584 ? -0.056 8.295 10.881 1.00 91.44 584 ASN A C 1
ATOM 4326 O O . ASN A 1 584 ? -0.531 7.935 11.952 1.00 91.44 584 ASN A O 1
ATOM 4330 N N . TRP A 1 585 ? 0.065 7.484 9.832 1.00 94.31 585 TRP A N 1
ATOM 4331 C CA . TRP A 1 585 ? -0.236 6.055 9.866 1.00 94.31 585 TRP A CA 1
ATOM 4332 C C . TRP A 1 585 ? 0.962 5.252 10.383 1.00 94.31 585 TRP A C 1
ATOM 4334 O O . TRP A 1 585 ? 2.093 5.469 9.947 1.00 94.31 585 TRP A O 1
ATOM 4344 N N . ALA A 1 586 ? 0.708 4.310 11.288 1.00 94.25 586 ALA A N 1
ATOM 4345 C CA . ALA A 1 586 ? 1.654 3.285 11.704 1.00 94.25 586 ALA A CA 1
ATOM 4346 C C . ALA A 1 586 ? 1.331 1.972 10.980 1.00 94.25 586 ALA A C 1
ATOM 4348 O O . ALA A 1 586 ? 0.198 1.496 11.033 1.00 94.25 586 ALA A O 1
ATOM 4349 N N . VAL A 1 587 ? 2.322 1.370 10.321 1.00 95.81 587 VAL A N 1
ATOM 4350 C CA . VAL A 1 587 ? 2.185 0.029 9.733 1.00 95.81 587 VAL A CA 1
ATOM 4351 C C . VAL A 1 587 ? 2.216 -0.999 10.859 1.00 95.81 587 VAL A C 1
ATOM 4353 O O . VAL A 1 587 ? 3.208 -1.071 11.583 1.00 95.81 587 VAL A O 1
ATOM 4356 N N . ILE A 1 588 ? 1.147 -1.786 10.998 1.00 95.44 588 ILE A N 1
ATOM 4357 C CA . ILE A 1 588 ? 1.045 -2.855 12.006 1.00 95.44 588 ILE A CA 1
ATOM 4358 C C . ILE A 1 588 ? 1.273 -4.248 11.402 1.00 95.44 588 ILE A C 1
ATOM 4360 O O . ILE A 1 588 ? 1.755 -5.137 12.096 1.00 95.44 588 ILE A O 1
ATOM 4364 N N . ALA A 1 589 ? 1.033 -4.428 10.097 1.00 96.25 589 ALA A N 1
ATOM 4365 C CA . ALA A 1 589 ? 1.434 -5.630 9.365 1.00 96.25 589 ALA A CA 1
ATOM 4366 C C . ALA A 1 589 ? 1.752 -5.319 7.893 1.00 96.25 589 ALA A C 1
ATOM 4368 O O . ALA A 1 589 ? 1.037 -4.556 7.246 1.00 96.25 589 ALA A O 1
ATOM 4369 N N . THR A 1 590 ? 2.815 -5.917 7.346 1.00 95.06 590 THR A N 1
ATOM 4370 C CA . THR A 1 590 ? 3.244 -5.724 5.945 1.00 95.06 590 THR A CA 1
ATOM 4371 C C . THR A 1 590 ? 2.888 -6.879 5.015 1.00 95.06 590 THR A C 1
ATOM 4373 O O . THR A 1 590 ? 2.723 -6.654 3.818 1.00 95.06 590 THR A O 1
ATOM 4376 N N . ASP A 1 591 ? 2.808 -8.100 5.539 1.00 94.62 591 ASP A N 1
ATOM 4377 C CA . ASP A 1 591 ? 2.800 -9.336 4.747 1.00 94.62 591 ASP A CA 1
ATOM 4378 C C . ASP A 1 591 ? 1.686 -10.285 5.211 1.00 94.62 591 ASP A C 1
ATOM 4380 O O . ASP A 1 591 ? 1.900 -11.474 5.447 1.00 94.62 591 ASP A O 1
ATOM 4384 N N . VAL A 1 592 ? 0.477 -9.739 5.379 1.00 96.75 592 VAL A N 1
ATOM 4385 C CA . VAL A 1 592 ? -0.734 -10.543 5.598 1.00 96.75 592 VAL A CA 1
ATOM 4386 C C . VAL A 1 592 ? -1.060 -11.284 4.301 1.00 96.75 592 VAL A C 1
ATOM 4388 O O . VAL A 1 592 ? -1.040 -10.671 3.237 1.00 96.75 592 VAL A O 1
ATOM 4391 N N . ASP A 1 593 ? -1.361 -12.582 4.388 1.00 96.06 593 ASP A N 1
ATOM 4392 C CA . ASP A 1 593 ? -1.673 -13.455 3.244 1.00 96.06 593 ASP A CA 1
ATOM 4393 C C . ASP A 1 593 ? -2.701 -12.805 2.296 1.00 96.06 593 ASP A C 1
ATOM 4395 O O . ASP A 1 593 ? -3.766 -12.368 2.732 1.00 96.06 593 ASP A O 1
ATOM 4399 N N . GLY A 1 594 ? -2.402 -12.742 0.995 1.00 94.56 594 GLY A N 1
ATOM 4400 C CA . GLY A 1 594 ? -3.280 -12.148 -0.017 1.00 94.56 594 GLY A CA 1
ATOM 4401 C C . GLY A 1 594 ? -4.614 -12.881 -0.242 1.00 94.56 594 GLY A C 1
ATOM 4402 O O . GLY A 1 594 ? -5.489 -12.354 -0.932 1.00 94.56 594 GLY A O 1
ATOM 4403 N N . ALA A 1 595 ? -4.802 -14.060 0.361 1.00 95.31 595 ALA A N 1
ATOM 4404 C CA . ALA A 1 595 ? -6.081 -14.762 0.465 1.00 95.31 595 ALA A CA 1
ATOM 4405 C C . ALA A 1 595 ? -6.889 -14.414 1.737 1.00 95.31 595 ALA A C 1
ATOM 4407 O O . ALA A 1 595 ? -8.014 -14.897 1.889 1.00 95.31 595 ALA A O 1
ATOM 4408 N N . ALA A 1 596 ? -6.352 -13.602 2.653 1.00 95.62 596 ALA A N 1
ATOM 4409 C CA . ALA A 1 596 ? -7.040 -13.213 3.880 1.00 95.62 596 ALA A CA 1
ATOM 4410 C C . ALA A 1 596 ? -8.297 -12.362 3.613 1.00 95.62 596 ALA A C 1
ATOM 4412 O O . ALA A 1 596 ? -8.364 -11.551 2.684 1.00 95.62 596 ALA A O 1
ATOM 4413 N N . THR A 1 597 ? -9.291 -12.542 4.483 1.00 96.56 597 THR A N 1
ATOM 4414 C CA . THR A 1 597 ? -10.537 -11.755 4.546 1.00 96.56 597 THR A CA 1
ATOM 4415 C C . THR A 1 597 ? -10.730 -11.076 5.903 1.00 96.56 597 THR A C 1
ATOM 4417 O O . THR A 1 597 ? -11.740 -10.412 6.122 1.00 96.56 597 THR A O 1
ATOM 4420 N N . SER A 1 598 ? -9.797 -11.282 6.834 1.00 96.56 598 SER A N 1
ATOM 4421 C CA . SER A 1 598 ? -9.784 -10.661 8.153 1.00 96.56 598 SER A CA 1
ATOM 4422 C C . SER A 1 598 ? -8.366 -10.566 8.718 1.00 96.56 598 SER A C 1
ATOM 4424 O O . SER A 1 598 ? -7.444 -11.243 8.253 1.00 96.56 598 SER A O 1
ATOM 4426 N N . PHE A 1 599 ? -8.195 -9.703 9.715 1.00 96.75 599 PHE A N 1
ATOM 4427 C CA . PHE A 1 599 ? -6.965 -9.514 10.484 1.00 96.75 599 PHE A CA 1
ATOM 4428 C C . PHE A 1 599 ? -7.340 -9.105 11.910 1.00 96.75 599 PHE A C 1
ATOM 4430 O O . PHE A 1 599 ? -8.241 -8.288 12.079 1.00 96.75 599 PHE A O 1
ATOM 4437 N N . VAL A 1 600 ? -6.659 -9.640 12.924 1.00 95.62 600 VAL A N 1
ATOM 4438 C CA . VAL A 1 600 ? -6.844 -9.222 14.322 1.00 95.62 600 VAL A CA 1
ATOM 4439 C C . VAL A 1 600 ? -5.623 -8.420 14.749 1.00 95.62 600 VAL A C 1
ATOM 4441 O O . VAL A 1 600 ? -4.501 -8.909 14.657 1.00 95.62 600 VAL A O 1
ATOM 4444 N N . ASP A 1 601 ? -5.861 -7.193 15.198 1.00 94.06 601 ASP A N 1
ATOM 4445 C CA . ASP A 1 601 ? -4.891 -6.375 15.918 1.00 94.06 601 ASP A CA 1
ATOM 4446 C C . ASP A 1 601 ? -5.052 -6.667 17.415 1.00 94.06 601 ASP A C 1
ATOM 4448 O O . ASP A 1 601 ? -6.035 -6.243 18.028 1.00 94.06 601 ASP A O 1
ATOM 4452 N N . ASP A 1 602 ? -4.130 -7.456 17.968 1.00 88.88 602 ASP A N 1
ATOM 4453 C CA . ASP A 1 602 ? -4.137 -7.937 19.354 1.00 88.88 602 ASP A CA 1
ATOM 4454 C C . ASP A 1 602 ? -3.590 -6.910 20.361 1.00 88.88 602 ASP A C 1
ATOM 4456 O O . ASP A 1 602 ? -3.744 -7.080 21.572 1.00 88.88 602 ASP A O 1
ATOM 4460 N N . GLU A 1 603 ? -3.016 -5.804 19.877 1.00 78.06 603 GLU A N 1
ATOM 4461 C CA . GLU A 1 603 ? -2.570 -4.675 20.691 1.00 78.06 603 GLU A CA 1
ATOM 4462 C C . GLU A 1 603 ? -3.724 -3.670 20.880 1.00 78.06 603 GLU A C 1
ATOM 4464 O O . GLU A 1 603 ? -4.014 -2.889 19.963 1.00 78.06 603 GLU A O 1
ATOM 4469 N N . PRO A 1 604 ? -4.396 -3.636 22.050 1.00 61.94 604 PRO A N 1
ATOM 4470 C CA . PRO A 1 604 ? -5.579 -2.808 22.254 1.00 61.94 604 PRO A CA 1
ATOM 4471 C C . PRO A 1 604 ? -5.271 -1.314 22.104 1.00 61.94 604 PRO A C 1
ATOM 4473 O O . PRO A 1 604 ? -4.165 -0.843 22.372 1.00 61.94 604 PRO A O 1
ATOM 4476 N N . LEU A 1 605 ? -6.300 -0.545 21.742 1.00 69.31 605 LEU A N 1
ATOM 4477 C CA . LEU A 1 605 ? -6.261 0.907 21.537 1.00 69.31 605 LEU A CA 1
ATOM 4478 C C . LEU A 1 605 ? -6.108 1.698 22.856 1.00 69.31 605 LEU A C 1
ATOM 4480 O O . LEU A 1 605 ? -6.930 2.550 23.189 1.00 69.31 605 LEU A O 1
ATOM 4484 N N . ALA A 1 606 ? -5.081 1.404 23.648 1.00 72.12 606 ALA A N 1
ATOM 4485 C CA . ALA A 1 606 ? -4.880 1.992 24.963 1.00 72.12 606 ALA A CA 1
ATOM 4486 C C . ALA A 1 606 ? -4.650 3.515 24.884 1.00 72.12 606 ALA A C 1
ATOM 4488 O O . ALA A 1 606 ? -3.743 3.989 24.203 1.00 72.12 606 ALA A O 1
ATOM 4489 N N . GLY A 1 607 ? -5.452 4.283 25.628 1.00 76.44 607 GLY A N 1
ATOM 4490 C CA . GLY A 1 607 ? -5.275 5.732 25.786 1.00 76.44 607 GLY A CA 1
ATOM 4491 C C . GLY A 1 607 ? -5.779 6.608 24.632 1.00 76.44 607 GLY A C 1
ATOM 4492 O O . GLY A 1 607 ? -5.519 7.809 24.650 1.00 76.44 607 GLY A O 1
ATOM 4493 N N . VAL A 1 608 ? -6.508 6.052 23.657 1.00 88.12 608 VAL A N 1
ATOM 4494 C CA . VAL A 1 608 ? -7.126 6.812 22.553 1.00 88.12 608 VAL A CA 1
ATOM 4495 C C . VAL A 1 608 ? -8.646 6.635 22.543 1.00 88.12 608 VAL A C 1
ATOM 4497 O O . VAL A 1 608 ? -9.160 5.634 23.030 1.00 88.12 608 VAL A O 1
ATOM 4500 N N . ALA A 1 609 ? -9.392 7.595 21.992 1.00 90.56 609 ALA A N 1
ATOM 4501 C CA . ALA A 1 609 ? -10.860 7.521 21.957 1.00 90.56 609 ALA A CA 1
ATOM 4502 C C . ALA A 1 609 ? -11.401 6.592 20.856 1.00 90.56 609 ALA A C 1
ATOM 4504 O O . ALA A 1 609 ? -12.436 5.943 21.000 1.00 90.56 609 ALA A O 1
ATOM 4505 N N . ALA A 1 610 ? -10.702 6.562 19.726 1.00 93.56 610 ALA A N 1
ATOM 4506 C CA . ALA A 1 610 ? -11.037 5.798 18.537 1.00 93.56 610 ALA A CA 1
ATOM 4507 C C . ALA A 1 610 ? -9.791 5.695 17.651 1.00 93.56 610 ALA A C 1
ATOM 4509 O O . ALA A 1 610 ? -8.858 6.496 17.784 1.00 93.56 610 ALA A O 1
ATOM 4510 N N . ALA A 1 611 ? -9.795 4.749 16.718 1.00 94.62 611 ALA A N 1
ATOM 4511 C CA . ALA A 1 611 ? -8.748 4.612 15.716 1.00 94.62 611 ALA A CA 1
ATOM 4512 C C . ALA A 1 611 ? -9.328 4.365 14.326 1.00 94.62 611 ALA A C 1
ATOM 4514 O O . ALA A 1 611 ? -10.413 3.799 14.166 1.00 94.62 611 ALA A O 1
ATOM 4515 N N . TYR A 1 612 ? -8.558 4.772 13.323 1.00 96.00 612 TYR A N 1
ATOM 4516 C CA . TYR A 1 612 ? -8.751 4.358 11.946 1.00 96.00 612 TYR A CA 1
ATOM 4517 C C . TYR A 1 612 ? -7.811 3.199 11.629 1.00 96.00 612 TYR A C 1
ATOM 4519 O O . TYR A 1 612 ? -6.635 3.222 12.001 1.00 96.00 612 TYR A O 1
ATOM 4527 N N . TYR A 1 613 ? -8.320 2.248 10.860 1.00 96.19 613 TYR A N 1
ATOM 4528 C CA . TYR A 1 613 ? -7.564 1.174 10.237 1.00 96.19 613 TYR A CA 1
ATOM 4529 C C . TYR A 1 613 ? -7.612 1.331 8.730 1.00 96.19 613 TYR A C 1
ATOM 4531 O O . TYR A 1 613 ? -8.666 1.641 8.177 1.00 96.19 613 TYR A O 1
ATOM 4539 N N . ARG A 1 614 ? -6.483 1.095 8.067 1.00 96.25 614 ARG A N 1
ATOM 4540 C CA . ARG A 1 614 ? -6.354 1.130 6.614 1.00 96.25 614 ARG A CA 1
ATOM 4541 C C . ARG A 1 614 ? -5.819 -0.200 6.117 1.00 96.25 614 ARG A C 1
ATOM 4543 O O . ARG A 1 614 ? -4.780 -0.663 6.579 1.00 96.25 614 ARG A O 1
ATOM 4550 N N . VAL A 1 615 ? -6.535 -0.794 5.170 1.00 97.56 615 VAL A N 1
ATOM 4551 C CA . VAL A 1 615 ? -6.150 -2.050 4.522 1.00 97.56 615 VAL A CA 1
ATOM 4552 C C . VAL A 1 615 ? -5.843 -1.760 3.060 1.00 97.56 615 VAL A C 1
ATOM 4554 O O . VAL A 1 615 ? -6.680 -1.228 2.324 1.00 97.56 615 VAL A O 1
ATOM 4557 N N . THR A 1 616 ? -4.622 -2.104 2.657 1.00 97.50 616 THR A N 1
ATOM 4558 C CA . THR A 1 616 ? -4.101 -1.914 1.302 1.00 97.50 616 THR A CA 1
ATOM 4559 C C . THR A 1 616 ? -3.834 -3.287 0.676 1.00 97.50 616 THR A C 1
ATOM 4561 O O . THR A 1 616 ? -2.812 -3.896 1.004 1.00 97.50 616 THR A O 1
ATOM 4564 N N . PRO A 1 617 ? -4.714 -3.813 -0.200 1.00 97.44 617 PRO A N 1
ATOM 4565 C CA . PRO A 1 617 ? -4.372 -4.931 -1.083 1.00 97.44 617 PRO A CA 1
ATOM 4566 C C . PRO A 1 617 ? -3.157 -4.596 -1.953 1.00 97.44 617 PRO A C 1
ATOM 4568 O O . PRO A 1 617 ? -3.114 -3.530 -2.571 1.00 97.44 617 PRO A O 1
ATOM 4571 N N . VAL A 1 618 ? -2.191 -5.513 -2.025 1.00 96.44 618 VAL A N 1
ATOM 4572 C CA . VAL A 1 618 ? -0.960 -5.365 -2.808 1.00 96.44 618 VAL A CA 1
ATOM 4573 C C . VAL A 1 618 ? -0.850 -6.466 -3.855 1.00 96.44 618 VAL A C 1
ATOM 4575 O O . VAL A 1 618 ? -0.939 -7.649 -3.530 1.00 96.44 618 VAL A O 1
ATOM 4578 N N . ILE A 1 619 ? -0.587 -6.065 -5.098 1.00 93.44 619 ILE A N 1
ATOM 4579 C CA . ILE A 1 619 ? -0.122 -6.965 -6.161 1.00 93.44 619 ILE A CA 1
ATOM 4580 C C . ILE A 1 619 ? 1.372 -6.756 -6.420 1.00 93.44 619 ILE A C 1
ATOM 4582 O O . ILE A 1 619 ? 1.884 -5.642 -6.269 1.00 93.44 619 ILE A O 1
ATOM 4586 N N . VAL A 1 620 ? 2.073 -7.814 -6.812 1.00 93.00 620 VAL A N 1
ATOM 4587 C CA . VAL A 1 620 ? 3.510 -7.811 -7.102 1.00 93.00 620 VAL A CA 1
ATOM 4588 C C . VAL A 1 620 ? 3.743 -8.198 -8.561 1.00 93.00 620 VAL A C 1
ATOM 4590 O O . VAL A 1 620 ? 3.218 -9.192 -9.049 1.00 93.00 620 VAL A O 1
ATOM 4593 N N . ILE A 1 621 ? 4.542 -7.398 -9.268 1.00 90.62 621 ILE A N 1
ATOM 4594 C CA . ILE A 1 621 ? 4.934 -7.642 -10.661 1.00 90.62 621 ILE A CA 1
ATOM 4595 C C . ILE A 1 621 ? 6.451 -7.513 -10.729 1.00 90.62 621 ILE A C 1
ATOM 4597 O O . ILE A 1 621 ? 6.997 -6.427 -10.507 1.00 90.62 621 ILE A O 1
ATOM 4601 N N . GLY A 1 622 ? 7.141 -8.630 -10.968 1.00 88.50 622 GLY A N 1
ATOM 4602 C CA . GLY A 1 622 ? 8.586 -8.736 -10.789 1.00 88.50 622 GLY A CA 1
ATOM 4603 C C . GLY A 1 622 ? 9.037 -8.155 -9.432 1.00 88.50 622 GLY A C 1
ATOM 4604 O O . GLY A 1 622 ? 8.520 -8.557 -8.390 1.00 88.50 622 GLY A O 1
ATOM 4605 N N . PRO A 1 623 ? 9.979 -7.192 -9.404 1.00 88.69 623 PRO A N 1
ATOM 4606 C CA . PRO A 1 623 ? 10.445 -6.554 -8.169 1.00 88.69 623 PRO A CA 1
ATOM 4607 C C . PRO A 1 623 ? 9.543 -5.423 -7.625 1.00 88.69 623 PRO A C 1
ATOM 4609 O O . PRO A 1 623 ? 9.930 -4.774 -6.653 1.00 88.69 623 PRO A O 1
ATOM 4612 N N . VAL A 1 624 ? 8.388 -5.123 -8.235 1.00 91.62 624 VAL A N 1
ATOM 4613 C CA . VAL A 1 624 ? 7.576 -3.932 -7.912 1.00 91.62 624 VAL A CA 1
ATOM 4614 C C . VAL A 1 624 ? 6.269 -4.317 -7.217 1.00 91.62 624 VAL A C 1
ATOM 4616 O O . VAL A 1 624 ? 5.520 -5.153 -7.708 1.00 91.62 624 VAL A O 1
ATOM 4619 N N . SER A 1 625 ? 5.982 -3.687 -6.072 1.00 92.00 625 SER A N 1
ATOM 4620 C CA . SER A 1 625 ? 4.707 -3.811 -5.346 1.00 92.00 625 SER A CA 1
ATOM 4621 C C . SER A 1 625 ? 3.788 -2.625 -5.648 1.00 92.00 625 SER A C 1
ATOM 4623 O O . SER A 1 625 ? 4.206 -1.478 -5.495 1.00 92.00 625 SER A O 1
ATOM 4625 N N . PHE A 1 626 ? 2.525 -2.892 -5.975 1.00 91.56 626 PHE A N 1
ATOM 4626 C CA . PHE A 1 626 ? 1.480 -1.885 -6.167 1.00 91.56 626 PHE A CA 1
ATOM 4627 C C . PHE A 1 626 ? 0.384 -2.039 -5.119 1.00 91.56 626 PHE A C 1
ATOM 4629 O O . PHE A 1 626 ? -0.261 -3.084 -5.055 1.00 91.56 626 PHE A O 1
ATOM 4636 N N . GLY A 1 627 ? 0.122 -0.984 -4.346 1.00 93.19 627 GLY A N 1
ATOM 4637 C CA . GLY A 1 627 ? -1.124 -0.878 -3.589 1.00 93.19 627 GLY A CA 1
ATOM 4638 C C . GLY A 1 627 ? -2.281 -0.617 -4.552 1.00 93.19 627 GLY A C 1
ATOM 4639 O O . GLY A 1 627 ? -2.277 0.399 -5.242 1.00 93.19 627 GLY A O 1
ATOM 4640 N N . VAL A 1 628 ? -3.250 -1.530 -4.615 1.00 91.75 628 VAL A N 1
ATOM 4641 C CA . VAL A 1 628 ? -4.392 -1.449 -5.546 1.00 91.75 628 VAL A CA 1
ATOM 4642 C C . VAL A 1 628 ? -5.348 -0.323 -5.152 1.00 91.75 628 VAL A C 1
ATOM 4644 O O . VAL A 1 628 ? -5.841 0.418 -5.997 1.00 91.75 628 VAL A O 1
ATOM 4647 N N . CYS A 1 629 ? -5.608 -0.189 -3.855 1.00 90.44 629 CYS A N 1
ATOM 4648 C CA . CYS A 1 629 ? -6.432 0.860 -3.274 1.00 90.44 629 CYS A CA 1
ATOM 4649 C C . CYS A 1 629 ? -6.163 0.955 -1.770 1.00 90.44 629 CYS A C 1
ATOM 4651 O O . CYS A 1 629 ? -5.486 0.101 -1.199 1.00 90.44 629 CYS A O 1
ATOM 4653 N N . GLN A 1 630 ? -6.755 1.953 -1.120 1.00 92.81 630 GLN A N 1
ATOM 4654 C CA . GLN A 1 630 ? -6.830 2.033 0.334 1.00 92.81 630 GLN A CA 1
ATOM 4655 C C . GLN A 1 630 ? -8.303 1.995 0.743 1.00 92.81 630 GLN A C 1
ATOM 4657 O O . GLN A 1 630 ? -9.090 2.829 0.297 1.00 92.81 630 GLN A O 1
ATOM 4662 N N . GLN A 1 631 ? -8.690 1.022 1.567 1.00 95.25 631 GLN A N 1
ATOM 4663 C CA . GLN A 1 631 ? -9.962 1.058 2.294 1.00 95.25 631 GLN A CA 1
ATOM 4664 C C . GLN A 1 631 ? -9.698 1.426 3.745 1.00 95.25 631 GLN A C 1
ATOM 4666 O O . GLN A 1 631 ? -8.679 1.022 4.304 1.00 95.25 631 GLN A O 1
ATOM 4671 N N . VAL A 1 632 ? -10.616 2.186 4.341 1.00 95.62 632 VAL A N 1
ATOM 4672 C CA . VAL A 1 632 ? -10.518 2.646 5.726 1.00 95.62 632 VAL A CA 1
ATOM 4673 C C . VAL A 1 632 ? -11.767 2.237 6.500 1.00 95.62 632 VAL A C 1
ATOM 4675 O O . VAL A 1 632 ? -12.876 2.371 5.994 1.00 95.62 632 VAL A O 1
ATOM 4678 N N . ALA A 1 633 ? -11.579 1.772 7.732 1.00 95.81 633 ALA A N 1
ATOM 4679 C CA . ALA A 1 633 ? -12.642 1.585 8.712 1.00 95.81 633 ALA A CA 1
ATOM 4680 C C . ALA A 1 633 ? -12.272 2.274 10.029 1.00 95.81 633 ALA A C 1
ATOM 4682 O O . ALA A 1 633 ? -11.095 2.428 10.355 1.00 95.81 633 ALA A O 1
ATOM 4683 N N . GLY A 1 634 ? -13.282 2.704 10.779 1.00 94.56 634 GLY A N 1
ATOM 4684 C CA . GLY A 1 634 ? -13.119 3.277 12.110 1.00 94.56 634 GLY A CA 1
ATOM 4685 C C . GLY A 1 634 ? -13.621 2.319 13.185 1.00 94.56 634 GLY A C 1
ATOM 4686 O O . GLY A 1 634 ? -14.608 1.619 12.972 1.00 94.56 634 GLY A O 1
ATOM 4687 N N . VAL A 1 635 ? -12.982 2.328 14.353 1.00 94.31 635 VAL A N 1
ATOM 4688 C CA . VAL A 1 635 ? -13.501 1.687 15.570 1.00 94.31 635 VAL A CA 1
ATOM 4689 C C . VAL A 1 635 ? -13.389 2.653 16.751 1.00 94.31 635 VAL A C 1
ATOM 4691 O O . VAL A 1 635 ? -12.414 3.398 16.864 1.00 94.31 635 VAL A O 1
ATOM 4694 N N . VAL A 1 636 ? -14.410 2.669 17.609 1.00 92.56 636 VAL A N 1
ATOM 4695 C CA . VAL A 1 636 ? -14.507 3.548 18.785 1.00 92.56 636 VAL A CA 1
ATOM 4696 C C . VAL A 1 636 ? -14.308 2.713 20.040 1.00 92.56 636 VAL A C 1
ATOM 4698 O O . VAL A 1 636 ? -14.899 1.638 20.154 1.00 92.56 636 VAL A O 1
ATOM 4701 N N . ASN A 1 637 ? -13.495 3.199 20.977 1.00 88.69 637 ASN A N 1
ATOM 4702 C CA . ASN A 1 637 ? -13.291 2.513 22.246 1.00 88.69 637 ASN A CA 1
ATOM 4703 C C . ASN A 1 637 ? -14.531 2.594 23.151 1.00 88.69 637 ASN A C 1
ATOM 4705 O O . ASN A 1 637 ? -15.326 3.536 23.053 1.00 88.69 637 ASN A O 1
ATOM 4709 N N . PRO A 1 638 ? -14.688 1.648 24.094 1.00 83.25 638 PRO A N 1
ATOM 4710 C CA . PRO A 1 638 ? -15.576 1.842 25.233 1.00 83.25 638 PRO A CA 1
ATOM 4711 C C . PRO A 1 638 ? -15.170 3.137 25.974 1.00 83.25 638 PRO A C 1
ATOM 4713 O O . PRO A 1 638 ? -14.016 3.553 25.904 1.00 83.25 638 PRO A O 1
ATOM 4716 N N . GLY A 1 639 ? -16.123 3.837 26.591 1.00 83.50 639 GLY A N 1
ATOM 4717 C CA . GLY A 1 639 ? -15.896 5.174 27.163 1.00 83.50 639 GLY A CA 1
ATOM 4718 C C . GLY A 1 639 ? -16.059 6.339 26.188 1.00 83.50 639 GLY A C 1
ATOM 4719 O O . GLY A 1 639 ? -15.997 7.492 26.612 1.00 83.50 639 GLY A O 1
ATOM 4720 N N . TYR A 1 640 ? -16.330 6.083 24.900 1.00 90.00 640 TYR A N 1
ATOM 4721 C CA . TYR A 1 640 ? -16.434 7.150 23.901 1.00 90.00 640 TYR A CA 1
ATOM 4722 C C . TYR A 1 640 ? -17.657 7.052 22.977 1.00 90.00 640 TYR A C 1
ATOM 4724 O O . TYR A 1 640 ? -18.195 5.977 22.704 1.00 90.00 640 TYR A O 1
ATOM 4732 N N . VAL A 1 641 ? -18.090 8.210 22.471 1.00 91.75 641 VAL A N 1
ATOM 4733 C CA . VAL A 1 641 ? -18.918 8.348 21.261 1.00 91.75 641 VAL A CA 1
ATOM 4734 C C . VAL A 1 641 ? -18.178 9.272 20.308 1.00 91.75 641 VAL A C 1
ATOM 4736 O O . VAL A 1 641 ? -17.667 10.305 20.734 1.00 91.75 641 VAL A O 1
ATOM 4739 N N . VAL A 1 642 ? -18.123 8.924 19.027 1.00 95.38 642 VAL A N 1
ATOM 4740 C CA . VAL A 1 642 ? -17.491 9.754 17.997 1.00 95.38 642 VAL A CA 1
ATOM 4741 C C . VAL A 1 642 ? -18.501 10.025 16.887 1.00 95.38 642 VAL A C 1
ATOM 4743 O O . VAL A 1 642 ? -19.262 9.130 16.517 1.00 95.38 642 VAL A O 1
ATOM 4746 N N . TYR A 1 643 ? -18.505 11.254 16.375 1.00 97.44 643 TYR A N 1
ATOM 4747 C CA . TYR A 1 643 ? -19.325 11.699 15.249 1.00 97.44 643 TYR A CA 1
ATOM 4748 C C . TYR A 1 643 ? -18.429 12.274 14.155 1.00 97.44 643 TYR A C 1
ATOM 4750 O O . TYR A 1 643 ? -17.614 13.156 14.435 1.00 97.44 643 TYR A O 1
ATOM 4758 N N . GLN A 1 644 ? -18.566 11.757 12.935 1.00 97.56 644 GLN A N 1
ATOM 4759 C CA . GLN A 1 644 ? -17.784 12.154 11.765 1.00 97.56 644 GLN A CA 1
ATOM 4760 C C . GLN A 1 644 ? -18.427 11.617 10.485 1.00 97.56 644 GLN A C 1
ATOM 4762 O O . GLN A 1 644 ? -18.635 10.406 10.357 1.00 97.56 644 GLN A O 1
ATOM 4767 N N . GLU A 1 645 ? -18.677 12.509 9.529 1.00 96.56 645 GLU A N 1
ATOM 4768 C CA . GLU A 1 645 ? -19.313 12.209 8.244 1.00 96.56 645 GLU A CA 1
ATOM 4769 C C . GLU A 1 645 ? -18.707 10.994 7.524 1.00 96.56 645 GLU A C 1
ATOM 4771 O O . GLU A 1 645 ? -17.528 10.988 7.153 1.00 96.56 645 GLU A O 1
ATOM 4776 N N . GLY A 1 646 ? -19.532 9.973 7.281 1.00 94.12 646 GLY A N 1
ATOM 4777 C CA . GLY A 1 646 ? -19.137 8.756 6.570 1.00 94.12 646 GLY A CA 1
ATOM 4778 C C . GLY A 1 646 ? -18.200 7.815 7.339 1.00 94.12 646 GLY A C 1
ATOM 4779 O O . GLY A 1 646 ? -17.688 6.874 6.737 1.00 94.12 646 GLY A O 1
ATOM 4780 N N . MET A 1 647 ? -17.969 8.032 8.642 1.00 94.81 647 MET A N 1
ATOM 4781 C CA . MET A 1 647 ? -17.065 7.207 9.462 1.00 94.81 647 MET A CA 1
ATOM 4782 C C . MET A 1 647 ? -17.658 6.789 10.811 1.00 94.81 647 MET A C 1
ATOM 4784 O O . MET A 1 647 ? -17.677 5.597 11.125 1.00 94.81 647 MET A O 1
ATOM 4788 N N . PHE A 1 648 ? -18.136 7.744 11.616 1.00 95.00 648 PHE A N 1
ATOM 4789 C CA . PHE A 1 648 ? -18.558 7.504 12.999 1.00 95.00 648 PHE A CA 1
ATOM 4790 C C . PHE A 1 648 ? -19.905 8.177 13.313 1.00 95.00 648 PHE A C 1
ATOM 4792 O O . PHE A 1 648 ? -20.129 9.299 12.864 1.00 95.00 648 PHE A O 1
ATOM 4799 N N . PRO A 1 649 ? -20.800 7.542 14.098 1.00 90.88 649 PRO A N 1
ATOM 4800 C CA . PRO A 1 649 ? -20.640 6.241 14.761 1.00 90.88 649 PRO A CA 1
ATOM 4801 C C . PRO A 1 649 ? -20.738 5.035 13.811 1.00 90.88 649 PRO A C 1
ATOM 4803 O O . PRO A 1 649 ? -20.483 3.909 14.228 1.00 90.88 649 PRO A O 1
ATOM 4806 N N . THR A 1 650 ? -21.096 5.254 12.542 1.00 90.81 650 THR A N 1
ATOM 4807 C CA . THR A 1 650 ? -21.039 4.247 11.470 1.00 90.81 650 THR A CA 1
ATOM 4808 C C . THR A 1 650 ? -20.648 4.914 10.152 1.00 90.81 650 THR A C 1
ATOM 4810 O O . THR A 1 650 ? -20.837 6.122 9.998 1.00 90.81 650 THR A O 1
ATOM 4813 N N . ALA A 1 651 ? -20.230 4.124 9.159 1.00 88.69 651 ALA A N 1
ATOM 4814 C CA . ALA A 1 651 ? -19.934 4.613 7.808 1.00 88.69 651 ALA A CA 1
ATOM 4815 C C . ALA A 1 651 ? -21.142 5.229 7.057 1.00 88.69 651 ALA A C 1
ATOM 4817 O O . ALA A 1 651 ? -20.977 5.779 5.973 1.00 88.69 651 ALA A O 1
ATOM 4818 N N . ALA A 1 652 ? -22.356 5.137 7.614 1.00 92.00 652 ALA A N 1
ATOM 4819 C CA . ALA A 1 652 ? -23.581 5.725 7.067 1.00 92.00 652 ALA A CA 1
ATOM 4820 C C . ALA A 1 652 ? -24.054 6.981 7.830 1.00 92.00 652 ALA A C 1
ATOM 4822 O O . ALA A 1 652 ? -25.170 7.443 7.604 1.00 92.00 652 ALA A O 1
ATOM 4823 N N . TYR A 1 653 ? -23.255 7.510 8.764 1.00 95.38 653 TYR A N 1
ATOM 4824 C CA . TYR A 1 653 ? -23.571 8.766 9.444 1.00 95.38 653 TYR A CA 1
ATOM 4825 C C . TYR A 1 653 ? -23.441 9.944 8.473 1.00 95.38 653 TYR A C 1
ATOM 4827 O O . TYR A 1 653 ? -22.346 10.181 7.961 1.00 95.38 653 TYR A O 1
ATOM 4835 N N . THR A 1 654 ? -24.551 10.657 8.255 1.00 94.75 654 THR A N 1
ATOM 4836 C CA . THR A 1 654 ? -24.623 11.861 7.411 1.00 94.75 654 THR A CA 1
ATOM 4837 C C . THR A 1 654 ? -25.136 13.078 8.183 1.00 94.75 654 THR A C 1
ATOM 4839 O O . THR A 1 654 ? -26.151 13.682 7.825 1.00 94.75 654 THR A O 1
ATOM 4842 N N . GLY A 1 655 ? -24.548 13.312 9.355 1.00 95.44 655 GLY A N 1
ATOM 4843 C CA . GLY A 1 655 ? -25.017 14.301 10.325 1.00 95.44 655 GLY A CA 1
ATOM 4844 C C . GLY A 1 655 ? -24.073 15.481 10.526 1.00 95.44 655 GLY A C 1
ATOM 4845 O O . GLY A 1 655 ? -24.418 16.379 11.294 1.00 95.44 655 GLY A O 1
ATOM 4846 N N . THR A 1 656 ? -22.900 15.506 9.888 1.00 97.19 656 THR A N 1
ATOM 4847 C CA . THR A 1 656 ? -22.048 16.699 9.915 1.00 97.19 656 THR A CA 1
ATOM 4848 C C . THR A 1 656 ? -22.587 17.724 8.917 1.00 97.19 656 THR A C 1
ATOM 4850 O O . THR A 1 656 ? -23.068 17.369 7.848 1.00 97.19 656 THR A O 1
ATOM 4853 N N . GLN A 1 657 ? -22.527 19.000 9.283 1.00 96.38 657 GLN A N 1
ATOM 4854 C CA . GLN A 1 657 ? -22.824 20.126 8.399 1.00 96.38 657 GLN A CA 1
ATOM 4855 C C . GLN A 1 657 ? -21.720 21.156 8.552 1.00 96.38 657 GLN A C 1
ATOM 4857 O O . GLN A 1 657 ? -21.401 21.507 9.687 1.00 96.38 657 GLN A O 1
ATOM 4862 N N . ASP A 1 658 ? -21.182 21.699 7.466 1.00 96.06 658 ASP A N 1
ATOM 4863 C CA . ASP A 1 658 ? -20.216 22.791 7.561 1.00 96.06 658 ASP A CA 1
ATOM 4864 C C . ASP A 1 658 ? -20.210 23.716 6.340 1.00 96.06 658 ASP A C 1
ATOM 4866 O O . ASP A 1 658 ? -20.523 23.333 5.221 1.00 96.06 658 ASP A O 1
ATOM 4870 N N . THR A 1 659 ? -19.917 24.990 6.582 1.00 95.44 659 THR A N 1
ATOM 4871 C CA . THR A 1 659 ? -19.738 26.020 5.550 1.00 95.44 659 THR A CA 1
ATOM 4872 C C . THR A 1 659 ? -18.896 27.140 6.141 1.00 95.44 659 THR A C 1
ATOM 4874 O O . THR A 1 659 ? -18.816 27.289 7.361 1.00 95.44 659 THR A O 1
ATOM 4877 N N . HIS A 1 660 ? -18.326 27.995 5.299 1.00 94.19 660 HIS A N 1
ATOM 4878 C CA . HIS A 1 660 ? -17.967 29.338 5.744 1.00 94.19 660 HIS A CA 1
ATOM 4879 C C . HIS A 1 660 ? -19.021 30.359 5.304 1.00 94.19 660 HIS A C 1
ATOM 4881 O O . HIS A 1 660 ? -19.931 30.042 4.537 1.00 94.19 660 HIS A O 1
ATOM 4887 N N . ILE A 1 661 ? -18.928 31.569 5.850 1.00 93.38 661 ILE A N 1
ATOM 4888 C CA . ILE A 1 661 ? -19.667 32.758 5.427 1.00 93.38 661 ILE A CA 1
ATOM 4889 C C . ILE A 1 661 ? -18.673 33.918 5.298 1.00 93.38 661 ILE A C 1
ATOM 4891 O O . ILE A 1 661 ? -17.773 34.064 6.123 1.00 93.38 661 ILE A O 1
ATOM 4895 N N . ILE A 1 662 ? -18.818 34.739 4.258 1.00 90.94 662 ILE A N 1
ATOM 4896 C CA . ILE A 1 662 ? -17.780 35.669 3.776 1.00 90.94 662 ILE A CA 1
ATOM 4897 C C . ILE A 1 662 ? -18.349 37.073 3.535 1.00 90.94 662 ILE A C 1
ATOM 4899 O O . ILE A 1 662 ? -19.357 37.224 2.850 1.00 90.94 662 ILE A O 1
ATOM 4903 N N . ILE A 1 663 ? -17.689 38.125 4.035 1.00 88.25 663 ILE A N 1
ATOM 4904 C CA . ILE A 1 663 ? -18.183 39.511 3.888 1.00 88.25 663 ILE A CA 1
ATOM 4905 C C . ILE A 1 663 ? -18.066 40.064 2.452 1.00 88.25 663 ILE A C 1
ATOM 4907 O O . ILE A 1 663 ? -18.920 40.843 2.028 1.00 88.25 663 ILE A O 1
ATOM 4911 N N . ASN A 1 664 ? -17.045 39.651 1.688 1.00 86.69 664 ASN A N 1
ATOM 4912 C CA . ASN A 1 664 ? -16.789 40.101 0.308 1.00 86.69 664 ASN A CA 1
ATOM 4913 C C . ASN A 1 664 ? -17.973 39.791 -0.623 1.00 86.69 664 ASN A C 1
ATOM 4915 O O . ASN A 1 664 ? -18.438 40.626 -1.400 1.00 86.69 664 ASN A O 1
ATOM 4919 N N . THR A 1 665 ? -18.482 38.567 -0.500 1.00 89.94 665 THR A N 1
ATOM 4920 C CA . THR A 1 665 ? -19.616 38.009 -1.235 1.00 89.94 665 THR A CA 1
ATOM 4921 C C . THR A 1 665 ? -20.718 37.664 -0.232 1.00 89.94 665 THR A C 1
ATOM 4923 O O . THR A 1 665 ? -21.086 36.508 -0.057 1.00 89.94 665 THR A O 1
ATOM 4926 N N . ALA A 1 666 ? -21.256 38.686 0.443 1.00 92.50 666 ALA A N 1
ATOM 4927 C CA . ALA A 1 666 ? -22.110 38.543 1.631 1.00 92.50 666 ALA A CA 1
ATOM 4928 C C . ALA A 1 666 ? -23.391 37.686 1.483 1.00 92.50 666 ALA A C 1
ATOM 4930 O O . ALA A 1 666 ? -23.959 37.248 2.484 1.00 92.50 666 ALA A O 1
ATOM 4931 N N . ASP A 1 667 ? -23.839 37.429 0.253 1.00 93.00 667 ASP A N 1
ATOM 4932 C CA . ASP A 1 667 ? -24.967 36.545 -0.066 1.00 93.00 667 ASP A CA 1
ATOM 4933 C C . ASP A 1 667 ? -24.508 35.238 -0.750 1.00 93.00 667 ASP A C 1
ATOM 4935 O O . ASP A 1 667 ? -25.246 34.683 -1.558 1.00 93.00 667 ASP A O 1
ATOM 4939 N N . SER A 1 668 ? -23.281 34.765 -0.504 1.00 92.50 668 SER A N 1
ATOM 4940 C CA . SER A 1 668 ? -22.751 33.490 -1.023 1.00 92.50 668 SER A CA 1
ATOM 4941 C C . SER A 1 668 ? -22.808 32.355 0.004 1.00 92.50 668 SER A C 1
ATOM 4943 O O . SER A 1 668 ? -22.958 32.605 1.202 1.00 92.50 668 SER A O 1
ATOM 4945 N N . ASN A 1 669 ? -22.709 31.119 -0.489 1.00 93.94 669 ASN A N 1
ATOM 4946 C CA . ASN A 1 669 ? -22.713 29.882 0.291 1.00 93.94 669 ASN A CA 1
ATOM 4947 C C . ASN A 1 669 ? -21.627 28.914 -0.216 1.00 93.94 669 ASN A C 1
ATOM 4949 O O . ASN A 1 669 ? -21.362 28.877 -1.419 1.00 93.94 669 ASN A O 1
ATOM 4953 N N . GLN A 1 670 ? -21.013 28.128 0.676 1.00 90.62 670 GLN A N 1
ATOM 4954 C CA . GLN A 1 670 ? -19.919 27.197 0.349 1.00 90.62 670 GLN A CA 1
ATOM 4955 C C . GLN A 1 670 ? -20.118 25.795 0.961 1.00 90.62 670 GLN A C 1
ATOM 4957 O O . GLN A 1 670 ? -19.152 25.052 1.130 1.00 90.62 670 GLN A O 1
ATOM 4962 N N . GLY A 1 671 ? -21.364 25.420 1.275 1.00 90.56 671 GLY A N 1
ATOM 4963 C CA . GLY A 1 671 ? -21.692 24.202 2.023 1.00 90.56 671 GLY A CA 1
ATOM 4964 C C . GLY A 1 671 ? -21.445 22.864 1.322 1.00 90.56 671 GLY A C 1
ATOM 4965 O O . GLY A 1 671 ? -21.637 21.829 1.933 1.00 90.56 671 GLY A O 1
ATOM 4966 N N . SER A 1 672 ? -21.046 22.841 0.052 1.00 89.62 672 SER A N 1
ATOM 4967 C CA . SER A 1 672 ? -20.638 21.620 -0.667 1.00 89.62 672 SER A CA 1
ATOM 4968 C C . SER A 1 672 ? -19.228 21.744 -1.254 1.00 89.62 672 SER A C 1
ATOM 4970 O O . SER A 1 672 ? -18.899 21.148 -2.283 1.00 89.62 672 SER A O 1
ATOM 4972 N N . SER A 1 673 ? -18.390 22.574 -0.633 1.00 90.56 673 SER A N 1
ATOM 4973 C CA . SER A 1 673 ? -16.958 22.657 -0.911 1.00 90.56 673 SER A CA 1
ATOM 4974 C C . SER A 1 673 ? -16.206 21.577 -0.118 1.00 90.56 673 SER A C 1
ATOM 4976 O O . SER A 1 673 ? -16.521 21.388 1.048 1.00 90.56 673 SER A O 1
ATOM 4978 N N . PRO A 1 674 ? -15.166 20.909 -0.664 1.00 92.19 674 PRO A N 1
ATOM 4979 C CA . PRO A 1 674 ? -14.325 19.969 0.097 1.00 92.19 674 PRO A CA 1
ATOM 4980 C C . PRO A 1 674 ? -13.468 20.643 1.189 1.00 92.19 674 PRO A C 1
ATOM 4982 O O . PRO A 1 674 ? -12.776 19.956 1.945 1.00 92.19 674 PRO A O 1
ATOM 4985 N N . LEU A 1 675 ? -13.466 21.980 1.227 1.00 93.12 675 LEU A N 1
ATOM 4986 C CA . LEU A 1 675 ? -12.750 22.819 2.182 1.00 93.12 675 LEU A CA 1
ATOM 4987 C C . LEU A 1 675 ? -13.636 24.000 2.609 1.00 93.12 675 LEU A C 1
ATOM 4989 O O . LEU A 1 675 ? -14.264 24.634 1.753 1.00 93.12 675 LEU A O 1
ATOM 4993 N N . PHE A 1 676 ? -13.629 24.343 3.897 1.00 93.25 676 PHE A N 1
ATOM 4994 C CA . PHE A 1 676 ? -14.211 25.578 4.435 1.00 93.25 676 PHE A CA 1
ATOM 4995 C C . PHE A 1 676 ? -13.126 26.443 5.088 1.00 93.25 676 PHE A C 1
ATOM 4997 O O . PHE A 1 676 ? -12.115 25.929 5.554 1.00 93.25 676 PHE A O 1
ATOM 5004 N N . GLU A 1 677 ? -13.314 27.763 5.111 1.00 91.81 677 GLU A N 1
ATOM 5005 C CA . GLU A 1 677 ? -12.241 28.713 5.422 1.00 91.81 677 GLU A CA 1
ATOM 5006 C C . GLU A 1 677 ? -12.538 29.588 6.650 1.00 91.81 677 GLU A C 1
ATOM 5008 O O . GLU A 1 677 ? -13.671 30.013 6.879 1.00 91.81 677 GLU A O 1
ATOM 5013 N N . GLU A 1 678 ? -11.485 29.923 7.394 1.00 91.31 678 GLU A N 1
ATOM 5014 C CA . GLU A 1 678 ? -11.465 30.969 8.427 1.00 91.31 678 GLU A CA 1
ATOM 5015 C C . GLU A 1 678 ? -10.367 31.994 8.083 1.00 91.31 678 GLU A C 1
ATOM 5017 O O . GLU A 1 678 ? -9.360 31.646 7.457 1.00 91.31 678 GLU A O 1
ATOM 5022 N N . GLY A 1 679 ? -10.551 33.257 8.474 1.00 89.50 679 GLY A N 1
ATOM 5023 C CA . GLY A 1 679 ? -9.508 34.286 8.396 1.00 89.50 679 GLY A CA 1
ATOM 5024 C C . GLY A 1 679 ? -9.850 35.464 7.484 1.00 89.50 679 GLY A C 1
ATOM 5025 O O . GLY A 1 679 ? -11.013 35.730 7.195 1.00 89.50 679 GLY A O 1
ATOM 5026 N N . ASP A 1 680 ? -8.829 36.209 7.056 1.00 87.44 680 ASP A N 1
ATOM 5027 C CA . ASP A 1 680 ? -8.950 37.306 6.086 1.00 87.44 680 ASP A CA 1
ATOM 5028 C C . ASP A 1 680 ? -7.744 37.312 5.137 1.00 87.44 680 ASP A C 1
ATOM 5030 O O . ASP A 1 680 ? -6.583 37.444 5.545 1.00 87.44 680 ASP A O 1
ATOM 5034 N N . TRP A 1 681 ? -8.028 37.214 3.837 1.00 87.56 681 TRP A N 1
ATOM 5035 C CA . TRP A 1 681 ? -7.030 37.220 2.766 1.00 87.56 681 TRP A CA 1
ATOM 5036 C C . TRP A 1 681 ? -6.165 38.497 2.749 1.00 87.56 681 TRP A C 1
ATOM 5038 O O . TRP A 1 681 ? -4.977 38.445 2.410 1.00 87.56 681 TRP A O 1
ATOM 5048 N N . ASN A 1 682 ? -6.746 39.649 3.103 1.00 81.56 682 ASN A N 1
ATOM 5049 C CA . ASN A 1 682 ? -6.172 40.994 2.943 1.00 81.56 682 ASN A CA 1
ATOM 5050 C C . ASN A 1 682 ? -6.036 41.781 4.268 1.00 81.56 682 ASN A C 1
ATOM 5052 O O . ASN A 1 682 ? -5.779 42.993 4.239 1.00 81.56 682 ASN A O 1
ATOM 5056 N N . ALA A 1 683 ? -6.198 41.129 5.424 1.00 76.25 683 ALA A N 1
ATOM 5057 C CA . ALA A 1 683 ? -6.070 41.778 6.730 1.00 76.25 683 ALA A CA 1
ATOM 5058 C C . ALA A 1 683 ? -4.726 42.526 6.898 1.00 76.25 683 ALA A C 1
ATOM 5060 O O . ALA A 1 683 ? -3.701 42.108 6.353 1.00 76.25 683 ALA A O 1
ATOM 5061 N N . PRO A 1 684 ? -4.697 43.645 7.652 1.00 62.62 684 PRO A N 1
ATOM 5062 C CA . PRO A 1 684 ? -5.790 44.214 8.456 1.00 62.62 684 PRO A CA 1
ATOM 5063 C C . PRO A 1 684 ? -6.700 45.198 7.690 1.00 62.62 684 PRO A C 1
ATOM 5065 O O . PRO A 1 684 ? -7.511 45.886 8.303 1.00 62.62 684 PRO A O 1
ATOM 5068 N N . ASN A 1 685 ? -6.545 45.325 6.365 1.00 65.00 685 ASN A N 1
ATOM 5069 C CA . ASN A 1 685 ? -7.327 46.255 5.530 1.00 65.00 685 ASN A CA 1
ATOM 5070 C C . ASN A 1 685 ? -8.272 45.515 4.563 1.00 65.00 685 ASN A C 1
ATOM 5072 O O . ASN A 1 685 ? -8.640 46.060 3.519 1.00 65.00 685 ASN A O 1
ATOM 5076 N N . GLY A 1 686 ? -8.588 44.255 4.865 1.00 63.47 686 GLY A N 1
ATOM 5077 C CA . GLY A 1 686 ? -9.356 43.374 4.004 1.00 63.47 686 GLY A CA 1
ATOM 5078 C C . GLY A 1 686 ? -10.864 43.553 4.137 1.00 63.47 686 GLY A C 1
ATOM 5079 O O . GLY A 1 686 ? -11.387 43.974 5.164 1.00 63.47 686 GLY A O 1
ATOM 5080 N N . TYR A 1 687 ? -11.558 43.199 3.058 1.00 76.06 687 TYR A N 1
ATOM 5081 C CA . TYR A 1 687 ? -12.997 42.926 3.044 1.00 76.06 687 TYR A CA 1
ATOM 5082 C C . TYR A 1 687 ? -13.244 41.464 2.639 1.00 76.06 687 TYR A C 1
ATOM 5084 O O . TYR A 1 687 ? -14.271 41.157 2.052 1.00 76.06 687 TYR A O 1
ATOM 5092 N N . ASP A 1 688 ? -12.290 40.568 2.907 1.00 83.19 688 ASP A N 1
ATOM 5093 C CA . ASP A 1 688 ? -12.370 39.133 2.596 1.00 83.19 688 ASP A CA 1
ATOM 5094 C C . ASP A 1 688 ? -12.276 38.295 3.880 1.00 83.19 688 ASP A C 1
ATOM 5096 O O . ASP A 1 688 ? -11.574 37.291 3.965 1.00 83.19 688 ASP A O 1
ATOM 5100 N N . HIS A 1 689 ? -12.976 38.787 4.904 1.00 84.75 689 HIS A N 1
ATOM 5101 C CA . HIS A 1 689 ? -13.178 38.141 6.195 1.00 84.75 689 HIS A CA 1
ATOM 5102 C C . HIS A 1 689 ? -14.135 36.959 6.041 1.00 84.75 689 HIS A C 1
ATOM 5104 O O . HIS A 1 689 ? -15.229 37.120 5.487 1.00 84.75 689 HIS A O 1
ATOM 5110 N N . LYS A 1 690 ? -13.742 35.810 6.592 1.00 89.69 690 LYS A N 1
ATOM 5111 C CA . LYS A 1 690 ? -14.490 34.554 6.605 1.00 89.69 690 LYS A CA 1
ATOM 5112 C C . LYS A 1 690 ? -14.699 34.040 8.028 1.00 89.69 690 LYS A C 1
ATOM 5114 O O . LYS A 1 690 ? -13.807 34.121 8.867 1.00 89.69 690 LYS A O 1
ATOM 5119 N N . GLU A 1 691 ? -15.886 33.502 8.278 1.00 90.94 691 GLU A N 1
ATOM 5120 C CA . GLU A 1 691 ? -16.284 32.853 9.529 1.00 90.94 691 GLU A CA 1
ATOM 5121 C C . GLU A 1 691 ? -16.761 31.436 9.218 1.00 90.94 691 GLU A C 1
ATOM 5123 O O . GLU A 1 691 ? -17.572 31.260 8.308 1.00 90.94 691 GLU A O 1
ATOM 5128 N N . ALA A 1 692 ? -16.308 30.436 9.971 1.00 94.81 692 ALA A N 1
ATOM 5129 C CA . ALA A 1 692 ? -16.698 29.047 9.742 1.00 94.81 692 ALA A CA 1
ATOM 5130 C C . ALA A 1 692 ? -17.851 28.616 10.661 1.00 94.81 692 ALA A C 1
ATOM 5132 O O . ALA A 1 692 ? -17.876 28.949 11.849 1.00 94.81 692 ALA A O 1
ATOM 5133 N N . LEU A 1 693 ? -18.793 27.849 10.113 1.00 96.62 693 LEU A N 1
ATOM 5134 C CA . LEU A 1 693 ? -19.918 27.222 10.806 1.00 96.62 693 LEU A CA 1
ATOM 5135 C C . LEU A 1 693 ? -19.783 25.699 10.695 1.00 96.62 693 LEU A C 1
ATOM 5137 O O . LEU A 1 693 ? -19.490 25.187 9.618 1.00 96.62 693 LEU A O 1
ATOM 5141 N N . LEU A 1 694 ? -19.994 24.982 11.799 1.00 97.62 694 LEU A N 1
ATOM 5142 C CA . LEU A 1 694 ? -19.823 23.529 11.883 1.00 97.62 694 LEU A CA 1
ATOM 5143 C C . LEU A 1 694 ? -20.844 22.917 12.849 1.00 97.62 694 LEU A C 1
ATOM 5145 O O . LEU A 1 694 ? -20.906 23.299 14.013 1.00 97.62 694 LEU A O 1
ATOM 5149 N N . GLY A 1 695 ? -21.629 21.948 12.396 1.00 96.50 695 GLY A N 1
ATOM 5150 C CA . GLY A 1 695 ? -22.641 21.238 13.173 1.00 96.50 695 GLY A CA 1
ATOM 5151 C C . GLY A 1 695 ? -22.472 19.723 13.109 1.00 96.50 695 GLY A C 1
ATOM 5152 O O . GLY A 1 695 ? -21.881 19.186 12.177 1.00 96.50 695 GLY A O 1
ATOM 5153 N N . PHE A 1 696 ? -23.018 19.041 14.115 1.00 97.44 696 PHE A N 1
ATOM 5154 C CA . PHE A 1 696 ? -23.137 17.584 14.168 1.00 97.44 696 PHE A CA 1
ATOM 5155 C C . PHE A 1 696 ? -24.536 17.242 14.679 1.00 97.44 696 PHE A C 1
ATOM 5157 O O . PHE A 1 696 ? -24.916 17.706 15.755 1.00 97.44 696 PHE A O 1
ATOM 5164 N N . ASP A 1 697 ? -25.290 16.421 13.954 1.00 94.62 697 ASP A N 1
ATOM 5165 C CA . ASP A 1 697 ? -26.497 15.780 14.475 1.00 94.62 697 ASP A CA 1
ATOM 5166 C C . ASP A 1 697 ? -26.072 14.709 15.485 1.00 94.62 697 ASP A C 1
ATOM 5168 O O . ASP A 1 697 ? -25.547 13.654 15.116 1.00 94.62 697 ASP A O 1
ATOM 5172 N N . ILE A 1 698 ? -26.200 15.027 16.774 1.00 93.06 698 ILE A N 1
ATOM 5173 C CA . ILE A 1 698 ? -25.813 14.139 17.869 1.00 93.06 698 ILE A CA 1
ATOM 5174 C C . ILE A 1 698 ? -27.042 13.420 18.418 1.00 93.06 698 ILE A C 1
ATOM 5176 O O . ILE A 1 698 ? -28.042 14.032 18.792 1.00 93.06 698 ILE A O 1
ATOM 5180 N N . ALA A 1 699 ? -26.946 12.098 18.528 1.00 87.56 699 ALA A N 1
ATOM 5181 C CA . ALA A 1 699 ? -27.952 11.315 19.225 1.00 87.56 699 ALA A CA 1
ATOM 5182 C C . ALA A 1 699 ? -27.907 11.614 20.732 1.00 87.56 699 ALA A C 1
ATOM 5184 O O . ALA A 1 699 ? -26.838 11.861 21.299 1.00 87.56 699 ALA A O 1
ATOM 5185 N N . ALA A 1 700 ? -29.064 11.535 21.393 1.00 82.06 700 ALA A N 1
ATOM 5186 C CA . ALA A 1 700 ? -29.156 11.644 22.847 1.00 82.06 700 ALA A CA 1
ATOM 5187 C C . ALA A 1 700 ? -28.221 10.637 23.546 1.00 82.06 700 ALA A C 1
ATOM 5189 O O . ALA A 1 700 ? -28.079 9.494 23.096 1.00 82.06 700 ALA A O 1
ATOM 5190 N N . LEU A 1 701 ? -27.612 11.047 24.666 1.00 79.19 701 LEU A N 1
ATOM 5191 C CA . LEU A 1 701 ? -26.753 10.164 25.458 1.00 79.19 701 LEU A CA 1
ATOM 5192 C C . LEU A 1 701 ? -27.518 8.882 25.848 1.00 79.19 701 LEU A C 1
ATOM 5194 O O . LEU A 1 701 ? -28.656 8.971 26.322 1.00 79.19 701 LEU A O 1
ATOM 5198 N N . PRO A 1 702 ? -26.927 7.681 25.681 1.00 69.94 702 PRO A N 1
ATOM 5199 C CA . PRO A 1 702 ? -27.599 6.446 26.064 1.00 69.94 702 PRO A CA 1
ATOM 5200 C C . PRO A 1 702 ? -27.929 6.431 27.563 1.00 69.94 702 PRO A C 1
ATOM 5202 O O . PRO A 1 702 ? -27.162 6.927 28.388 1.00 69.94 702 PRO A O 1
ATOM 5205 N N . ALA A 1 703 ? -29.066 5.837 27.930 1.00 61.94 703 ALA A N 1
ATOM 5206 C CA . ALA A 1 703 ? -29.558 5.862 29.306 1.00 61.94 703 ALA A CA 1
ATOM 5207 C C . ALA A 1 703 ? -28.524 5.314 30.313 1.00 61.94 703 ALA A C 1
ATOM 5209 O O . ALA A 1 703 ? -28.041 4.188 30.173 1.00 61.94 703 ALA A O 1
ATOM 5210 N N . GLY A 1 704 ? -28.220 6.109 31.344 1.00 65.94 704 GLY A N 1
ATOM 5211 C CA . GLY A 1 704 ? -27.203 5.787 32.349 1.00 65.94 704 GLY A CA 1
ATOM 5212 C C . GLY A 1 704 ? -25.767 6.153 31.957 1.00 65.94 704 GLY A C 1
ATOM 5213 O O . GLY A 1 704 ? -24.847 5.679 32.620 1.00 65.94 704 GLY A O 1
ATOM 5214 N N . LYS A 1 705 ? -25.572 6.963 30.904 1.00 72.38 705 LYS A N 1
ATOM 5215 C CA . LYS A 1 705 ? -24.288 7.591 30.567 1.00 72.38 705 LYS A CA 1
ATOM 5216 C C . LYS A 1 705 ? -24.266 9.074 30.941 1.00 72.38 705 LYS A C 1
ATOM 5218 O O . LYS A 1 705 ? -25.259 9.766 30.735 1.00 72.38 705 LYS A O 1
ATOM 5223 N N . GLU A 1 706 ? -23.121 9.563 31.407 1.00 83.50 706 GLU A N 1
ATOM 5224 C CA . GLU A 1 706 ? -22.867 10.987 31.668 1.00 83.50 706 GLU A CA 1
ATOM 5225 C C . GLU A 1 706 ? -21.667 11.476 30.846 1.00 83.50 706 GLU A C 1
ATOM 5227 O O . GLU A 1 706 ? -20.628 10.813 30.816 1.00 83.50 706 GLU A O 1
ATOM 5232 N N . LEU A 1 707 ? -21.792 12.642 30.201 1.00 89.00 707 LEU A N 1
ATOM 5233 C CA . LEU A 1 707 ? -20.687 13.301 29.501 1.00 89.00 707 LEU A CA 1
ATOM 5234 C C . LEU A 1 707 ? -19.628 13.758 30.516 1.00 89.00 707 LEU A C 1
ATOM 5236 O O . LEU A 1 707 ? -19.909 14.602 31.363 1.00 89.00 707 LEU A O 1
ATOM 5240 N N . GLN A 1 708 ? -18.405 13.241 30.396 1.00 89.38 708 GLN A N 1
ATOM 5241 C CA . GLN A 1 708 ? -17.259 13.622 31.233 1.00 89.38 708 GLN A CA 1
ATOM 5242 C C . GLN A 1 708 ? -16.394 14.698 30.568 1.00 89.38 708 GLN A C 1
ATOM 5244 O O . GLN A 1 708 ? -15.826 15.556 31.240 1.00 89.38 708 GLN A O 1
ATOM 5249 N N . GLY A 1 709 ? -16.324 14.699 29.238 1.00 91.12 709 GLY A N 1
ATOM 5250 C CA . GLY A 1 709 ? -15.588 15.699 28.472 1.00 91.12 709 GLY A CA 1
ATOM 5251 C C . GLY A 1 709 ? -15.778 15.519 26.974 1.00 91.12 709 GLY A C 1
ATOM 5252 O O . GLY A 1 709 ? -16.398 14.556 26.529 1.00 91.12 709 GLY A O 1
ATOM 5253 N N . ALA A 1 710 ? -15.236 16.440 26.186 1.00 93.88 710 ALA A N 1
ATOM 5254 C CA . ALA A 1 710 ? -15.296 16.362 24.734 1.00 93.88 710 ALA A CA 1
ATOM 5255 C C . ALA A 1 710 ? -14.072 17.003 24.079 1.00 93.88 710 ALA A C 1
ATOM 5257 O O . ALA A 1 710 ? -13.434 17.886 24.662 1.00 93.88 710 ALA A O 1
ATOM 5258 N N . THR A 1 711 ? -13.812 16.586 22.843 1.00 96.31 711 THR A N 1
ATOM 5259 C CA . THR A 1 711 ? -12.822 17.181 21.948 1.00 96.31 711 THR A CA 1
ATOM 5260 C C . THR A 1 711 ? -13.417 17.296 20.550 1.00 96.31 711 THR A C 1
ATOM 5262 O O . THR A 1 711 ? -13.857 16.303 19.977 1.00 96.31 711 THR A O 1
ATOM 5265 N N . LEU A 1 712 ? -13.405 18.498 19.985 1.00 97.12 712 LEU A N 1
ATOM 5266 C CA . LEU A 1 712 ? -13.746 18.762 18.590 1.00 97.12 712 LEU A CA 1
ATOM 5267 C C . LEU A 1 712 ? -12.455 19.000 17.806 1.00 97.12 712 LEU A C 1
ATOM 5269 O O . LEU A 1 712 ? -11.666 19.868 18.174 1.00 97.12 712 LEU A O 1
ATOM 5273 N N . GLY A 1 713 ? -12.235 18.235 16.740 1.00 97.38 713 GLY A N 1
ATOM 5274 C CA . GLY A 1 713 ? -11.136 18.437 15.804 1.00 97.38 713 GLY A CA 1
ATOM 5275 C C . GLY A 1 713 ? -11.613 18.878 14.427 1.00 97.38 713 GLY A C 1
ATOM 5276 O O . GLY A 1 713 ? -12.540 18.296 13.866 1.00 97.38 713 GLY A O 1
ATOM 5277 N N . VAL A 1 714 ? -10.908 19.854 13.863 1.00 97.75 714 VAL A N 1
ATOM 5278 C CA . VAL A 1 714 ? -10.943 20.206 12.436 1.00 97.75 714 VAL A CA 1
ATOM 5279 C C . VAL A 1 714 ? -9.524 20.098 11.876 1.00 97.75 714 VAL A C 1
ATOM 5281 O O . VAL A 1 714 ? -8.554 20.407 12.575 1.00 97.75 714 VAL A O 1
ATOM 5284 N N . PHE A 1 715 ? -9.366 19.602 10.650 1.00 97.81 715 PHE A N 1
ATOM 5285 C CA . PHE A 1 715 ? -8.046 19.410 10.047 1.00 97.81 715 PHE A CA 1
ATOM 5286 C C . PHE A 1 715 ? -7.687 20.609 9.172 1.00 97.81 715 PHE A C 1
ATOM 5288 O O . PHE A 1 715 ? -8.332 20.836 8.154 1.00 97.81 715 PHE A O 1
ATOM 5295 N N . PHE A 1 716 ? -6.664 21.364 9.571 1.00 97.00 716 PHE A N 1
ATOM 5296 C CA . PHE A 1 716 ? -6.106 22.474 8.802 1.00 97.00 716 PHE A CA 1
ATOM 5297 C C . PHE A 1 716 ? -5.225 21.905 7.684 1.00 97.00 716 PHE A C 1
ATOM 5299 O O . PHE A 1 716 ? -4.146 21.365 7.955 1.00 97.00 716 PHE A O 1
ATOM 5306 N N . ASP A 1 717 ? -5.705 21.978 6.443 1.00 95.06 717 ASP A N 1
ATOM 5307 C CA . ASP A 1 717 ? -5.077 21.334 5.287 1.00 95.06 717 ASP A CA 1
ATOM 5308 C C . ASP A 1 717 ? -4.056 22.258 4.608 1.00 95.06 717 ASP A C 1
ATOM 5310 O O . ASP A 1 717 ? -2.874 21.903 4.517 1.00 95.06 717 ASP A O 1
ATOM 5314 N N . SER A 1 718 ? -4.479 23.463 4.219 1.00 93.94 718 SER A N 1
ATOM 5315 C CA . SER A 1 718 ? -3.686 24.439 3.461 1.00 93.94 718 SER A CA 1
ATOM 5316 C C . SER A 1 718 ? -4.039 25.889 3.808 1.00 93.94 718 SER A C 1
ATOM 5318 O O . SER A 1 718 ? -4.938 26.156 4.595 1.00 93.94 718 SER A O 1
ATOM 5320 N N . SER A 1 719 ? -3.303 26.844 3.235 1.00 92.19 719 SER A N 1
ATOM 5321 C CA . SER A 1 719 ? -3.709 28.251 3.195 1.00 92.19 719 SER A CA 1
ATOM 5322 C C . SER A 1 719 ? -3.838 28.702 1.742 1.00 92.19 719 SER A C 1
ATOM 5324 O O . SER A 1 719 ? -2.848 28.677 0.999 1.00 92.19 719 SER A O 1
ATOM 5326 N N . ARG A 1 720 ? -5.036 29.137 1.339 1.00 87.31 720 ARG A N 1
ATOM 5327 C CA . ARG A 1 720 ? -5.413 29.437 -0.054 1.00 87.31 720 ARG A CA 1
ATOM 5328 C C . ARG A 1 720 ? -4.580 30.553 -0.691 1.00 87.31 720 ARG A C 1
ATOM 5330 O O . ARG A 1 720 ? -4.378 30.562 -1.904 1.00 87.31 720 ARG A O 1
ATOM 5337 N N . ASN A 1 721 ? -4.071 31.489 0.115 1.00 87.62 721 ASN A N 1
ATOM 5338 C CA . ASN A 1 721 ? -3.162 32.560 -0.322 1.00 87.62 721 ASN A CA 1
ATOM 5339 C C . ASN A 1 721 ? -1.676 32.277 -0.029 1.00 87.62 721 ASN A C 1
ATOM 5341 O O . ASN A 1 721 ? -0.830 33.135 -0.283 1.00 87.62 721 ASN A O 1
ATOM 5345 N N . GLY A 1 722 ? -1.343 31.101 0.515 1.00 88.88 722 GLY A N 1
ATOM 5346 C CA . GLY A 1 722 ? 0.017 30.727 0.907 1.00 88.88 722 GLY A CA 1
ATOM 5347 C C . GLY A 1 722 ? 0.566 31.483 2.124 1.00 88.88 722 GLY A C 1
ATOM 5348 O O . GLY A 1 722 ? 1.768 31.410 2.383 1.00 88.88 722 GLY A O 1
ATOM 5349 N N . VAL A 1 723 ? -0.277 32.212 2.865 1.00 91.12 723 VAL A N 1
ATOM 5350 C CA . VAL A 1 723 ? 0.115 32.953 4.072 1.00 91.12 723 VAL A CA 1
ATOM 5351 C C . VAL A 1 723 ? -0.165 32.102 5.310 1.00 91.12 723 VAL A C 1
ATOM 5353 O O . VAL A 1 723 ? -1.288 31.652 5.521 1.00 91.12 723 VAL A O 1
ATOM 5356 N N . TYR A 1 724 ? 0.863 31.899 6.134 1.00 93.44 724 TYR A N 1
ATOM 5357 C CA . TYR A 1 724 ? 0.831 31.031 7.312 1.00 93.44 724 TYR A CA 1
ATOM 5358 C C . TYR A 1 724 ? 1.267 31.814 8.557 1.00 93.44 724 TYR A C 1
ATOM 5360 O O . TYR A 1 724 ? 2.464 31.956 8.810 1.00 93.44 724 TYR A O 1
ATOM 5368 N N . ASN A 1 725 ? 0.309 32.342 9.322 1.00 91.94 725 ASN A N 1
ATOM 5369 C CA . ASN A 1 725 ? 0.563 33.096 10.551 1.00 91.94 725 ASN A CA 1
ATOM 5370 C C . ASN A 1 725 ? -0.183 32.461 11.731 1.00 91.94 725 ASN A C 1
ATOM 5372 O O . ASN A 1 725 ? -1.384 32.213 11.640 1.00 91.94 725 ASN A O 1
ATOM 5376 N N . ASP A 1 726 ? 0.503 32.243 12.856 1.00 93.44 726 ASP A N 1
ATOM 5377 C CA . ASP A 1 726 ? -0.171 31.776 14.072 1.00 93.44 726 ASP A CA 1
ATOM 5378 C C . ASP A 1 726 ? -1.133 32.839 14.620 1.00 93.44 726 ASP A C 1
ATOM 5380 O O . ASP A 1 726 ? -0.777 34.011 14.780 1.00 93.44 726 ASP A O 1
ATOM 5384 N N . HIS A 1 727 ? -2.347 32.403 14.936 1.00 90.38 727 HIS A N 1
ATOM 5385 C CA . HIS A 1 727 ? -3.428 33.215 15.476 1.00 90.38 727 HIS A CA 1
ATOM 5386 C C . HIS A 1 727 ? -4.349 32.355 16.355 1.00 90.38 727 HIS A C 1
ATOM 5388 O O . HIS A 1 727 ? -4.275 31.125 16.337 1.00 90.38 727 HIS A O 1
ATOM 5394 N N . THR A 1 728 ? -5.198 33.003 17.155 1.00 89.69 728 THR A N 1
ATOM 5395 C CA . THR A 1 728 ? -6.146 32.321 18.048 1.00 89.69 728 THR A CA 1
ATOM 5396 C C . THR A 1 728 ? -7.535 32.317 17.429 1.00 89.69 728 THR A C 1
ATOM 5398 O O . THR A 1 728 ? -8.062 33.382 17.119 1.00 89.69 728 THR A O 1
ATOM 5401 N N . VAL A 1 729 ? -8.152 31.142 17.337 1.00 90.50 729 VAL A N 1
ATOM 5402 C CA . VAL A 1 729 ? -9.585 30.984 17.046 1.00 90.50 729 VAL A CA 1
ATOM 5403 C C . VAL A 1 729 ? -10.334 30.467 18.265 1.00 90.50 729 VAL A C 1
ATOM 5405 O O . VAL A 1 729 ? -9.790 29.732 19.090 1.00 90.50 729 VAL A O 1
ATOM 5408 N N . TYR A 1 730 ? -11.603 30.839 18.362 1.00 88.44 730 TYR A N 1
ATOM 5409 C CA . TYR A 1 730 ? -12.535 30.504 19.427 1.00 88.44 730 TYR A CA 1
ATOM 5410 C C . TYR A 1 730 ? -13.722 29.738 18.862 1.00 88.44 730 TYR A C 1
ATOM 5412 O O . TYR A 1 730 ? -14.182 30.031 17.758 1.00 88.44 730 TYR A O 1
ATOM 5420 N N . ILE A 1 731 ? -14.275 28.831 19.666 1.00 90.06 731 ILE A N 1
ATOM 5421 C CA . ILE A 1 731 ? -15.581 28.231 19.396 1.00 90.06 731 ILE A CA 1
ATOM 5422 C C . ILE A 1 731 ? -16.686 28.985 20.139 1.00 90.06 731 ILE A C 1
ATOM 5424 O O . ILE A 1 731 ? -16.538 29.404 21.294 1.00 90.06 731 ILE A O 1
ATOM 5428 N N . ARG A 1 732 ? -17.819 29.163 19.458 1.00 86.81 732 ARG A N 1
ATOM 5429 C CA . ARG A 1 732 ? -19.058 29.739 19.992 1.00 86.81 732 ARG A CA 1
ATOM 5430 C C . ARG A 1 732 ? -20.229 28.828 19.639 1.00 86.81 732 ARG A C 1
ATOM 5432 O O . ARG A 1 732 ? -20.297 28.341 18.518 1.00 86.81 732 ARG A O 1
ATOM 5439 N N . GLN A 1 733 ? -21.155 28.620 20.569 1.00 90.88 733 GLN A N 1
ATOM 5440 C CA . GLN A 1 733 ? -22.416 27.937 20.280 1.00 90.88 733 GLN A CA 1
ATOM 5441 C C . GLN A 1 733 ? -23.324 28.862 19.464 1.00 90.88 733 GLN A C 1
ATOM 5443 O O . GLN A 1 733 ? -23.501 30.030 19.823 1.00 90.88 733 GLN A O 1
ATOM 5448 N N . VAL A 1 734 ? -23.903 28.337 18.383 1.00 93.19 734 VAL A N 1
ATOM 5449 C CA . VAL A 1 734 ? -24.838 29.076 17.524 1.00 93.19 734 VAL A CA 1
ATOM 5450 C C . VAL A 1 734 ? -26.260 28.953 18.078 1.00 93.19 734 VAL A C 1
ATOM 5452 O O . VAL A 1 734 ? -26.709 27.879 18.482 1.00 93.19 734 VAL A O 1
ATOM 5455 N N . MET A 1 735 ? -26.980 30.072 18.112 1.00 91.94 735 MET A N 1
ATOM 5456 C CA . MET A 1 735 ? -28.303 30.190 18.738 1.00 91.94 735 MET A CA 1
ATOM 5457 C C . MET A 1 735 ? -29.458 30.136 17.735 1.00 91.94 735 MET A C 1
ATOM 5459 O O . MET A 1 735 ? -30.577 29.787 18.114 1.00 91.94 735 MET A O 1
ATOM 5463 N N . LYS A 1 736 ? -29.187 30.442 16.461 1.00 94.56 736 LYS A N 1
ATOM 5464 C CA . LYS A 1 736 ? -30.134 30.310 15.347 1.00 94.56 736 LYS A CA 1
ATOM 5465 C C . LYS A 1 736 ? -29.832 29.065 14.529 1.00 94.56 736 LYS A C 1
ATOM 5467 O O . LYS A 1 736 ? -28.670 28.738 14.299 1.00 94.56 736 LYS A O 1
ATOM 5472 N N . GLN A 1 737 ? -30.879 28.418 14.031 1.00 95.19 737 GLN A N 1
ATOM 5473 C CA . GLN A 1 737 ? -30.728 27.365 13.035 1.00 95.19 737 GLN A CA 1
ATOM 5474 C C . GLN A 1 737 ? -30.174 27.964 11.736 1.00 95.19 737 GLN A C 1
ATOM 5476 O O . GLN A 1 737 ? -30.683 28.969 11.237 1.00 95.19 737 GLN A O 1
ATOM 5481 N N . TRP A 1 738 ? -29.184 27.306 11.157 1.00 96.69 738 TRP A N 1
ATOM 5482 C CA . TRP A 1 738 ? -28.657 27.575 9.823 1.00 96.69 738 TRP A CA 1
ATOM 5483 C C . TRP A 1 738 ? -28.668 26.270 9.024 1.00 96.69 738 TRP A C 1
ATOM 5485 O O . TRP A 1 738 ? -28.867 25.202 9.602 1.00 96.69 738 TRP A O 1
ATOM 5495 N N . ASN A 1 739 ? -28.501 26.353 7.705 1.00 95.25 739 ASN A N 1
ATOM 5496 C CA . ASN A 1 739 ? -28.363 25.172 6.853 1.00 95.25 739 ASN A CA 1
ATOM 5497 C C . ASN A 1 739 ? -27.088 25.296 6.017 1.00 95.25 739 ASN A C 1
ATOM 5499 O O . ASN A 1 739 ? -26.848 26.352 5.427 1.00 95.25 739 ASN A O 1
ATOM 5503 N N . GLN A 1 740 ? -26.333 24.201 5.932 1.00 94.81 740 GLN A N 1
ATOM 5504 C CA . GLN A 1 740 ? -25.106 24.065 5.142 1.00 94.81 740 GLN A CA 1
ATOM 5505 C C . GLN A 1 740 ? -25.222 24.644 3.727 1.00 94.81 740 GLN A C 1
ATOM 5507 O O . GLN A 1 740 ? -24.444 25.522 3.371 1.00 94.81 740 GLN A O 1
ATOM 5512 N N . GLY A 1 741 ? -26.240 24.233 2.967 1.00 92.00 741 GLY A N 1
ATOM 5513 C CA . GLY A 1 741 ? -26.438 24.654 1.579 1.00 92.00 741 GLY A CA 1
ATOM 5514 C C . GLY A 1 741 ? -25.646 23.823 0.569 1.00 92.00 741 GLY A C 1
ATOM 5515 O O . GLY A 1 741 ? -25.039 22.814 0.912 1.00 92.00 741 GLY A O 1
ATOM 5516 N N . THR A 1 742 ? -25.728 24.217 -0.699 1.00 90.25 742 THR A N 1
ATOM 5517 C CA . THR A 1 742 ? -25.250 23.440 -1.857 1.00 90.25 742 THR A CA 1
ATOM 5518 C C . THR A 1 742 ? -24.149 24.137 -2.660 1.00 90.25 742 THR A C 1
ATOM 5520 O O . THR A 1 742 ? -23.767 23.675 -3.738 1.00 90.25 742 THR A O 1
ATOM 5523 N N . GLY A 1 743 ? -23.642 25.272 -2.172 1.00 87.00 743 GLY A N 1
ATOM 5524 C CA . GLY A 1 743 ? -22.620 26.045 -2.866 1.00 87.00 743 GLY A CA 1
ATOM 5525 C C . GLY A 1 743 ? -21.258 25.354 -2.860 1.00 87.00 743 GLY A C 1
ATOM 5526 O O . GLY A 1 743 ? -20.776 24.927 -1.817 1.00 87.00 743 GLY A O 1
ATOM 5527 N N . CYS A 1 744 ? -20.616 25.247 -4.022 1.00 78.44 744 CYS A N 1
ATOM 5528 C CA . CYS A 1 744 ? -19.291 24.646 -4.172 1.00 78.44 744 CYS A CA 1
ATOM 5529 C C . CYS A 1 744 ? -18.218 25.691 -4.527 1.00 78.44 744 CYS A C 1
ATOM 5531 O O . CYS A 1 744 ? -18.538 26.809 -4.937 1.00 78.44 744 CYS A O 1
ATOM 5533 N N . CYS A 1 745 ? -16.949 25.274 -4.438 1.00 76.00 745 CYS A N 1
ATOM 5534 C CA . CYS A 1 745 ? -15.748 26.063 -4.749 1.00 76.00 745 CYS A CA 1
ATOM 5535 C C . CYS A 1 745 ? -15.453 27.230 -3.782 1.00 76.00 745 CYS A C 1
ATOM 5537 O O . CYS A 1 745 ? -16.297 27.677 -3.008 1.00 76.00 745 CYS A O 1
ATOM 5539 N N . SER A 1 746 ? -14.219 27.737 -3.858 1.00 72.88 746 SER A N 1
ATOM 5540 C CA . SER A 1 746 ? -13.746 28.922 -3.132 1.00 72.88 746 SER A CA 1
ATOM 5541 C C . SER A 1 746 ? -14.652 30.138 -3.357 1.00 72.88 746 SER A C 1
ATOM 5543 O O . SER A 1 746 ? -14.979 30.462 -4.498 1.00 72.88 746 SER A O 1
ATOM 5545 N N . ASP A 1 747 ? -15.043 30.808 -2.270 1.00 82.44 747 ASP A N 1
ATOM 5546 C CA . ASP A 1 747 ? -15.940 31.980 -2.206 1.00 82.44 747 ASP A CA 1
ATOM 5547 C C . ASP A 1 747 ? -17.366 31.808 -2.790 1.00 82.44 747 ASP A C 1
ATOM 5549 O O . ASP A 1 747 ? -18.195 32.698 -2.608 1.00 82.44 747 ASP A O 1
ATOM 5553 N N . GLY A 1 748 ? -17.698 30.646 -3.369 1.00 86.94 748 GLY A N 1
ATOM 5554 C CA . GLY A 1 748 ? -19.052 30.118 -3.605 1.00 86.94 748 GLY A CA 1
ATOM 5555 C C . GLY A 1 748 ? -19.997 30.854 -4.579 1.00 86.94 748 GLY A C 1
ATOM 5556 O O . GLY A 1 748 ? -19.806 32.022 -4.927 1.00 86.94 748 GLY A O 1
ATOM 5557 N N . PRO A 1 749 ? -21.078 30.186 -5.030 1.00 90.19 749 PRO A N 1
ATOM 5558 C CA . PRO A 1 749 ? -22.200 30.834 -5.707 1.00 90.19 749 PRO A CA 1
ATOM 5559 C C . PRO A 1 749 ? -23.087 31.620 -4.725 1.00 90.19 749 PRO A C 1
ATOM 5561 O O . PRO A 1 749 ? -22.967 31.504 -3.507 1.00 90.19 749 PRO A O 1
ATOM 5564 N N . THR A 1 750 ? -24.031 32.402 -5.259 1.00 93.44 750 THR A N 1
ATOM 5565 C CA . THR A 1 750 ? -25.079 33.059 -4.461 1.00 93.44 750 THR A CA 1
ATOM 5566 C C . THR A 1 750 ? -25.961 32.030 -3.747 1.00 93.44 750 THR A C 1
ATOM 5568 O O . THR A 1 750 ? -26.505 31.134 -4.393 1.00 93.44 750 THR A O 1
ATOM 5571 N N . ALA A 1 751 ? -26.142 32.216 -2.440 1.00 93.94 751 ALA A N 1
ATOM 5572 C CA . ALA A 1 751 ? -26.961 31.399 -1.558 1.00 93.94 751 ALA A CA 1
ATOM 5573 C C . ALA A 1 751 ? -28.430 31.353 -2.013 1.00 93.94 751 ALA A C 1
ATOM 5575 O O . ALA A 1 751 ? -29.057 32.378 -2.313 1.00 93.94 751 ALA A O 1
ATOM 5576 N N . GLN A 1 752 ? -28.998 30.153 -2.028 1.00 95.31 752 GLN A N 1
ATOM 5577 C CA . GLN A 1 752 ? -30.416 29.907 -2.266 1.00 95.31 752 GLN A CA 1
ATOM 5578 C C . GLN A 1 752 ? -31.231 30.152 -0.990 1.00 95.31 752 GLN A C 1
ATOM 5580 O O . GLN A 1 752 ? -30.703 30.127 0.119 1.00 95.31 752 GLN A O 1
ATOM 5585 N N . THR A 1 753 ? -32.542 30.376 -1.129 1.00 96.12 753 THR A N 1
ATOM 5586 C CA . THR A 1 753 ? -33.445 30.538 0.025 1.00 96.12 753 THR A CA 1
ATOM 5587 C C . THR A 1 753 ? -33.318 29.357 0.986 1.00 96.12 753 THR A C 1
ATOM 5589 O O . THR A 1 753 ? -33.457 28.209 0.570 1.00 96.12 753 THR A O 1
ATOM 5592 N N . GLY A 1 754 ? -33.079 29.654 2.264 1.00 95.19 754 GLY A N 1
ATOM 5593 C CA . GLY A 1 754 ? -32.843 28.657 3.306 1.00 95.19 754 GLY A CA 1
ATOM 5594 C C . GLY A 1 754 ? -31.366 28.368 3.613 1.00 95.19 754 GLY A C 1
ATOM 5595 O O . GLY A 1 754 ? -31.093 27.883 4.705 1.00 95.19 754 GLY A O 1
ATOM 5596 N N . GLU A 1 755 ? -30.418 28.675 2.722 1.00 96.19 755 GLU A N 1
ATOM 5597 C CA . GLU A 1 755 ? -28.977 28.423 2.931 1.00 96.19 755 GLU A CA 1
ATOM 5598 C C . GLU A 1 755 ? -28.322 29.500 3.817 1.00 96.19 755 GLU A C 1
ATOM 5600 O O . GLU A 1 755 ? -28.807 30.632 3.886 1.00 96.19 755 GLU A O 1
ATOM 5605 N N . ALA A 1 756 ? -27.222 29.171 4.500 1.00 96.94 756 ALA A N 1
ATOM 5606 C CA . ALA A 1 756 ? -26.456 30.140 5.285 1.00 96.94 756 ALA A CA 1
ATOM 5607 C C . ALA A 1 756 ? -25.616 31.080 4.398 1.00 96.94 756 ALA A C 1
ATOM 5609 O O . ALA A 1 756 ? -25.042 30.652 3.395 1.00 96.94 756 ALA A O 1
ATOM 5610 N N . SER A 1 757 ? -25.510 32.347 4.807 1.00 95.88 757 SER A N 1
ATOM 5611 C CA . SER A 1 757 ? -24.659 33.380 4.202 1.00 95.88 757 SER A CA 1
ATOM 5612 C C . SER A 1 757 ? -24.165 34.378 5.261 1.00 95.88 757 SER A C 1
ATOM 5614 O O . SER A 1 757 ? -24.515 34.287 6.443 1.00 95.88 757 SER A O 1
ATOM 5616 N N . TRP A 1 758 ? -23.363 35.374 4.867 1.00 94.06 758 TRP A N 1
ATOM 5617 C CA . TRP A 1 758 ? -22.884 36.406 5.799 1.00 94.06 758 TRP A CA 1
ATOM 5618 C C . TRP A 1 758 ? -24.028 37.242 6.379 1.00 94.06 758 TRP A C 1
ATOM 5620 O O . TRP A 1 758 ? -23.992 37.626 7.547 1.00 94.06 758 TRP A O 1
ATOM 5630 N N . ASN A 1 759 ? -25.059 37.523 5.582 1.00 94.88 759 ASN A N 1
ATOM 5631 C CA . ASN A 1 759 ? -26.205 38.324 6.012 1.00 94.88 759 ASN A CA 1
ATOM 5632 C C . ASN A 1 759 ? -27.298 37.487 6.705 1.00 94.88 759 ASN A C 1
ATOM 5634 O O . ASN A 1 759 ? -28.044 38.020 7.534 1.00 94.88 759 ASN A O 1
ATOM 5638 N N . TRP A 1 760 ? -27.402 36.188 6.397 1.00 96.94 760 TRP A N 1
ATOM 5639 C CA . TRP A 1 760 ? -28.536 35.355 6.802 1.00 96.94 760 TRP A CA 1
ATOM 5640 C C . TRP A 1 760 ? -28.125 34.018 7.422 1.00 96.94 760 TRP A C 1
ATOM 5642 O O . TRP A 1 760 ? -27.313 33.288 6.863 1.00 96.94 760 TRP A O 1
ATOM 5652 N N . ALA A 1 761 ? -28.771 33.649 8.532 1.00 96.50 761 ALA A N 1
ATOM 5653 C CA . ALA A 1 761 ? -28.703 32.286 9.063 1.00 96.50 761 ALA A CA 1
ATOM 5654 C C . ALA A 1 761 ? -29.393 31.304 8.105 1.00 96.50 761 ALA A C 1
ATOM 5656 O O . ALA A 1 761 ? -28.916 30.194 7.883 1.00 96.50 761 ALA A O 1
ATOM 5657 N N . ARG A 1 762 ? -30.500 31.756 7.502 1.00 97.00 762 ARG A N 1
ATOM 5658 C CA . ARG A 1 762 ? -31.191 31.103 6.388 1.00 97.00 762 ARG A CA 1
ATOM 5659 C C . ARG A 1 762 ? -31.661 32.176 5.407 1.00 97.00 762 ARG A C 1
ATOM 5661 O O . ARG A 1 762 ? -32.518 32.994 5.755 1.00 97.00 762 ARG A O 1
ATOM 5668 N N . GLN A 1 763 ? -31.082 32.213 4.207 1.00 95.81 763 GLN A N 1
ATOM 5669 C CA . GLN A 1 763 ? -31.285 33.261 3.199 1.00 95.81 763 GLN A CA 1
ATOM 5670 C C . GLN A 1 763 ? -32.778 33.503 2.943 1.00 95.81 763 GLN A C 1
ATOM 5672 O O . GLN A 1 763 ? -33.531 32.562 2.699 1.00 95.81 763 GLN A O 1
ATOM 5677 N N . ASN A 1 764 ? -33.203 34.769 2.980 1.00 94.12 764 ASN A N 1
ATOM 5678 C CA . ASN A 1 764 ? -34.597 35.222 2.842 1.00 94.12 764 ASN A CA 1
ATOM 5679 C C . ASN A 1 764 ? -35.593 34.741 3.926 1.00 94.12 764 ASN A C 1
ATOM 5681 O O . ASN A 1 764 ? -36.765 35.116 3.855 1.00 94.12 764 ASN A O 1
ATOM 5685 N N . GLU A 1 765 ? -35.167 33.965 4.928 1.00 96.88 765 GLU A N 1
ATOM 5686 C CA . GLU A 1 765 ? -36.025 33.464 6.014 1.00 96.88 765 GLU A CA 1
ATOM 5687 C C . GLU A 1 765 ? -35.677 34.085 7.371 1.00 96.88 765 GLU A C 1
ATOM 5689 O O . GLU A 1 765 ? -36.552 34.613 8.057 1.00 96.88 765 GLU A O 1
ATOM 5694 N N . GLU A 1 766 ? -34.402 34.028 7.760 1.00 96.94 766 GLU A N 1
ATOM 5695 C CA . GLU A 1 766 ? -33.918 34.485 9.060 1.00 96.94 766 GLU A CA 1
ATOM 5696 C C . GLU A 1 766 ? -32.539 35.138 8.930 1.00 96.94 766 GLU A C 1
ATOM 5698 O O . GLU A 1 766 ? -31.545 34.493 8.588 1.00 96.94 766 GLU A O 1
ATOM 5703 N N . ALA A 1 767 ? -32.490 36.444 9.192 1.00 96.56 767 ALA A N 1
ATOM 5704 C CA . ALA A 1 767 ? -31.258 37.219 9.188 1.00 96.56 767 ALA A CA 1
ATOM 5705 C C . ALA A 1 767 ? -30.456 37.002 10.483 1.00 96.56 767 ALA A C 1
ATOM 5707 O O . ALA A 1 767 ? -31.029 36.808 11.566 1.00 96.56 767 ALA A O 1
ATOM 5708 N N . TRP A 1 768 ? -29.131 37.118 10.394 1.00 94.69 768 TRP A N 1
ATOM 5709 C CA . TRP A 1 768 ? -28.320 37.354 11.590 1.00 94.69 768 TRP A CA 1
ATOM 5710 C C . TRP A 1 768 ? -28.697 38.721 12.197 1.00 94.69 768 TRP A C 1
ATOM 5712 O O . TRP A 1 768 ? -29.087 39.645 11.482 1.00 94.69 768 TRP A O 1
ATOM 5722 N N . GLU A 1 769 ? -28.632 38.860 13.521 1.00 92.56 769 GLU A N 1
ATOM 5723 C CA . GLU A 1 769 ? -28.827 40.145 14.207 1.00 92.56 769 GLU A CA 1
ATOM 5724 C C . GLU A 1 769 ? -27.681 41.102 13.861 1.00 92.56 769 GLU A C 1
ATOM 5726 O O . GLU A 1 769 ? -27.914 42.292 13.642 1.00 92.56 769 GLU A O 1
ATOM 5731 N N . ILE A 1 770 ? -26.461 40.567 13.753 1.00 89.12 770 ILE A N 1
ATOM 5732 C CA . ILE A 1 770 ? -25.308 41.259 13.178 1.00 89.12 770 ILE A CA 1
ATOM 5733 C C . ILE A 1 770 ? -24.700 40.350 12.095 1.00 89.12 770 ILE A C 1
ATOM 5735 O O . ILE A 1 770 ? -24.334 39.217 12.422 1.00 89.12 770 ILE A O 1
ATOM 5739 N N . PRO A 1 771 ? -24.563 40.819 10.835 1.00 90.31 771 PRO A N 1
ATOM 5740 C CA . PRO A 1 771 ? -23.952 40.051 9.749 1.00 90.31 771 PRO A CA 1
ATOM 5741 C C . PRO A 1 771 ? -22.590 39.464 10.133 1.00 90.31 771 PRO A C 1
ATOM 5743 O O . PRO A 1 771 ? -21.795 40.127 10.799 1.00 90.31 771 PRO A O 1
ATOM 5746 N N . GLY A 1 772 ? -22.345 38.220 9.726 1.00 88.50 772 GLY A N 1
ATOM 5747 C CA . GLY A 1 772 ? -21.236 37.394 10.201 1.00 88.50 772 GLY A CA 1
ATOM 5748 C C . GLY A 1 772 ? -21.529 36.649 11.509 1.00 88.50 772 GLY A C 1
ATOM 5749 O O . GLY A 1 772 ? -20.594 36.139 12.115 1.00 88.50 772 GLY A O 1
ATOM 5750 N N . ALA A 1 773 ? -22.787 36.588 11.969 1.00 90.44 773 ALA A N 1
ATOM 5751 C CA . ALA A 1 773 ? -23.206 35.957 13.228 1.00 90.44 773 ALA A CA 1
ATOM 5752 C C . ALA A 1 773 ? -22.433 36.486 14.458 1.00 90.44 773 ALA A C 1
ATOM 5754 O O . ALA A 1 773 ? -21.675 35.757 15.110 1.00 90.44 773 ALA A O 1
ATOM 5755 N N . TYR A 1 774 ? -22.594 37.780 14.759 1.00 86.81 774 TYR A N 1
ATOM 5756 C CA . TYR A 1 774 ? -21.985 38.434 15.935 1.00 86.81 774 TYR A CA 1
ATOM 5757 C C . TYR A 1 774 ? -22.989 38.965 16.963 1.00 86.81 774 TYR A C 1
ATOM 5759 O O . TYR A 1 774 ? -22.570 39.498 17.993 1.00 86.81 774 TYR A O 1
ATOM 5767 N N . GLY A 1 775 ? -24.293 38.876 16.694 1.00 86.69 775 GLY A N 1
ATOM 5768 C CA . GLY A 1 775 ? -25.330 39.335 17.607 1.00 86.69 775 GLY A CA 1
ATOM 5769 C C . GLY A 1 775 ? -25.493 38.434 18.829 1.00 86.69 775 GLY A C 1
ATOM 5770 O O . GLY A 1 775 ? -25.193 37.240 18.807 1.00 86.69 775 GLY A O 1
ATOM 5771 N N . SER A 1 776 ? -26.032 39.008 19.903 1.00 86.19 776 SER A N 1
ATOM 5772 C CA . SER A 1 776 ? -26.345 38.284 21.145 1.00 86.19 776 SER A CA 1
ATOM 5773 C C . SER A 1 776 ? -27.455 37.233 20.995 1.00 86.19 776 SER A C 1
ATOM 5775 O O . SER A 1 776 ? -27.609 36.367 21.853 1.00 86.19 776 SER A O 1
ATOM 5777 N N . THR A 1 777 ? -28.225 37.309 19.907 1.00 89.75 777 THR A N 1
ATOM 5778 C CA . THR A 1 777 ? -29.221 36.316 19.485 1.00 89.75 777 THR A CA 1
ATOM 5779 C C . THR A 1 777 ? -28.710 35.375 18.389 1.00 89.75 777 THR A C 1
ATOM 5781 O O . THR A 1 777 ? -29.422 34.442 18.030 1.00 89.75 777 THR A O 1
ATOM 5784 N N . ASP A 1 778 ? -27.498 35.594 17.867 1.00 90.56 778 ASP A N 1
ATOM 5785 C CA . ASP A 1 778 ? -26.869 34.750 16.842 1.00 90.56 778 ASP A CA 1
ATOM 5786 C C . ASP A 1 778 ? -25.983 33.671 17.475 1.00 90.56 778 ASP A C 1
ATOM 5788 O O . ASP A 1 778 ? -26.019 32.512 17.063 1.00 90.56 778 ASP A O 1
ATOM 5792 N N . ILE A 1 779 ? -25.215 34.051 18.501 1.00 88.56 779 ILE A N 1
ATOM 5793 C CA . ILE A 1 779 ? -24.259 33.203 19.224 1.00 88.56 779 ILE A CA 1
ATOM 5794 C C . ILE A 1 779 ? -24.339 33.448 20.737 1.00 88.56 779 ILE A C 1
ATOM 5796 O O . ILE A 1 779 ? -24.721 34.529 21.189 1.00 88.56 779 ILE A O 1
ATOM 5800 N N . THR A 1 780 ? -23.946 32.458 21.541 1.00 83.38 780 THR A N 1
ATOM 5801 C CA . THR A 1 780 ? -23.839 32.624 23.000 1.00 83.38 780 THR A CA 1
ATOM 5802 C C . THR A 1 780 ? -22.810 33.692 23.380 1.00 83.38 780 THR A C 1
ATOM 5804 O O . THR A 1 780 ? -21.769 33.826 22.732 1.00 83.38 780 THR A O 1
ATOM 5807 N N . THR A 1 781 ? -23.023 34.370 24.514 1.00 68.88 781 THR A N 1
ATOM 5808 C CA . THR A 1 781 ? -21.963 35.149 25.180 1.00 68.88 781 THR A CA 1
ATOM 5809 C C . THR A 1 781 ? -20.703 34.298 25.381 1.00 68.88 781 THR A C 1
ATOM 5811 O O . THR A 1 781 ? -20.827 33.104 25.661 1.00 68.88 781 THR A O 1
ATOM 5814 N N . PRO A 1 782 ? -19.496 34.874 25.247 1.00 53.81 782 PRO A N 1
ATOM 5815 C CA . PRO A 1 782 ? -18.268 34.094 25.163 1.00 53.81 782 PRO A CA 1
ATOM 5816 C C . PRO A 1 782 ? -17.992 33.311 26.451 1.00 53.81 782 PRO A C 1
ATOM 5818 O O . PRO A 1 782 ? -17.874 33.902 27.524 1.00 53.81 782 PRO A O 1
ATOM 5821 N N . SER A 1 783 ? -17.782 31.997 26.321 1.00 54.50 783 SER A N 1
ATOM 5822 C CA . SER A 1 783 ? -16.870 31.299 27.228 1.00 54.50 783 SER A CA 1
ATOM 5823 C C . SER A 1 783 ? -15.439 31.513 26.711 1.00 54.50 783 SER A C 1
ATOM 5825 O O . SER A 1 783 ? -15.167 31.210 25.542 1.00 54.50 783 SER A O 1
ATOM 5827 N N . PRO A 1 784 ? -14.510 32.050 27.521 1.00 53.47 784 PRO A N 1
ATOM 5828 C CA . PRO A 1 784 ? -13.113 32.224 27.122 1.00 53.47 784 PRO A CA 1
ATOM 5829 C C . PRO A 1 784 ? -12.318 30.902 27.089 1.00 53.47 784 PRO A C 1
ATOM 5831 O O . PRO A 1 784 ? -11.126 30.920 26.801 1.00 53.47 784 PRO A O 1
ATOM 5834 N N . GLU A 1 785 ? -12.953 29.764 27.386 1.00 61.28 785 GLU A N 1
ATOM 5835 C CA . GLU A 1 785 ? -12.283 28.494 27.704 1.00 61.28 785 GLU A CA 1
ATOM 5836 C C . GLU A 1 785 ? -12.129 27.532 26.512 1.00 61.28 785 GLU A C 1
ATOM 5838 O O . GLU A 1 785 ? -11.505 26.486 26.660 1.00 61.28 785 GLU A O 1
ATOM 5843 N N . VAL A 1 786 ? -12.680 27.864 25.335 1.00 82.50 786 VAL A N 1
ATOM 5844 C CA . VAL A 1 786 ? -12.631 27.005 24.134 1.00 82.50 786 VAL A CA 1
ATOM 5845 C C . VAL A 1 786 ? -11.985 27.749 22.968 1.00 82.50 786 VAL A C 1
ATOM 5847 O O . VAL A 1 786 ? -12.659 28.406 22.171 1.00 82.50 786 VAL A O 1
ATOM 5850 N N . SER A 1 787 ? -10.661 27.649 22.879 1.00 89.12 787 SER A N 1
ATOM 5851 C CA . SER A 1 787 ? -9.856 28.249 21.816 1.00 89.12 787 SER A CA 1
ATOM 5852 C C . SER A 1 787 ? -8.699 27.345 21.391 1.00 89.12 787 SER A C 1
ATOM 5854 O O . SER A 1 787 ? -8.327 26.410 22.102 1.00 89.12 787 SER A O 1
ATOM 5856 N N . ALA A 1 788 ? -8.133 27.627 20.220 1.00 91.75 788 ALA A N 1
ATOM 5857 C CA . ALA A 1 788 ? -6.949 26.962 19.695 1.00 91.75 788 ALA A CA 1
ATOM 5858 C C . ALA A 1 788 ? -6.032 27.978 19.001 1.00 91.75 788 ALA A C 1
ATOM 5860 O O . ALA A 1 788 ? -6.508 28.956 18.425 1.00 91.75 788 ALA A O 1
ATOM 5861 N N . VAL A 1 789 ? -4.720 27.730 19.046 1.00 93.19 789 VAL A N 1
ATOM 5862 C CA . VAL A 1 789 ? -3.712 28.508 18.309 1.00 93.19 789 VAL A CA 1
ATOM 5863 C C . VAL A 1 789 ? -3.184 27.670 17.152 1.00 93.19 789 VAL A C 1
ATOM 5865 O O . VAL A 1 789 ? -2.704 26.550 17.362 1.00 93.19 789 VAL A O 1
ATOM 5868 N N . PHE A 1 790 ? -3.280 28.201 15.936 1.00 93.75 790 PHE A N 1
ATOM 5869 C CA . PHE A 1 790 ? -2.798 27.554 14.717 1.00 93.75 790 PHE A CA 1
ATOM 5870 C C . PHE A 1 790 ? -2.512 28.593 13.622 1.00 93.75 790 PHE A C 1
ATOM 5872 O O . PHE A 1 790 ? -2.790 29.776 13.798 1.00 93.75 790 PHE A O 1
ATOM 5879 N N . GLY A 1 791 ? -1.986 28.131 12.485 1.00 87.88 791 GLY A N 1
ATOM 5880 C CA . GLY A 1 791 ? -1.837 28.921 11.263 1.00 87.88 791 GLY A CA 1
ATOM 5881 C C . GLY A 1 791 ? -0.409 28.968 10.716 1.00 87.88 791 GLY A C 1
ATOM 5882 O O . GLY A 1 791 ? -0.246 29.051 9.505 1.00 87.88 791 GLY A O 1
ATOM 5883 N N . ALA A 1 792 ? 0.634 28.805 11.541 1.00 89.12 792 ALA A N 1
ATOM 5884 C CA . ALA A 1 792 ? 2.027 28.771 11.066 1.00 89.12 792 ALA A CA 1
ATOM 5885 C C . ALA A 1 792 ? 2.453 27.446 10.392 1.00 89.12 792 ALA A C 1
ATOM 5887 O O . ALA A 1 792 ? 3.519 27.385 9.779 1.00 89.12 792 ALA A O 1
ATOM 5888 N N . ALA A 1 793 ? 1.656 26.377 10.504 1.00 90.44 793 ALA A N 1
ATOM 5889 C CA . ALA A 1 793 ? 1.932 25.079 9.882 1.00 90.44 793 ALA A CA 1
ATOM 5890 C C . ALA A 1 793 ? 0.637 24.342 9.506 1.00 90.44 793 ALA A C 1
ATOM 5892 O O . ALA A 1 793 ? -0.205 24.114 10.373 1.00 90.44 793 ALA A O 1
ATOM 5893 N N . ALA A 1 794 ? 0.516 23.970 8.229 1.00 92.88 794 ALA A N 1
ATOM 5894 C CA . ALA A 1 794 ? -0.585 23.195 7.644 1.00 92.88 794 ALA A CA 1
ATOM 5895 C C . ALA A 1 794 ? -0.455 21.676 7.893 1.00 92.88 794 ALA A C 1
ATOM 5897 O O . ALA A 1 794 ? 0.481 21.226 8.559 1.00 92.88 794 ALA A O 1
ATOM 5898 N N . GLN A 1 795 ? -1.383 20.888 7.336 1.00 93.94 795 GLN A N 1
ATOM 5899 C CA . GLN A 1 795 ? -1.451 19.423 7.441 1.00 93.94 795 GLN A CA 1
ATOM 5900 C C . GLN A 1 795 ? -1.511 18.920 8.896 1.00 93.94 795 GLN A C 1
ATOM 5902 O O . GLN A 1 795 ? -0.767 18.016 9.295 1.00 93.94 795 GLN A O 1
ATOM 5907 N N . ARG A 1 796 ? -2.384 19.519 9.715 1.00 94.88 796 ARG A N 1
ATOM 5908 C CA . ARG A 1 796 ? -2.510 19.187 11.143 1.00 94.88 796 ARG A CA 1
ATOM 5909 C C . ARG A 1 796 ? -3.930 19.328 11.675 1.00 94.88 796 ARG A C 1
ATOM 5911 O O . ARG A 1 796 ? -4.707 20.158 11.218 1.00 94.88 796 ARG A O 1
ATOM 5918 N N . TRP A 1 797 ? -4.218 18.598 12.745 1.00 96.50 797 TRP A N 1
ATOM 5919 C CA . TRP A 1 797 ? -5.412 18.837 13.545 1.00 96.50 797 TRP A CA 1
ATOM 5920 C C . TRP A 1 797 ? -5.305 20.137 14.354 1.00 96.50 797 TRP A C 1
ATOM 5922 O O . TRP A 1 797 ? -4.257 20.468 14.928 1.00 96.50 797 TRP A O 1
ATOM 5932 N N . VAL A 1 798 ? -6.427 20.848 14.407 1.00 96.69 798 VAL A N 1
ATOM 5933 C CA . VAL A 1 798 ? -6.723 21.948 15.322 1.00 96.69 798 VAL A CA 1
ATOM 5934 C C . VAL A 1 798 ? -7.842 21.450 16.230 1.00 96.69 798 VAL A C 1
ATOM 5936 O O . VAL A 1 798 ? -8.930 21.110 15.764 1.00 96.69 798 VAL A O 1
ATOM 5939 N N . THR A 1 799 ? -7.538 21.317 17.519 1.00 96.31 799 THR A N 1
ATOM 5940 C CA . THR A 1 799 ? -8.398 20.644 18.498 1.00 96.31 799 THR A CA 1
ATOM 5941 C C . THR A 1 799 ? -8.869 21.607 19.573 1.00 96.31 799 THR A C 1
ATOM 5943 O O . THR A 1 799 ? -8.058 22.301 20.186 1.00 96.31 799 THR A O 1
ATOM 5946 N N . PHE A 1 800 ? -10.162 21.564 19.858 1.00 94.38 800 PHE A N 1
ATOM 5947 C CA . PHE A 1 800 ? -10.843 22.323 20.896 1.00 94.38 800 PHE A CA 1
ATOM 5948 C C . PHE A 1 800 ? -11.404 21.352 21.934 1.00 94.38 800 PHE A C 1
ATOM 5950 O O . PHE A 1 800 ? -11.859 20.270 21.571 1.00 94.38 800 PHE A O 1
ATOM 5957 N N . GLY A 1 801 ? -11.405 21.712 23.214 1.00 91.19 801 GLY A N 1
ATOM 5958 C CA . GLY A 1 801 ? -11.867 20.814 24.274 1.00 91.19 801 GLY A CA 1
ATOM 5959 C C . GLY A 1 801 ? -11.987 21.501 25.626 1.00 91.19 801 GLY A C 1
ATOM 5960 O O . GLY A 1 801 ? -12.147 22.717 25.701 1.00 91.19 801 GLY A O 1
ATOM 5961 N N . GLY A 1 802 ? -11.894 20.710 26.695 1.00 85.81 802 GLY A N 1
ATOM 5962 C CA . GLY A 1 802 ? -11.994 21.204 28.071 1.00 85.81 802 GLY A CA 1
ATOM 5963 C C . GLY A 1 802 ? -13.430 21.460 28.540 1.00 85.81 802 GLY A C 1
ATOM 5964 O O . GLY A 1 802 ? -14.406 21.122 27.866 1.00 85.81 802 GLY A O 1
ATOM 5965 N N . GLU A 1 803 ? -13.550 22.044 29.734 1.00 85.56 803 GLU A N 1
ATOM 5966 C CA . GLU A 1 803 ? -14.831 22.243 30.426 1.00 85.56 803 GLU A CA 1
ATOM 5967 C C . GLU A 1 803 ? -15.786 23.150 29.634 1.00 85.56 803 GLU A C 1
ATOM 5969 O O . GLU A 1 803 ? -16.976 22.861 29.547 1.00 85.56 803 GLU A O 1
ATOM 5974 N N . GLY A 1 804 ? -15.271 24.169 28.940 1.00 87.38 804 GLY A N 1
ATOM 5975 C CA . GLY A 1 804 ? -16.080 25.033 28.080 1.00 87.38 804 GLY A CA 1
ATOM 5976 C C . GLY A 1 804 ? -16.789 24.298 26.930 1.00 87.38 804 GLY A C 1
ATOM 5977 O O . GLY A 1 804 ? -17.947 24.606 26.646 1.00 87.38 804 GLY A O 1
ATOM 5978 N N . LEU A 1 805 ? -16.147 23.308 26.287 1.00 91.94 805 LEU A N 1
ATOM 5979 C CA . LEU A 1 805 ? -16.787 22.531 25.213 1.00 91.94 805 LEU A CA 1
ATOM 5980 C C . LEU A 1 805 ? -17.813 21.551 25.793 1.00 91.94 805 LEU A C 1
ATOM 5982 O O . LEU A 1 805 ? -18.912 21.425 25.254 1.00 91.94 805 LEU A O 1
ATOM 5986 N N . LYS A 1 806 ? -17.481 20.914 26.924 1.00 91.06 806 LYS A N 1
ATOM 5987 C CA . LYS A 1 806 ? -18.415 20.076 27.688 1.00 91.06 806 LYS A CA 1
ATOM 5988 C C . LYS A 1 806 ? -19.687 20.857 28.041 1.00 91.06 806 LYS A C 1
ATOM 5990 O O . LYS A 1 806 ? -20.780 20.383 27.758 1.00 91.06 806 LYS A O 1
ATOM 5995 N N . ASN A 1 807 ? -19.539 22.075 28.564 1.00 88.31 807 ASN A N 1
ATOM 5996 C CA . ASN A 1 807 ? -20.652 22.932 28.970 1.00 88.31 807 ASN A CA 1
ATOM 5997 C C . ASN A 1 807 ? -21.591 23.278 27.801 1.00 88.31 807 ASN A C 1
ATOM 5999 O O . ASN A 1 807 ? -22.804 23.264 27.991 1.00 88.31 807 ASN A O 1
ATOM 6003 N N . ILE A 1 808 ? -21.064 23.539 26.595 1.00 90.00 808 ILE A N 1
ATOM 6004 C CA . ILE A 1 808 ? -21.891 23.750 25.388 1.00 90.00 808 ILE A CA 1
ATOM 6005 C C . ILE A 1 808 ? -22.737 22.502 25.094 1.00 90.00 808 ILE A C 1
ATOM 6007 O O . ILE A 1 808 ? -23.955 22.604 24.948 1.00 90.00 808 ILE A O 1
ATOM 6011 N N . LEU A 1 809 ? -22.102 21.328 25.062 1.00 92.12 809 LEU A N 1
ATOM 6012 C CA . LEU A 1 809 ? -22.752 20.049 24.755 1.00 92.12 809 LEU A CA 1
ATOM 6013 C C . LEU A 1 809 ? -23.782 19.642 25.817 1.00 92.12 809 LEU A C 1
ATOM 6015 O O . LEU A 1 809 ? -24.852 19.142 25.473 1.00 92.12 809 LEU A O 1
ATOM 6019 N N . ASP A 1 810 ? -23.508 19.913 27.095 1.00 89.38 810 ASP A N 1
ATOM 6020 C CA . ASP A 1 810 ? -24.475 19.736 28.178 1.00 89.38 810 ASP A CA 1
ATOM 6021 C C . ASP A 1 810 ? -25.739 20.584 27.931 1.00 89.38 810 ASP A C 1
ATOM 6023 O O . ASP A 1 810 ? -26.847 20.096 28.154 1.00 89.38 810 ASP A O 1
ATOM 6027 N N . THR A 1 811 ? -25.632 21.812 27.390 1.00 88.62 811 THR A N 1
ATOM 6028 C CA . THR A 1 811 ? -26.843 22.594 27.054 1.00 88.62 811 THR A CA 1
ATOM 6029 C C . THR A 1 811 ? -27.718 21.930 25.992 1.00 88.62 811 THR A C 1
ATOM 6031 O O . THR A 1 811 ? -28.934 22.125 26.021 1.00 88.62 811 THR A O 1
ATOM 6034 N N . TRP A 1 812 ? -27.128 21.135 25.094 1.00 90.94 812 TRP A N 1
ATOM 6035 C CA . TRP A 1 812 ? -27.850 20.391 24.061 1.00 90.94 812 TRP A CA 1
ATOM 6036 C C . TRP A 1 812 ? -28.477 19.119 24.637 1.00 90.94 812 TRP A C 1
ATOM 6038 O O . TRP A 1 812 ? -29.665 18.879 24.437 1.00 90.94 812 TRP A O 1
ATOM 6048 N N . PHE A 1 813 ? -27.720 18.334 25.414 1.00 88.62 813 PHE A N 1
ATOM 6049 C CA . PHE A 1 813 ? -28.220 17.091 26.017 1.00 88.62 813 PHE A CA 1
ATOM 6050 C C . PHE A 1 813 ? -29.290 17.305 27.094 1.00 88.62 813 PHE A C 1
ATOM 6052 O O . PHE A 1 813 ? -30.170 16.459 27.246 1.00 88.62 813 PHE A O 1
ATOM 6059 N N . TYR A 1 814 ? -29.247 18.425 27.820 1.00 84.38 814 TYR A N 1
ATOM 6060 C CA . TYR A 1 814 ? -30.270 18.801 28.802 1.00 84.38 814 TYR A CA 1
ATOM 6061 C C . TYR A 1 814 ? -31.378 19.703 28.222 1.00 84.38 814 TYR A C 1
ATOM 6063 O O . TYR A 1 814 ? -32.150 20.277 28.990 1.00 84.38 814 TYR A O 1
ATOM 6071 N N . GLU A 1 815 ? -31.459 19.843 26.891 1.00 83.12 815 GLU A N 1
ATOM 6072 C CA . GLU A 1 815 ? -32.466 20.644 26.165 1.00 83.12 815 GLU A CA 1
ATOM 6073 C C . GLU A 1 815 ? -32.578 22.113 26.645 1.00 83.12 815 GLU A C 1
ATOM 6075 O O . GLU A 1 815 ? -33.615 22.763 26.503 1.00 83.12 815 GLU A O 1
ATOM 6080 N N . ILE A 1 816 ? -31.496 22.665 27.207 1.00 83.19 816 ILE A N 1
ATOM 6081 C CA . ILE A 1 816 ? -31.415 24.065 27.657 1.00 83.19 816 ILE A CA 1
ATOM 6082 C C . ILE A 1 816 ? -31.389 24.995 26.439 1.00 83.19 816 ILE A C 1
ATOM 6084 O O . ILE A 1 816 ? -32.037 26.043 26.441 1.00 83.19 816 ILE A O 1
ATOM 6088 N N . PHE A 1 817 ? -30.666 24.590 25.391 1.00 85.12 817 PHE A N 1
ATOM 6089 C CA . PHE A 1 817 ? -30.615 25.262 24.098 1.00 85.12 817 PHE A CA 1
ATOM 6090 C C . PHE A 1 817 ? -30.620 24.236 22.956 1.00 85.12 817 PHE A C 1
ATOM 6092 O O . PHE A 1 817 ? -30.065 23.148 23.115 1.00 85.12 817 PHE A O 1
ATOM 6099 N N . PRO A 1 818 ? -31.205 24.568 21.789 1.00 88.00 818 PRO A N 1
ATOM 6100 C CA . PRO A 1 818 ? -31.128 23.708 20.616 1.00 88.00 818 PRO A CA 1
ATOM 6101 C C . PRO A 1 818 ? -29.681 23.561 20.128 1.00 88.00 818 PRO A C 1
ATOM 6103 O O . PRO A 1 818 ? -28.891 24.508 20.170 1.00 88.00 818 PRO A O 1
ATOM 6106 N N . ASN A 1 819 ? -29.362 22.376 19.610 1.00 93.75 819 ASN A N 1
ATOM 6107 C CA . ASN A 1 819 ? -28.133 22.142 18.867 1.00 93.75 819 ASN A CA 1
ATOM 6108 C C . ASN A 1 819 ? -28.246 22.779 17.473 1.00 93.75 819 ASN A C 1
ATOM 6110 O O . ASN A 1 819 ? -28.868 22.209 16.580 1.00 93.75 819 ASN A O 1
ATOM 6114 N N . ASN A 1 820 ? -27.625 23.946 17.295 1.00 94.31 820 ASN A N 1
ATOM 6115 C CA . ASN A 1 820 ? -27.348 24.522 15.975 1.00 94.31 820 ASN A CA 1
ATOM 6116 C C . ASN A 1 820 ? -25.837 24.518 15.670 1.00 94.31 820 ASN A C 1
ATOM 6118 O O . ASN A 1 820 ? -25.360 25.334 14.886 1.00 94.31 820 ASN A O 1
ATOM 6122 N N . GLY A 1 821 ? -25.056 23.652 16.321 1.00 94.62 821 GLY A N 1
ATOM 6123 C CA . GLY A 1 821 ? -23.612 23.591 16.131 1.00 94.62 821 GLY A CA 1
ATOM 6124 C C . GLY A 1 821 ? -22.833 24.813 16.635 1.00 94.62 821 GLY A C 1
ATOM 6125 O O . GLY A 1 821 ? -23.185 25.485 17.613 1.00 94.62 821 GLY A O 1
ATOM 6126 N N . PHE A 1 822 ? -21.721 25.057 15.954 1.00 94.00 822 PHE A N 1
ATOM 6127 C CA . PHE A 1 822 ? -20.609 25.899 16.358 1.00 94.00 822 PHE A CA 1
ATOM 6128 C C . PHE A 1 822 ? -20.281 26.954 15.297 1.00 94.00 822 PHE A C 1
ATOM 6130 O O . PHE A 1 822 ? -20.399 26.703 14.100 1.00 94.00 822 PHE A O 1
ATOM 6137 N N . LYS A 1 823 ? -19.778 28.101 15.749 1.00 93.06 823 LYS A N 1
ATOM 6138 C CA . LYS A 1 823 ? -19.025 29.068 14.946 1.00 93.06 823 LYS A CA 1
ATOM 6139 C C . LYS A 1 823 ? -17.554 29.030 15.368 1.00 93.06 823 LYS A C 1
ATOM 6141 O O . LYS A 1 823 ? -17.285 29.041 16.572 1.00 93.06 823 LYS A O 1
ATOM 6146 N N . ILE A 1 824 ? -16.634 29.025 14.405 1.00 92.44 824 ILE A N 1
ATOM 6147 C CA . ILE A 1 824 ? -15.180 29.138 14.602 1.00 92.44 824 ILE A CA 1
ATOM 6148 C C . ILE A 1 824 ? -14.740 30.511 14.076 1.00 92.44 824 ILE A C 1
ATOM 6150 O O . ILE A 1 824 ? -15.030 30.842 12.930 1.00 92.44 824 ILE A O 1
ATOM 6154 N N . THR A 1 825 ? -14.096 31.312 14.932 1.00 88.56 825 THR A N 1
ATOM 6155 C CA . THR A 1 825 ? -13.848 32.752 14.706 1.00 88.56 825 THR A CA 1
ATOM 6156 C C . THR A 1 825 ? -12.601 33.245 15.444 1.00 88.56 825 THR A C 1
ATOM 6158 O O . THR A 1 825 ? -12.343 32.783 16.554 1.00 88.56 825 THR A O 1
ATOM 6161 N N . GLN A 1 826 ? -11.861 34.236 14.933 1.00 87.00 826 GLN A N 1
ATOM 6162 C CA . GLN A 1 826 ? -10.820 34.942 15.715 1.00 87.00 826 GLN A CA 1
ATOM 6163 C C . GLN A 1 826 ? -11.410 35.977 16.696 1.00 87.00 826 GLN A C 1
ATOM 6165 O O . GLN A 1 826 ? -10.687 36.562 17.505 1.00 87.00 826 GLN A O 1
ATOM 6170 N N . CYS A 1 827 ? -12.726 36.221 16.664 1.00 79.19 827 CYS A N 1
ATOM 6171 C CA . CYS A 1 827 ? -13.378 37.223 17.505 1.00 79.19 827 CYS A CA 1
ATOM 6172 C C . CYS A 1 827 ? -13.595 36.754 18.953 1.00 79.19 827 CYS A C 1
ATOM 6174 O O . CYS A 1 827 ? -14.442 35.910 19.256 1.00 79.19 827 CYS A O 1
ATOM 6176 N N . GLU A 1 828 ? -12.871 37.386 19.881 1.00 68.69 828 GLU A N 1
ATOM 6177 C CA . GLU A 1 828 ? -12.908 37.052 21.308 1.00 68.69 828 GLU A CA 1
ATOM 6178 C C . GLU A 1 828 ? -14.284 37.315 21.964 1.00 68.69 828 GLU A C 1
ATOM 6180 O O . GLU A 1 828 ? -14.683 36.555 22.851 1.00 68.69 828 GLU A O 1
ATOM 6185 N N . GLY A 1 829 ? -15.063 38.314 21.516 1.00 63.38 829 GLY A N 1
ATOM 6186 C CA . GLY A 1 829 ? -16.332 38.702 22.148 1.00 63.38 829 GLY A CA 1
ATOM 6187 C C . GLY A 1 829 ? -17.506 39.028 21.211 1.00 63.38 829 GLY A C 1
ATOM 6188 O O . GLY A 1 829 ? -17.354 39.367 20.039 1.00 63.38 829 GLY A O 1
ATOM 6189 N N . VAL A 1 830 ? -18.719 38.959 21.772 1.00 62.16 830 VAL A N 1
ATOM 6190 C CA . VAL A 1 830 ? -19.967 39.394 21.115 1.00 62.16 830 VAL A CA 1
ATOM 6191 C C . VAL A 1 830 ? -19.921 40.909 20.910 1.00 62.16 830 VAL A C 1
ATOM 6193 O O . VAL A 1 830 ? -19.727 41.659 21.868 1.00 62.16 830 VAL A O 1
ATOM 6196 N N . GLY A 1 831 ? -20.077 41.358 19.663 1.00 59.69 831 GLY A N 1
ATOM 6197 C CA . GLY A 1 831 ? -20.005 42.776 19.294 1.00 59.69 831 GLY A CA 1
ATOM 6198 C C . GLY A 1 831 ? -18.634 43.448 19.477 1.00 59.69 831 GLY A C 1
ATOM 6199 O O . GLY A 1 831 ? -18.570 44.672 19.416 1.00 59.69 831 GLY A O 1
ATOM 6200 N N . THR A 1 832 ? -17.544 42.698 19.709 1.00 61.47 832 THR A N 1
ATOM 6201 C CA . THR A 1 832 ? -16.179 43.272 19.775 1.00 61.47 832 THR A CA 1
ATOM 6202 C C . THR A 1 832 ? -15.507 43.387 18.408 1.00 61.47 832 THR A C 1
ATOM 6204 O O . THR A 1 832 ? -14.515 44.097 18.282 1.00 61.47 832 THR A O 1
ATOM 6207 N N . CYS A 1 833 ? -16.038 42.691 17.402 1.00 62.88 833 CYS A N 1
ATOM 6208 C CA . CYS A 1 833 ? -15.653 42.808 16.001 1.00 62.88 833 CYS A CA 1
ATOM 6209 C C . CYS A 1 833 ? -16.750 43.560 15.240 1.00 62.88 833 CYS A C 1
ATOM 6211 O O . CYS A 1 833 ? -17.908 43.137 15.259 1.00 62.88 833 CYS A O 1
ATOM 6213 N N . THR A 1 834 ? -16.391 44.654 14.565 1.00 58.41 834 THR A N 1
ATOM 6214 C CA . THR A 1 834 ? -17.308 45.406 13.698 1.00 58.41 834 THR A CA 1
ATOM 6215 C C . THR A 1 834 ? -17.065 45.003 12.239 1.00 58.41 834 THR A C 1
ATOM 6217 O O . THR A 1 834 ? -15.970 45.247 11.731 1.00 58.41 834 THR A O 1
ATOM 6220 N N . PRO A 1 835 ? -18.047 44.438 11.514 1.00 54.84 835 PRO A N 1
ATOM 6221 C CA . PRO A 1 835 ? -17.898 44.170 10.084 1.00 54.84 835 PRO A CA 1
ATOM 6222 C C . PRO A 1 835 ? -17.490 45.429 9.293 1.00 54.84 835 PRO A C 1
ATOM 6224 O O . PRO A 1 835 ? -18.236 46.407 9.248 1.00 54.84 835 PRO A O 1
ATOM 6227 N N . GLY A 1 836 ? -16.317 45.396 8.649 1.00 53.59 836 GLY A N 1
ATOM 6228 C CA . GLY A 1 836 ? -15.835 46.459 7.755 1.00 53.59 836 GLY A CA 1
ATOM 6229 C C . GLY A 1 836 ? -15.058 47.614 8.404 1.00 53.59 836 GLY A C 1
ATOM 6230 O O . GLY A 1 836 ? -14.736 48.579 7.709 1.00 53.59 836 GLY A O 1
ATOM 6231 N N . GLU A 1 837 ? -14.727 47.542 9.697 1.00 53.81 837 GLU A N 1
ATOM 6232 C CA . GLU A 1 837 ? -13.637 48.350 10.268 1.00 53.81 837 GLU A CA 1
ATOM 6233 C C . GLU A 1 837 ? -12.291 47.610 10.098 1.00 53.81 837 GLU A C 1
ATOM 6235 O O . GLU A 1 837 ? -12.262 46.456 9.673 1.00 53.81 837 GLU A O 1
ATOM 6240 N N . ALA A 1 838 ? -11.155 48.267 10.371 1.00 50.75 838 ALA A N 1
ATOM 6241 C CA . ALA A 1 838 ? -9.836 47.630 10.268 1.00 50.75 838 ALA A CA 1
ATOM 6242 C C . ALA A 1 838 ? -9.666 46.577 11.381 1.00 50.75 838 ALA A C 1
ATOM 6244 O O . ALA A 1 838 ? -9.218 46.892 12.487 1.00 50.75 838 ALA A O 1
ATOM 6245 N N . ASN A 1 839 ? -10.099 45.349 11.091 1.00 56.34 839 ASN A N 1
ATOM 6246 C CA . ASN A 1 839 ? -10.221 44.263 12.055 1.00 56.34 839 ASN A CA 1
ATOM 6247 C C . ASN A 1 839 ? -8.863 43.796 12.595 1.00 56.34 839 ASN A C 1
ATOM 6249 O O . ASN A 1 839 ? -7.832 43.852 11.926 1.00 56.34 839 ASN A O 1
ATOM 6253 N N . THR A 1 840 ? -8.885 43.246 13.810 1.00 64.19 840 THR A N 1
ATOM 6254 C CA . THR A 1 840 ? -7.730 42.613 14.472 1.00 64.19 840 THR A CA 1
ATOM 6255 C C . THR A 1 840 ? -7.385 41.228 13.913 1.00 64.19 840 THR A C 1
ATOM 6257 O O . THR A 1 840 ? -6.607 40.505 14.531 1.00 64.19 840 THR A O 1
ATOM 6260 N N . TYR A 1 841 ? -7.982 40.847 12.782 1.00 80.56 841 TYR A N 1
ATOM 6261 C CA . TYR A 1 841 ? -7.759 39.565 12.126 1.00 80.56 841 TYR A CA 1
ATOM 6262 C C . TYR A 1 841 ? -6.305 39.424 11.677 1.00 80.56 841 TYR A C 1
ATOM 6264 O O . TYR A 1 841 ? -5.683 40.372 11.187 1.00 80.56 841 TYR A O 1
ATOM 6272 N N . ILE A 1 842 ? -5.761 38.223 11.840 1.00 86.25 842 ILE A N 1
ATOM 6273 C CA . ILE A 1 842 ? -4.431 37.881 11.355 1.00 86.25 842 ILE A CA 1
ATOM 6274 C C . ILE A 1 842 ? -4.546 37.406 9.908 1.00 86.25 842 ILE A C 1
ATOM 6276 O O . ILE A 1 842 ? -5.331 36.513 9.596 1.00 86.25 842 ILE A O 1
ATOM 6280 N N . GLN A 1 843 ? -3.740 38.003 9.025 1.00 88.00 843 GLN A N 1
ATOM 6281 C CA . GLN A 1 843 ? -3.782 37.723 7.592 1.00 88.00 843 GLN A CA 1
ATOM 6282 C C . GLN A 1 843 ? -3.524 36.244 7.285 1.00 88.00 843 GLN A C 1
ATOM 6284 O O . GLN A 1 843 ? -2.504 35.691 7.699 1.00 88.00 843 GLN A O 1
ATOM 6289 N N . GLY A 1 844 ? -4.422 35.658 6.496 1.00 88.69 844 GLY A N 1
ATOM 6290 C CA . GLY A 1 844 ? -4.393 34.279 6.018 1.00 88.69 844 GLY A CA 1
ATOM 6291 C C . GLY A 1 844 ? -5.803 33.819 5.650 1.00 88.69 844 GLY A C 1
ATOM 6292 O O . GLY A 1 844 ? -6.777 34.331 6.195 1.00 88.69 844 GLY A O 1
ATOM 6293 N N . ALA A 1 845 ? -5.904 32.897 4.696 1.00 89.31 845 ALA A N 1
ATOM 6294 C CA . ALA A 1 845 ? -7.155 32.249 4.310 1.00 89.31 845 ALA A CA 1
ATOM 6295 C C . ALA A 1 845 ? -6.978 30.752 4.576 1.00 89.31 845 ALA A C 1
ATOM 6297 O O . ALA A 1 845 ? -6.332 30.063 3.789 1.00 89.31 845 ALA A O 1
ATOM 6298 N N . TYR A 1 846 ? -7.412 30.303 5.752 1.00 94.44 846 TYR A N 1
ATOM 6299 C CA . TYR A 1 846 ? -7.014 29.022 6.327 1.00 94.44 846 TYR A CA 1
ATOM 6300 C C . TYR A 1 846 ? -8.033 27.932 5.991 1.00 94.44 846 TYR A C 1
ATOM 6302 O O . TYR A 1 846 ? -9.159 27.976 6.483 1.00 94.44 846 TYR A O 1
ATOM 6310 N N . ASP A 1 847 ? -7.628 26.954 5.179 1.00 94.00 847 ASP A N 1
ATOM 6311 C CA . ASP A 1 847 ? -8.497 25.892 4.678 1.00 94.00 847 ASP A CA 1
ATOM 6312 C C . ASP A 1 847 ? -8.605 24.732 5.681 1.00 94.00 847 ASP A C 1
ATOM 6314 O O . ASP A 1 847 ? -7.606 24.096 6.041 1.00 94.00 847 ASP A O 1
ATOM 6318 N N . PHE A 1 848 ? -9.828 24.403 6.084 1.00 96.50 848 PHE A N 1
ATOM 6319 C CA . PHE A 1 848 ? -10.160 23.215 6.863 1.00 96.50 848 PHE A CA 1
ATOM 6320 C C . PHE A 1 848 ? -10.883 22.176 6.006 1.00 96.50 848 PHE A C 1
ATOM 6322 O O . PHE A 1 848 ? -11.756 22.523 5.215 1.00 96.50 848 PHE A O 1
ATOM 6329 N N . CYS A 1 849 ? -10.573 20.894 6.199 1.00 96.81 849 CYS A N 1
ATOM 6330 C CA . CYS A 1 849 ? -11.312 19.790 5.579 1.00 96.81 849 CYS A CA 1
ATOM 6331 C C . CYS A 1 849 ? -12.787 19.795 6.009 1.00 96.81 849 CYS A C 1
ATOM 6333 O O . CYS A 1 849 ? -13.065 19.700 7.206 1.00 96.81 849 CYS A O 1
ATOM 6335 N N . SER A 1 850 ? -13.704 19.836 5.039 1.00 95.62 850 SER A N 1
ATOM 6336 C CA . SER A 1 850 ? -15.153 19.727 5.254 1.00 95.62 850 SER A CA 1
ATOM 6337 C C . SER A 1 850 ? -15.629 18.286 5.439 1.00 95.62 850 SER A C 1
ATOM 6339 O O . SER A 1 850 ? -14.861 17.326 5.307 1.00 95.62 850 SER A O 1
ATOM 6341 N N . SER A 1 851 ? -16.923 18.121 5.696 1.00 95.50 851 SER A N 1
ATOM 6342 C CA . SER A 1 851 ? -17.650 16.854 5.586 1.00 95.50 851 SER A CA 1
ATOM 6343 C C . SER A 1 851 ? -17.643 16.257 4.167 1.00 95.50 851 SER A C 1
ATOM 6345 O O . SER A 1 851 ? -17.696 15.036 4.033 1.00 95.50 851 SER A O 1
ATOM 6347 N N . GLU A 1 852 ? -17.449 17.047 3.108 1.00 93.38 852 GLU A N 1
ATOM 6348 C CA . GLU A 1 852 ? -17.276 16.573 1.723 1.00 93.38 852 GLU A CA 1
ATOM 6349 C C . GLU A 1 852 ? -15.835 16.147 1.388 1.00 93.38 852 GLU A C 1
ATOM 6351 O O . GLU A 1 852 ? -15.613 15.521 0.347 1.00 93.38 852 GLU A O 1
ATOM 6356 N N . HIS A 1 853 ? -14.843 16.441 2.239 1.00 94.00 853 HIS A N 1
ATOM 6357 C CA . HIS A 1 853 ? -13.426 16.208 1.933 1.00 94.00 853 HIS A CA 1
ATOM 6358 C C . HIS A 1 853 ? -13.123 14.751 1.517 1.00 94.00 853 HIS A C 1
ATOM 6360 O O . HIS A 1 853 ? -13.651 13.796 2.097 1.00 94.00 853 HIS A O 1
ATOM 6366 N N . GLY A 1 854 ? -12.254 14.569 0.513 1.00 89.62 854 GLY A N 1
ATOM 6367 C CA . GLY A 1 854 ? -12.003 13.267 -0.125 1.00 89.62 854 GLY A CA 1
ATOM 6368 C C . GLY A 1 854 ? -11.258 12.244 0.745 1.00 89.62 854 GLY A C 1
ATOM 6369 O O . GLY A 1 854 ? -11.538 11.051 0.664 1.00 89.62 854 GLY A O 1
ATOM 6370 N N . ASP A 1 855 ? -10.346 12.693 1.615 1.00 92.38 855 ASP A N 1
ATOM 6371 C CA . ASP A 1 855 ? -9.816 11.857 2.704 1.00 92.38 855 ASP A CA 1
ATOM 6372 C C . ASP A 1 855 ? -10.787 11.936 3.883 1.00 92.38 855 ASP A C 1
ATOM 6374 O O . ASP A 1 855 ? -10.790 12.919 4.636 1.00 92.38 855 ASP A O 1
ATOM 6378 N N . VAL A 1 856 ? -11.596 10.884 4.039 1.00 93.75 856 VAL A N 1
ATOM 6379 C CA . VAL A 1 856 ? -12.568 10.750 5.131 1.00 93.75 856 VAL A CA 1
ATOM 6380 C C . VAL A 1 856 ? -11.922 10.905 6.508 1.00 93.75 856 VAL A C 1
ATOM 6382 O O . VAL A 1 856 ? -12.555 11.442 7.409 1.00 93.75 856 VAL A O 1
ATOM 6385 N N . THR A 1 857 ? -10.648 10.527 6.674 1.00 95.50 857 THR A N 1
ATOM 6386 C CA . THR A 1 857 ? -9.946 10.546 7.971 1.00 95.50 857 THR A CA 1
ATOM 6387 C C . THR A 1 857 ? -9.464 11.925 8.412 1.00 95.50 857 THR A C 1
ATOM 6389 O O . THR A 1 857 ? -8.861 12.029 9.481 1.00 95.50 857 THR A O 1
ATOM 6392 N N . ARG A 1 858 ? -9.711 12.968 7.607 1.00 96.06 858 ARG A N 1
ATOM 6393 C CA . ARG A 1 858 ? -9.427 14.381 7.918 1.00 96.06 858 ARG A CA 1
ATOM 6394 C C . ARG A 1 858 ? -10.687 15.224 8.138 1.00 96.06 858 ARG A C 1
ATOM 6396 O O . ARG A 1 858 ? -10.567 16.383 8.520 1.00 96.06 858 ARG A O 1
ATOM 6403 N N . ARG A 1 859 ? -11.873 14.668 7.869 1.00 97.19 859 ARG A N 1
ATOM 6404 C CA . ARG A 1 859 ? -13.165 15.355 8.034 1.00 97.19 859 ARG A CA 1
ATOM 6405 C C . ARG A 1 859 ? -13.385 15.785 9.493 1.00 97.19 859 ARG A C 1
ATOM 6407 O O . ARG A 1 859 ? -12.805 15.155 10.383 1.00 97.19 859 ARG A O 1
ATOM 6414 N N . PRO A 1 860 ? -14.221 16.803 9.768 1.00 98.12 860 PRO A N 1
ATOM 6415 C CA . PRO A 1 860 ? -14.475 17.270 11.127 1.00 98.12 860 PRO A CA 1
ATOM 6416 C C . PRO A 1 860 ? -14.957 16.134 12.032 1.00 98.12 860 PRO A C 1
ATOM 6418 O O . PRO A 1 860 ? -15.796 15.325 11.632 1.00 98.12 860 PRO A O 1
ATOM 6421 N N . VAL A 1 861 ? -14.432 16.076 13.256 1.00 98.06 861 VAL A N 1
ATOM 6422 C CA . VAL A 1 861 ? -14.724 14.986 14.195 1.00 98.06 861 VAL A CA 1
ATOM 6423 C C . VAL A 1 861 ? -15.018 15.510 15.594 1.00 98.06 861 VAL A C 1
ATOM 6425 O O . VAL A 1 861 ? -14.230 16.256 16.179 1.00 98.06 861 VAL A O 1
ATOM 6428 N N . LEU A 1 862 ? -16.152 15.088 16.151 1.00 97.56 862 LEU A N 1
ATOM 6429 C CA . LEU A 1 862 ? -16.541 15.360 17.531 1.00 97.56 862 LEU A CA 1
ATOM 6430 C C . LEU A 1 862 ? -16.405 14.079 18.359 1.00 97.56 862 LEU A C 1
ATOM 6432 O O . LEU A 1 862 ? -17.119 13.103 18.139 1.00 97.56 862 LEU A O 1
ATOM 6436 N N . VAL A 1 863 ? -15.490 14.101 19.323 1.00 96.50 863 VAL A N 1
ATOM 6437 C CA . VAL A 1 863 ? -15.220 13.020 20.275 1.00 96.50 863 VAL A CA 1
ATOM 6438 C C . VAL A 1 863 ? -15.842 13.377 21.621 1.00 96.50 863 VAL A C 1
ATOM 6440 O O . VAL A 1 863 ? -15.524 14.415 22.197 1.00 96.50 863 VAL A O 1
ATOM 6443 N N . LEU A 1 864 ? -16.692 12.503 22.150 1.00 93.94 864 LEU A N 1
ATOM 6444 C CA . LEU A 1 864 ? -17.309 12.615 23.470 1.00 93.94 864 LEU A CA 1
ATOM 6445 C C . LEU A 1 864 ? -16.737 11.534 24.387 1.00 93.94 864 LEU A C 1
ATOM 6447 O O . LEU A 1 864 ? -16.827 10.355 24.055 1.00 93.94 864 LEU A O 1
ATOM 6451 N N . ASN A 1 865 ? -16.190 11.925 25.537 1.00 91.25 865 ASN A N 1
ATOM 6452 C CA . ASN A 1 865 ? -15.848 11.023 26.637 1.00 91.25 865 ASN A CA 1
ATOM 6453 C C . ASN A 1 865 ? -17.062 10.902 27.569 1.00 91.25 865 ASN A C 1
ATOM 6455 O O . ASN A 1 865 ? -17.611 11.914 28.017 1.00 91.25 865 ASN A O 1
ATOM 6459 N N . ILE A 1 866 ? -17.489 9.676 27.843 1.00 88.44 866 ILE A N 1
ATOM 6460 C CA . ILE A 1 866 ? -18.743 9.340 28.513 1.00 88.44 866 ILE A CA 1
ATOM 6461 C C . ILE A 1 866 ? -18.533 8.193 29.505 1.00 88.44 866 ILE A C 1
ATOM 6463 O O . ILE A 1 866 ? -18.045 7.134 29.126 1.00 88.44 866 ILE A O 1
ATOM 6467 N N . ASN A 1 867 ? -18.998 8.366 30.742 1.00 85.38 867 ASN A N 1
ATOM 6468 C CA . ASN A 1 867 ? -18.917 7.329 31.773 1.00 85.38 867 ASN A CA 1
ATOM 6469 C C . ASN A 1 867 ? -20.252 6.587 31.958 1.00 85.38 867 ASN A C 1
ATOM 6471 O O . ASN A 1 867 ? -21.317 7.205 31.851 1.00 85.38 867 ASN A O 1
ATOM 6475 N N . ARG A 1 868 ? -20.203 5.296 32.304 1.00 84.06 868 ARG A N 1
ATOM 6476 C CA . ARG A 1 868 ? -21.323 4.496 32.832 1.00 84.06 868 ARG A CA 1
ATOM 6477 C C . ARG A 1 868 ? -20.989 4.050 34.240 1.00 84.06 868 ARG A C 1
ATOM 6479 O O . ARG A 1 868 ? -19.917 3.522 34.472 1.00 84.06 868 ARG A O 1
ATOM 6486 N N . ALA A 1 869 ? -21.970 4.103 35.135 1.00 83.44 869 ALA A N 1
ATOM 6487 C CA . ALA A 1 869 ? -21.777 3.534 36.461 1.00 83.44 869 ALA A CA 1
ATOM 6488 C C . ALA A 1 869 ? -21.503 2.011 36.416 1.00 83.44 869 ALA A C 1
ATOM 6490 O O . ALA A 1 869 ? -22.197 1.292 35.673 1.00 83.44 869 ALA A O 1
ATOM 6491 N N . PRO A 1 870 ? -20.587 1.489 37.261 1.00 89.19 870 PRO A N 1
ATOM 6492 C CA . PRO A 1 870 ? -20.272 0.068 37.324 1.00 89.19 870 PRO A CA 1
ATOM 6493 C C . PRO A 1 870 ? -21.507 -0.762 37.649 1.00 89.19 870 PRO A C 1
ATOM 6495 O O . PRO A 1 870 ? -22.405 -0.325 38.372 1.00 89.19 870 PRO A O 1
ATOM 6498 N N . LYS A 1 871 ? -21.547 -2.012 37.195 1.00 90.44 871 LYS A N 1
ATOM 6499 C CA . LYS A 1 871 ? -22.590 -2.964 37.595 1.00 90.44 871 LYS A CA 1
ATOM 6500 C C . LYS A 1 871 ? -22.036 -3.925 38.632 1.00 90.44 871 LYS A C 1
ATOM 6502 O O . LYS A 1 871 ? -21.002 -4.543 38.407 1.00 90.44 871 LYS A O 1
ATOM 6507 N N . VAL A 1 872 ? -22.758 -4.075 39.743 1.00 94.12 872 VAL A N 1
ATOM 6508 C CA . VAL A 1 872 ? -22.413 -4.988 40.840 1.00 94.12 872 VAL A CA 1
ATOM 6509 C C . VAL A 1 872 ? -23.531 -5.998 41.041 1.00 94.12 872 VAL A C 1
ATOM 6511 O O . VAL A 1 872 ? -24.692 -5.640 41.242 1.00 94.12 872 VAL A O 1
ATOM 6514 N N . THR A 1 873 ? -23.167 -7.273 41.045 1.00 94.50 873 THR A N 1
ATOM 6515 C CA . THR A 1 873 ? -24.019 -8.366 41.519 1.00 94.50 873 THR A CA 1
ATOM 6516 C C . THR A 1 873 ? -23.257 -9.150 42.576 1.00 94.50 873 THR A C 1
ATOM 6518 O O . THR A 1 873 ? -22.047 -9.303 42.461 1.00 94.50 873 THR A O 1
ATOM 6521 N N . VAL A 1 874 ? -23.947 -9.627 43.612 1.00 94.62 874 VAL A N 1
ATOM 6522 C CA . VAL A 1 874 ? -23.352 -10.430 44.691 1.00 94.62 874 VAL A CA 1
ATOM 6523 C C . VAL A 1 874 ? -24.052 -11.781 44.739 1.00 94.62 874 VAL A C 1
ATOM 6525 O O . VAL A 1 874 ? -25.269 -11.855 44.575 1.00 94.62 874 VAL A O 1
ATOM 6528 N N . THR A 1 875 ? -23.279 -12.839 44.955 1.00 93.75 875 THR A N 1
ATOM 6529 C CA . THR A 1 875 ? -23.732 -14.220 45.103 1.00 93.75 875 THR A CA 1
ATOM 6530 C C . THR A 1 875 ? -23.235 -14.773 46.443 1.00 93.75 875 THR A C 1
ATOM 6532 O O . THR A 1 875 ? -22.034 -14.695 46.696 1.00 93.75 875 THR A O 1
ATOM 6535 N N . PRO A 1 876 ? -24.108 -15.364 47.278 1.00 91.12 876 PRO A N 1
ATOM 6536 C CA . PRO A 1 876 ? -25.568 -15.362 47.160 1.00 91.12 876 PRO A CA 1
ATOM 6537 C C . PRO A 1 876 ? -26.163 -13.950 47.353 1.00 91.12 876 PRO A C 1
ATOM 6539 O O . PRO A 1 876 ? -25.694 -13.165 48.169 1.00 91.12 876 PRO A O 1
ATOM 6542 N N . ALA A 1 877 ? -27.219 -13.624 46.601 1.00 85.38 877 ALA A N 1
ATOM 6543 C CA . ALA A 1 877 ? -27.746 -12.254 46.481 1.00 85.38 877 ALA A CA 1
ATOM 6544 C C . ALA A 1 877 ? -28.579 -11.743 47.676 1.00 85.38 877 ALA A C 1
ATOM 6546 O O . ALA A 1 877 ? -29.042 -10.600 47.654 1.00 85.38 877 ALA A O 1
ATOM 6547 N N . GLY A 1 878 ? -28.784 -12.584 48.693 1.00 82.94 878 GLY A N 1
ATOM 6548 C CA . GLY A 1 878 ? -29.639 -12.310 49.848 1.00 82.94 878 GLY A CA 1
ATOM 6549 C C . GLY A 1 878 ? -31.154 -12.316 49.551 1.00 82.94 878 GLY A C 1
ATOM 6550 O O . GLY A 1 878 ? -31.565 -12.409 48.391 1.00 82.94 878 GLY A O 1
ATOM 6551 N N . PRO A 1 879 ? -32.000 -12.202 50.594 1.00 86.19 879 PRO A N 1
ATOM 6552 C CA . PRO A 1 879 ? -31.626 -12.216 52.009 1.00 86.19 879 PRO A CA 1
ATOM 6553 C C . PRO A 1 879 ? -31.121 -13.598 52.452 1.00 86.19 879 PRO A C 1
ATOM 6555 O O . PRO A 1 879 ? -31.592 -14.625 51.966 1.00 86.19 879 PRO A O 1
ATOM 6558 N N . LEU A 1 880 ? -30.148 -13.615 53.360 1.00 91.94 880 LEU A N 1
ATOM 6559 C CA . LEU A 1 880 ? -29.609 -14.822 53.988 1.00 91.94 880 LEU A CA 1
ATOM 6560 C C . LEU A 1 880 ? -30.120 -14.908 55.428 1.00 91.94 880 LEU A C 1
ATOM 6562 O O . LEU A 1 880 ? -30.374 -13.883 56.059 1.00 91.94 880 LEU A O 1
ATOM 6566 N N . ALA A 1 881 ? -30.256 -16.120 55.959 1.00 88.00 881 ALA A N 1
ATOM 6567 C CA . ALA A 1 881 ? -30.649 -16.332 57.347 1.00 88.00 881 ALA A CA 1
ATOM 6568 C C . ALA A 1 881 ? -29.915 -17.537 57.938 1.00 88.00 881 ALA A C 1
ATOM 6570 O O . ALA A 1 881 ? -29.719 -18.537 57.246 1.00 88.00 881 ALA A O 1
ATOM 6571 N N . ALA A 1 882 ? -29.531 -17.442 59.210 1.00 86.81 882 ALA A N 1
ATOM 6572 C CA . ALA A 1 882 ? -28.955 -18.546 59.971 1.00 86.81 882 ALA A CA 1
ATOM 6573 C C . ALA A 1 882 ? -29.250 -18.409 61.477 1.00 86.81 882 ALA A C 1
ATOM 6575 O O . ALA A 1 882 ? -29.673 -17.353 61.955 1.00 86.81 882 ALA A O 1
ATOM 6576 N N . GLN A 1 883 ? -29.035 -19.492 62.224 1.00 82.81 883 GLN A N 1
ATOM 6577 C CA . GLN A 1 883 ? -29.240 -19.554 63.673 1.00 82.81 883 GLN A CA 1
ATOM 6578 C C . GLN A 1 883 ? -27.906 -19.677 64.406 1.00 82.81 883 GLN A C 1
ATOM 6580 O O . GLN A 1 883 ? -27.063 -20.488 64.022 1.00 82.81 883 GLN A O 1
ATOM 6585 N N . LEU A 1 884 ? -27.717 -18.893 65.471 1.00 83.44 884 LEU A N 1
ATOM 6586 C CA . LEU A 1 884 ? -26.470 -18.839 66.243 1.00 83.44 884 LEU A CA 1
ATOM 6587 C C . LEU A 1 884 ? -26.331 -20.041 67.193 1.00 83.44 884 LEU A C 1
ATOM 6589 O O . LEU A 1 884 ? -26.381 -19.908 68.411 1.00 83.44 884 LEU A O 1
ATOM 6593 N N . CYS A 1 885 ? -26.173 -21.227 66.606 1.00 72.19 885 CYS A N 1
ATOM 6594 C CA . CYS A 1 885 ? -25.931 -22.497 67.300 1.00 72.19 885 CYS A CA 1
ATOM 6595 C C . CYS A 1 885 ? -24.431 -22.765 67.561 1.00 72.19 885 CYS A C 1
ATOM 6597 O O . CYS A 1 885 ? -24.065 -23.754 68.187 1.00 72.19 885 CYS A O 1
ATOM 6599 N N . PHE A 1 886 ? -23.555 -21.873 67.088 1.00 71.38 886 PHE A N 1
ATOM 6600 C CA . PHE A 1 886 ? -22.099 -21.917 67.245 1.00 71.38 886 PHE A CA 1
ATOM 6601 C C . PHE A 1 886 ? -21.581 -20.534 67.678 1.00 71.38 886 PHE A C 1
ATOM 6603 O O . PHE A 1 886 ? -22.303 -19.552 67.506 1.00 71.38 886 PHE A O 1
ATOM 6610 N N . PRO A 1 887 ? -20.335 -20.405 68.183 1.00 75.56 887 PRO A N 1
ATOM 6611 C CA . PRO A 1 887 ? -19.791 -19.116 68.629 1.00 75.56 887 PRO A CA 1
ATOM 6612 C C . PRO A 1 887 ? -19.766 -18.011 67.560 1.00 75.56 887 PRO A C 1
ATOM 6614 O O . PRO A 1 887 ? -19.758 -16.838 67.913 1.00 75.56 887 PRO A O 1
ATOM 6617 N N . ALA A 1 888 ? -19.740 -18.376 66.275 1.00 82.81 888 ALA A N 1
ATOM 6618 C CA . ALA A 1 888 ? -19.975 -17.471 65.155 1.00 82.81 888 ALA A CA 1
ATOM 6619 C C . ALA A 1 888 ? -20.472 -18.247 63.922 1.00 82.81 888 ALA A C 1
ATOM 6621 O O . ALA A 1 888 ? -20.167 -19.431 63.765 1.00 82.81 888 ALA A O 1
ATOM 6622 N N . ILE A 1 889 ? -21.188 -17.564 63.028 1.00 88.81 889 ILE A N 1
ATOM 6623 C CA . ILE A 1 889 ? -21.611 -18.059 61.707 1.00 88.81 889 ILE A CA 1
ATOM 6624 C C . ILE A 1 889 ? -20.933 -17.210 60.640 1.00 88.81 889 ILE A C 1
ATOM 6626 O O . ILE A 1 889 ? -20.943 -15.989 60.767 1.00 88.81 889 ILE A O 1
ATOM 6630 N N . ALA A 1 890 ? -20.407 -17.824 59.581 1.00 91.62 890 ALA A N 1
ATOM 6631 C CA . ALA A 1 890 ? -19.795 -17.114 58.461 1.00 91.62 890 ALA A CA 1
ATOM 6632 C C . ALA A 1 890 ? -20.533 -17.357 57.136 1.00 91.62 890 ALA A C 1
ATOM 6634 O O . ALA A 1 890 ? -21.031 -18.455 56.889 1.00 91.62 890 ALA A O 1
ATOM 6635 N N . PHE A 1 891 ? -20.555 -16.338 56.276 1.00 94.06 891 PHE A N 1
ATOM 6636 C CA . PHE A 1 891 ? -21.056 -16.403 54.904 1.00 94.06 891 PHE A CA 1
ATOM 6637 C C . PHE A 1 891 ? -19.953 -16.001 53.927 1.00 94.06 891 PHE A C 1
ATOM 6639 O O . PHE A 1 891 ? -19.406 -14.902 54.034 1.00 94.06 891 PHE A O 1
ATOM 6646 N N . ASP A 1 892 ? -19.675 -16.866 52.954 1.00 95.25 892 ASP A N 1
ATOM 6647 C CA . ASP A 1 892 ? -18.821 -16.546 51.813 1.00 95.25 892 ASP A CA 1
ATOM 6648 C C . ASP A 1 892 ? -19.648 -15.854 50.723 1.00 95.25 892 ASP A C 1
ATOM 6650 O O . ASP A 1 892 ? -20.642 -16.395 50.231 1.00 95.25 892 ASP A O 1
ATOM 6654 N N . LEU A 1 893 ? -19.234 -14.643 50.355 1.00 95.75 893 LEU A N 1
ATOM 6655 C CA . LEU A 1 893 ? -19.854 -13.803 49.338 1.00 95.75 893 LEU A CA 1
ATOM 6656 C C . LEU A 1 893 ? -18.875 -13.583 48.180 1.00 95.75 893 LEU A C 1
ATOM 6658 O O . LEU A 1 893 ? -17.694 -13.297 48.385 1.00 95.75 893 LEU A O 1
ATOM 6662 N N . ALA A 1 894 ? -19.381 -13.663 46.953 1.00 95.44 894 ALA A N 1
ATOM 6663 C CA . ALA A 1 894 ? -18.639 -13.368 45.734 1.00 95.44 894 ALA A CA 1
ATOM 6664 C C . ALA A 1 894 ? -19.390 -12.330 44.893 1.00 95.44 894 ALA A C 1
ATOM 6666 O O . ALA A 1 894 ? -20.557 -12.518 44.549 1.00 95.44 894 ALA A O 1
ATOM 6667 N N . ALA A 1 895 ? -18.721 -11.237 44.545 1.00 94.88 895 ALA A N 1
ATOM 6668 C CA . ALA A 1 895 ? -19.223 -10.213 43.648 1.00 94.88 895 ALA A CA 1
ATOM 6669 C C . ALA A 1 895 ? -18.761 -10.462 42.207 1.00 94.88 895 ALA A C 1
ATOM 6671 O O . ALA A 1 895 ? -17.579 -10.682 41.946 1.00 94.88 895 ALA A O 1
ATOM 6672 N N . THR A 1 896 ? -19.684 -10.349 41.256 1.00 94.56 896 THR A N 1
ATOM 6673 C CA . THR A 1 896 ? -19.346 -10.102 39.852 1.00 94.56 896 THR A CA 1
ATOM 6674 C C . THR A 1 896 ? -19.545 -8.618 39.595 1.00 94.56 896 THR A C 1
ATOM 6676 O O . THR A 1 896 ? -20.668 -8.109 39.695 1.00 94.56 896 THR A O 1
ATOM 6679 N N . VAL A 1 897 ? -18.441 -7.939 39.291 1.00 93.00 897 VAL A N 1
ATOM 6680 C CA . VAL A 1 897 ? -18.414 -6.524 38.926 1.00 93.00 897 VAL A CA 1
ATOM 6681 C C . VAL A 1 897 ? -18.027 -6.395 37.458 1.00 93.00 897 VAL A C 1
ATOM 6683 O O . VAL A 1 897 ? -17.153 -7.118 36.982 1.00 93.00 897 VAL A O 1
ATOM 6686 N N . THR A 1 898 ? -18.694 -5.507 36.732 1.00 89.81 898 THR A N 1
ATOM 6687 C CA . THR A 1 898 ? -18.385 -5.220 35.326 1.00 89.81 898 THR A CA 1
ATOM 6688 C C . THR A 1 898 ? -18.559 -3.743 35.073 1.00 89.81 898 THR A C 1
ATOM 6690 O O . THR A 1 898 ? -19.615 -3.197 35.413 1.00 89.81 898 THR A O 1
ATOM 6693 N N . ASP A 1 899 ? -17.579 -3.139 34.418 1.00 85.81 899 ASP A N 1
ATOM 6694 C CA . ASP A 1 899 ? -17.736 -1.806 33.874 1.00 85.81 899 ASP A CA 1
ATOM 6695 C C . ASP A 1 899 ? -18.177 -1.855 32.405 1.00 85.81 899 ASP A C 1
ATOM 6697 O O . ASP A 1 899 ? -17.929 -2.836 31.701 1.00 85.81 899 ASP A O 1
ATOM 6701 N N . GLY A 1 900 ? -18.915 -0.840 31.958 1.00 74.81 900 GLY A N 1
ATOM 6702 C CA . GLY A 1 900 ? -19.372 -0.765 30.575 1.00 74.81 900 GLY A CA 1
ATOM 6703 C C . GLY A 1 900 ? -18.344 -0.157 29.623 1.00 74.81 900 GLY A C 1
ATOM 6704 O O . GLY A 1 900 ? -18.318 -0.528 28.446 1.00 74.81 900 GLY A O 1
ATOM 6705 N N . ASP A 1 901 ? -17.585 0.814 30.111 1.00 77.19 901 ASP A N 1
ATOM 6706 C CA . ASP A 1 901 ? -16.622 1.654 29.404 1.00 77.19 901 ASP A CA 1
ATOM 6707 C C . ASP A 1 901 ? -15.165 1.187 29.621 1.00 77.19 901 ASP A C 1
ATOM 6709 O O . ASP A 1 901 ? -14.253 1.669 28.959 1.00 77.19 901 ASP A O 1
ATOM 6713 N N . GLY A 1 902 ? -14.971 0.129 30.415 1.00 72.31 902 GLY A N 1
ATOM 6714 C CA . GLY A 1 902 ? -13.704 -0.594 30.554 1.00 72.31 902 GLY A CA 1
ATOM 6715 C C . GLY A 1 902 ? -12.809 -0.058 31.668 1.00 72.31 902 GLY A C 1
ATOM 6716 O O . GLY A 1 902 ? -11.649 -0.465 31.762 1.00 72.31 902 GLY A O 1
ATOM 6717 N N . ASP A 1 903 ? -13.339 0.828 32.511 1.00 81.44 903 ASP A N 1
ATOM 6718 C CA . ASP A 1 903 ? -12.567 1.519 33.535 1.00 81.44 903 ASP A CA 1
ATOM 6719 C C . ASP A 1 903 ? -12.066 0.583 34.659 1.00 81.44 903 ASP A C 1
ATOM 6721 O O . ASP A 1 903 ? -12.746 -0.384 35.034 1.00 81.44 903 ASP A O 1
ATOM 6725 N N . PRO A 1 904 ? -10.874 0.841 35.240 1.00 85.69 904 PRO A N 1
ATOM 6726 C CA . PRO A 1 904 ? -10.331 0.037 36.333 1.00 85.69 904 PRO A CA 1
ATOM 6727 C C . PRO A 1 904 ? -11.195 0.089 37.604 1.00 85.69 904 PRO A C 1
ATOM 6729 O O . PRO A 1 904 ? -11.234 1.088 38.321 1.00 85.69 904 PRO A O 1
ATOM 6732 N N . LEU A 1 905 ? -11.838 -1.031 37.940 1.00 91.38 905 LEU A N 1
ATOM 6733 C CA . LEU A 1 905 ? -12.749 -1.101 39.083 1.00 91.38 905 LEU A CA 1
ATOM 6734 C C . LEU A 1 905 ? -12.044 -1.305 40.431 1.00 91.38 905 LEU A C 1
ATOM 6736 O O . LEU A 1 905 ? -11.352 -2.297 40.660 1.00 91.38 905 LEU A O 1
ATOM 6740 N N . THR A 1 906 ? -12.338 -0.414 41.378 1.00 93.06 906 THR A N 1
ATOM 6741 C CA . THR A 1 906 ? -12.020 -0.581 42.803 1.00 93.06 906 THR A CA 1
ATOM 6742 C C . THR A 1 906 ? -13.217 -1.183 43.534 1.00 93.06 906 THR A C 1
ATOM 6744 O O . THR A 1 906 ? -14.319 -0.639 43.466 1.00 93.06 906 THR A O 1
ATOM 6747 N N . ILE A 1 907 ? -13.008 -2.283 44.265 1.00 95.69 907 ILE A N 1
ATOM 6748 C CA . ILE A 1 907 ? -14.056 -2.981 45.028 1.00 95.69 907 ILE A CA 1
ATOM 6749 C C . ILE A 1 907 ? -13.830 -2.773 46.526 1.00 95.69 907 ILE A C 1
ATOM 6751 O O . ILE A 1 907 ? -12.728 -2.991 47.030 1.00 95.69 907 ILE A O 1
ATOM 6755 N N . ALA A 1 908 ? -14.882 -2.390 47.244 1.00 94.62 908 ALA A N 1
ATOM 6756 C CA . ALA A 1 908 ? -14.894 -2.258 48.694 1.00 94.62 908 ALA A CA 1
ATOM 6757 C C . ALA A 1 908 ? -16.091 -3.005 49.292 1.00 94.62 908 ALA A C 1
ATOM 6759 O O . ALA A 1 908 ? -17.198 -2.945 48.758 1.00 94.62 908 ALA A O 1
ATOM 6760 N N . TRP A 1 909 ? -15.879 -3.660 50.432 1.00 96.50 909 TRP A N 1
ATOM 6761 C CA . TRP A 1 909 ? -16.938 -4.312 51.199 1.00 96.50 909 TRP A CA 1
ATOM 6762 C C . TRP A 1 909 ? -17.086 -3.650 52.567 1.00 96.50 909 TRP A C 1
ATOM 6764 O O . TRP A 1 909 ? -16.091 -3.352 53.230 1.00 96.50 909 TRP A O 1
ATOM 6774 N N . THR A 1 910 ? -18.323 -3.458 53.012 1.00 95.38 910 THR A N 1
ATOM 6775 C CA . THR A 1 910 ? -18.652 -2.992 54.365 1.00 95.38 910 THR A CA 1
ATOM 6776 C C . THR A 1 910 ? -19.727 -3.879 54.984 1.00 95.38 910 THR A C 1
ATOM 6778 O O . THR A 1 910 ? -20.461 -4.570 54.281 1.00 95.38 910 THR A O 1
ATOM 6781 N N . SER A 1 911 ? -19.812 -3.890 56.314 1.00 94.25 911 SER A N 1
ATOM 6782 C CA . SER A 1 911 ? -20.858 -4.594 57.058 1.00 94.25 911 SER A CA 1
ATOM 6783 C C . SER A 1 911 ? -21.377 -3.701 58.183 1.00 94.25 911 SER A C 1
ATOM 6785 O O . SER A 1 911 ? -20.596 -2.970 58.796 1.00 94.25 911 SER A O 1
ATOM 6787 N N . THR A 1 912 ? -22.674 -3.766 58.490 1.00 93.00 912 THR A N 1
ATOM 6788 C CA . 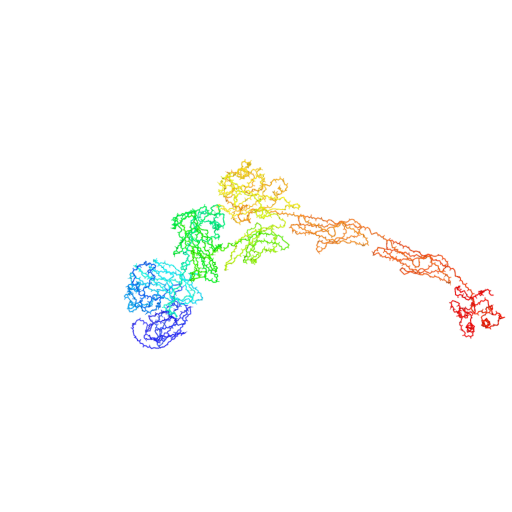THR A 1 912 ? -23.265 -3.045 59.634 1.00 93.00 912 THR A CA 1
ATOM 6789 C C . THR A 1 912 ? -22.878 -3.633 60.998 1.00 93.00 912 THR A C 1
ATOM 6791 O O . THR A 1 912 ? -23.106 -2.990 62.022 1.00 93.00 912 THR A O 1
ATOM 6794 N N . GLY A 1 913 ? -22.279 -4.828 61.031 1.00 88.25 913 GLY A N 1
ATOM 6795 C CA . GLY A 1 913 ? -21.757 -5.475 62.238 1.00 88.25 913 GLY A CA 1
ATOM 6796 C C . GLY A 1 913 ? -20.989 -6.767 61.936 1.00 88.25 913 GLY A C 1
ATOM 6797 O O . GLY A 1 913 ? -20.760 -7.095 60.773 1.00 88.25 913 GLY A O 1
ATOM 6798 N N . GLY A 1 914 ? -20.585 -7.500 62.976 1.00 88.00 914 GLY A N 1
ATOM 6799 C CA . GLY A 1 914 ? -19.751 -8.698 62.825 1.00 88.00 914 GLY A CA 1
ATOM 6800 C C . GLY A 1 914 ? -18.315 -8.389 62.373 1.00 88.00 914 GLY A C 1
ATOM 6801 O O . GLY A 1 914 ? -17.865 -7.243 62.396 1.00 88.00 914 GLY A O 1
ATOM 6802 N N . THR A 1 915 ? -17.590 -9.429 61.964 1.00 91.19 915 THR A N 1
ATOM 6803 C CA . THR A 1 915 ? -16.242 -9.348 61.384 1.00 91.19 915 THR A CA 1
ATOM 6804 C C . THR A 1 915 ? -16.311 -9.592 59.880 1.00 91.19 915 THR A C 1
ATOM 6806 O O . THR A 1 915 ? -16.937 -10.547 59.435 1.00 91.19 915 THR A O 1
ATOM 6809 N N . LEU A 1 916 ? -15.639 -8.754 59.092 1.00 95.38 916 LEU A N 1
ATOM 6810 C CA . LEU A 1 916 ? -15.610 -8.842 57.632 1.00 95.38 916 LEU A CA 1
ATOM 6811 C C . LEU A 1 916 ? -14.165 -9.010 57.156 1.00 95.38 916 LEU A C 1
ATOM 6813 O O . LEU A 1 916 ? -13.302 -8.207 57.506 1.00 95.38 916 LEU A O 1
ATOM 6817 N N . THR A 1 917 ? -13.898 -10.046 56.365 1.00 94.94 917 THR A N 1
ATOM 6818 C CA . THR A 1 917 ? -12.583 -10.316 55.766 1.00 94.94 917 THR A CA 1
ATOM 6819 C C . THR A 1 917 ? -12.712 -10.324 54.250 1.00 94.94 917 THR A C 1
ATOM 6821 O O . THR A 1 917 ? -13.370 -11.194 53.689 1.00 94.94 917 THR A O 1
ATOM 6824 N N . VAL A 1 918 ? -12.096 -9.346 53.585 1.00 94.75 918 VAL A N 1
ATOM 6825 C CA . VAL A 1 918 ? -12.023 -9.285 52.117 1.00 94.75 918 VAL A CA 1
ATOM 6826 C C . VAL A 1 918 ? -10.921 -10.231 51.638 1.00 94.75 918 VAL A C 1
ATOM 6828 O O . VAL A 1 918 ? -9.842 -10.268 52.230 1.00 94.75 918 VAL A O 1
ATOM 6831 N N . GLY A 1 919 ? -11.211 -11.017 50.604 1.00 89.69 919 GLY A N 1
ATOM 6832 C CA . GLY A 1 919 ? -10.274 -11.966 50.012 1.00 89.69 919 GLY A CA 1
ATOM 6833 C C . GLY A 1 919 ? -9.382 -11.354 48.932 1.00 89.69 919 GLY A C 1
ATOM 6834 O O . GLY A 1 919 ? -9.474 -10.172 48.600 1.00 89.69 919 GLY A O 1
ATOM 6835 N N . ASP A 1 920 ? -8.525 -12.198 48.364 1.00 88.12 920 ASP A N 1
ATOM 6836 C CA . ASP A 1 920 ? -7.740 -11.912 47.164 1.00 88.12 920 ASP A CA 1
ATOM 6837 C C . ASP A 1 920 ? -8.124 -12.963 46.102 1.00 88.12 920 ASP A C 1
ATOM 6839 O O . ASP A 1 920 ? -7.838 -14.148 46.307 1.00 88.12 920 ASP A O 1
ATOM 6843 N N . PRO A 1 921 ? -8.846 -12.596 45.023 1.00 90.50 921 PRO A N 1
ATOM 6844 C CA . PRO A 1 921 ? -9.207 -11.236 44.604 1.00 90.50 921 PRO A CA 1
ATOM 6845 C C . PRO A 1 921 ? -10.289 -10.549 45.473 1.00 90.50 921 PRO A C 1
ATOM 6847 O O . PRO A 1 921 ? -11.153 -11.225 46.048 1.00 90.50 921 PRO A O 1
ATOM 6850 N N . PRO A 1 922 ? -10.329 -9.195 45.488 1.00 91.88 922 PRO A N 1
ATOM 6851 C CA . PRO A 1 922 ? -11.258 -8.389 46.298 1.00 91.88 922 PRO A CA 1
ATOM 6852 C C . PRO A 1 922 ? -12.731 -8.484 45.863 1.00 91.88 922 PRO A C 1
ATOM 6854 O O . PRO A 1 922 ? -13.617 -7.929 46.511 1.00 91.88 922 PRO A O 1
ATOM 6857 N N . THR A 1 923 ? -13.024 -9.229 44.794 1.00 94.38 923 THR A N 1
ATOM 6858 C CA . THR A 1 923 ? -14.374 -9.696 44.452 1.00 94.38 923 THR A CA 1
ATOM 6859 C C . THR A 1 923 ? -14.937 -10.689 45.472 1.00 94.38 923 THR A C 1
ATOM 6861 O O . THR A 1 923 ? -16.100 -11.055 45.357 1.00 94.38 923 THR A O 1
ATOM 6864 N N . THR A 1 924 ? -14.162 -11.153 46.454 1.00 95.50 924 THR A N 1
ATOM 6865 C CA . THR A 1 924 ? -14.617 -12.108 47.476 1.00 95.50 924 THR A CA 1
ATOM 6866 C C . THR A 1 924 ? -14.569 -11.506 48.878 1.00 95.50 924 THR A C 1
ATOM 6868 O O . THR A 1 924 ? -13.677 -10.718 49.194 1.00 95.50 924 THR A O 1
ATOM 6871 N N . ALA A 1 925 ? -15.522 -11.878 49.732 1.00 95.69 925 ALA A N 1
ATOM 6872 C CA . ALA A 1 925 ? -15.535 -11.502 51.141 1.00 95.69 925 ALA A CA 1
ATOM 6873 C C . ALA A 1 925 ? -16.193 -12.583 52.009 1.00 95.69 925 ALA A C 1
ATOM 6875 O O . ALA A 1 925 ? -17.208 -13.161 51.630 1.00 95.69 925 ALA A O 1
ATOM 6876 N N . ASN A 1 926 ? -15.642 -12.811 53.198 1.00 95.81 926 ASN A N 1
ATOM 6877 C CA . ASN A 1 926 ? -16.234 -13.635 54.246 1.00 95.81 926 ASN A CA 1
ATOM 6878 C C . ASN A 1 926 ? -16.775 -12.721 55.356 1.00 95.81 926 ASN A C 1
ATOM 6880 O O . ASN A 1 926 ? -16.034 -11.894 55.896 1.00 95.81 926 ASN A O 1
ATOM 6884 N N . ALA A 1 927 ? -18.063 -12.845 55.677 1.00 94.25 927 ALA A N 1
ATOM 6885 C CA . ALA A 1 927 ? -18.734 -12.066 56.718 1.00 94.25 927 ALA A CA 1
ATOM 6886 C C . ALA A 1 927 ? -19.174 -12.985 57.864 1.00 94.25 927 ALA A C 1
ATOM 6888 O O . ALA A 1 927 ? -19.981 -13.889 57.645 1.00 94.25 927 ALA A O 1
ATOM 6889 N N . ALA A 1 928 ? -18.650 -12.754 59.069 1.00 93.62 928 ALA A N 1
ATOM 6890 C CA . ALA A 1 928 ? -18.853 -13.596 60.244 1.00 93.62 928 ALA A CA 1
ATOM 6891 C C . ALA A 1 928 ? -19.540 -12.852 61.402 1.00 93.62 928 ALA A C 1
ATOM 6893 O O . ALA A 1 928 ? -19.161 -11.731 61.744 1.00 93.62 928 ALA A O 1
ATOM 6894 N N . PHE A 1 929 ? -20.521 -13.493 62.038 1.00 94.12 929 PHE A N 1
ATOM 6895 C CA . PHE A 1 929 ? -21.398 -12.897 63.050 1.00 94.12 929 PHE A CA 1
ATOM 6896 C C . PHE A 1 929 ? -21.479 -13.778 64.302 1.00 94.12 929 PHE A C 1
ATOM 6898 O O . PHE A 1 929 ? -21.746 -14.974 64.200 1.00 94.12 929 PHE A O 1
ATOM 6905 N N . ASP A 1 930 ? -21.261 -13.175 65.470 1.00 90.56 930 ASP A N 1
ATOM 6906 C CA . ASP A 1 930 ? -21.187 -13.796 66.803 1.00 90.56 930 ASP A CA 1
ATOM 6907 C C . ASP A 1 930 ? -22.339 -13.370 67.739 1.00 90.56 930 ASP A C 1
ATOM 6909 O O . ASP A 1 930 ? -22.353 -13.701 68.925 1.00 90.56 930 ASP A O 1
ATOM 6913 N N . ALA A 1 931 ? -23.319 -12.632 67.211 1.00 87.69 931 ALA A N 1
ATOM 6914 C CA . ALA A 1 931 ? -24.477 -12.138 67.944 1.00 87.69 931 ALA A CA 1
ATOM 6915 C C . ALA A 1 931 ? -25.763 -12.225 67.106 1.00 87.69 931 ALA A C 1
ATOM 6917 O O . ALA A 1 931 ? -25.738 -12.255 65.876 1.00 87.69 931 ALA A O 1
ATOM 6918 N N . ILE A 1 932 ? -26.900 -12.265 67.803 1.00 86.75 932 ILE A N 1
ATOM 6919 C CA . ILE A 1 932 ? -28.245 -12.231 67.215 1.00 86.75 932 ILE A CA 1
ATOM 6920 C C . ILE A 1 932 ? -28.534 -10.807 66.724 1.00 86.75 932 ILE A C 1
ATOM 6922 O O . ILE A 1 932 ? -28.351 -9.843 67.472 1.00 86.75 932 ILE A O 1
ATOM 6926 N N . GLY A 1 933 ? -29.025 -10.668 65.492 1.00 90.31 933 GLY A N 1
ATOM 6927 C CA . GLY A 1 933 ? -29.321 -9.369 64.896 1.00 90.31 933 GLY A CA 1
ATOM 6928 C C . GLY A 1 933 ? -29.586 -9.412 63.393 1.00 90.31 933 GLY A C 1
ATOM 6929 O O . GLY A 1 933 ? -29.376 -10.422 62.726 1.00 90.31 933 GLY A O 1
ATOM 6930 N N . GLU A 1 934 ? -30.034 -8.274 62.867 1.00 92.06 934 GLU A N 1
ATOM 6931 C CA . GLU A 1 934 ? -30.140 -8.016 61.430 1.00 92.06 934 GLU A CA 1
ATOM 6932 C C . GLU A 1 934 ? -28.897 -7.251 60.967 1.00 92.06 934 GLU A C 1
ATOM 6934 O O . GLU A 1 934 ? -28.591 -6.167 61.477 1.00 92.06 934 GLU A O 1
ATOM 6939 N N . TYR A 1 935 ? -28.196 -7.805 59.984 1.00 94.00 935 TYR A N 1
ATOM 6940 C CA . TYR A 1 935 ? -26.975 -7.251 59.416 1.00 94.00 935 TYR A CA 1
ATOM 6941 C C . TYR A 1 935 ? -27.143 -6.992 57.918 1.00 94.00 935 TYR A C 1
ATOM 6943 O O . TYR A 1 935 ? -27.925 -7.650 57.233 1.00 94.00 935 TYR A O 1
ATOM 6951 N N . VAL A 1 936 ? -26.391 -6.031 57.390 1.00 94.69 936 VAL A N 1
ATOM 6952 C CA . VAL A 1 936 ? -26.297 -5.776 55.950 1.00 94.69 936 VAL A CA 1
ATOM 6953 C C . VAL A 1 936 ? -24.827 -5.746 55.576 1.00 94.69 936 VAL A C 1
ATOM 6955 O O . VAL A 1 936 ? -24.058 -4.989 56.167 1.00 94.69 936 VAL A O 1
ATOM 6958 N N . VAL A 1 937 ? -24.456 -6.571 54.599 1.00 95.62 937 VAL A N 1
ATOM 6959 C CA . VAL A 1 937 ? -23.140 -6.549 53.959 1.00 95.62 937 VAL A CA 1
ATOM 6960 C C . VAL A 1 937 ? -23.293 -5.888 52.595 1.00 95.62 937 VAL A C 1
ATOM 6962 O O . VAL A 1 937 ? -24.074 -6.352 51.764 1.00 95.62 937 VAL A O 1
ATOM 6965 N N . THR A 1 938 ? -22.557 -4.809 52.359 1.00 95.75 938 THR A N 1
ATOM 6966 C CA . THR A 1 938 ? -22.621 -4.018 51.127 1.00 95.75 938 THR A CA 1
ATOM 6967 C C . THR A 1 938 ? -21.338 -4.215 50.330 1.00 95.75 938 THR A C 1
ATOM 6969 O O . THR A 1 938 ? -20.246 -3.956 50.835 1.00 95.75 938 THR A O 1
ATOM 6972 N N . CYS A 1 939 ? -21.464 -4.634 49.071 1.00 95.88 939 CYS A N 1
ATOM 6973 C CA . CYS A 1 939 ? -20.381 -4.576 48.091 1.00 95.88 939 CYS A CA 1
ATOM 6974 C C . CYS A 1 939 ? -20.526 -3.301 47.262 1.00 95.88 939 CYS A C 1
ATOM 6976 O O . CYS A 1 939 ? -21.575 -3.091 46.657 1.00 95.88 939 CYS A O 1
ATOM 6978 N N . THR A 1 940 ? -19.476 -2.494 47.164 1.00 95.56 940 THR A N 1
ATOM 6979 C CA . THR A 1 940 ? -19.426 -1.293 46.323 1.00 95.56 940 THR A CA 1
ATOM 6980 C C . THR A 1 940 ? -18.314 -1.439 45.295 1.00 95.56 940 THR A C 1
ATOM 6982 O O . THR A 1 940 ? -17.177 -1.720 45.666 1.00 95.56 940 THR A O 1
ATOM 6985 N N . ALA A 1 941 ? -18.627 -1.219 44.018 1.00 95.38 941 ALA A N 1
ATOM 6986 C CA . ALA A 1 941 ? -17.629 -1.035 42.967 1.00 95.38 941 ALA A CA 1
ATOM 6987 C C . ALA A 1 941 ? -17.604 0.431 42.530 1.00 95.38 941 ALA A C 1
ATOM 6989 O O . ALA A 1 941 ? -18.656 1.062 42.426 1.00 95.38 941 ALA A O 1
ATOM 6990 N N . SER A 1 942 ? -16.408 0.950 42.273 1.00 92.19 942 SER A N 1
ATOM 6991 C CA . SER A 1 942 ? -16.147 2.319 41.832 1.00 92.19 942 SER A CA 1
ATOM 6992 C C . SER A 1 942 ? -15.229 2.290 40.614 1.00 92.19 942 SER A C 1
ATOM 6994 O O . SER A 1 942 ? -14.204 1.611 40.664 1.00 92.19 942 SER A O 1
ATOM 6996 N N . ASP A 1 943 ? -15.581 3.028 39.565 1.00 86.25 943 ASP A N 1
ATOM 6997 C CA . ASP A 1 943 ? -14.728 3.298 38.389 1.00 86.25 943 ASP A CA 1
ATOM 6998 C C . ASP A 1 943 ? -13.708 4.437 38.674 1.00 86.25 943 ASP A C 1
ATOM 7000 O O . ASP A 1 943 ? -12.750 4.637 37.936 1.00 86.25 943 ASP A O 1
ATOM 7004 N N . GLY A 1 944 ? -13.882 5.163 39.792 1.00 84.06 944 GLY A N 1
ATOM 7005 C CA . GLY A 1 944 ? -13.095 6.346 40.175 1.00 84.06 944 GLY A CA 1
ATOM 7006 C C . GLY A 1 944 ? -13.819 7.688 39.976 1.00 84.06 944 GLY A C 1
ATOM 7007 O O . GLY A 1 944 ? -13.421 8.684 40.579 1.00 84.06 944 GLY A O 1
ATOM 7008 N N . ILE A 1 945 ? -14.903 7.695 39.203 1.00 80.56 945 ILE A N 1
ATOM 7009 C CA . ILE A 1 945 ? -15.820 8.803 38.897 1.00 80.56 945 ILE A CA 1
ATOM 7010 C C . ILE A 1 945 ? -17.160 8.593 39.631 1.00 80.56 945 ILE A C 1
ATOM 7012 O O . ILE A 1 945 ? -17.612 9.452 40.387 1.00 80.56 945 ILE A O 1
ATOM 7016 N N . THR A 1 946 ? -17.785 7.430 39.444 1.00 85.38 946 THR A N 1
ATOM 7017 C CA . THR A 1 946 ? -19.048 6.994 40.041 1.00 85.38 946 THR A CA 1
ATOM 7018 C C . THR A 1 946 ? -18.893 5.663 40.782 1.00 85.38 946 THR A C 1
ATOM 7020 O O . THR A 1 946 ? -17.882 4.968 40.686 1.00 85.38 946 THR A O 1
ATOM 7023 N N . SER A 1 947 ? -19.904 5.291 41.572 1.00 89.25 947 SER A N 1
ATOM 7024 C CA . SER A 1 947 ? -19.910 3.999 42.258 1.00 89.25 947 SER A CA 1
ATOM 7025 C C . SER A 1 947 ? -21.311 3.416 42.385 1.00 89.25 947 SER A C 1
ATOM 7027 O O . SER A 1 947 ? -22.297 4.140 42.527 1.00 89.25 947 SER A O 1
ATOM 7029 N N . THR A 1 948 ? -21.373 2.087 42.363 1.00 94.12 948 THR A N 1
ATOM 7030 C CA . THR A 1 948 ? -22.600 1.303 42.512 1.00 94.12 948 THR A CA 1
ATOM 7031 C C . THR A 1 948 ? -22.439 0.330 43.665 1.00 94.12 948 THR A C 1
ATOM 7033 O O . THR A 1 948 ? -21.450 -0.403 43.739 1.00 94.12 948 THR A O 1
ATOM 7036 N N . SER A 1 949 ? -23.446 0.281 44.533 1.00 94.00 949 SER A N 1
ATOM 7037 C CA . SER A 1 949 ? -23.486 -0.609 45.691 1.00 94.00 949 SER A CA 1
ATOM 7038 C C . SER A 1 949 ? -24.564 -1.683 45.554 1.00 94.00 949 SER A C 1
ATOM 7040 O O . SER A 1 949 ? -25.640 -1.446 45.000 1.00 94.00 949 SER A O 1
ATOM 7042 N N . LYS A 1 950 ? -24.291 -2.867 46.103 1.00 95.75 950 LYS A N 1
ATOM 7043 C CA . LYS A 1 950 ? -25.234 -3.976 46.224 1.00 95.75 950 LYS A CA 1
ATOM 7044 C C . LYS A 1 950 ? -25.221 -4.528 47.648 1.00 95.75 950 LYS A C 1
ATOM 7046 O O . LYS A 1 950 ? -24.212 -5.060 48.105 1.00 95.75 950 LYS A O 1
ATOM 7051 N N . ASP A 1 951 ? -26.376 -4.441 48.296 1.00 95.50 951 ASP A N 1
ATOM 7052 C CA . ASP A 1 951 ? -26.606 -4.954 49.645 1.00 95.50 951 ASP A CA 1
ATOM 7053 C C . ASP A 1 951 ? -27.020 -6.431 49.642 1.00 95.50 951 ASP A C 1
ATOM 7055 O O . ASP A 1 951 ? -27.824 -6.869 48.808 1.00 95.50 951 ASP A O 1
ATOM 7059 N N . VAL A 1 952 ? -26.515 -7.160 50.637 1.00 95.88 952 VAL A N 1
ATOM 7060 C CA . VAL A 1 952 ? -26.939 -8.496 51.063 1.00 95.88 952 VAL A CA 1
ATOM 7061 C C . VAL A 1 952 ? -27.402 -8.392 52.518 1.00 95.88 952 VAL A C 1
ATOM 7063 O O . VAL A 1 952 ? -26.596 -8.176 53.422 1.00 95.88 952 VAL A O 1
ATOM 7066 N N . ALA A 1 953 ? -28.708 -8.529 52.748 1.00 93.88 953 ALA A N 1
ATOM 7067 C CA . ALA A 1 953 ? -29.272 -8.603 54.097 1.00 93.88 953 ALA A CA 1
ATOM 7068 C C . ALA A 1 953 ? -29.042 -9.999 54.701 1.00 93.88 953 ALA A C 1
ATOM 7070 O O . ALA A 1 953 ? -29.221 -11.005 54.009 1.00 93.88 953 ALA A O 1
ATOM 7071 N N . ILE A 1 954 ? -28.660 -10.054 55.976 1.00 95.25 954 ILE A N 1
ATOM 7072 C CA . ILE A 1 954 ? -28.319 -11.271 56.717 1.00 95.25 954 ILE A CA 1
ATOM 7073 C C . ILE A 1 954 ? -29.000 -11.226 58.091 1.00 95.25 954 ILE A C 1
ATOM 7075 O O . ILE A 1 954 ? -28.670 -10.379 58.919 1.00 95.25 954 ILE A O 1
ATOM 7079 N N . SER A 1 955 ? -29.916 -12.159 58.345 1.00 91.38 955 SER A N 1
ATOM 7080 C CA . SER A 1 955 ? -30.606 -12.307 59.632 1.00 91.38 955 SER A CA 1
ATOM 7081 C C . SER A 1 955 ? -29.956 -13.417 60.462 1.00 91.38 955 SER A C 1
ATOM 7083 O O . SER A 1 955 ? -29.926 -14.579 60.043 1.00 91.38 955 SER A O 1
ATOM 7085 N N . ILE A 1 956 ? -29.433 -13.075 61.641 1.00 91.38 956 ILE A N 1
ATOM 7086 C CA . ILE A 1 956 ? -28.945 -14.040 62.631 1.00 91.38 956 ILE A CA 1
ATOM 7087 C C . ILE A 1 956 ? -29.960 -14.129 63.762 1.00 91.38 956 ILE A C 1
ATOM 7089 O O . ILE A 1 956 ? -30.177 -13.164 64.494 1.00 91.38 956 ILE A O 1
ATOM 7093 N N . THR A 1 957 ? -30.563 -15.303 63.921 1.00 82.88 957 THR A N 1
ATOM 7094 C CA . THR A 1 957 ? -31.589 -15.566 64.940 1.00 82.88 957 THR A CA 1
ATOM 7095 C C . THR A 1 957 ? -31.072 -16.491 66.042 1.00 82.88 957 THR A C 1
ATOM 7097 O O . THR A 1 957 ? -30.022 -17.123 65.912 1.00 82.88 957 THR A O 1
ATOM 7100 N N . GLU A 1 958 ? -31.794 -16.545 67.162 1.00 79.25 958 GLU A N 1
ATOM 7101 C CA . GLU A 1 958 ? -31.495 -17.466 68.262 1.00 79.25 958 GLU A CA 1
ATOM 7102 C C . GLU A 1 958 ? -31.567 -18.931 67.789 1.00 79.25 958 GLU A C 1
ATOM 7104 O O . GLU A 1 958 ? -32.414 -19.299 66.965 1.00 79.25 958 GLU A O 1
ATOM 7109 N N . CYS A 1 959 ? -30.673 -19.775 68.307 1.00 69.56 959 CYS A N 1
ATOM 7110 C CA . CYS A 1 959 ? -30.747 -21.212 68.068 1.00 69.56 959 CYS A CA 1
ATOM 7111 C C . CYS A 1 959 ? -31.983 -21.789 68.770 1.00 69.56 959 CYS A C 1
ATOM 7113 O O . CYS A 1 959 ? -32.168 -21.619 69.975 1.00 69.56 959 CYS A O 1
ATOM 7115 N N . THR A 1 960 ? -32.850 -22.465 68.019 1.00 66.19 960 THR A N 1
ATOM 7116 C CA . THR A 1 960 ? -34.023 -23.146 68.577 1.00 66.19 960 THR A CA 1
ATOM 7117 C C . THR A 1 960 ? -33.600 -24.482 69.169 1.00 66.19 960 THR A C 1
ATOM 7119 O O . THR A 1 960 ? -33.496 -25.454 68.432 1.00 66.19 960 THR A O 1
ATOM 7122 N N . ASN A 1 961 ? -33.376 -24.512 70.483 1.00 66.19 961 ASN A N 1
ATOM 7123 C CA . ASN A 1 961 ? -32.944 -25.710 71.199 1.00 66.19 961 ASN A CA 1
ATOM 7124 C C . ASN A 1 961 ? -34.067 -26.753 71.341 1.00 66.19 961 ASN A C 1
ATOM 7126 O O . ASN A 1 961 ? -35.131 -26.453 71.898 1.00 66.19 961 ASN A O 1
ATOM 7130 N N . THR A 1 962 ? -33.803 -27.991 70.937 1.00 74.19 962 THR A N 1
ATOM 7131 C CA . THR A 1 962 ? -34.687 -29.146 71.108 1.00 74.19 962 THR A CA 1
ATOM 7132 C C . THR A 1 962 ? -34.185 -30.009 72.261 1.00 74.19 962 THR A C 1
ATOM 7134 O O . THR A 1 962 ? -33.195 -30.706 72.122 1.00 74.19 962 THR A O 1
ATOM 7137 N N . ALA A 1 963 ? -34.875 -29.998 73.407 1.00 74.75 963 ALA A N 1
ATOM 7138 C CA . ALA A 1 963 ? -34.394 -30.696 74.605 1.00 74.75 963 ALA A CA 1
ATOM 7139 C C . ALA A 1 963 ? -34.076 -32.194 74.358 1.00 74.75 963 ALA A C 1
ATOM 7141 O O . ALA A 1 963 ? -34.866 -32.879 73.693 1.00 74.75 963 ALA A O 1
ATOM 7142 N N . PRO A 1 964 ? -32.993 -32.734 74.954 1.00 81.38 964 PRO A N 1
ATOM 7143 C CA . PRO A 1 964 ? -32.531 -34.090 74.697 1.00 81.38 964 PRO A CA 1
ATOM 7144 C C . PRO A 1 964 ? -33.570 -35.135 75.079 1.00 81.38 964 PRO A C 1
ATOM 7146 O O . PRO A 1 964 ? -34.338 -34.988 76.031 1.00 81.38 964 PRO A O 1
ATOM 7149 N N . THR A 1 965 ? -33.547 -36.256 74.374 1.00 85.12 965 THR A N 1
ATOM 7150 C CA . THR A 1 965 ? -34.372 -37.426 74.683 1.00 85.12 965 THR A CA 1
ATOM 7151 C C . THR A 1 965 ? -33.581 -38.429 75.517 1.00 85.12 965 THR A C 1
ATOM 7153 O O . THR A 1 965 ? -32.410 -38.693 75.240 1.00 85.12 965 THR A O 1
ATOM 7156 N N . VAL A 1 966 ? -34.219 -38.999 76.544 1.00 89.44 966 VAL A N 1
ATOM 7157 C CA . VAL A 1 966 ? -33.646 -40.070 77.370 1.00 89.44 966 VAL A CA 1
ATOM 7158 C C . VAL A 1 966 ? -34.678 -41.160 77.649 1.00 89.44 966 VAL A C 1
ATOM 7160 O O . VAL A 1 966 ? -35.823 -40.872 77.991 1.00 89.44 966 VAL A O 1
ATOM 7163 N N . ALA A 1 967 ? -34.260 -42.419 77.516 1.00 87.44 967 ALA A N 1
ATOM 7164 C CA . ALA A 1 967 ? -35.049 -43.601 77.850 1.00 87.44 967 ALA A CA 1
ATOM 7165 C C . ALA A 1 967 ? -34.243 -44.546 78.754 1.00 87.44 967 ALA A C 1
ATOM 7167 O O . ALA A 1 967 ? -33.065 -44.786 78.491 1.00 87.44 967 ALA A O 1
ATOM 7168 N N . LEU A 1 968 ? -34.881 -45.083 79.798 1.00 88.31 968 LEU A N 1
ATOM 7169 C CA . LEU A 1 968 ? -34.292 -46.063 80.717 1.00 88.31 968 LEU A CA 1
ATOM 7170 C C . LEU A 1 968 ? -34.599 -47.502 80.297 1.00 88.31 968 LEU A C 1
ATOM 7172 O O . LEU A 1 968 ? -35.725 -47.808 79.910 1.00 88.31 968 LEU A O 1
ATOM 7176 N N . ASP A 1 969 ? -33.623 -48.387 80.479 1.00 87.44 969 ASP A N 1
ATOM 7177 C CA . ASP A 1 969 ? -33.779 -49.839 80.419 1.00 87.44 969 ASP A CA 1
ATOM 7178 C C . ASP A 1 969 ? -33.166 -50.487 81.682 1.00 87.44 969 ASP A C 1
ATOM 7180 O O . ASP A 1 969 ? -31.972 -50.297 81.931 1.00 87.44 969 ASP A O 1
ATOM 7184 N N . PRO A 1 970 ? -33.939 -51.217 82.510 1.00 82.75 970 PRO A N 1
ATOM 7185 C CA . PRO A 1 970 ? -35.390 -51.388 82.428 1.00 82.75 970 PRO A CA 1
ATOM 7186 C C . PRO A 1 970 ? -36.151 -50.100 82.786 1.00 82.75 970 PRO A C 1
ATOM 7188 O O . PRO A 1 970 ? -35.848 -49.434 83.774 1.00 82.75 970 PRO A O 1
ATOM 7191 N N . ALA A 1 971 ? -37.205 -49.788 82.026 1.00 79.81 971 ALA A N 1
ATOM 7192 C CA . ALA A 1 971 ? -38.067 -48.616 82.251 1.00 79.81 971 ALA A CA 1
ATOM 7193 C C . ALA A 1 971 ? -38.959 -48.712 83.513 1.00 79.81 971 ALA A C 1
ATOM 7195 O O . ALA A 1 971 ? -39.603 -47.739 83.902 1.00 79.81 971 ALA A O 1
ATOM 7196 N N . GLY A 1 972 ? -39.002 -49.883 84.154 1.00 77.38 972 GLY A N 1
ATOM 7197 C CA . GLY A 1 972 ? -39.852 -50.176 85.307 1.00 77.38 972 GLY A CA 1
ATOM 7198 C C . GLY A 1 972 ? -41.329 -50.465 84.962 1.00 77.38 972 GLY A C 1
ATOM 7199 O O . GLY A 1 972 ? -41.749 -50.302 83.815 1.00 77.38 972 GLY A O 1
ATOM 7200 N N . PRO A 1 973 ? -42.134 -50.909 85.948 1.00 77.31 973 PRO A N 1
ATOM 7201 C CA . PRO A 1 973 ? -41.721 -51.249 87.310 1.00 77.31 973 PRO A CA 1
ATOM 7202 C C . PRO A 1 973 ? -40.865 -52.525 87.345 1.00 77.31 973 PRO A C 1
ATOM 7204 O O . PRO A 1 973 ? -41.173 -53.513 86.681 1.00 77.31 973 PRO A O 1
ATOM 7207 N N . VAL A 1 974 ? -39.785 -52.497 88.122 1.00 83.19 974 VAL A N 1
ATOM 7208 C CA . VAL A 1 974 ? -38.923 -53.656 88.399 1.00 83.19 974 VAL A CA 1
ATOM 7209 C C . VAL A 1 974 ? -39.294 -54.208 89.772 1.00 83.19 974 VAL A C 1
ATOM 7211 O O . VAL A 1 974 ? -39.515 -53.427 90.691 1.00 83.19 974 VAL A O 1
ATOM 7214 N N . SER A 1 975 ? -39.348 -55.530 89.943 1.00 82.75 975 SER A N 1
ATOM 7215 C CA . SER A 1 975 ? -39.521 -56.147 91.264 1.00 82.75 975 SER A CA 1
ATOM 7216 C C . SER A 1 975 ? -38.409 -57.157 91.530 1.00 82.75 975 SER A C 1
ATOM 7218 O O . SER A 1 975 ? -38.077 -57.942 90.642 1.00 82.75 975 SER A O 1
ATOM 7220 N N . ILE A 1 976 ? -37.812 -57.095 92.723 1.00 84.00 976 ILE A N 1
ATOM 7221 C CA . ILE A 1 976 ? -36.687 -57.939 93.151 1.00 84.00 976 ILE A CA 1
ATOM 7222 C C . ILE A 1 976 ? -36.890 -58.421 94.595 1.00 84.00 976 ILE A C 1
ATOM 7224 O O . ILE A 1 976 ? -37.381 -57.682 95.447 1.00 84.00 976 ILE A O 1
ATOM 7228 N N . GLU A 1 977 ? -36.511 -59.665 94.884 1.00 79.06 977 GLU A N 1
ATOM 7229 C CA . GLU A 1 977 ? -36.685 -60.270 96.212 1.00 79.06 977 GLU A CA 1
ATOM 7230 C C . GLU A 1 977 ? -35.430 -60.102 97.080 1.00 79.06 977 GLU A C 1
ATOM 7232 O O . GLU A 1 977 ? -34.305 -60.346 96.638 1.00 79.06 977 GLU A O 1
ATOM 7237 N N . LEU A 1 978 ? -35.614 -59.731 98.349 1.00 78.75 978 LEU A N 1
ATOM 7238 C CA . LEU A 1 978 ? -34.537 -59.610 99.331 1.00 78.75 978 LEU A CA 1
ATOM 7239 C C . LEU A 1 978 ? -34.327 -60.943 100.071 1.00 78.75 978 LEU A C 1
ATOM 7241 O O . LEU A 1 978 ? -34.597 -61.073 101.262 1.00 78.75 978 LEU A O 1
ATOM 7245 N N . CYS A 1 979 ? -33.817 -61.954 99.364 1.00 63.94 979 CYS A N 1
ATOM 7246 C CA . CYS A 1 979 ? -33.465 -63.266 99.934 1.00 63.94 979 CYS A CA 1
ATOM 7247 C C . CYS A 1 979 ? -32.116 -63.267 100.702 1.00 63.94 979 CYS A C 1
ATOM 7249 O O . CYS A 1 979 ? -31.473 -64.304 100.850 1.00 63.94 979 CYS A O 1
ATOM 7251 N N . GLY A 1 980 ? -31.650 -62.104 101.169 1.00 65.06 980 GLY A N 1
ATOM 7252 C CA . GLY A 1 980 ? -30.332 -61.905 101.777 1.00 65.06 980 GLY A CA 1
ATOM 7253 C C . GLY A 1 980 ? -30.173 -60.502 102.370 1.00 65.06 980 GLY A C 1
ATOM 7254 O O . GLY A 1 980 ? -31.158 -59.847 102.684 1.00 65.06 980 GLY A O 1
ATOM 7255 N N . ALA A 1 981 ? -28.935 -60.025 102.534 1.00 69.88 981 ALA A N 1
ATOM 7256 C CA . ALA A 1 981 ? -28.674 -58.709 103.136 1.00 69.88 981 ALA A CA 1
ATOM 7257 C C . ALA A 1 981 ? -28.850 -57.517 102.171 1.00 69.88 981 ALA A C 1
ATOM 7259 O O . ALA A 1 981 ? -29.048 -56.398 102.632 1.00 69.88 981 ALA A O 1
ATOM 7260 N N . THR A 1 982 ? -28.756 -57.738 100.855 1.00 80.06 982 THR A N 1
ATOM 7261 C CA . THR A 1 982 ? -28.924 -56.707 99.815 1.00 80.06 982 THR A CA 1
ATOM 7262 C C . THR A 1 982 ? -29.458 -57.312 98.516 1.00 80.06 982 THR A C 1
ATOM 7264 O O . THR A 1 982 ? -29.187 -58.480 98.234 1.00 80.06 982 THR A O 1
ATOM 7267 N N . ALA A 1 983 ? -30.115 -56.499 97.690 1.00 80.12 983 ALA A N 1
ATOM 7268 C CA . ALA A 1 983 ? -30.495 -56.805 96.310 1.00 80.12 983 ALA A CA 1
ATOM 7269 C C . ALA A 1 983 ? -30.043 -55.664 95.374 1.00 80.12 983 ALA A C 1
ATOM 7271 O O . ALA A 1 983 ? -30.029 -54.504 95.783 1.00 80.12 983 ALA A O 1
ATOM 7272 N N . SER A 1 984 ? -29.671 -55.961 94.125 1.00 87.44 984 SER A N 1
ATOM 7273 C CA . SER A 1 984 ? -29.119 -54.962 93.189 1.00 87.44 984 SER A CA 1
ATOM 7274 C C . SER A 1 984 ? -29.741 -55.064 91.799 1.00 87.44 984 SER A C 1
ATOM 7276 O O . SER A 1 984 ? -29.987 -56.165 91.313 1.00 87.44 984 SER A O 1
ATOM 7278 N N . GLN A 1 985 ? -29.920 -53.921 91.134 1.00 90.94 985 GLN A N 1
ATOM 7279 C CA . GLN A 1 985 ? -30.429 -53.817 89.764 1.00 90.94 985 GLN A CA 1
ATOM 7280 C C . GLN A 1 985 ? -29.546 -52.879 88.928 1.00 90.94 985 GLN A C 1
ATOM 7282 O O . GLN A 1 985 ? -29.153 -51.804 89.385 1.00 90.94 985 GLN A O 1
ATOM 7287 N N . SER A 1 986 ? -29.245 -53.275 87.691 1.00 91.06 986 SER A N 1
ATOM 7288 C CA . SER A 1 986 ? -28.575 -52.436 86.690 1.00 91.06 986 SER A CA 1
ATOM 7289 C C . SER A 1 986 ? -29.582 -51.696 85.811 1.00 91.06 986 SER A C 1
ATOM 7291 O O . SER A 1 986 ? -30.588 -52.281 85.408 1.00 91.06 986 SER A O 1
ATOM 7293 N N . PHE A 1 987 ? -29.262 -50.455 85.461 1.00 90.94 987 PHE A N 1
ATOM 7294 C CA . PHE A 1 987 ? -30.002 -49.592 84.548 1.00 90.94 987 PHE A CA 1
ATOM 7295 C C . PHE A 1 987 ? -29.059 -49.009 83.492 1.00 90.94 987 PHE A C 1
ATOM 7297 O O . PHE A 1 987 ? -27.927 -48.631 83.796 1.00 90.94 987 PHE A O 1
ATOM 7304 N N . ALA A 1 988 ? -29.546 -48.884 82.264 1.00 90.62 988 ALA A N 1
ATOM 7305 C CA . ALA A 1 988 ? -28.897 -48.164 81.178 1.00 90.62 988 ALA A CA 1
ATOM 7306 C C . ALA A 1 988 ? -29.822 -47.054 80.667 1.00 90.62 988 ALA A C 1
ATOM 7308 O O . ALA A 1 988 ? -31.044 -47.193 80.672 1.00 90.62 988 ALA A O 1
ATOM 7309 N N . ALA A 1 989 ? -29.237 -45.946 80.225 1.00 89.38 989 ALA A N 1
ATOM 7310 C CA . ALA A 1 989 ? -29.928 -44.833 79.599 1.00 89.38 989 ALA A CA 1
ATOM 7311 C C . ALA A 1 989 ? -29.525 -44.747 78.122 1.00 89.38 989 ALA A C 1
ATOM 7313 O O . ALA A 1 989 ? -28.347 -44.622 77.791 1.00 89.38 989 ALA A O 1
ATOM 7314 N N . THR A 1 990 ? -30.502 -44.778 77.222 1.00 88.75 990 THR A N 1
ATOM 7315 C CA . THR A 1 990 ? -30.286 -44.387 75.823 1.00 88.75 990 THR A CA 1
ATOM 7316 C C . THR A 1 990 ? -30.573 -42.899 75.710 1.00 88.75 990 THR A C 1
ATOM 7318 O O . THR A 1 990 ? -31.643 -42.459 76.130 1.00 88.75 990 THR A O 1
ATOM 7321 N N . VAL A 1 991 ? -29.617 -42.130 75.184 1.00 89.00 991 VAL A N 1
ATOM 7322 C CA . VAL A 1 991 ? -29.695 -40.666 75.082 1.00 89.00 991 VAL A CA 1
ATOM 7323 C C . VAL A 1 991 ? -29.480 -40.222 73.640 1.00 89.00 991 VAL A C 1
ATOM 7325 O O . VAL A 1 991 ? -28.619 -40.769 72.950 1.00 89.00 991 VAL A O 1
ATOM 7328 N N . SER A 1 992 ? -30.252 -39.238 73.188 1.00 83.19 992 SER A N 1
ATOM 7329 C CA . SER A 1 992 ? -30.106 -38.652 71.853 1.00 83.19 992 SER A CA 1
ATOM 7330 C C . SER A 1 992 ? -30.605 -37.215 71.819 1.00 83.19 992 SER A C 1
ATOM 7332 O O . SER A 1 992 ? -31.666 -36.917 72.371 1.00 83.19 992 SER A O 1
ATOM 7334 N N . ASP A 1 993 ? -29.866 -36.353 71.129 1.00 80.81 993 ASP A N 1
ATOM 7335 C CA . ASP A 1 993 ? -30.250 -34.969 70.872 1.00 80.81 993 ASP A CA 1
ATOM 7336 C C . ASP A 1 993 ? -30.591 -34.783 69.383 1.00 80.81 993 ASP A C 1
ATOM 7338 O O . ASP A 1 993 ? -29.844 -35.294 68.541 1.00 80.81 993 ASP A O 1
ATOM 7342 N N . PRO A 1 994 ? -31.709 -34.123 69.030 1.00 75.31 994 PRO A N 1
ATOM 7343 C CA . PRO A 1 994 ? -31.990 -33.716 67.655 1.00 75.31 994 PRO A CA 1
ATOM 7344 C C . PRO A 1 994 ? -31.040 -32.633 67.120 1.00 75.31 994 PRO A C 1
ATOM 7346 O O . PRO A 1 994 ? -30.903 -32.517 65.901 1.00 75.31 994 PRO A O 1
ATOM 7349 N N . ASP A 1 995 ? -30.395 -31.861 67.998 1.00 75.06 995 ASP A N 1
ATOM 7350 C CA . ASP A 1 995 ? -29.558 -30.726 67.626 1.00 75.06 995 ASP A CA 1
ATOM 7351 C C . ASP A 1 995 ? -28.077 -31.156 67.507 1.00 75.06 995 ASP A C 1
ATOM 7353 O O . ASP A 1 995 ? -27.384 -31.435 68.491 1.00 75.06 995 ASP A O 1
ATOM 7357 N N . GLU A 1 996 ? -27.558 -31.219 66.275 1.00 63.41 996 GLU A N 1
ATOM 7358 C CA . GLU A 1 996 ? -26.177 -31.653 66.024 1.00 63.41 996 GLU A CA 1
ATOM 7359 C C . GLU A 1 996 ? -25.132 -30.705 66.647 1.00 63.41 996 GLU A C 1
ATOM 7361 O O . GLU A 1 996 ? -25.124 -29.498 66.407 1.00 63.41 996 GLU A O 1
ATOM 7366 N N . GLY A 1 997 ? -24.180 -31.278 67.392 1.00 62.78 997 GLY A N 1
ATOM 7367 C CA . GLY A 1 997 ? -23.022 -30.566 67.951 1.00 62.78 997 GLY A CA 1
ATOM 7368 C C . GLY A 1 997 ? -23.123 -30.198 69.435 1.00 62.78 997 GLY A C 1
ATOM 7369 O O . GLY A 1 997 ? -22.117 -29.782 70.015 1.00 62.78 997 GLY A O 1
ATOM 7370 N N . GLN A 1 998 ? -24.280 -30.395 70.074 1.00 73.81 998 GLN A N 1
ATOM 7371 C CA . GLN A 1 998 ? -24.444 -30.185 71.518 1.00 73.81 998 GLN A CA 1
ATOM 7372 C C . GLN A 1 998 ? -23.786 -31.304 72.352 1.00 73.81 998 GLN A C 1
ATOM 7374 O O . GLN A 1 998 ? -23.618 -32.435 71.892 1.00 73.81 998 GLN A O 1
ATOM 7379 N N . THR A 1 999 ? -23.371 -31.000 73.590 1.00 78.81 999 THR A N 1
ATOM 7380 C CA . THR A 1 999 ? -22.632 -31.948 74.451 1.00 78.81 999 THR A CA 1
ATOM 7381 C C . THR A 1 999 ? -23.514 -32.495 75.572 1.00 78.81 999 THR A C 1
ATOM 7383 O O . THR A 1 999 ? -23.759 -31.819 76.568 1.00 78.81 999 THR A O 1
ATOM 7386 N N . LEU A 1 1000 ? -23.934 -33.756 75.445 1.00 86.31 1000 LEU A N 1
ATOM 7387 C CA . LEU A 1 1000 ? -24.805 -34.409 76.426 1.00 86.31 1000 LEU A CA 1
ATOM 7388 C C . LEU A 1 1000 ? -24.072 -34.851 77.702 1.00 86.31 1000 LEU A C 1
ATOM 7390 O O . LEU A 1 1000 ? -23.059 -35.548 77.654 1.00 86.31 1000 LEU A O 1
ATOM 7394 N N . THR A 1 1001 ? -24.653 -34.521 78.856 1.00 85.44 1001 THR A N 1
ATOM 7395 C CA . THR A 1 1001 ? -24.179 -34.898 80.196 1.00 85.44 1001 THR A CA 1
ATOM 7396 C C . THR A 1 1001 ? -25.278 -35.634 80.963 1.00 85.44 1001 THR A C 1
ATOM 7398 O O . THR A 1 1001 ? -26.344 -35.071 81.203 1.00 85.44 1001 THR A O 1
ATOM 7401 N N . ALA A 1 1002 ? -25.018 -36.879 81.379 1.00 88.50 1002 ALA A N 1
ATOM 7402 C CA . ALA A 1 1002 ? -25.953 -37.713 82.141 1.00 88.50 1002 ALA A CA 1
ATOM 7403 C C . ALA A 1 1002 ? -25.585 -37.787 83.635 1.00 88.50 1002 ALA A C 1
ATOM 7405 O O . ALA A 1 1002 ? -24.415 -37.908 83.998 1.00 88.50 1002 ALA A O 1
ATOM 7406 N N . THR A 1 1003 ? -26.592 -37.747 84.508 1.00 90.25 1003 THR A N 1
ATOM 7407 C CA . THR A 1 1003 ? -26.458 -37.846 85.972 1.00 90.25 1003 THR A CA 1
ATOM 7408 C C . THR A 1 1003 ? -27.539 -38.758 86.549 1.00 90.25 1003 THR A C 1
ATOM 7410 O O . THR A 1 1003 ? -28.649 -38.806 86.024 1.00 90.25 1003 THR A O 1
ATOM 7413 N N . TRP A 1 1004 ? -27.226 -39.490 87.619 1.00 92.56 1004 TRP A N 1
ATOM 7414 C CA . TRP A 1 1004 ? -28.098 -40.530 88.178 1.00 92.56 1004 TRP A CA 1
ATOM 7415 C C . TRP A 1 1004 ? -28.388 -40.308 89.662 1.00 92.56 1004 TRP A C 1
ATOM 7417 O O . TRP A 1 1004 ? -27.513 -39.885 90.419 1.00 92.56 1004 TRP A O 1
ATOM 7427 N N . SER A 1 1005 ? -29.603 -40.643 90.088 1.00 90.19 1005 SER A N 1
ATOM 7428 C CA . SER A 1 1005 ? -30.037 -40.614 91.484 1.00 90.19 1005 SER A CA 1
ATOM 7429 C C . SER A 1 1005 ? -31.035 -41.738 91.779 1.00 90.19 1005 SER A C 1
ATOM 7431 O O . SER A 1 1005 ? -31.650 -42.299 90.873 1.00 90.19 1005 SER A O 1
ATOM 7433 N N . ALA A 1 1006 ? -31.197 -42.078 93.057 1.00 88.62 1006 ALA A N 1
ATOM 7434 C CA . ALA A 1 1006 ? -32.250 -42.972 93.521 1.00 88.62 1006 ALA A CA 1
ATOM 7435 C C . ALA A 1 1006 ? -32.837 -42.454 94.840 1.00 88.62 1006 ALA A C 1
ATOM 7437 O O . ALA A 1 1006 ? -32.131 -41.808 95.618 1.00 88.62 1006 ALA A O 1
ATOM 7438 N N . THR A 1 1007 ? -34.115 -42.732 95.108 1.00 86.31 1007 THR A N 1
ATOM 7439 C CA . THR A 1 1007 ? -34.784 -42.317 96.360 1.00 86.31 1007 THR A CA 1
ATOM 7440 C C . THR A 1 1007 ? -34.333 -43.116 97.589 1.00 86.31 1007 THR A C 1
ATOM 7442 O O . THR A 1 1007 ? -34.587 -42.705 98.721 1.00 86.31 1007 THR A O 1
ATOM 7445 N N . GLY A 1 1008 ? -33.609 -44.216 97.377 1.00 80.25 1008 GLY A N 1
ATOM 7446 C CA . GLY A 1 1008 ? -32.904 -44.990 98.393 1.00 80.25 1008 GLY A CA 1
ATOM 7447 C C . GLY A 1 1008 ? -31.958 -46.008 97.752 1.00 80.25 1008 GLY A C 1
ATOM 7448 O O . GLY A 1 1008 ? -31.946 -46.169 96.531 1.00 80.25 1008 GLY A O 1
ATOM 7449 N N . GLY A 1 1009 ? -31.148 -46.674 98.576 1.00 81.44 1009 GLY A N 1
ATOM 7450 C CA . GLY A 1 1009 ? -30.039 -47.504 98.103 1.00 81.44 1009 GLY A CA 1
ATOM 7451 C C . GLY A 1 1009 ? -28.803 -46.693 97.688 1.00 81.44 1009 GLY A C 1
ATOM 7452 O O . GLY A 1 1009 ? -28.768 -45.467 97.789 1.00 81.44 1009 GLY A O 1
ATOM 7453 N N . THR A 1 1010 ? -27.755 -47.387 97.241 1.00 87.00 1010 THR A N 1
ATOM 7454 C CA . THR A 1 1010 ? -26.506 -46.772 96.755 1.00 87.00 1010 THR A CA 1
ATOM 7455 C C . THR A 1 1010 ? -26.428 -46.863 95.236 1.00 87.00 1010 THR A C 1
ATOM 7457 O O . THR A 1 1010 ? -26.527 -47.961 94.689 1.00 87.00 1010 THR A O 1
ATOM 7460 N N . VAL A 1 1011 ? -26.220 -45.723 94.570 1.00 90.06 1011 VAL A N 1
ATOM 7461 C CA . VAL A 1 1011 ? -26.059 -45.617 93.110 1.00 90.06 1011 VAL A CA 1
ATOM 7462 C C . VAL A 1 1011 ? -24.576 -45.548 92.751 1.00 90.06 1011 VAL A C 1
ATOM 7464 O O . VAL A 1 1011 ? -23.848 -44.707 93.277 1.00 90.06 1011 VAL A O 1
ATOM 7467 N N . VAL A 1 1012 ? -24.137 -46.393 91.820 1.00 90.94 1012 VAL A N 1
ATOM 7468 C CA . VAL A 1 1012 ? -22.818 -46.315 91.177 1.00 90.94 1012 VAL A CA 1
ATOM 7469 C C . VAL A 1 1012 ? -23.044 -46.139 89.681 1.00 90.94 1012 VAL A C 1
ATOM 7471 O O . VAL A 1 1012 ? -23.603 -47.031 89.047 1.00 90.94 1012 VAL A O 1
ATOM 7474 N N . ALA A 1 1013 ? -22.644 -44.993 89.129 1.00 88.81 1013 ALA A N 1
ATOM 7475 C CA . ALA A 1 1013 ? -22.891 -44.626 87.737 1.00 88.81 1013 ALA A CA 1
ATOM 7476 C C . ALA A 1 1013 ? -21.595 -44.453 86.933 1.00 88.81 1013 ALA A C 1
ATOM 7478 O O . ALA A 1 1013 ? -20.594 -43.964 87.456 1.00 88.81 1013 ALA A O 1
ATOM 7479 N N . ASP A 1 1014 ? -21.658 -44.814 85.654 1.00 86.56 1014 ASP A N 1
ATOM 7480 C CA . ASP A 1 1014 ? -20.632 -44.602 84.635 1.00 86.56 1014 ASP A CA 1
ATOM 7481 C C . ASP A 1 1014 ? -21.322 -44.090 83.360 1.00 86.56 1014 ASP A C 1
ATOM 7483 O O . ASP A 1 1014 ? -21.998 -44.837 82.648 1.00 86.56 1014 ASP A O 1
ATOM 7487 N N . GLY A 1 1015 ? -21.252 -42.773 83.138 1.00 87.31 1015 GLY A N 1
ATOM 7488 C CA . GLY A 1 1015 ? -21.941 -42.082 82.046 1.00 87.31 1015 GLY A CA 1
ATOM 7489 C C . GLY A 1 1015 ? -23.438 -42.407 81.976 1.00 87.31 1015 GLY A C 1
ATOM 7490 O O . GLY A 1 1015 ? -24.228 -42.031 82.844 1.00 87.31 1015 GLY A O 1
ATOM 7491 N N . THR A 1 1016 ? -23.838 -43.109 80.918 1.00 89.00 1016 THR A N 1
ATOM 7492 C CA . THR A 1 1016 ? -25.225 -43.513 80.654 1.00 89.00 1016 THR A CA 1
ATOM 7493 C C . THR A 1 1016 ? -25.589 -44.891 81.221 1.00 89.00 1016 THR A C 1
ATOM 7495 O O . THR A 1 1016 ? -26.563 -45.494 80.785 1.00 89.00 1016 THR A O 1
ATOM 7498 N N . SER A 1 1017 ? -24.853 -45.418 82.200 1.00 89.62 1017 SER A N 1
ATOM 7499 C CA . SER A 1 1017 ? -25.213 -46.646 82.929 1.00 89.62 1017 SER A CA 1
ATOM 7500 C C . SER A 1 1017 ? -25.101 -46.457 84.439 1.00 89.62 1017 SER A C 1
ATOM 7502 O O . SER A 1 1017 ? -24.247 -45.708 84.910 1.00 89.62 1017 SER A O 1
ATOM 7504 N N . ALA A 1 1018 ? -25.931 -47.157 85.212 1.00 90.94 1018 ALA A N 1
ATOM 7505 C CA . ALA A 1 1018 ? -25.850 -47.177 86.669 1.00 90.94 1018 ALA A CA 1
ATOM 7506 C C . ALA A 1 1018 ? -26.270 -48.522 87.272 1.00 90.94 1018 ALA A C 1
ATOM 7508 O O . ALA A 1 1018 ? -27.136 -49.220 86.754 1.00 90.94 1018 ALA A O 1
ATOM 7509 N N . ILE A 1 1019 ? -25.684 -48.872 88.414 1.00 92.19 1019 ILE A N 1
ATOM 7510 C CA . ILE A 1 1019 ? -26.122 -49.983 89.263 1.00 92.19 1019 ILE A CA 1
ATOM 7511 C C . ILE A 1 1019 ? -26.631 -49.394 90.574 1.00 92.19 1019 ILE A C 1
ATOM 7513 O O . ILE A 1 1019 ? -25.955 -48.565 91.187 1.00 92.19 1019 ILE A O 1
ATOM 7517 N N . VAL A 1 1020 ? -27.812 -49.832 91.010 1.00 90.56 1020 VAL A N 1
ATOM 7518 C CA . VAL A 1 1020 ? -28.424 -49.422 92.278 1.00 90.56 1020 VAL A CA 1
ATOM 7519 C C . VAL A 1 1020 ? -28.569 -50.635 93.187 1.00 90.56 1020 VAL A C 1
ATOM 7521 O O . VAL A 1 1020 ? -29.056 -51.681 92.763 1.00 90.56 1020 VAL A O 1
ATOM 7524 N N . THR A 1 1021 ? -28.102 -50.506 94.428 1.00 90.06 1021 THR A N 1
ATOM 7525 C CA . THR A 1 1021 ? -28.139 -51.569 95.446 1.00 90.06 1021 THR A CA 1
ATOM 7526 C C . THR A 1 1021 ? -28.984 -51.142 96.635 1.00 90.06 1021 THR A C 1
ATOM 7528 O O . THR A 1 1021 ? -28.736 -50.084 97.214 1.00 90.06 1021 THR A O 1
ATOM 7531 N N . PHE A 1 1022 ? -29.941 -51.987 97.006 1.00 88.56 1022 PHE A N 1
ATOM 7532 C CA . PHE A 1 1022 ? -30.911 -51.800 98.080 1.00 88.56 1022 PHE A CA 1
ATOM 7533 C C . PHE A 1 1022 ? -30.640 -52.798 99.214 1.00 88.56 1022 PHE A C 1
ATOM 7535 O O . PHE A 1 1022 ? -30.250 -53.939 98.967 1.00 88.56 1022 PHE A O 1
ATOM 7542 N N . ASP A 1 1023 ? -30.847 -52.371 100.455 1.00 85.44 1023 ASP A N 1
ATOM 7543 C CA . ASP A 1 1023 ? -30.574 -53.117 101.692 1.00 85.44 1023 ASP A CA 1
ATOM 7544 C C . ASP A 1 1023 ? -31.828 -53.330 102.564 1.00 85.44 1023 ASP A C 1
ATOM 7546 O O . ASP A 1 1023 ? -31.752 -53.910 103.648 1.00 85.44 1023 ASP A O 1
ATOM 7550 N N . ALA A 1 1024 ? -32.996 -52.890 102.085 1.00 79.81 1024 ALA A N 1
ATOM 7551 C CA . ALA A 1 1024 ? -34.279 -53.038 102.758 1.00 79.81 1024 ALA A CA 1
ATOM 7552 C C . ALA A 1 1024 ? -35.424 -53.292 101.762 1.00 79.81 1024 ALA A C 1
ATOM 7554 O O . ALA A 1 1024 ? -35.351 -52.940 100.587 1.00 79.81 1024 ALA A O 1
ATOM 7555 N N . VAL A 1 1025 ? -36.495 -53.902 102.271 1.00 78.94 1025 VAL A N 1
ATOM 7556 C CA . VAL A 1 1025 ? -37.788 -54.058 101.588 1.00 78.94 1025 VAL A CA 1
ATOM 7557 C C . VAL A 1 1025 ? -38.489 -52.700 101.516 1.00 78.94 1025 VAL A C 1
ATOM 7559 O O . VAL A 1 1025 ? -38.581 -51.994 102.524 1.00 78.94 1025 VAL A O 1
ATOM 7562 N N . GLY A 1 1026 ? -38.987 -52.330 100.337 1.00 83.94 1026 GLY A N 1
ATOM 7563 C CA . GLY A 1 1026 ? -39.578 -51.018 100.086 1.00 83.94 1026 GLY A CA 1
ATOM 7564 C C . GLY A 1 1026 ? -39.739 -50.680 98.604 1.00 83.94 1026 GLY A C 1
ATOM 7565 O O . GLY A 1 1026 ? -39.263 -51.397 97.728 1.00 83.94 1026 GLY A O 1
ATOM 7566 N N . GLU A 1 1027 ? -40.414 -49.562 98.342 1.00 85.00 1027 GLU A N 1
ATOM 7567 C CA . GLU A 1 1027 ? -40.560 -48.977 97.006 1.00 85.00 1027 GLU A CA 1
ATOM 7568 C C . GLU A 1 1027 ? -39.528 -47.861 96.813 1.00 85.00 1027 GLU A C 1
ATOM 7570 O O . GLU A 1 1027 ? -39.402 -46.964 97.653 1.00 85.00 1027 GLU A O 1
ATOM 7575 N N . TYR A 1 1028 ? -38.819 -47.902 95.691 1.00 88.69 1028 TYR A N 1
ATOM 7576 C CA . TYR A 1 1028 ? -37.765 -46.967 95.316 1.00 88.69 1028 TYR A CA 1
ATOM 7577 C C . TYR A 1 1028 ? -37.980 -46.455 93.888 1.00 88.69 1028 TYR A C 1
ATOM 7579 O O . TYR A 1 1028 ? -38.640 -47.086 93.067 1.00 88.69 1028 TYR A O 1
ATOM 7587 N N . GLU A 1 1029 ? -37.379 -45.316 93.566 1.00 89.69 1029 GLU A N 1
ATOM 7588 C CA . GLU A 1 1029 ? -37.359 -44.745 92.221 1.00 89.69 1029 GLU A CA 1
ATOM 7589 C C . GLU A 1 1029 ? -35.911 -44.462 91.835 1.00 89.69 1029 GLU A C 1
ATOM 7591 O O . GLU A 1 1029 ? -35.174 -43.850 92.610 1.00 89.69 1029 GLU A O 1
ATOM 7596 N N . VAL A 1 1030 ? -35.506 -44.891 90.640 1.00 90.12 1030 VAL A N 1
ATOM 7597 C CA . VAL A 1 1030 ? -34.185 -44.625 90.054 1.00 90.12 1030 VAL A CA 1
ATOM 7598 C C . VAL A 1 1030 ? -34.372 -43.664 88.891 1.00 90.12 1030 VAL A C 1
ATOM 7600 O O . VAL A 1 1030 ? -35.133 -43.954 87.972 1.00 90.12 1030 VAL A O 1
ATOM 7603 N N . THR A 1 1031 ? -33.701 -42.515 88.932 1.00 90.62 1031 THR A N 1
ATOM 7604 C CA . THR A 1 1031 ? -33.835 -41.441 87.941 1.00 90.62 1031 THR A CA 1
ATOM 7605 C C . THR A 1 1031 ? -32.504 -41.159 87.257 1.00 90.62 1031 THR A C 1
ATOM 7607 O O . THR A 1 1031 ? -31.477 -41.006 87.919 1.00 90.62 1031 THR A O 1
ATOM 7610 N N . VAL A 1 1032 ? -32.537 -41.016 85.934 1.00 93.00 1032 VAL A N 1
ATOM 7611 C CA . VAL A 1 1032 ? -31.460 -40.417 85.139 1.00 93.00 1032 VAL A CA 1
ATOM 7612 C C . VAL A 1 1032 ? -31.903 -39.037 84.655 1.00 93.00 1032 VAL A C 1
ATOM 7614 O O . VAL A 1 1032 ? -33.055 -38.850 84.267 1.00 93.00 1032 VAL A O 1
ATOM 7617 N N . SER A 1 1033 ? -30.997 -38.063 84.690 1.00 88.81 1033 SER A N 1
ATOM 7618 C CA . SER A 1 1033 ? -31.194 -36.699 84.188 1.00 88.81 1033 SER A CA 1
ATOM 7619 C C . SER A 1 1033 ? -30.105 -36.369 83.175 1.00 88.81 1033 SER A C 1
ATOM 7621 O O . SER A 1 1033 ? -28.921 -36.522 83.482 1.00 88.81 1033 SER A O 1
ATOM 7623 N N . VAL A 1 1034 ? -30.498 -35.933 81.980 1.00 90.75 1034 VAL A N 1
ATOM 7624 C CA . VAL A 1 1034 ? -29.608 -35.688 80.837 1.00 90.75 1034 VAL A CA 1
ATOM 7625 C C . VAL A 1 1034 ? -29.773 -34.250 80.369 1.00 90.75 1034 VAL A C 1
ATOM 7627 O O . VAL A 1 1034 ? -30.896 -33.821 80.112 1.00 90.75 1034 VAL A O 1
ATOM 7630 N N . SER A 1 1035 ? -28.669 -33.513 80.267 1.00 85.44 1035 SER A N 1
ATOM 7631 C CA . SER A 1 1035 ? -28.634 -32.117 79.818 1.00 85.44 1035 SER A CA 1
ATOM 7632 C C . SER A 1 1035 ? -27.699 -31.940 78.625 1.00 85.44 1035 SER A C 1
ATOM 7634 O O . SER A 1 1035 ? -26.640 -32.560 78.580 1.00 85.44 1035 SER A O 1
ATOM 7636 N N . ASP A 1 1036 ? -28.102 -31.077 77.700 1.00 81.50 1036 ASP A N 1
ATOM 7637 C CA . ASP A 1 1036 ? -27.367 -30.569 76.530 1.00 81.50 1036 ASP A CA 1
ATOM 7638 C C . ASP A 1 1036 ? -26.524 -29.305 76.853 1.00 81.50 1036 ASP A C 1
ATOM 7640 O O . ASP A 1 1036 ? -25.659 -28.904 76.075 1.00 81.50 1036 ASP A O 1
ATOM 7644 N N . GLY A 1 1037 ? -26.736 -28.709 78.036 1.00 72.25 1037 GLY A N 1
ATOM 7645 C CA . GLY A 1 1037 ? -26.175 -27.428 78.483 1.00 72.25 1037 GLY A CA 1
ATOM 7646 C C . GLY A 1 1037 ? -27.191 -26.276 78.563 1.00 72.25 1037 GLY A C 1
ATOM 7647 O O . GLY A 1 1037 ? -26.887 -25.251 79.176 1.00 72.25 1037 GLY A O 1
ATOM 7648 N N . ILE A 1 1038 ? -28.393 -26.444 78.002 1.00 71.06 1038 ILE A N 1
ATOM 7649 C CA . ILE A 1 1038 ? -29.470 -25.443 77.898 1.00 71.06 1038 ILE A CA 1
ATOM 7650 C C . ILE A 1 1038 ? -30.776 -25.975 78.517 1.00 71.06 1038 ILE A C 1
ATOM 7652 O O . ILE A 1 1038 ? -31.372 -25.328 79.381 1.00 71.06 1038 ILE A O 1
ATOM 7656 N N . ALA A 1 1039 ? -31.207 -27.168 78.114 1.00 74.44 1039 ALA A N 1
ATOM 7657 C CA . ALA A 1 1039 ? -32.336 -27.916 78.642 1.00 74.44 1039 ALA A CA 1
ATOM 7658 C C . ALA A 1 1039 ? -31.881 -29.140 79.467 1.00 74.44 1039 ALA A C 1
ATOM 7660 O O . ALA A 1 1039 ? -30.698 -29.456 79.626 1.00 74.44 1039 ALA A O 1
ATOM 7661 N N . THR A 1 1040 ? -32.835 -29.832 80.090 1.00 81.94 1040 THR A N 1
ATOM 7662 C CA . THR A 1 1040 ? -32.590 -31.084 80.822 1.00 81.94 1040 THR A CA 1
ATOM 7663 C C . THR A 1 1040 ? -33.846 -31.941 80.797 1.00 81.94 1040 THR A C 1
ATOM 7665 O O . THR A 1 1040 ? -34.925 -31.461 81.147 1.00 81.94 1040 THR A O 1
ATOM 7668 N N . THR A 1 1041 ? -33.696 -33.216 80.450 1.00 88.62 1041 THR A N 1
ATOM 7669 C CA . THR A 1 1041 ? -34.782 -34.204 80.420 1.00 88.62 1041 THR A CA 1
ATOM 7670 C C . THR A 1 1041 ? -34.465 -35.338 81.384 1.00 88.62 1041 THR A C 1
ATOM 7672 O O . THR A 1 1041 ? -33.305 -35.725 81.543 1.00 88.62 1041 THR A O 1
ATOM 7675 N N . THR A 1 1042 ? -35.487 -35.882 82.043 1.00 89.75 1042 THR A N 1
ATOM 7676 C CA . THR A 1 1042 ? -35.332 -36.981 83.000 1.00 89.75 1042 THR A CA 1
ATOM 7677 C C . THR A 1 1042 ? -36.155 -38.201 82.601 1.00 89.75 1042 THR A C 1
ATOM 7679 O O . THR A 1 1042 ? -37.210 -38.085 81.979 1.00 89.75 1042 THR A O 1
ATOM 7682 N N . ALA A 1 1043 ? -35.675 -39.379 82.988 1.00 90.12 1043 ALA A N 1
ATOM 7683 C CA . ALA A 1 1043 ? -36.433 -40.623 82.957 1.00 90.12 1043 ALA A CA 1
ATOM 7684 C C . ALA A 1 1043 ? -36.304 -41.312 84.319 1.00 90.12 1043 ALA A C 1
ATOM 7686 O O . ALA A 1 1043 ? -35.233 -41.280 84.927 1.00 90.12 1043 ALA A O 1
ATOM 7687 N N . THR A 1 1044 ? -37.385 -41.936 84.787 1.00 90.19 1044 THR A N 1
ATOM 7688 C CA . THR A 1 1044 ? -37.465 -42.568 86.111 1.00 90.19 1044 THR A CA 1
ATOM 7689 C C . THR A 1 1044 ? -38.075 -43.961 85.999 1.00 90.19 1044 THR A C 1
ATOM 7691 O O . THR A 1 1044 ? -39.089 -44.131 85.325 1.00 90.19 1044 THR A O 1
ATOM 7694 N N . ALA A 1 1045 ? -37.479 -44.940 86.679 1.00 88.81 1045 ALA A N 1
ATOM 7695 C CA . ALA A 1 1045 ? -37.979 -46.305 86.803 1.00 88.81 1045 ALA A CA 1
ATOM 7696 C C . ALA A 1 1045 ? -38.310 -46.623 88.272 1.00 88.81 1045 ALA A C 1
ATOM 7698 O O . ALA A 1 1045 ? -37.493 -46.390 89.165 1.00 88.81 1045 ALA A O 1
ATOM 7699 N N . ALA A 1 1046 ? -39.501 -47.173 88.520 1.00 86.38 1046 ALA A N 1
ATOM 7700 C CA . ALA A 1 1046 ? -39.913 -47.651 89.842 1.00 86.38 1046 ALA A CA 1
ATOM 7701 C C . ALA A 1 1046 ? -39.335 -49.048 90.137 1.00 86.38 1046 ALA A C 1
ATOM 7703 O O . ALA A 1 1046 ? -39.278 -49.898 89.242 1.00 86.38 1046 ALA A O 1
ATOM 7704 N N . VAL A 1 1047 ? -38.934 -49.290 91.386 1.00 88.06 1047 VAL A N 1
ATOM 7705 C CA . VAL A 1 1047 ? -38.310 -50.534 91.860 1.00 88.06 1047 VAL A CA 1
ATOM 7706 C C . VAL A 1 1047 ? -38.935 -50.968 93.187 1.00 88.06 1047 VAL A C 1
ATOM 7708 O O . VAL A 1 1047 ? -38.799 -50.276 94.192 1.00 88.06 1047 VAL A O 1
ATOM 7711 N N . SER A 1 1048 ? -39.566 -52.138 93.196 1.00 83.75 1048 SER A N 1
ATOM 7712 C CA . SER A 1 1048 ? -40.198 -52.752 94.367 1.00 83.75 1048 SER A CA 1
ATOM 7713 C C . SER A 1 1048 ? -39.318 -53.877 94.918 1.00 83.75 1048 SER A C 1
ATOM 7715 O O . SER A 1 1048 ? -39.073 -54.873 94.233 1.00 83.75 1048 SER A O 1
ATOM 7717 N N . VAL A 1 1049 ? -38.828 -53.730 96.149 1.00 83.06 1049 VAL A N 1
ATOM 7718 C CA . VAL A 1 1049 ? -38.028 -54.744 96.855 1.00 83.06 1049 VAL A CA 1
ATOM 7719 C C . VAL A 1 1049 ? -38.921 -55.455 97.873 1.00 83.06 1049 VAL A C 1
ATOM 7721 O O . VAL A 1 1049 ? -39.464 -54.789 98.753 1.00 83.06 1049 VAL A O 1
ATOM 7724 N N . VAL A 1 1050 ? -39.072 -56.782 97.783 1.00 75.81 1050 VAL A N 1
ATOM 7725 C CA . VAL A 1 1050 ? -40.051 -57.572 98.574 1.00 75.81 1050 VAL A CA 1
ATOM 7726 C C . VAL A 1 1050 ? -39.421 -58.711 99.398 1.00 75.81 1050 VAL A C 1
ATOM 7728 O O . VAL A 1 1050 ? -38.286 -59.113 99.150 1.00 75.81 1050 VAL A O 1
ATOM 7731 N N . GLU A 1 1051 ? -40.142 -59.226 100.405 1.00 66.81 1051 GLU A N 1
ATOM 7732 C CA . GLU A 1 1051 ? -39.697 -60.359 101.244 1.00 66.81 1051 GLU A CA 1
ATOM 7733 C C . GLU A 1 1051 ? -39.736 -61.710 100.497 1.00 66.81 1051 GLU A C 1
ATOM 7735 O O . GLU A 1 1051 ? -40.620 -61.960 99.680 1.00 66.81 1051 GLU A O 1
ATOM 7740 N N . CYS A 1 1052 ? -38.786 -62.594 100.817 1.00 64.81 1052 CYS A N 1
ATOM 7741 C CA . CYS A 1 1052 ? -38.539 -63.875 100.140 1.00 64.81 1052 CYS A CA 1
ATOM 7742 C C . CYS A 1 1052 ? -39.391 -65.039 100.702 1.00 64.81 1052 CYS A C 1
ATOM 7744 O O . CYS A 1 1052 ? -39.539 -65.169 101.920 1.00 64.81 1052 CYS A O 1
ATOM 7746 N N . ALA A 1 1053 ? -39.898 -65.934 99.841 1.00 62.47 1053 ALA A N 1
ATOM 7747 C CA . ALA A 1 1053 ? -40.746 -67.075 100.230 1.00 62.47 1053 ALA A CA 1
ATOM 7748 C C . ALA A 1 1053 ? -40.056 -68.444 100.012 1.00 62.47 1053 ALA A C 1
ATOM 7750 O O . ALA A 1 1053 ? -39.807 -68.860 98.879 1.00 62.47 1053 ALA A O 1
ATOM 7751 N N . GLY A 1 1054 ? -39.782 -69.182 101.098 1.00 71.75 1054 GLY A N 1
ATOM 7752 C CA . GLY A 1 1054 ? -39.019 -70.442 101.063 1.00 71.75 1054 GLY A CA 1
ATOM 7753 C C . GLY A 1 1054 ? -39.471 -71.527 102.052 1.00 71.75 1054 GLY A C 1
ATOM 7754 O O . GLY A 1 1054 ? -40.343 -71.304 102.892 1.00 71.75 1054 GLY A O 1
ATOM 7755 N N . VAL A 1 1055 ? -38.848 -72.708 101.968 1.00 74.56 1055 VAL A N 1
ATOM 7756 C CA . VAL A 1 1055 ? -39.135 -73.914 102.774 1.00 74.56 1055 VAL A CA 1
ATOM 7757 C C . VAL A 1 1055 ? -37.955 -74.238 103.694 1.00 74.56 1055 VAL A C 1
ATOM 7759 O O . VAL A 1 1055 ? -36.808 -74.202 103.255 1.00 74.56 1055 VAL A O 1
ATOM 7762 N N . GLN A 1 1056 ? -38.211 -74.593 104.962 1.00 80.81 1056 GLN A N 1
ATOM 7763 C CA . GLN A 1 1056 ? -37.143 -74.977 105.897 1.00 80.81 1056 GLN A CA 1
ATOM 7764 C C . GLN A 1 1056 ? -36.879 -76.488 105.953 1.00 80.81 1056 GLN A C 1
ATOM 7766 O O . GLN A 1 1056 ? -37.760 -77.270 106.326 1.00 80.81 1056 GLN A O 1
ATOM 7771 N N . LEU A 1 1057 ? -35.638 -76.888 105.661 1.00 84.25 1057 LEU A N 1
ATOM 7772 C CA . LEU A 1 1057 ? -35.189 -78.282 105.579 1.00 84.25 1057 LEU A CA 1
ATOM 7773 C C . LEU A 1 1057 ? -33.935 -78.530 106.423 1.00 84.25 1057 LEU A C 1
ATOM 7775 O O . LEU A 1 1057 ? -33.059 -77.673 106.476 1.00 84.25 1057 LEU A O 1
ATOM 7779 N N . TYR A 1 1058 ? -33.814 -79.721 107.011 1.00 90.56 1058 TYR A N 1
ATOM 7780 C CA . TYR A 1 1058 ? -32.554 -80.238 107.556 1.00 90.56 1058 TYR A CA 1
ATOM 7781 C C . TYR A 1 1058 ? -32.168 -81.495 106.795 1.00 90.56 1058 TYR A C 1
ATOM 7783 O O . TYR A 1 1058 ? -32.629 -82.598 107.073 1.00 90.56 1058 TYR A O 1
ATOM 7791 N N . VAL A 1 1059 ? -31.370 -81.287 105.754 1.00 90.88 1059 VAL A N 1
ATOM 7792 C CA . VAL A 1 1059 ? -31.009 -82.347 104.820 1.00 90.88 1059 VAL A CA 1
ATOM 7793 C C . VAL A 1 1059 ? -30.176 -83.423 105.520 1.00 90.88 1059 VAL A C 1
ATOM 7795 O O . VAL A 1 1059 ? -29.200 -83.127 106.210 1.00 90.88 1059 VAL A O 1
ATOM 7798 N N . GLY A 1 1060 ? -30.596 -84.671 105.326 1.00 89.69 1060 GLY A N 1
ATOM 7799 C CA . GLY A 1 1060 ? -30.031 -85.895 105.880 1.00 89.69 1060 GLY A CA 1
ATOM 7800 C C . GLY A 1 1060 ? -30.713 -86.431 107.148 1.00 89.69 1060 GLY A C 1
ATOM 7801 O O . GLY A 1 1060 ? -30.479 -87.593 107.461 1.00 89.69 1060 GLY A O 1
ATOM 7802 N N . ASP A 1 1061 ? -31.577 -85.673 107.842 1.00 91.00 1061 ASP A N 1
ATOM 7803 C CA . ASP A 1 1061 ? -32.393 -86.154 108.987 1.00 91.00 1061 ASP A CA 1
ATOM 7804 C C . ASP A 1 1061 ? -33.605 -86.973 108.492 1.00 91.00 1061 ASP A C 1
ATOM 7806 O O . ASP A 1 1061 ? -34.773 -86.615 108.647 1.00 91.00 1061 ASP A O 1
ATOM 7810 N N . ALA A 1 1062 ? -33.314 -88.073 107.799 1.00 90.38 1062 ALA A N 1
ATOM 7811 C CA . ALA A 1 1062 ? -34.289 -88.901 107.099 1.00 90.38 1062 ALA A CA 1
ATOM 7812 C C . ALA A 1 1062 ? -35.321 -89.573 108.023 1.00 90.38 1062 ALA A C 1
ATOM 7814 O O . ALA A 1 1062 ? -36.430 -89.878 107.576 1.00 90.38 1062 ALA A O 1
ATOM 7815 N N . ASN A 1 1063 ? -34.972 -89.833 109.289 1.00 86.88 1063 ASN A N 1
ATOM 7816 C CA . ASN A 1 1063 ? -35.895 -90.390 110.283 1.00 86.88 1063 ASN A CA 1
ATOM 7817 C C . ASN A 1 1063 ? -36.569 -89.322 111.170 1.00 86.88 1063 ASN A C 1
ATOM 7819 O O . ASN A 1 1063 ? -37.431 -89.671 111.983 1.00 86.88 1063 ASN A O 1
ATOM 7823 N N . CYS A 1 1064 ? -36.251 -88.039 110.955 1.00 84.81 1064 CYS A N 1
ATOM 7824 C CA . CYS A 1 1064 ? -36.873 -86.884 111.602 1.00 84.81 1064 CYS A CA 1
ATOM 7825 C C . CYS A 1 1064 ? -36.613 -86.809 113.122 1.00 84.81 1064 CYS A C 1
ATOM 7827 O O . CYS A 1 1064 ? -37.468 -86.355 113.891 1.00 84.81 1064 CYS A O 1
ATOM 7829 N N . SER A 1 1065 ? -35.451 -87.289 113.577 1.00 86.00 1065 SER A N 1
ATOM 7830 C CA . SER A 1 1065 ? -35.050 -87.307 114.992 1.00 86.00 1065 SER A CA 1
ATOM 7831 C C . SER A 1 1065 ? -34.335 -86.036 115.453 1.00 86.00 1065 SER A C 1
ATOM 7833 O O . SER A 1 1065 ? -34.131 -85.862 116.659 1.00 86.00 1065 SER A O 1
ATOM 7835 N N . LYS A 1 1066 ? -33.966 -85.144 114.523 1.00 83.38 1066 LYS A N 1
ATOM 7836 C CA . LYS A 1 1066 ? -33.086 -83.975 114.719 1.00 83.38 1066 LYS A CA 1
ATOM 7837 C C . LYS A 1 1066 ? -31.634 -84.335 115.049 1.00 83.38 1066 LYS A C 1
ATOM 7839 O O . LYS A 1 1066 ? -30.849 -83.451 115.405 1.00 83.38 1066 LYS A O 1
ATOM 7844 N N . ALA A 1 1067 ? -31.259 -85.603 114.902 1.00 85.44 1067 ALA A N 1
ATOM 7845 C CA . ALA A 1 1067 ? -29.888 -86.084 114.963 1.00 85.44 1067 ALA A CA 1
ATOM 7846 C C . ALA A 1 1067 ? -29.522 -86.698 113.610 1.00 85.44 1067 ALA A C 1
ATOM 7848 O O . ALA A 1 1067 ? -30.251 -87.533 113.105 1.00 85.44 1067 ALA A O 1
ATOM 7849 N N . LEU A 1 1068 ? -28.382 -86.295 113.046 1.00 88.94 1068 LEU A N 1
ATOM 7850 C CA . LEU A 1 1068 ? -27.800 -86.937 111.869 1.00 88.94 1068 LEU A CA 1
ATOM 7851 C C . LEU A 1 1068 ? -26.978 -88.144 112.323 1.00 88.94 1068 LEU A C 1
ATOM 7853 O O . LEU A 1 1068 ? -25.852 -87.967 112.800 1.00 88.94 1068 LEU A O 1
ATOM 7857 N N . ASP A 1 1069 ? -27.517 -89.357 112.192 1.00 91.62 1069 ASP A N 1
ATOM 7858 C CA . ASP A 1 1069 ? -26.775 -90.582 112.497 1.00 91.62 1069 ASP A CA 1
ATOM 7859 C C . ASP A 1 1069 ? -27.066 -91.758 111.539 1.00 91.62 1069 ASP A C 1
ATOM 7861 O O . ASP A 1 1069 ? -27.650 -91.619 110.464 1.00 91.62 1069 ASP A O 1
ATOM 7865 N N . ILE A 1 1070 ? -26.544 -92.946 111.860 1.00 93.44 1070 ILE A N 1
ATOM 7866 C CA . ILE A 1 1070 ? -26.669 -94.126 110.996 1.00 93.44 1070 ILE A CA 1
ATOM 7867 C C . ILE A 1 1070 ? -28.128 -94.585 110.815 1.00 93.44 1070 ILE A C 1
ATOM 7869 O O . ILE A 1 1070 ? -28.440 -95.226 109.810 1.00 93.44 1070 ILE A O 1
ATOM 7873 N N . ALA A 1 1071 ? -29.025 -94.259 111.748 1.00 91.94 1071 ALA A N 1
ATOM 7874 C CA . ALA A 1 1071 ? -30.447 -94.556 111.653 1.00 91.94 1071 ALA A CA 1
ATOM 7875 C C . ALA A 1 1071 ? -31.119 -93.807 110.492 1.00 91.94 1071 ALA A C 1
ATOM 7877 O O . ALA A 1 1071 ? -32.082 -94.320 109.927 1.00 91.94 1071 ALA A O 1
ATOM 7878 N N . ASP A 1 1072 ? -30.609 -92.646 110.080 1.00 92.12 1072 ASP A N 1
ATOM 7879 C CA . ASP A 1 1072 ? -31.109 -91.901 108.920 1.00 92.12 1072 ASP A CA 1
ATOM 7880 C C . ASP A 1 1072 ? -30.742 -92.581 107.606 1.00 92.12 1072 ASP A C 1
ATOM 7882 O O . ASP A 1 1072 ? -31.609 -92.842 106.774 1.00 92.12 1072 ASP A O 1
ATOM 7886 N N . ALA A 1 1073 ? -29.479 -92.987 107.453 1.00 93.38 1073 ALA A N 1
ATOM 7887 C CA . ALA A 1 1073 ? -29.050 -93.775 106.300 1.00 93.38 1073 ALA A CA 1
ATOM 7888 C C . ALA A 1 1073 ? -29.799 -95.119 106.218 1.00 93.38 1073 ALA A C 1
ATOM 7890 O O . ALA A 1 1073 ? -30.176 -95.560 105.131 1.00 93.38 1073 ALA A O 1
ATOM 7891 N N . ILE A 1 1074 ? -30.072 -95.752 107.366 1.00 93.06 1074 ILE A N 1
ATOM 7892 C CA . ILE A 1 1074 ? -30.947 -96.930 107.443 1.00 93.06 1074 ILE A CA 1
ATOM 7893 C C . ILE A 1 1074 ? -32.377 -96.572 107.017 1.00 93.06 1074 ILE A C 1
ATOM 7895 O O . ILE A 1 1074 ? -32.997 -97.363 106.310 1.00 93.06 1074 ILE A O 1
ATOM 7899 N N . CYS A 1 1075 ? -32.894 -95.397 107.381 1.00 92.81 1075 CYS A N 1
ATOM 7900 C CA . CYS A 1 1075 ? -34.241 -94.969 107.013 1.00 92.81 1075 CYS A CA 1
ATOM 7901 C C . CYS A 1 1075 ? -34.383 -94.680 105.512 1.00 92.81 1075 CYS A C 1
ATOM 7903 O O . CYS A 1 1075 ? -35.358 -95.122 104.911 1.00 92.81 1075 CYS A O 1
ATOM 7905 N N . ILE A 1 1076 ? -33.384 -94.068 104.865 1.00 94.00 1076 ILE A N 1
ATOM 7906 C CA . ILE A 1 1076 ? -33.335 -93.940 103.395 1.00 94.00 1076 ILE A CA 1
ATOM 7907 C C . ILE A 1 1076 ? -33.359 -95.335 102.743 1.00 94.00 1076 ILE A C 1
ATOM 7909 O O . ILE A 1 1076 ? -34.157 -95.605 101.845 1.00 94.00 1076 ILE A O 1
ATOM 7913 N N . LEU A 1 1077 ? -32.549 -96.280 103.233 1.00 94.62 1077 LEU A N 1
ATOM 7914 C CA . LEU A 1 1077 ? -32.540 -97.652 102.710 1.00 94.62 1077 LEU A CA 1
ATOM 7915 C C . LEU A 1 1077 ? -33.850 -98.415 102.994 1.00 94.62 1077 LEU A C 1
ATOM 7917 O O . LEU A 1 1077 ? -34.262 -99.231 102.168 1.00 94.62 1077 LEU A O 1
ATOM 7921 N N . GLY A 1 1078 ? -34.528 -98.139 104.111 1.00 92.62 1078 GLY A N 1
ATOM 7922 C CA . GLY A 1 1078 ? -35.857 -98.662 104.445 1.00 92.62 1078 GLY A CA 1
ATOM 7923 C C . GLY A 1 1078 ? -36.954 -98.091 103.542 1.00 92.62 1078 GLY A C 1
ATOM 7924 O O . GLY A 1 1078 ? -37.769 -98.847 103.008 1.00 92.62 1078 GLY A O 1
ATOM 7925 N N . TYR A 1 1079 ? -36.919 -96.783 103.267 1.00 93.12 1079 TYR A N 1
ATOM 7926 C CA . TYR A 1 1079 ? -37.782 -96.124 102.284 1.00 93.12 1079 TYR A CA 1
ATOM 7927 C C . TYR A 1 1079 ? -37.655 -96.775 100.900 1.00 93.12 1079 TYR A C 1
ATOM 7929 O O . TYR A 1 1079 ? -38.663 -97.082 100.261 1.00 93.12 1079 TYR A O 1
ATOM 7937 N N . LEU A 1 1080 ? -36.434 -97.086 100.462 1.00 92.94 1080 LEU A N 1
ATOM 7938 C CA . LEU A 1 1080 ? -36.185 -97.722 99.166 1.00 92.94 1080 LEU A CA 1
ATOM 7939 C C . LEU A 1 1080 ? -36.568 -99.210 99.162 1.00 92.94 1080 LEU A C 1
ATOM 7941 O O . LEU A 1 1080 ? -37.415 -99.641 98.378 1.00 92.94 1080 LEU A O 1
ATOM 7945 N N . PHE A 1 1081 ? -35.996 -100.003 100.070 1.00 94.31 1081 PHE A N 1
ATOM 7946 C CA . PHE A 1 1081 ? -35.960 -101.470 99.969 1.00 94.31 1081 PHE A CA 1
ATOM 7947 C C . PHE A 1 1081 ? -36.709 -102.218 101.083 1.00 94.31 1081 PHE A C 1
ATOM 7949 O O . PHE A 1 1081 ? -36.850 -103.439 101.003 1.00 94.31 1081 PHE A O 1
ATOM 7956 N N . GLY A 1 1082 ? -37.202 -101.519 102.110 1.00 88.69 1082 GLY A N 1
ATOM 7957 C CA . GLY A 1 1082 ? -37.976 -102.115 103.200 1.00 88.69 1082 GLY A CA 1
ATOM 7958 C C . GLY A 1 1082 ? -39.348 -102.656 102.755 1.00 88.69 1082 GLY A C 1
ATOM 7959 O O . GLY A 1 1082 ? -39.839 -102.311 101.673 1.00 88.69 1082 GLY A O 1
ATOM 7960 N N . PRO A 1 1083 ? -39.998 -103.505 103.574 1.00 87.12 1083 PRO A N 1
ATOM 7961 C CA . PRO A 1 1083 ? -41.389 -103.909 103.359 1.00 87.12 1083 PRO A CA 1
ATOM 7962 C C . PRO A 1 1083 ? -42.346 -102.714 103.513 1.00 87.12 1083 PRO A C 1
ATOM 7964 O O . PRO A 1 1083 ? -42.009 -101.722 104.147 1.00 87.12 1083 PRO A O 1
ATOM 7967 N N . GLU A 1 1084 ? -43.581 -102.823 103.011 1.00 84.88 1084 GLU A N 1
ATOM 7968 C CA . GLU A 1 1084 ? -44.608 -101.764 103.147 1.00 84.88 1084 GLU A CA 1
ATOM 7969 C C . GLU A 1 1084 ? -44.955 -101.408 104.607 1.00 84.88 1084 GLU A C 1
ATOM 7971 O O . GLU A 1 1084 ? -45.506 -100.345 104.869 1.00 84.88 1084 GLU A O 1
ATOM 7976 N N . SER A 1 1085 ? -44.630 -102.284 105.564 1.00 84.62 1085 SER A N 1
ATOM 7977 C CA . SER A 1 1085 ? -44.807 -102.050 107.002 1.00 84.62 1085 SER A CA 1
ATOM 7978 C C . SER A 1 1085 ? -43.640 -101.314 107.674 1.00 84.62 1085 SER A C 1
ATOM 7980 O O . SER A 1 1085 ? -43.658 -101.159 108.894 1.00 84.62 1085 SER A O 1
ATOM 7982 N N . ASP A 1 1086 ? -42.593 -100.951 106.934 1.00 87.88 1086 ASP A N 1
ATOM 7983 C CA . ASP A 1 1086 ? -41.473 -100.168 107.457 1.00 87.88 1086 ASP A CA 1
ATOM 7984 C C . ASP A 1 1086 ? -41.918 -98.714 107.688 1.00 87.88 1086 ASP A C 1
ATOM 7986 O O . ASP A 1 1086 ? -42.505 -98.089 106.803 1.00 87.88 1086 ASP A O 1
ATOM 7990 N N . ALA A 1 1087 ? -41.637 -98.163 108.872 1.00 82.12 1087 ALA A N 1
ATOM 7991 C CA . ALA A 1 1087 ? -41.996 -96.787 109.215 1.00 82.12 1087 ALA A CA 1
ATOM 7992 C C . ALA A 1 1087 ? -41.383 -95.771 108.233 1.00 82.12 1087 ALA A C 1
ATOM 7994 O O . ALA A 1 1087 ? -41.999 -94.751 107.925 1.00 82.12 1087 ALA A O 1
ATOM 7995 N N . CYS A 1 1088 ? -40.217 -96.090 107.670 1.00 87.19 1088 CYS A N 1
ATOM 7996 C CA . CYS A 1 1088 ? -39.527 -95.239 106.713 1.00 87.19 1088 CYS A CA 1
ATOM 7997 C C . CYS A 1 1088 ? -40.171 -95.217 105.317 1.00 87.19 1088 CYS A C 1
ATOM 7999 O O . CYS A 1 1088 ? -39.790 -94.390 104.499 1.00 87.19 1088 CYS A O 1
ATOM 8001 N N . LYS A 1 1089 ? -41.205 -96.028 105.033 1.00 88.81 1089 LYS A N 1
ATOM 8002 C CA . LYS A 1 1089 ? -42.030 -95.892 103.811 1.00 88.81 1089 LYS A CA 1
ATOM 8003 C C . LYS A 1 1089 ? -42.949 -94.662 103.821 1.00 88.81 1089 LYS A C 1
ATOM 8005 O O . LYS A 1 1089 ? -43.609 -94.387 102.821 1.00 88.81 1089 LYS A O 1
ATOM 8010 N N . SER A 1 1090 ? -43.031 -93.920 104.926 1.00 83.94 1090 SER A N 1
ATOM 8011 C CA . SER A 1 1090 ? -43.794 -92.666 105.024 1.00 83.94 1090 SER A CA 1
ATOM 8012 C C . SER A 1 1090 ? -43.046 -91.629 105.879 1.00 83.94 1090 SER A C 1
ATOM 8014 O O . SER A 1 1090 ? -43.452 -91.366 107.012 1.00 83.94 1090 SER A O 1
ATOM 8016 N N . PRO A 1 1091 ? -41.941 -91.056 105.362 1.00 83.06 1091 PRO A N 1
ATOM 8017 C CA . PRO A 1 1091 ? -41.115 -90.095 106.093 1.00 83.06 1091 PRO A CA 1
ATOM 8018 C C . PRO A 1 1091 ? -41.797 -88.726 106.237 1.00 83.06 1091 PRO A C 1
ATOM 8020 O O . PRO A 1 1091 ? -42.718 -88.390 105.490 1.00 83.06 1091 PRO A O 1
ATOM 8023 N N . CYS A 1 1092 ? -41.331 -87.905 107.185 1.00 79.56 1092 CYS A N 1
ATOM 8024 C CA . CYS A 1 1092 ? -41.899 -86.572 107.430 1.00 79.56 1092 CYS A CA 1
ATOM 8025 C C . CYS A 1 1092 ? -41.659 -85.584 106.272 1.00 79.56 1092 CYS A C 1
ATOM 8027 O O . CYS A 1 1092 ? -42.482 -84.698 106.027 1.00 79.56 1092 CYS A O 1
ATOM 8029 N N . CYS A 1 1093 ? -40.537 -85.731 105.567 1.00 86.19 1093 CYS A N 1
ATOM 8030 C CA . CYS A 1 1093 ? -40.126 -84.865 104.475 1.00 86.19 1093 CYS A CA 1
ATOM 8031 C C . CYS A 1 1093 ? -39.226 -85.634 103.508 1.00 86.19 1093 CYS A C 1
ATOM 8033 O O . CYS A 1 1093 ? -38.155 -86.099 103.888 1.00 86.19 1093 CYS A O 1
ATOM 8035 N N . LEU A 1 1094 ? -39.650 -85.761 102.250 1.00 89.31 1094 LEU A N 1
ATOM 8036 C CA . LEU A 1 1094 ? -38.893 -86.506 101.247 1.00 89.31 1094 LEU A CA 1
ATOM 8037 C C . LEU A 1 1094 ? -37.671 -85.709 100.760 1.00 89.31 1094 LEU A C 1
ATOM 8039 O O . LEU A 1 1094 ? -36.621 -86.290 100.520 1.00 89.31 1094 LEU A O 1
ATOM 8043 N N . ALA A 1 1095 ? -37.772 -84.375 100.730 1.00 88.38 1095 ALA A N 1
ATOM 8044 C CA . ALA A 1 1095 ? -36.665 -83.471 100.398 1.00 88.38 1095 ALA A CA 1
ATOM 8045 C C . ALA A 1 1095 ? -35.493 -83.489 101.398 1.00 88.38 1095 ALA A C 1
ATOM 8047 O O . ALA A 1 1095 ? -34.436 -82.956 101.096 1.00 88.38 1095 ALA A O 1
ATOM 8048 N N . GLN A 1 1096 ? -35.656 -84.078 102.588 1.00 91.00 1096 GLN A N 1
ATOM 8049 C CA . GLN A 1 1096 ? -34.543 -84.259 103.531 1.00 91.00 1096 GLN A CA 1
ATOM 8050 C C . GLN A 1 1096 ? -33.794 -85.573 103.319 1.00 91.00 1096 GLN A C 1
ATOM 8052 O O . GLN A 1 1096 ? -32.690 -85.725 103.829 1.00 91.00 1096 GLN A O 1
ATOM 8057 N N . MET A 1 1097 ? -34.366 -86.513 102.564 1.00 92.62 1097 MET A N 1
ATOM 8058 C CA . MET A 1 1097 ? -33.688 -87.755 102.200 1.00 92.62 1097 MET A CA 1
ATOM 8059 C C . MET A 1 1097 ? -32.763 -87.590 100.991 1.00 92.62 1097 MET A C 1
ATOM 8061 O O . MET A 1 1097 ? -31.857 -88.400 100.843 1.00 92.62 1097 MET A O 1
ATOM 8065 N N . ASP A 1 1098 ? -32.965 -86.566 100.159 1.00 93.44 1098 ASP A N 1
ATOM 8066 C CA . ASP A 1 1098 ? -32.053 -86.198 99.072 1.00 93.44 1098 ASP A CA 1
ATOM 8067 C C . ASP A 1 1098 ? -30.879 -85.401 99.652 1.00 93.44 1098 ASP A C 1
ATOM 8069 O O . ASP A 1 1098 ? -31.016 -84.243 100.037 1.00 93.44 1098 ASP A O 1
ATOM 8073 N N . THR A 1 1099 ? -29.732 -86.060 99.790 1.00 93.69 1099 THR A N 1
ATOM 8074 C CA . THR A 1 1099 ? -28.511 -85.496 100.395 1.00 93.69 1099 THR A CA 1
ATOM 8075 C C . THR A 1 1099 ? -27.443 -85.171 99.355 1.00 93.69 1099 THR A C 1
ATOM 8077 O O . THR A 1 1099 ? -26.359 -84.668 99.691 1.00 93.69 1099 THR A O 1
ATOM 8080 N N . ASN A 1 1100 ? -27.723 -85.485 98.089 1.00 92.50 1100 ASN A N 1
ATOM 8081 C CA . ASN A 1 1100 ? -26.838 -85.259 96.957 1.00 92.50 1100 ASN A CA 1
ATOM 8082 C C . ASN A 1 1100 ? -27.340 -84.175 95.983 1.00 92.50 1100 ASN A C 1
ATOM 8084 O O . ASN A 1 1100 ? -26.548 -83.786 95.127 1.00 92.50 1100 ASN A O 1
ATOM 8088 N N . ASP A 1 1101 ? -28.551 -83.643 96.194 1.00 91.62 1101 ASP A N 1
ATOM 8089 C CA . ASP A 1 1101 ? -29.225 -82.646 95.349 1.00 91.62 1101 ASP A CA 1
ATOM 8090 C C . ASP A 1 1101 ? -29.501 -83.189 93.931 1.00 91.62 1101 ASP A C 1
ATOM 8092 O O . ASP A 1 1101 ? -29.184 -82.587 92.903 1.00 91.62 1101 ASP A O 1
ATOM 8096 N N . SER A 1 1102 ? -30.058 -84.405 93.873 1.00 92.25 1102 SER A N 1
ATOM 8097 C CA . SER A 1 1102 ? -30.450 -85.069 92.615 1.00 92.25 1102 SER A CA 1
ATOM 8098 C C . SER A 1 1102 ? -31.902 -84.828 92.219 1.00 92.25 1102 SER A C 1
ATOM 8100 O O . SER A 1 1102 ? -32.283 -85.150 91.091 1.00 92.25 1102 SER A O 1
ATOM 8102 N N . ASN A 1 1103 ? -32.707 -84.247 93.110 1.00 90.75 1103 ASN A N 1
ATOM 8103 C CA . ASN A 1 1103 ? -34.163 -84.151 93.031 1.00 90.75 1103 ASN A CA 1
ATOM 8104 C C . ASN A 1 1103 ? -34.860 -85.529 93.077 1.00 90.75 1103 ASN A C 1
ATOM 8106 O O . ASN A 1 1103 ? -35.982 -85.700 92.589 1.00 90.75 1103 ASN A O 1
ATOM 8110 N N . ALA A 1 1104 ? -34.196 -86.523 93.669 1.00 92.00 1104 ALA A N 1
ATOM 8111 C CA . ALA A 1 1104 ? -34.683 -87.882 93.868 1.00 92.00 1104 ALA A CA 1
ATOM 8112 C C . ALA A 1 1104 ? -34.177 -88.442 95.207 1.00 92.00 1104 ALA A C 1
ATOM 8114 O O . ALA A 1 1104 ? -33.228 -87.937 95.788 1.00 92.00 1104 ALA A O 1
ATOM 8115 N N . VAL A 1 1105 ? -34.819 -89.506 95.694 1.00 91.69 1105 VAL A N 1
ATOM 8116 C CA . VAL A 1 1105 ? -34.293 -90.301 96.811 1.00 91.69 1105 VAL A CA 1
ATOM 8117 C C . VAL A 1 1105 ? -33.874 -91.645 96.246 1.00 91.69 1105 VAL A C 1
ATOM 8119 O O . VAL A 1 1105 ? -34.733 -92.417 95.807 1.00 91.69 1105 VAL A O 1
ATOM 8122 N N . ASP A 1 1106 ? -32.575 -91.931 96.249 1.00 94.19 1106 ASP A N 1
ATOM 8123 C CA . ASP A 1 1106 ? -32.032 -93.224 95.844 1.00 94.19 1106 ASP A CA 1
ATOM 8124 C C . ASP A 1 1106 ? -30.864 -93.700 96.736 1.00 94.19 1106 ASP A C 1
ATOM 8126 O O . ASP A 1 1106 ? -30.638 -93.221 97.849 1.00 94.19 1106 ASP A O 1
ATOM 8130 N N . ILE A 1 1107 ? -30.173 -94.765 96.323 1.00 94.94 1107 ILE A N 1
ATOM 8131 C CA . ILE A 1 1107 ? -29.110 -95.375 97.130 1.00 94.94 1107 ILE A CA 1
ATOM 8132 C C . ILE A 1 1107 ? -27.878 -94.464 97.284 1.00 94.94 1107 ILE A C 1
ATOM 8134 O O . ILE A 1 1107 ? -27.131 -94.613 98.253 1.00 94.94 1107 ILE A O 1
ATOM 8138 N N . ALA A 1 1108 ? -27.660 -93.524 96.361 1.00 95.69 1108 ALA A N 1
ATOM 8139 C CA . ALA A 1 1108 ? -26.583 -92.545 96.416 1.00 95.69 1108 ALA A CA 1
ATOM 8140 C C . ALA A 1 1108 ? -26.737 -91.593 97.609 1.00 95.69 1108 ALA A C 1
ATOM 8142 O O . ALA A 1 1108 ? -25.726 -91.184 98.178 1.00 95.69 1108 ALA A O 1
ATOM 8143 N N . ASP A 1 1109 ? -27.963 -91.307 98.048 1.00 94.06 1109 ASP A N 1
ATOM 8144 C CA . ASP A 1 1109 ? -28.224 -90.495 99.237 1.00 94.06 1109 ASP A CA 1
ATOM 8145 C C . ASP A 1 1109 ? -27.795 -91.190 100.519 1.00 94.06 1109 ASP A C 1
ATOM 8147 O O . ASP A 1 1109 ? -27.017 -90.647 101.301 1.00 94.06 1109 ASP A O 1
ATOM 8151 N N . ALA A 1 1110 ? -28.203 -92.449 100.695 1.00 94.00 1110 ALA A N 1
ATOM 8152 C CA . ALA A 1 1110 ? -27.733 -93.256 101.814 1.00 94.00 1110 ALA A CA 1
ATOM 8153 C C . ALA A 1 1110 ? -26.195 -93.358 101.818 1.00 94.00 1110 ALA A C 1
ATOM 8155 O O . ALA A 1 1110 ? -25.570 -93.279 102.875 1.00 94.00 1110 ALA A O 1
ATOM 8156 N N . ILE A 1 1111 ? -25.563 -93.484 100.644 1.00 95.38 1111 ILE A N 1
ATOM 8157 C CA . ILE A 1 1111 ? -24.098 -93.520 100.512 1.00 95.38 1111 ILE A CA 1
ATOM 8158 C C . ILE A 1 1111 ? -23.459 -92.168 100.864 1.00 95.38 1111 ILE A C 1
ATOM 8160 O O . ILE A 1 1111 ? -22.430 -92.150 101.545 1.00 95.38 1111 ILE A O 1
ATOM 8164 N N . ARG A 1 1112 ? -24.027 -91.039 100.429 1.00 93.44 1112 ARG A N 1
ATOM 8165 C CA . ARG A 1 1112 ? -23.479 -89.700 100.691 1.00 93.44 1112 ARG A CA 1
ATOM 8166 C C . ARG A 1 1112 ? -23.649 -89.296 102.150 1.00 93.44 1112 ARG A C 1
ATOM 8168 O O . ARG A 1 1112 ? -22.676 -88.849 102.751 1.00 93.44 1112 ARG A O 1
ATOM 8175 N N . LEU A 1 1113 ? -24.796 -89.592 102.755 1.00 93.00 1113 LEU A N 1
ATOM 8176 C CA . LEU A 1 1113 ? -25.026 -89.454 104.191 1.00 93.00 1113 LEU A CA 1
ATOM 8177 C C . LEU A 1 1113 ? -24.059 -90.320 105.019 1.00 93.00 1113 LEU A C 1
ATOM 8179 O O . LEU A 1 1113 ? -23.402 -89.817 105.929 1.00 93.00 1113 LEU A O 1
ATOM 8183 N N . LEU A 1 1114 ? -23.860 -91.596 104.667 1.00 94.62 1114 LEU A N 1
ATOM 8184 C CA . LEU A 1 1114 ? -22.830 -92.430 105.312 1.00 94.62 1114 LEU A CA 1
ATOM 8185 C C . LEU A 1 1114 ? -21.412 -91.873 105.101 1.00 94.62 1114 LEU A C 1
ATOM 8187 O O . LEU A 1 1114 ? -20.565 -91.986 105.989 1.00 94.62 1114 LEU A O 1
ATOM 8191 N N . SER A 1 1115 ? -21.143 -91.248 103.952 1.00 93.00 1115 SER A N 1
ATOM 8192 C CA . SER A 1 1115 ? -19.843 -90.632 103.667 1.00 93.00 1115 SER A CA 1
ATOM 8193 C C . SER A 1 1115 ? -19.601 -89.388 104.530 1.00 93.00 1115 SER A C 1
ATOM 8195 O O . SER A 1 1115 ? -18.515 -89.220 105.090 1.00 93.00 1115 SER A O 1
ATOM 8197 N N . TYR A 1 1116 ? -20.631 -88.558 104.695 1.00 92.50 1116 TYR A N 1
ATOM 8198 C CA . TYR A 1 1116 ? -20.665 -87.423 105.613 1.00 92.50 1116 TYR A CA 1
ATOM 8199 C C . TYR A 1 1116 ? -20.419 -87.862 107.067 1.00 92.50 1116 TYR A C 1
ATOM 8201 O O . TYR A 1 1116 ? -19.554 -87.303 107.740 1.00 92.50 1116 TYR A O 1
ATOM 8209 N N . LEU A 1 1117 ? -21.082 -88.933 107.522 1.00 91.50 1117 LEU A N 1
ATOM 8210 C CA . LEU A 1 1117 ? -20.964 -89.440 108.896 1.00 91.50 1117 LEU A CA 1
ATOM 8211 C C . LEU A 1 1117 ? -19.612 -90.100 109.224 1.00 91.50 1117 LEU A C 1
ATOM 8213 O O . LEU A 1 1117 ? -19.130 -89.962 110.348 1.00 91.50 1117 LEU A O 1
ATOM 8217 N N . PHE A 1 1118 ? -19.008 -90.848 108.290 1.00 92.75 1118 PHE A N 1
ATOM 8218 C CA . PHE A 1 1118 ? -17.883 -91.746 108.611 1.00 92.75 1118 PHE A CA 1
ATOM 8219 C C . PHE A 1 1118 ? -16.545 -91.424 107.935 1.00 92.75 1118 PHE A C 1
ATOM 8221 O O . PHE A 1 1118 ? -15.516 -91.925 108.395 1.00 92.75 1118 PHE A O 1
ATOM 8228 N N . VAL A 1 1119 ? -16.514 -90.610 106.873 1.00 89.75 1119 VAL A N 1
ATOM 8229 C CA . VAL A 1 1119 ? -15.268 -90.266 106.150 1.00 89.75 1119 VAL A CA 1
ATOM 8230 C C . VAL A 1 1119 ? -15.098 -88.763 105.879 1.00 89.75 1119 VAL A C 1
ATOM 8232 O O . VAL A 1 1119 ? -14.296 -88.386 105.028 1.00 89.75 1119 VAL A O 1
ATOM 8235 N N . ASN A 1 1120 ? -15.792 -87.904 106.638 1.00 85.31 1120 ASN A N 1
ATOM 8236 C CA . ASN A 1 1120 ? -15.787 -86.438 106.492 1.00 85.31 1120 ASN A CA 1
ATOM 8237 C C . ASN A 1 1120 ? -16.193 -85.956 105.082 1.00 85.31 1120 ASN A C 1
ATOM 8239 O O . ASN A 1 1120 ? -15.621 -84.995 104.563 1.00 85.31 1120 ASN A O 1
ATOM 8243 N N . GLY A 1 1121 ? -17.157 -86.636 104.455 1.00 85.25 1121 GLY A N 1
ATOM 8244 C CA . GLY A 1 1121 ? -17.816 -86.140 103.246 1.00 85.25 1121 GLY A CA 1
ATOM 8245 C C . GLY A 1 1121 ? -18.726 -84.935 103.520 1.00 85.25 1121 GLY A C 1
ATOM 8246 O O . GLY A 1 1121 ? -18.962 -84.557 104.666 1.00 85.25 1121 GLY A O 1
ATOM 8247 N N . ASP A 1 1122 ? -19.258 -84.356 102.451 1.00 90.81 1122 ASP A N 1
ATOM 8248 C CA . ASP A 1 1122 ? -20.260 -83.291 102.464 1.00 90.81 1122 ASP A CA 1
ATOM 8249 C C . ASP A 1 1122 ? -21.650 -83.818 102.052 1.00 90.81 1122 ASP A C 1
ATOM 8251 O O . ASP A 1 1122 ? -21.773 -84.882 101.441 1.00 90.81 1122 ASP A O 1
ATOM 8255 N N . MET A 1 1123 ? -22.697 -83.050 102.354 1.00 93.56 1123 MET A N 1
ATOM 8256 C CA . MET A 1 1123 ? -24.040 -83.192 101.767 1.00 93.56 1123 MET A CA 1
ATOM 8257 C C . MET A 1 1123 ? -24.387 -81.932 100.959 1.00 93.56 1123 MET A C 1
ATOM 8259 O O . MET A 1 1123 ? -23.675 -80.926 101.038 1.00 93.56 1123 MET A O 1
ATOM 8263 N N . LYS A 1 1124 ? -25.451 -81.976 100.152 1.00 92.88 1124 LYS A N 1
ATOM 8264 C CA . LYS A 1 1124 ? -25.963 -80.821 99.400 1.00 92.88 1124 LYS A CA 1
ATOM 8265 C C . LYS A 1 1124 ? -27.361 -80.419 99.853 1.00 92.88 1124 LYS A C 1
ATOM 8267 O O . LYS A 1 1124 ? -28.161 -81.291 100.158 1.00 92.88 1124 LYS A O 1
ATOM 8272 N N . GLY A 1 1125 ? -27.616 -79.112 99.917 1.00 88.00 1125 GLY A N 1
ATOM 8273 C CA . GLY A 1 1125 ? -28.969 -78.554 99.986 1.00 88.00 1125 GLY A CA 1
ATOM 8274 C C . GLY A 1 1125 ? -29.563 -78.353 98.584 1.00 88.00 1125 GLY A C 1
ATOM 8275 O O . GLY A 1 1125 ? -28.789 -78.365 97.629 1.00 88.00 1125 GLY A O 1
ATOM 8276 N N . PRO A 1 1126 ? -30.889 -78.140 98.449 1.00 85.56 1126 PRO A N 1
ATOM 8277 C CA . PRO A 1 1126 ? -31.566 -78.071 97.141 1.00 85.56 1126 PRO A CA 1
ATOM 8278 C C . PRO A 1 1126 ? -31.198 -76.866 96.254 1.00 85.56 1126 PRO A C 1
ATOM 8280 O O . PRO A 1 1126 ? -31.546 -76.815 95.083 1.00 85.56 1126 PRO A O 1
ATOM 8283 N N . ASP A 1 1127 ? -30.489 -75.883 96.808 1.00 84.00 1127 ASP A N 1
ATOM 8284 C CA . ASP A 1 1127 ? -29.876 -74.749 96.100 1.00 84.00 1127 ASP A CA 1
ATOM 8285 C C . ASP A 1 1127 ? -28.408 -75.037 95.691 1.00 84.00 1127 ASP A C 1
ATOM 8287 O O . ASP A 1 1127 ? -27.597 -74.123 95.513 1.00 84.00 1127 ASP A O 1
ATOM 8291 N N . ALA A 1 1128 ? -28.018 -76.316 95.639 1.00 86.31 1128 ALA A N 1
ATOM 8292 C CA . ALA A 1 1128 ? -26.649 -76.827 95.540 1.00 86.31 1128 ALA A CA 1
ATOM 8293 C C . ALA A 1 1128 ? -25.662 -76.359 96.642 1.00 86.31 1128 ALA A C 1
ATOM 8295 O O . ALA A 1 1128 ? -24.446 -76.630 96.546 1.00 86.31 1128 ALA A O 1
ATOM 8296 N N . SER A 1 1129 ? -26.131 -75.698 97.713 1.00 84.69 1129 SER A N 1
ATOM 8297 C CA . SER A 1 1129 ? -25.284 -75.272 98.838 1.00 84.69 1129 SER A CA 1
ATOM 8298 C C . SER A 1 1129 ? -24.621 -76.466 99.529 1.00 84.69 1129 SER A C 1
ATOM 8300 O O . SER A 1 1129 ? -25.119 -77.591 99.528 1.00 84.69 1129 SER A O 1
ATOM 8302 N N . THR A 1 1130 ? -23.430 -76.249 100.091 1.00 88.81 1130 THR A N 1
ATOM 8303 C CA . THR A 1 1130 ? -22.633 -77.339 100.678 1.00 88.81 1130 THR A CA 1
ATOM 8304 C C . THR A 1 1130 ? -22.871 -77.425 102.179 1.00 88.81 1130 THR A C 1
ATOM 8306 O O . THR A 1 1130 ? -22.621 -76.463 102.910 1.00 88.81 1130 THR A O 1
ATOM 8309 N N . ILE A 1 1131 ? -23.316 -78.592 102.638 1.00 87.50 1131 ILE A N 1
ATOM 8310 C CA . ILE A 1 1131 ? -23.612 -78.875 104.040 1.00 87.50 1131 ILE A CA 1
ATOM 8311 C C . ILE A 1 1131 ? -22.464 -79.700 104.628 1.00 87.50 1131 ILE A C 1
ATOM 8313 O O . ILE A 1 1131 ? -22.155 -80.806 104.185 1.00 87.50 1131 ILE A O 1
ATOM 8317 N N . MET A 1 1132 ? -21.831 -79.120 105.640 1.00 85.44 1132 MET A N 1
ATOM 8318 C CA . MET A 1 1132 ? -20.710 -79.637 106.416 1.00 85.44 1132 MET A CA 1
ATOM 8319 C C . MET A 1 1132 ? -21.131 -79.727 107.897 1.00 85.44 1132 MET A C 1
ATOM 8321 O O . MET A 1 1132 ? -22.073 -79.047 108.306 1.00 85.44 1132 MET A O 1
ATOM 8325 N N . PRO A 1 1133 ? -20.402 -80.459 108.761 1.00 81.75 1133 PRO A N 1
ATOM 8326 C CA . PRO A 1 1133 ? -20.762 -80.592 110.180 1.00 81.75 1133 PRO A CA 1
ATOM 8327 C C . PRO A 1 1133 ? -20.919 -79.281 110.971 1.00 81.75 1133 PRO A C 1
ATOM 8329 O O . PRO A 1 1133 ? -21.554 -79.276 112.021 1.00 81.75 1133 PRO A O 1
ATOM 8332 N N . ALA A 1 1134 ? -20.355 -78.166 110.490 1.00 78.06 1134 ALA A N 1
ATOM 8333 C CA . ALA A 1 1134 ? -20.465 -76.851 111.128 1.00 78.06 1134 ALA A CA 1
ATOM 8334 C C . ALA A 1 1134 ? -21.731 -76.056 110.742 1.00 78.06 1134 ALA A C 1
ATOM 8336 O O . ALA A 1 1134 ? -22.097 -75.133 111.465 1.00 78.06 1134 ALA A O 1
ATOM 8337 N N . ASN A 1 1135 ? -22.380 -76.384 109.619 1.00 78.75 1135 ASN A N 1
ATOM 8338 C CA . ASN A 1 1135 ? -23.609 -75.742 109.137 1.00 78.75 1135 ASN A CA 1
ATOM 8339 C C . ASN A 1 1135 ? -24.746 -76.752 108.902 1.00 78.75 1135 ASN A C 1
ATOM 8341 O O . ASN A 1 1135 ? -25.689 -76.450 108.182 1.00 78.75 1135 ASN A O 1
ATOM 8345 N N . ALA A 1 1136 ? -24.694 -77.929 109.520 1.00 81.56 1136 ALA A N 1
ATOM 8346 C CA . ALA A 1 1136 ? -25.808 -78.867 109.552 1.00 81.56 1136 ALA A CA 1
ATOM 8347 C C . ALA A 1 1136 ? -26.923 -78.359 110.493 1.00 81.56 1136 ALA A C 1
ATOM 8349 O O . ALA A 1 1136 ? -26.661 -78.023 111.648 1.00 81.56 1136 ALA A O 1
ATOM 8350 N N . GLY A 1 1137 ? -28.159 -78.277 109.994 1.00 82.94 1137 GLY A N 1
ATOM 8351 C CA . GLY A 1 1137 ? -29.341 -77.829 110.741 1.00 82.94 1137 GLY A CA 1
ATOM 8352 C C . GLY A 1 1137 ? -30.517 -77.497 109.816 1.00 82.94 1137 GLY A C 1
ATOM 8353 O O . GLY A 1 1137 ? -30.425 -77.711 108.608 1.00 82.94 1137 GLY A O 1
ATOM 8354 N N . CYS A 1 1138 ? -31.608 -76.951 110.371 1.00 86.31 1138 CYS A N 1
ATOM 8355 C CA . CYS A 1 1138 ? -32.697 -76.390 109.564 1.00 86.31 1138 CYS A CA 1
ATOM 8356 C C . CYS A 1 1138 ? -32.214 -75.126 108.822 1.00 86.31 1138 CYS A C 1
ATOM 8358 O O . CYS A 1 1138 ? -31.849 -74.152 109.482 1.00 86.31 1138 CYS A O 1
ATOM 8360 N N . HIS A 1 1139 ? -32.298 -75.096 107.490 1.00 81.50 1139 HIS A N 1
ATOM 8361 C CA . HIS A 1 1139 ? -32.057 -73.902 106.663 1.00 81.50 1139 HIS A CA 1
ATOM 8362 C C . HIS A 1 1139 ? -33.254 -73.585 105.777 1.00 81.50 1139 HIS A C 1
ATOM 8364 O O . HIS A 1 1139 ? -33.981 -74.492 105.377 1.00 81.50 1139 HIS A O 1
ATOM 8370 N N . LEU A 1 1140 ? -33.460 -72.297 105.492 1.00 80.69 1140 LEU A N 1
ATOM 8371 C CA . LEU A 1 1140 ? -34.494 -71.808 104.582 1.00 80.69 1140 LEU A CA 1
ATOM 8372 C C . LEU A 1 1140 ? -33.958 -71.812 103.147 1.00 80.69 1140 LEU A C 1
ATOM 8374 O O . LEU A 1 1140 ? -33.024 -71.074 102.848 1.00 80.69 1140 LEU A O 1
ATOM 8378 N N . TYR A 1 1141 ? -34.584 -72.600 102.280 1.00 81.62 1141 TYR A N 1
ATOM 8379 C CA . TYR A 1 1141 ? -34.275 -72.677 100.853 1.00 81.62 1141 TYR A CA 1
ATOM 8380 C C . TYR A 1 1141 ? -35.394 -72.028 100.028 1.00 81.62 1141 TYR A C 1
ATOM 8382 O O . TYR A 1 1141 ? -36.561 -72.149 100.423 1.00 81.62 1141 TYR A O 1
ATOM 8390 N N . PRO A 1 1142 ? -35.099 -71.349 98.904 1.00 75.25 1142 PRO A N 1
ATOM 8391 C CA . PRO A 1 1142 ? -36.133 -70.784 98.041 1.00 75.25 1142 PRO A CA 1
ATOM 8392 C C . PRO A 1 1142 ? -37.125 -71.856 97.571 1.00 75.25 1142 PRO A C 1
ATOM 8394 O O . PRO A 1 1142 ? -36.755 -72.991 97.270 1.00 75.25 1142 PRO A O 1
ATOM 8397 N N . GLN A 1 1143 ? -38.412 -71.508 97.500 1.00 76.75 1143 GLN A N 1
ATOM 8398 C CA . GLN A 1 1143 ? -39.458 -72.461 97.111 1.00 76.75 1143 GLN A CA 1
ATOM 8399 C C . GLN A 1 1143 ? -39.252 -73.125 95.726 1.00 76.75 1143 GLN A C 1
ATOM 8401 O O . GLN A 1 1143 ? -39.635 -74.292 95.609 1.00 76.75 1143 GLN A O 1
ATOM 8406 N N . PRO A 1 1144 ? -38.683 -72.464 94.690 1.00 79.56 1144 PRO A N 1
ATOM 8407 C CA . PRO A 1 1144 ? -38.412 -73.106 93.398 1.00 79.56 1144 PRO A CA 1
ATOM 8408 C C . PRO A 1 1144 ? -37.386 -74.244 93.460 1.00 79.56 1144 PRO A C 1
ATOM 8410 O O . PRO A 1 1144 ? -37.484 -75.180 92.669 1.00 79.56 1144 PRO A O 1
ATOM 8413 N N . ASP A 1 1145 ? -36.443 -74.171 94.401 1.00 79.94 1145 ASP A N 1
ATOM 8414 C CA . ASP A 1 1145 ? -35.308 -75.094 94.500 1.00 79.94 1145 ASP A CA 1
ATOM 8415 C C . ASP A 1 1145 ? -35.701 -76.390 95.240 1.00 79.94 1145 ASP A C 1
ATOM 8417 O O . ASP A 1 1145 ? -35.166 -77.466 94.990 1.00 79.94 1145 ASP A O 1
ATOM 8421 N N . VAL A 1 1146 ? -36.714 -76.336 96.115 1.00 82.25 1146 VAL A N 1
ATOM 8422 C CA . VAL A 1 1146 ? -37.223 -77.509 96.849 1.00 82.25 1146 VAL A CA 1
ATOM 8423 C C . VAL A 1 1146 ? -38.257 -78.279 96.020 1.00 82.25 1146 VAL A C 1
ATOM 8425 O O . VAL A 1 1146 ? -39.467 -78.079 96.149 1.00 82.25 1146 VAL A O 1
ATOM 8428 N N . THR A 1 1147 ? -37.780 -79.191 95.172 1.00 85.12 1147 THR A N 1
ATOM 8429 C CA . THR A 1 1147 ? -38.626 -79.959 94.235 1.00 85.12 1147 THR A CA 1
ATOM 8430 C C . THR A 1 1147 ? -39.323 -81.181 94.851 1.00 85.12 1147 THR A C 1
ATOM 8432 O O . THR A 1 1147 ? -40.425 -81.548 94.431 1.00 85.12 1147 THR A O 1
ATOM 8435 N N . LEU A 1 1148 ? -38.702 -81.831 95.842 1.00 86.81 1148 LEU A N 1
ATOM 8436 C CA . LEU A 1 1148 ? -39.238 -83.031 96.487 1.00 86.81 1148 LEU A CA 1
ATOM 8437 C C . LEU A 1 1148 ? -40.294 -82.682 97.554 1.00 86.81 1148 LEU A C 1
ATOM 8439 O O . LEU A 1 1148 ? -40.162 -81.693 98.277 1.00 86.81 1148 LEU A O 1
ATOM 8443 N N . PRO A 1 1149 ? -41.349 -83.503 97.720 1.00 83.25 1149 PRO A N 1
ATOM 8444 C CA . PRO A 1 1149 ? -42.439 -83.189 98.635 1.00 83.25 1149 PRO A CA 1
ATOM 8445 C C . PRO A 1 1149 ? -41.989 -83.237 100.101 1.00 83.25 1149 PRO A C 1
ATOM 8447 O O . PRO A 1 1149 ? -41.545 -84.267 100.613 1.00 83.25 1149 PRO A O 1
ATOM 8450 N N . CYS A 1 1150 ? -42.182 -82.129 100.812 1.00 79.50 1150 CYS A N 1
ATOM 8451 C CA . CYS A 1 1150 ? -41.903 -82.007 102.237 1.00 79.50 1150 CYS A CA 1
ATOM 8452 C C . CYS A 1 1150 ? -43.214 -81.772 103.002 1.00 79.50 1150 CYS A C 1
ATOM 8454 O O . CYS A 1 1150 ? -43.761 -80.673 102.981 1.00 79.50 1150 CYS A O 1
ATOM 8456 N N . ALA A 1 1151 ? -43.764 -82.812 103.641 1.00 67.88 1151 ALA A N 1
ATOM 8457 C CA . ALA A 1 1151 ? -45.088 -82.736 104.273 1.00 67.88 1151 ALA A CA 1
ATOM 8458 C C . ALA A 1 1151 ? -45.091 -81.971 105.612 1.00 67.88 1151 ALA A C 1
ATOM 8460 O O . ALA A 1 1151 ? -46.153 -81.575 106.095 1.00 67.88 1151 ALA A O 1
ATOM 8461 N N . ARG A 1 1152 ? -43.913 -81.783 106.215 1.00 72.00 1152 ARG A N 1
ATOM 8462 C CA . ARG A 1 1152 ? -43.657 -80.972 107.411 1.00 72.00 1152 ARG A CA 1
ATOM 8463 C C . ARG A 1 1152 ? -42.251 -80.380 107.317 1.00 72.00 1152 ARG A C 1
ATOM 8465 O O . ARG A 1 1152 ? -41.332 -81.090 106.911 1.00 72.00 1152 ARG A O 1
ATOM 8472 N N . SER A 1 1153 ? -42.081 -79.121 107.713 1.00 65.50 1153 SER A N 1
ATOM 8473 C CA . SER A 1 1153 ? -40.785 -78.426 107.696 1.00 65.50 1153 SER A CA 1
ATOM 8474 C C . SER A 1 1153 ? -39.947 -78.726 108.950 1.00 65.50 1153 SER A C 1
ATOM 8476 O O . SER A 1 1153 ? -40.493 -79.083 109.993 1.00 65.50 1153 SER A O 1
ATOM 8478 N N . CYS A 1 1154 ? -38.622 -78.571 108.864 1.00 70.69 1154 CYS A N 1
ATOM 8479 C CA . CYS A 1 1154 ? -37.684 -78.944 109.936 1.00 70.69 1154 CYS A CA 1
ATOM 8480 C C . CYS A 1 1154 ? -37.978 -78.374 111.347 1.00 70.69 1154 CYS A C 1
ATOM 8482 O O . CYS A 1 1154 ? -37.834 -79.110 112.331 1.00 70.69 1154 CYS A O 1
ATOM 8484 N N . PRO A 1 1155 ? -38.416 -77.107 111.506 1.00 59.84 1155 PRO A N 1
ATOM 8485 C CA . PRO A 1 1155 ? -38.744 -76.565 112.827 1.00 59.84 1155 PRO A CA 1
ATOM 8486 C C . PRO A 1 1155 ? -39.918 -77.272 113.518 1.00 59.84 1155 PRO A C 1
ATOM 8488 O O . PRO A 1 1155 ? -40.019 -77.218 114.743 1.00 59.84 1155 PRO A O 1
ATOM 8491 N N . GLU A 1 1156 ? -40.798 -77.917 112.746 1.00 60.62 1156 GLU A N 1
ATOM 8492 C CA . GLU A 1 1156 ? -42.131 -78.366 113.169 1.00 60.62 1156 GLU A CA 1
ATOM 8493 C C . GLU A 1 1156 ? -42.241 -79.883 113.437 1.00 60.62 1156 GLU A C 1
ATOM 8495 O O . GLU A 1 1156 ? -43.353 -80.404 113.572 1.00 60.62 1156 GLU A O 1
ATOM 8500 N N . TYR A 1 1157 ? -41.112 -80.602 113.516 1.00 55.75 1157 TYR A N 1
ATOM 8501 C CA . TYR A 1 1157 ? -41.067 -82.001 113.986 1.00 55.75 1157 TYR A CA 1
ATOM 8502 C C . TYR A 1 1157 ? -41.196 -82.115 115.511 1.00 55.75 1157 TYR A C 1
ATOM 8504 O O . TYR A 1 1157 ? -40.445 -81.400 116.219 1.00 55.75 1157 TYR A O 1
#

Foldseek 3Di:
DPDADADPADEDDDDDDYDDDDDDFWQKEKADKEWFADLQAIKIFTDIHPQFQWKWKWKDDPNDTDTDIYGRRDGIYGGNNDAAAKIKIKIWTAGPVRHTGYIDIYIDGNFCAHQFQWGWKWFKWAWFFADQAQFRDPVRQLFWQFALVPPDTPQWDDAFAFDWGQGPAPPRHNGNFGAAAPPCPPSADGRGTGIHMDGAPNPQKDFVCVGGNFDFRTKMKIKKKKAQQDQAKFKKKKKKFWQGWKWWDKNSATFDTGGHHGIDITIDIHGHGMIMIMMMFGHGHDTGMMIMGIPFQVPSGRDDRPRMGIHSHDNDDPTRDDYFDAAAQAHQFQWGFKWKKWFWFAADQAQFDDLVLLLFWQQWADDDPVIDTPQWDDDAAFDWGQGDCVRHNGNFTDQADADPADGRTGGIHIGGHNNQKDFCCVRRNFDFRTKMKIKKKKAQQDQFKAKWWKFKWWQGWKWKDWLQHTQDTGGGHHDTDTRPDIDIDIDGHTIIMIMMMYTHGDDTTMIIIGTDHPPRSGGDRHPRMHMGSDDDDPDIRDGQQDDWDDWEWDQDPQAIKTFIHHPDFFQAKWKWKDAQQDQDIDTPDDGHHSPDGMDGDRDHPPPGQKMKMWIFGWHDRPPDIDRSDIDIAMDGAQQKFKFAQCHPPHNNFPFKWKWKAWQVQQQFAAGQEQWHWAFFQDALQGRGGIKMFIFGPDDADPPQKDFPKKKKKWAFAAFPNNAFDKAKKFKWFFQDAAGRADFYDDPTDGGDARHDYQQASGPPPGGQPAGNQQAVNGTPWDDQQWMFITGNDHGGMTMTMDPVVVVSVVCCNVVVGPGNGIMIHSDRGRPPAHNNDSDPTDHTITITGDSNHPPSSNHIMMMTRMFGAKDKAKPVQDDAEDEQPDQKDKDKMFIDIDGRRHADKDKDKDKPDADKDQDVVNRIIMGMDRDFDKMKMKIWIDSPPHIDIGIHIYGYHHDDFDWKDKAKVVLDPAEDECPDQKDKDKMFIDIDGPDPPFDKFKDKDKPDADWDDDTRIIMGMGRDFDKMKIKMWMGSPPDIDMGIYIYGYYYADWFKEQAQCLQLPQDLDLVSLVLLVCCVPNDPPRPSVDTQFQQNQQFALPLHRDNVSSVQSVCCVPVQHWTAHLVRDTHGPVRGDIDTDHHVSRNGGRNDHNVGD

pLDDT: mean 86.27, std 11.93, range [26.67, 98.5]